Protein AF-0000000070809428 (afdb_homodimer)

InterPro domains:
  IPR001128 Cytochrome P450 [PF00067] (32-443)
  IPR001128 Cytochrome P450 [PR00385] (281-298)
  IPR001128 Cytochrome P450 [PR00385] (334-345)
  IPR001128 Cytochrome P450 [PR00385] (410-419)
  IPR001128 Cytochrome P450 [PR00385] (419-430)
  IPR002401 Cytochrome P450, E-class, group I [PR00463] (60-79)
  IPR002401 Cytochrome P450, E-class, group I [PR00463] (270-287)
  IPR002401 Cytochrome P450, E-class, group I [PR00463] (290-316)
  IPR002401 Cytochrome P450, E-class, group I [PR00463] (333-351)
  IPR002401 Cytochrome P450, E-class, group I [PR00463] (374-398)
  IPR002401 Cytochrome P450, E-class, group I [PR00463] (409-419)
  IPR002401 Cytochrome P450, E-class, group I [PR00463] (419-442)
  IPR008067 Cytochrome P450, E-class, group I, CYP2A-like [PR01684] (10-22)
  IPR008067 Cytochrome P450, E-class, group I, CYP2A-like [PR01684] (370-385)
  IPR017972 Cytochrome P450, conserved site [PS00086] (412-421)
  IPR036396 Cytochrome P450 superfamily [G3DSA:1.10.630.10] (24-474)
  IPR036396 Cytochrome P450 superfamily [SSF48264] (30-474)
  IPR050182 Cytochrome P450 family 2 [PTHR24300] (10-444)

Radius of gyration: 35.8 Å; Cα contacts (8 Å, |Δi|>4): 1599; chains: 2; bounding box: 71×135×74 Å

Structure (mmCIF, N/CA/C/O backbone):
data_AF-0000000070809428-model_v1
#
loop_
_entity.id
_entity.type
_entity.pdbx_description
1 polymer 'Cytochrome P450'
#
loop_
_atom_site.group_PDB
_atom_site.id
_atom_site.type_symbol
_atom_site.label_atom_id
_atom_site.label_alt_id
_atom_site.label_comp_id
_atom_site.label_asym_id
_atom_site.label_entity_id
_atom_site.label_seq_id
_atom_site.pdbx_PDB_ins_code
_atom_site.Cartn_x
_atom_site.Cartn_y
_atom_site.Cartn_z
_atom_site.occupancy
_atom_site.B_iso_or_equiv
_atom_site.auth_seq_id
_atom_site.auth_comp_id
_atom_site.auth_asym_id
_atom_site.auth_atom_id
_atom_site.pdbx_PDB_model_num
ATOM 1 N N . MET A 1 1 ? -28 -69.188 2.305 1 56.69 1 MET A N 1
ATOM 2 C CA . MET A 1 1 ? -26.641 -69.375 1.804 1 56.69 1 MET A CA 1
ATOM 3 C C . MET A 1 1 ? -26.609 -69.375 0.279 1 56.69 1 MET A C 1
ATOM 5 O O . MET A 1 1 ? -25.672 -68.875 -0.338 1 56.69 1 MET A O 1
ATOM 9 N N . GLU A 1 2 ? -27.656 -69.812 -0.29 1 65.19 2 GLU A N 1
ATOM 10 C CA . GLU A 1 2 ? -27.719 -70 -1.737 1 65.19 2 GLU A CA 1
ATOM 11 C C . GLU A 1 2 ? -27.969 -68.688 -2.443 1 65.19 2 GLU A C 1
ATOM 13 O O . GLU A 1 2 ? -27.391 -68.438 -3.504 1 65.19 2 GLU A O 1
ATOM 18 N N . ALA A 1 3 ? -28.75 -67.875 -1.885 1 71.12 3 ALA A N 1
ATOM 19 C CA . ALA A 1 3 ? -29.109 -66.562 -2.516 1 71.12 3 ALA A CA 1
ATOM 20 C C . ALA A 1 3 ? -27.922 -65.625 -2.461 1 71.12 3 ALA A C 1
ATOM 22 O O . ALA A 1 3 ? -27.656 -64.875 -3.43 1 71.12 3 ALA A O 1
ATOM 23 N N . ALA A 1 4 ? -27.281 -65.625 -1.378 1 68.31 4 ALA A N 1
ATOM 24 C CA . ALA A 1 4 ? -26.109 -64.75 -1.235 1 68.31 4 ALA A CA 1
ATOM 25 C C . ALA A 1 4 ? -25.031 -65.125 -2.238 1 68.31 4 ALA A C 1
ATOM 27 O O . ALA A 1 4 ? -24.344 -64.25 -2.787 1 68.31 4 ALA A O 1
ATOM 28 N N . GLY A 1 5 ? -25 -66.375 -2.502 1 67.06 5 GLY A N 1
ATOM 29 C CA . GLY A 1 5 ? -24.047 -66.875 -3.488 1 67.06 5 GLY A CA 1
ATOM 30 C C . GLY A 1 5 ? -24.375 -66.438 -4.902 1 67.06 5 GLY A C 1
ATOM 31 O O . GLY A 1 5 ? -23.484 -66.062 -5.668 1 67.06 5 GLY A O 1
ATOM 32 N N . THR A 1 6 ? -25.625 -66.438 -5.172 1 74.75 6 THR A N 1
ATOM 33 C CA . THR A 1 6 ? -26.078 -66.062 -6.5 1 74.75 6 THR A CA 1
ATOM 34 C C . THR A 1 6 ? -25.859 -64.562 -6.723 1 74.75 6 THR A C 1
ATOM 36 O O . THR A 1 6 ? -25.438 -64.125 -7.801 1 74.75 6 THR A O 1
ATOM 39 N N . TRP A 1 7 ? -26.203 -63.812 -5.738 1 74 7 TRP A N 1
ATOM 40 C CA . TRP A 1 7 ? -26.031 -62.375 -5.871 1 74 7 TRP A CA 1
ATOM 41 C C . TRP A 1 7 ? -24.562 -62 -5.969 1 74 7 TRP A C 1
ATOM 43 O O . TRP A 1 7 ? -24.188 -61.094 -6.727 1 74 7 TRP A O 1
ATOM 53 N N . ALA A 1 8 ? -23.766 -62.688 -5.246 1 75.75 8 ALA A N 1
ATOM 54 C CA . ALA A 1 8 ? -22.328 -62.469 -5.352 1 75.75 8 ALA A CA 1
ATOM 55 C C . ALA A 1 8 ? -21.812 -62.875 -6.734 1 75.75 8 ALA A C 1
ATOM 57 O O . ALA A 1 8 ? -20.969 -62.188 -7.312 1 75.75 8 ALA A O 1
ATOM 58 N N . LEU A 1 9 ? -22.328 -63.969 -7.254 1 74.06 9 LEU A N 1
ATOM 59 C CA . LEU A 1 9 ? -21.938 -64.438 -8.586 1 74.06 9 LEU A CA 1
ATOM 60 C C . LEU A 1 9 ? -22.422 -63.438 -9.648 1 74.06 9 LEU A C 1
ATOM 62 O O . LEU A 1 9 ? -21.719 -63.156 -10.609 1 74.06 9 LEU A O 1
ATOM 66 N N . LEU A 1 10 ? -23.609 -62.875 -9.508 1 73.06 10 LEU A N 1
ATOM 67 C CA . LEU A 1 10 ? -24.125 -61.906 -10.445 1 73.06 10 LEU A CA 1
ATOM 68 C C . LEU A 1 10 ? -23.344 -60.594 -10.367 1 73.06 10 LEU A C 1
ATOM 70 O O . LEU A 1 10 ? -23.078 -59.969 -11.391 1 73.06 10 LEU A O 1
ATOM 74 N N . LEU A 1 11 ? -23.031 -60.219 -9.172 1 72.62 11 LEU A N 1
ATOM 75 C CA . LEU A 1 11 ? -22.188 -59.062 -9.031 1 72.62 11 LEU A CA 1
ATOM 76 C C . LEU A 1 11 ? -20.812 -59.281 -9.672 1 72.62 11 LEU A C 1
ATOM 78 O O . LEU A 1 11 ? -20.281 -58.406 -10.328 1 72.62 11 LEU A O 1
ATOM 82 N N . LEU A 1 12 ? -20.297 -60.5 -9.43 1 71.69 12 LEU A N 1
ATOM 83 C CA . LEU A 1 12 ? -19.031 -60.844 -10.062 1 71.69 12 LEU A CA 1
ATOM 84 C C . LEU A 1 12 ? -19.172 -60.875 -11.586 1 71.69 12 LEU A C 1
ATOM 86 O O . LEU A 1 12 ? -18.281 -60.375 -12.297 1 71.69 12 LEU A O 1
ATOM 90 N N . LEU A 1 13 ? -20.203 -61.406 -12.164 1 69.94 13 LEU A N 1
ATOM 91 C CA . LEU A 1 13 ? -20.453 -61.406 -13.602 1 69.94 13 LEU A CA 1
ATOM 92 C C . LEU A 1 13 ? -20.656 -60 -14.133 1 69.94 13 LEU A C 1
ATOM 94 O O . LEU A 1 13 ? -20.156 -59.656 -15.203 1 69.94 13 LEU A O 1
ATOM 98 N N . ALA A 1 14 ? -21.406 -59.219 -13.477 1 69.94 14 ALA A N 1
ATOM 99 C CA . ALA A 1 14 ? -21.594 -57.844 -13.875 1 69.94 14 ALA A CA 1
ATOM 100 C C . ALA A 1 14 ? -20.281 -57.062 -13.883 1 69.94 14 ALA A C 1
ATOM 102 O O . ALA A 1 14 ? -20 -56.281 -14.797 1 69.94 14 ALA A O 1
ATOM 103 N N . LEU A 1 15 ? -19.531 -57.375 -12.859 1 67.19 15 LEU A N 1
ATOM 104 C CA . LEU A 1 15 ? -18.203 -56.781 -12.82 1 67.19 15 LEU A CA 1
ATOM 105 C C . LEU A 1 15 ? -17.344 -57.281 -13.969 1 67.19 15 LEU A C 1
ATOM 107 O O . LEU A 1 15 ? -16.594 -56.5 -14.57 1 67.19 15 LEU A O 1
ATOM 111 N N . LEU A 1 16 ? -17.438 -58.562 -14.281 1 64 16 LEU A N 1
ATOM 112 C CA . LEU A 1 16 ? -16.719 -59.156 -15.406 1 64 16 LEU A CA 1
ATOM 113 C C . LEU A 1 16 ? -17.219 -58.594 -16.734 1 64 16 LEU A C 1
ATOM 115 O O . LEU A 1 16 ? -16.422 -58.25 -17.609 1 64 16 LEU A O 1
ATOM 119 N N . LEU A 1 17 ? -18.484 -58.438 -16.906 1 62.66 17 LEU A N 1
ATOM 120 C CA . LEU A 1 17 ? -19.047 -57.875 -18.125 1 62.66 17 LEU A CA 1
ATOM 121 C C . LEU A 1 17 ? -18.656 -56.406 -18.25 1 62.66 17 LEU A C 1
ATOM 123 O O . LEU A 1 17 ? -18.359 -55.938 -19.359 1 62.66 17 LEU A O 1
ATOM 127 N N . LEU A 1 18 ? -18.734 -55.75 -17.219 1 61.31 18 LEU A N 1
ATOM 128 C CA . LEU A 1 18 ? -18.312 -54.344 -17.219 1 61.31 18 LEU A CA 1
ATOM 129 C C . LEU A 1 18 ? -16.844 -54.25 -17.594 1 61.31 18 LEU A C 1
ATOM 131 O O . LEU A 1 18 ? -16.453 -53.344 -18.344 1 61.31 18 LEU A O 1
ATOM 135 N N . ALA A 1 19 ? -16.078 -55.156 -17 1 59.72 19 ALA A N 1
ATOM 136 C CA . ALA A 1 19 ? -14.664 -55.219 -17.344 1 59.72 19 ALA A CA 1
ATOM 137 C C . ALA A 1 19 ? -14.469 -55.531 -18.828 1 59.72 19 ALA A C 1
ATOM 139 O O . ALA A 1 19 ? -13.57 -54.969 -19.469 1 59.72 19 ALA A O 1
ATOM 140 N N . LEU A 1 20 ? -15.227 -56.438 -19.312 1 56.94 20 LEU A N 1
ATOM 141 C CA . LEU A 1 20 ? -15.133 -56.812 -20.719 1 56.94 20 LEU A CA 1
ATOM 142 C C . LEU A 1 20 ? -15.633 -55.688 -21.609 1 56.94 20 LEU A C 1
ATOM 144 O O . LEU A 1 20 ? -15.195 -55.562 -22.766 1 56.94 20 LEU A O 1
ATOM 148 N N . ALA A 1 21 ? -16.641 -55.062 -21.188 1 54.5 21 ALA A N 1
ATOM 149 C CA . ALA A 1 21 ? -17.172 -53.969 -21.969 1 54.5 21 ALA A CA 1
ATOM 150 C C . ALA A 1 21 ? -16.219 -52.781 -21.969 1 54.5 21 ALA A C 1
ATOM 152 O O . ALA A 1 21 ? -16.406 -51.812 -22.703 1 54.5 21 ALA A O 1
ATOM 153 N N . LEU A 1 22 ? -15.414 -52.781 -21.031 1 53.44 22 LEU A N 1
ATOM 154 C CA . LEU A 1 22 ? -14.461 -51.688 -21 1 53.44 22 LEU A CA 1
ATOM 155 C C . LEU A 1 22 ? -13.578 -51.688 -22.25 1 53.44 22 LEU A C 1
ATOM 157 O O . LEU A 1 22 ? -13.031 -52.75 -22.609 1 53.44 22 LEU A O 1
ATOM 161 N N . PRO A 1 23 ? -13.945 -50.938 -23.172 1 48.5 23 PRO A N 1
ATOM 162 C CA . PRO A 1 23 ? -13.227 -50.969 -24.438 1 48.5 23 PRO A CA 1
ATOM 163 C C . PRO A 1 23 ? -11.727 -51.188 -24.266 1 48.5 23 PRO A C 1
ATOM 165 O O . PRO A 1 23 ? -11.125 -50.656 -23.328 1 48.5 23 PRO A O 1
ATOM 168 N N . GLY A 1 24 ? -11.211 -52.438 -24.359 1 47.09 24 GLY A N 1
ATOM 169 C CA . GLY A 1 24 ? -9.773 -52.531 -24.594 1 47.09 24 GLY A CA 1
ATOM 170 C C . GLY A 1 24 ? -9.219 -51.375 -25.422 1 47.09 24 GLY A C 1
ATOM 171 O O . GLY A 1 24 ? -9.617 -51.219 -26.578 1 47.09 24 GLY A O 1
ATOM 172 N N . THR A 1 25 ? -9.117 -50.219 -24.875 1 46.84 25 THR A N 1
ATOM 173 C CA . THR A 1 25 ? -8.5 -49.156 -25.641 1 46.84 25 THR A CA 1
ATOM 174 C C . THR A 1 25 ? -7.328 -49.688 -26.469 1 46.84 25 THR A C 1
ATOM 176 O O . THR A 1 25 ? -6.227 -49.844 -25.938 1 46.84 25 THR A O 1
ATOM 179 N N . ARG A 1 26 ? -7.555 -50.719 -27.25 1 47.16 26 ARG A N 1
ATOM 180 C CA . ARG A 1 26 ? -6.602 -51.062 -28.297 1 47.16 26 ARG A CA 1
ATOM 181 C C . ARG A 1 26 ? -6.074 -49.812 -29 1 47.16 26 ARG A C 1
ATOM 183 O O . ARG A 1 26 ? -6.727 -49.281 -29.906 1 47.16 26 ARG A O 1
ATOM 190 N N . THR A 1 27 ? -5.52 -48.906 -28.328 1 53.16 27 THR A N 1
ATOM 191 C CA . THR A 1 27 ? -4.914 -47.812 -29.047 1 53.16 27 THR A CA 1
ATOM 192 C C . THR A 1 27 ? -3.818 -48.281 -29.984 1 53.16 27 THR A C 1
ATOM 194 O O . THR A 1 27 ? -3.039 -49.188 -29.625 1 53.16 27 THR A O 1
ATOM 197 N N . ARG A 1 28 ? -4.102 -48.312 -31.344 1 57.84 28 ARG A N 1
ATOM 198 C CA . ARG A 1 28 ? -3.305 -48.594 -32.531 1 57.84 28 ARG A CA 1
ATOM 199 C C . ARG A 1 28 ? -1.935 -47.906 -32.438 1 57.84 28 ARG A C 1
ATOM 201 O O . ARG A 1 28 ? -1.182 -47.875 -33.406 1 57.84 28 ARG A O 1
ATOM 208 N N . GLY A 1 29 ? -1.464 -47.344 -31.266 1 65.06 29 GLY A N 1
ATOM 209 C CA . GLY A 1 29 ? -0.128 -46.781 -31.188 1 65.06 29 GLY A CA 1
ATOM 210 C C . GLY A 1 29 ? 0.848 -47.656 -30.422 1 65.06 29 GLY A C 1
ATOM 211 O O . GLY A 1 29 ? 0.487 -48.75 -29.969 1 65.06 29 GLY A O 1
ATOM 212 N N . HIS A 1 30 ? 2.059 -47.531 -30.828 1 87.12 30 HIS A N 1
ATOM 213 C CA . HIS A 1 30 ? 3.145 -48.156 -30.062 1 87.12 30 HIS A CA 1
ATOM 214 C C . HIS A 1 30 ? 3.463 -47.344 -28.812 1 87.12 30 HIS A C 1
ATOM 216 O O . HIS A 1 30 ? 4.352 -46.5 -28.812 1 87.12 30 HIS A O 1
ATOM 222 N N . LEU A 1 31 ? 2.635 -47.625 -27.719 1 90.62 31 LEU A N 1
ATOM 223 C CA . LEU A 1 31 ? 2.781 -46.875 -26.484 1 90.62 31 LEU A CA 1
ATOM 224 C C . LEU A 1 31 ? 3.941 -47.406 -25.656 1 90.62 31 LEU A C 1
ATOM 226 O O . LEU A 1 31 ? 4.324 -48.562 -25.797 1 90.62 31 LEU A O 1
ATOM 230 N N . PRO A 1 32 ? 4.539 -46.531 -24.828 1 93.25 32 PRO A N 1
ATOM 231 C CA . PRO A 1 32 ? 5.594 -47 -23.938 1 93.25 32 PRO A CA 1
ATOM 232 C C . PRO A 1 32 ? 5.098 -48.062 -22.953 1 93.25 32 PRO A C 1
ATOM 234 O O . PRO A 1 32 ? 3.916 -48.062 -22.594 1 93.25 32 PRO A O 1
ATOM 237 N N . PRO A 1 33 ? 5.98 -48.938 -22.641 1 92.56 33 PRO A N 1
ATOM 238 C CA . PRO A 1 33 ? 5.578 -50 -21.703 1 92.56 33 PRO A CA 1
ATOM 239 C C . PRO A 1 33 ? 5.266 -49.438 -20.312 1 92.56 33 PRO A C 1
ATOM 241 O O . PRO A 1 33 ? 5.559 -48.281 -20.031 1 92.56 33 PRO A O 1
ATOM 244 N N . GLY A 1 34 ? 4.543 -50.156 -19.469 1 92.62 34 GLY A N 1
ATOM 245 C CA . GLY A 1 34 ? 4.195 -49.812 -18.109 1 92.62 34 GLY A CA 1
ATOM 246 C C . GLY A 1 34 ? 3.643 -50.969 -17.297 1 92.62 34 GLY A C 1
ATOM 247 O O . GLY A 1 34 ? 3.592 -52.094 -17.797 1 92.62 34 GLY A O 1
ATOM 248 N N . PRO A 1 35 ? 3.381 -50.688 -16.094 1 92.06 35 PRO A N 1
ATOM 249 C CA . PRO A 1 35 ? 2.824 -51.75 -15.242 1 92.06 35 PRO A CA 1
ATOM 250 C C . PRO A 1 35 ? 1.485 -52.25 -15.758 1 92.06 35 PRO A C 1
ATOM 252 O O . PRO A 1 35 ? 0.705 -51.5 -16.344 1 92.06 35 PRO A O 1
ATOM 255 N N . THR A 1 36 ? 1.24 -53.531 -15.547 1 89.69 36 THR A N 1
ATOM 256 C CA . THR A 1 36 ? 0.009 -54.156 -16.016 1 89.69 36 THR A CA 1
ATOM 257 C C . THR A 1 36 ? -1.195 -53.625 -15.242 1 89.69 36 THR A C 1
ATOM 259 O O . THR A 1 36 ? -1.224 -53.688 -14.008 1 89.69 36 THR A O 1
ATOM 262 N N . PRO A 1 37 ? -2.115 -53.062 -15.922 1 89.38 37 PRO A N 1
ATOM 263 C CA . PRO A 1 37 ? -3.305 -52.562 -15.242 1 89.38 37 PRO A CA 1
ATOM 264 C C . PRO A 1 37 ? -4.281 -53.656 -14.836 1 89.38 37 PRO A C 1
ATOM 266 O O . PRO A 1 37 ? -4.383 -54.688 -15.523 1 89.38 37 PRO A O 1
ATOM 269 N N . LEU A 1 38 ? -4.918 -53.5 -13.711 1 86.12 38 LEU A N 1
ATOM 270 C CA . LEU A 1 38 ? -6.016 -54.375 -13.312 1 86.12 38 LEU A CA 1
ATOM 271 C C . LEU A 1 38 ? -7.309 -53.969 -14.008 1 86.12 38 LEU A C 1
ATOM 273 O O . LEU A 1 38 ? -7.555 -52.781 -14.234 1 86.12 38 LEU A O 1
ATOM 277 N N . PRO A 1 39 ? -8.094 -55.031 -14.195 1 81.56 39 PRO A N 1
ATOM 278 C CA . PRO A 1 39 ? -9.383 -54.688 -14.797 1 81.56 39 PRO A CA 1
ATOM 279 C C . PRO A 1 39 ? -10.211 -53.719 -13.938 1 81.56 39 PRO A C 1
ATOM 281 O O . PRO A 1 39 ? -10.258 -53.875 -12.711 1 81.56 39 PRO A O 1
ATOM 284 N N . LEU A 1 40 ? -10.68 -52.625 -14.328 1 80.06 40 LEU A N 1
ATOM 285 C CA . LEU A 1 40 ? -11.57 -51.656 -13.719 1 80.06 40 LEU A CA 1
ATOM 286 C C . LEU A 1 40 ? -10.805 -50.719 -12.773 1 80.06 40 LEU A C 1
ATOM 288 O O . LEU A 1 40 ? -11.273 -49.625 -12.461 1 80.06 40 LEU A O 1
ATOM 292 N N . LEU A 1 41 ? -9.664 -51.25 -12.266 1 86.62 41 LEU A N 1
ATOM 293 C CA . LEU A 1 41 ? -8.961 -50.469 -11.25 1 86.62 41 LEU A CA 1
ATOM 294 C C . LEU A 1 41 ? -7.703 -49.844 -11.82 1 86.62 41 LEU A C 1
ATOM 296 O O . LEU A 1 41 ? -7.129 -48.938 -11.219 1 86.62 41 LEU A O 1
ATOM 300 N N . GLY A 1 42 ? -7.293 -50.25 -12.992 1 89.12 42 GLY A N 1
ATOM 301 C CA . GLY A 1 42 ? -6.07 -49.75 -13.578 1 89.12 42 GLY A CA 1
ATOM 302 C C . GLY A 1 42 ? -4.832 -50.031 -12.758 1 89.12 42 GLY A C 1
ATOM 303 O O . GLY A 1 42 ? -4.605 -51.188 -12.367 1 89.12 42 GLY A O 1
ATOM 304 N N . ASN A 1 43 ? -3.992 -49.094 -12.523 1 92.94 43 ASN A N 1
ATOM 305 C CA . ASN A 1 43 ? -2.754 -49.281 -11.781 1 92.94 43 ASN A CA 1
ATOM 306 C C . ASN A 1 43 ? -2.887 -48.844 -10.328 1 92.94 43 ASN A C 1
ATOM 308 O O . ASN A 1 43 ? -1.953 -48.25 -9.773 1 92.94 43 ASN A O 1
ATOM 312 N N . LEU A 1 44 ? -4.004 -48.969 -9.711 1 89.69 44 LEU A N 1
ATOM 313 C CA . LEU A 1 44 ? -4.289 -48.562 -8.344 1 89.69 44 LEU A CA 1
ATOM 314 C C . LEU A 1 44 ? -3.359 -49.25 -7.355 1 89.69 44 LEU A C 1
ATOM 316 O O . LEU A 1 44 ? -3.096 -48.719 -6.273 1 89.69 44 LEU A O 1
ATOM 320 N N . LEU A 1 45 ? -2.869 -50.438 -7.711 1 88.81 45 LEU A N 1
ATOM 321 C CA . LEU A 1 45 ? -1.979 -51.188 -6.82 1 88.81 45 LEU A CA 1
ATOM 322 C C . LEU A 1 45 ? -0.62 -50.5 -6.723 1 88.81 45 LEU A C 1
ATOM 324 O O . LEU A 1 45 ? 0.044 -50.562 -5.688 1 88.81 45 LEU A O 1
ATOM 328 N N . GLN A 1 46 ? -0.209 -49.844 -7.801 1 91.38 46 GLN A N 1
ATOM 329 C CA . GLN A 1 46 ? 1.092 -49.188 -7.848 1 91.38 46 GLN A CA 1
ATOM 330 C C . GLN A 1 46 ? 0.971 -47.688 -7.508 1 91.38 46 GLN A C 1
ATOM 332 O O . GLN A 1 46 ? 1.938 -47.062 -7.062 1 91.38 46 G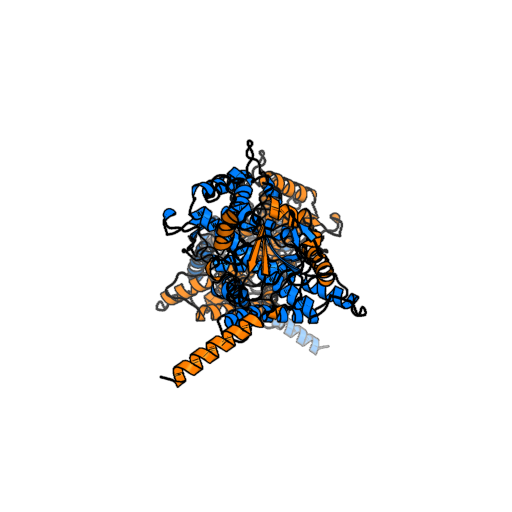LN A O 1
ATOM 337 N N . LEU A 1 47 ? -0.201 -47.188 -7.805 1 91.5 47 LEU A N 1
ATOM 338 C CA . LEU A 1 47 ? -0.441 -45.75 -7.625 1 91.5 47 LEU A CA 1
ATOM 339 C C . LEU A 1 47 ? -1.55 -45.5 -6.605 1 91.5 47 LEU A C 1
ATOM 341 O O . LEU A 1 47 ? -2.732 -45.656 -6.926 1 91.5 47 LEU A O 1
ATOM 345 N N . ARG A 1 48 ? -1.184 -45.062 -5.422 1 88.12 48 ARG A N 1
ATOM 346 C CA . ARG A 1 48 ? -2.15 -44.812 -4.359 1 88.12 48 ARG A CA 1
ATOM 347 C C . ARG A 1 48 ? -2.541 -43.344 -4.328 1 88.12 48 ARG A C 1
ATOM 349 O O . ARG A 1 48 ? -1.677 -42.469 -4.398 1 88.12 48 ARG A O 1
ATOM 356 N N . PRO A 1 49 ? -3.879 -43.219 -4.195 1 87 49 PRO A N 1
ATOM 357 C CA . PRO A 1 49 ? -4.293 -41.812 -4.035 1 87 49 PRO A CA 1
ATOM 358 C C . PRO A 1 49 ? -3.672 -41.156 -2.807 1 87 49 PRO A C 1
ATOM 360 O O . PRO A 1 49 ? -3.631 -41.75 -1.729 1 87 49 PRO A O 1
ATOM 363 N N . GLY A 1 50 ? -3.082 -39.969 -2.969 1 85.12 50 GLY A N 1
ATOM 364 C CA . GLY A 1 50 ? -2.379 -39.25 -1.909 1 85.12 50 GLY A CA 1
ATOM 365 C C . GLY A 1 50 ? -0.878 -39.219 -2.123 1 85.12 50 GLY A C 1
ATOM 366 O O . GLY A 1 50 ? -0.194 -38.375 -1.538 1 85.12 50 GLY A O 1
ATOM 367 N N . ALA A 1 51 ? -0.449 -40.156 -2.924 1 88.88 51 ALA A N 1
ATOM 368 C CA . ALA A 1 51 ? 0.983 -40.188 -3.207 1 88.88 51 ALA A CA 1
ATOM 369 C C . ALA A 1 51 ? 1.244 -40.531 -4.672 1 88.88 51 ALA A C 1
ATOM 371 O O . ALA A 1 51 ? 2.107 -41.344 -4.984 1 88.88 51 ALA A O 1
ATOM 372 N N . LEU A 1 52 ? 0.439 -39.938 -5.484 1 90.81 52 LEU A N 1
ATOM 373 C CA . LEU A 1 52 ? 0.54 -40.25 -6.91 1 90.81 52 LEU A CA 1
ATOM 374 C C . LEU A 1 52 ? 1.912 -39.844 -7.449 1 90.81 52 LEU A C 1
ATOM 376 O O . LEU A 1 52 ? 2.537 -40.625 -8.18 1 90.81 52 LEU A O 1
ATOM 380 N N . TYR A 1 53 ? 2.381 -38.719 -7.066 1 91.88 53 TYR A N 1
ATOM 381 C CA . TYR A 1 53 ? 3.662 -38.219 -7.566 1 91.88 53 TYR A CA 1
ATOM 382 C C . TYR A 1 53 ? 4.793 -39.188 -7.199 1 91.88 53 TYR A C 1
ATOM 384 O O . TYR A 1 53 ? 5.578 -39.562 -8.055 1 91.88 53 TYR A O 1
ATOM 392 N N . LEU A 1 54 ? 4.84 -39.562 -5.957 1 90.31 54 LEU A N 1
ATOM 393 C CA . LEU A 1 54 ? 5.887 -40.469 -5.484 1 90.31 54 LEU A CA 1
ATOM 394 C C . LEU A 1 54 ? 5.766 -41.844 -6.145 1 90.31 54 LEU A C 1
ATOM 396 O O . LEU A 1 54 ? 6.773 -42.469 -6.434 1 90.31 54 LEU A O 1
ATOM 400 N N . GLY A 1 55 ? 4.555 -42.25 -6.336 1 93.38 55 GLY A N 1
ATOM 401 C CA . GLY A 1 55 ? 4.332 -43.5 -7.027 1 93.38 55 GLY A CA 1
ATOM 402 C C . GLY A 1 55 ? 4.832 -43.5 -8.461 1 93.38 55 GLY A C 1
ATOM 403 O O . GLY A 1 55 ? 5.426 -44.469 -8.914 1 93.38 55 GLY A O 1
ATOM 404 N N . LEU A 1 56 ? 4.59 -42.438 -9.133 1 94.69 56 LEU A N 1
ATOM 405 C CA . LEU A 1 56 ? 5.047 -42.281 -10.516 1 94.69 56 LEU A CA 1
ATOM 406 C C . LEU A 1 56 ? 6.57 -42.25 -10.586 1 94.69 56 LEU A C 1
ATOM 408 O O . LEU A 1 56 ? 7.168 -42.844 -11.484 1 94.69 56 LEU A O 1
ATOM 412 N N . LEU A 1 57 ? 7.176 -41.594 -9.648 1 93.19 57 LEU A N 1
ATOM 413 C CA . LEU A 1 57 ? 8.633 -41.531 -9.609 1 93.19 57 LEU A CA 1
ATOM 414 C C . LEU A 1 57 ? 9.219 -42.938 -9.383 1 93.19 57 LEU A C 1
ATOM 416 O O . LEU A 1 57 ? 10.234 -43.281 -9.992 1 93.19 57 LEU A O 1
ATOM 420 N N . ARG A 1 58 ? 8.578 -43.656 -8.539 1 94.19 58 ARG A N 1
ATOM 421 C CA . ARG A 1 58 ? 9.031 -45.031 -8.266 1 94.19 58 ARG A CA 1
ATOM 422 C C . ARG A 1 58 ? 8.93 -45.906 -9.516 1 94.19 58 ARG A C 1
ATOM 424 O O . ARG A 1 58 ? 9.828 -46.688 -9.805 1 94.19 58 ARG A O 1
ATOM 431 N N . LEU A 1 59 ? 7.844 -45.781 -10.219 1 95.56 59 LEU A N 1
ATOM 432 C CA . LEU A 1 59 ? 7.625 -46.562 -11.43 1 95.56 59 LEU A CA 1
ATOM 433 C C . LEU A 1 59 ? 8.641 -46.219 -12.5 1 95.56 59 LEU A C 1
ATOM 435 O O . LEU A 1 59 ? 9.016 -47.062 -13.32 1 95.56 59 LEU A O 1
ATOM 439 N N . SER A 1 60 ? 9.109 -44.969 -12.484 1 95.12 60 SER A N 1
ATOM 440 C CA . SER A 1 60 ? 10.078 -44.531 -13.484 1 95.12 60 SER A CA 1
ATOM 441 C C . SER A 1 60 ? 11.414 -45.219 -13.32 1 95.12 60 SER A C 1
ATOM 443 O O . SER A 1 60 ? 12.164 -45.375 -14.281 1 95.12 60 SER A O 1
ATOM 445 N N . LYS A 1 61 ? 11.75 -45.625 -12.102 1 93.81 61 LYS A N 1
ATOM 446 C CA . LYS A 1 61 ? 12.992 -46.375 -11.852 1 93.81 61 LYS A CA 1
ATOM 447 C C . LYS A 1 61 ? 12.953 -47.75 -12.508 1 93.81 61 LYS A C 1
ATOM 449 O O . LYS A 1 61 ? 13.992 -48.25 -12.93 1 93.81 61 LYS A O 1
ATOM 454 N N . LYS A 1 62 ? 11.773 -48.281 -12.633 1 94.69 62 LYS A N 1
ATOM 455 C CA . LYS A 1 62 ? 11.602 -49.625 -13.195 1 94.69 62 LYS A CA 1
ATOM 456 C C . LYS A 1 62 ? 11.391 -49.562 -14.703 1 94.69 62 LYS A C 1
ATOM 458 O O . LYS A 1 62 ? 11.914 -50.406 -15.445 1 94.69 62 LYS A O 1
ATOM 463 N N . TYR A 1 63 ? 10.641 -48.625 -15.203 1 95 63 TYR A N 1
ATOM 464 C CA . TYR A 1 63 ? 10.195 -48.625 -16.594 1 95 63 TYR A CA 1
ATOM 465 C C . TYR A 1 63 ? 10.906 -47.562 -17.406 1 95 63 TYR A C 1
ATOM 467 O O . TYR A 1 63 ? 10.742 -47.469 -18.625 1 95 63 TYR A O 1
ATOM 475 N N . GLY A 1 64 ? 11.695 -46.656 -16.75 1 93.75 64 GLY A N 1
ATOM 476 C CA . GLY A 1 64 ? 12.438 -45.625 -17.453 1 93.75 64 GLY A CA 1
ATOM 477 C C . GLY A 1 64 ? 11.734 -44.281 -17.453 1 93.75 64 GLY A C 1
ATOM 478 O O . GLY A 1 64 ? 10.75 -44.094 -16.75 1 93.75 64 GLY A O 1
ATOM 479 N N . PRO A 1 65 ? 12.203 -43.312 -18.281 1 95.19 65 PRO A N 1
ATOM 480 C CA . PRO A 1 65 ? 11.727 -41.938 -18.234 1 95.19 65 PRO A CA 1
ATOM 481 C C . PRO A 1 65 ? 10.391 -41.75 -18.969 1 95.19 65 PRO A C 1
ATOM 483 O O . PRO A 1 65 ? 9.75 -40.688 -18.828 1 95.19 65 PRO A O 1
ATOM 486 N N . VAL A 1 66 ? 10.039 -42.719 -19.797 1 96.94 66 VAL A N 1
ATOM 487 C CA . VAL A 1 66 ? 8.773 -42.656 -20.516 1 96.94 66 VAL A CA 1
ATOM 488 C C . VAL A 1 66 ? 8.023 -43.969 -20.328 1 96.94 66 VAL A C 1
ATOM 490 O O . VAL A 1 66 ? 8.523 -45.031 -20.703 1 96.94 66 VAL A O 1
ATOM 493 N N . PHE A 1 67 ? 6.828 -43.875 -19.734 1 96.69 67 PHE A N 1
ATOM 494 C CA . PHE A 1 67 ? 6.043 -45.094 -19.531 1 96.69 67 PHE A CA 1
ATOM 495 C C . PHE A 1 67 ? 4.555 -44.781 -19.5 1 96.69 67 PHE A C 1
ATOM 497 O O . PHE A 1 67 ? 4.164 -43.594 -19.453 1 96.69 67 PHE A O 1
ATOM 504 N N . THR A 1 68 ? 3.713 -45.812 -19.594 1 96 68 THR A N 1
ATOM 505 C CA . THR A 1 68 ? 2.264 -45.656 -19.656 1 96 68 THR A CA 1
ATOM 506 C C . THR A 1 68 ? 1.611 -46.188 -18.375 1 96 68 THR A C 1
ATOM 508 O O . THR A 1 68 ? 2.021 -47.25 -17.859 1 96 68 THR A O 1
ATOM 511 N N . VAL A 1 69 ? 0.728 -45.438 -17.828 1 94.69 69 VAL A N 1
ATOM 512 C CA . VAL A 1 69 ? -0.046 -45.906 -16.672 1 94.69 69 VAL A CA 1
ATOM 513 C C . VAL A 1 69 ? -1.537 -45.719 -16.953 1 94.69 69 VAL A C 1
ATOM 515 O O . VAL A 1 69 ? -1.922 -44.906 -17.797 1 94.69 69 VAL A O 1
ATOM 518 N N . TYR A 1 70 ? -2.295 -46.5 -16.297 1 92.12 70 TYR A N 1
ATOM 519 C CA . TYR A 1 70 ? -3.748 -46.375 -16.391 1 92.12 70 TYR A CA 1
ATOM 520 C C . TYR A 1 70 ? -4.336 -45.875 -15.07 1 92.12 70 TYR A C 1
ATOM 522 O O . TYR A 1 70 ? -4.23 -46.562 -14.039 1 92.12 70 TYR A O 1
ATOM 530 N N . LEU A 1 71 ? -4.848 -44.625 -15.141 1 91.25 71 LEU A N 1
ATOM 531 C CA . LEU A 1 71 ? -5.535 -44.062 -13.984 1 91.25 71 LEU A CA 1
ATOM 532 C C . LEU A 1 71 ? -7.016 -44.406 -14 1 91.25 71 LEU A C 1
ATOM 534 O O . LEU A 1 71 ? -7.844 -43.656 -14.5 1 91.25 71 LEU A O 1
ATOM 538 N N . GLY A 1 72 ? -7.406 -45.531 -13.297 1 85 72 GLY A N 1
ATOM 539 C CA . GLY A 1 72 ? -8.75 -46.062 -13.406 1 85 72 GLY A CA 1
ATOM 540 C C . GLY A 1 72 ? -8.953 -46.906 -14.648 1 85 72 GLY A C 1
ATOM 541 O O . GLY A 1 72 ? -7.988 -47.281 -15.312 1 85 72 GLY A O 1
ATOM 542 N N . PRO A 1 73 ? -10.164 -47.188 -14.93 1 81.38 73 PRO A N 1
ATOM 543 C CA . PRO A 1 73 ? -10.422 -48.156 -16 1 81.38 73 PRO A CA 1
ATOM 544 C C . PRO A 1 73 ? -10.297 -47.562 -17.391 1 81.38 73 PRO A C 1
ATOM 546 O O . PRO A 1 73 ? -10.008 -48.25 -18.359 1 81.38 73 PRO A O 1
ATOM 549 N N . TRP A 1 74 ? -10.344 -46.25 -17.531 1 80.25 74 TRP A N 1
ATOM 550 C CA . TRP A 1 74 ? -10.492 -45.719 -18.891 1 80.25 74 TRP A CA 1
ATOM 551 C C . TRP A 1 74 ? -9.461 -44.656 -19.172 1 80.25 74 TRP A C 1
ATOM 553 O O . TRP A 1 74 ? -9.367 -44.156 -20.297 1 80.25 74 TRP A O 1
ATOM 563 N N . ARG A 1 75 ? -8.641 -44.312 -18.234 1 88.56 75 ARG A N 1
ATOM 564 C CA . ARG A 1 75 ? -7.754 -43.156 -18.438 1 88.56 75 ARG A CA 1
ATOM 565 C C . ARG A 1 75 ? -6.301 -43.594 -18.547 1 88.56 75 ARG A C 1
ATOM 567 O O . ARG A 1 75 ? -5.695 -44.031 -17.562 1 88.56 75 ARG A O 1
ATOM 574 N N . ARG A 1 76 ? -5.879 -43.562 -19.781 1 91.44 76 ARG A N 1
ATOM 575 C CA . ARG A 1 76 ? -4.492 -43.906 -20.094 1 91.44 76 ARG A CA 1
ATOM 576 C C . ARG A 1 76 ? -3.629 -42.625 -20.172 1 91.44 76 ARG A C 1
ATOM 578 O O . ARG A 1 76 ? -3.984 -41.688 -20.844 1 91.44 76 ARG A O 1
ATOM 585 N N . VAL A 1 77 ? -2.459 -42.688 -19.453 1 94.25 77 VAL A N 1
ATOM 586 C CA . VAL A 1 77 ? -1.597 -41.5 -19.406 1 94.25 77 VAL A CA 1
ATOM 587 C C . VAL A 1 77 ? -0.145 -41.906 -19.641 1 94.25 77 VAL A C 1
ATOM 589 O O . VAL A 1 77 ? 0.304 -42.938 -19.125 1 94.25 77 VAL A O 1
ATOM 592 N N . VAL A 1 78 ? 0.495 -41.219 -20.516 1 96.06 78 VAL A N 1
ATOM 593 C CA . VAL A 1 78 ? 1.934 -41.375 -20.688 1 96.06 78 VAL A CA 1
ATOM 594 C C . VAL A 1 78 ? 2.682 -40.406 -19.75 1 96.06 78 VAL A C 1
ATOM 596 O O . VAL A 1 78 ? 2.404 -39.219 -19.734 1 96.06 78 VAL A O 1
ATOM 599 N N . VAL A 1 79 ? 3.617 -40.938 -18.938 1 97.06 79 VAL A N 1
ATOM 600 C CA . VAL A 1 79 ? 4.336 -40.156 -17.938 1 97.06 79 VAL A CA 1
ATOM 601 C C . VAL A 1 79 ? 5.754 -39.875 -18.422 1 97.06 79 VAL A C 1
ATOM 603 O O . VAL A 1 79 ? 6.434 -40.75 -18.938 1 97.06 79 VAL A O 1
ATOM 606 N N . LEU A 1 80 ? 6.113 -38.625 -18.375 1 96.75 80 LEU A N 1
ATOM 607 C CA . LEU A 1 80 ? 7.469 -38.188 -18.703 1 96.75 80 LEU A CA 1
ATOM 608 C C . LEU A 1 80 ? 8.227 -37.781 -17.438 1 96.75 80 LEU A C 1
ATOM 610 O O . LEU A 1 80 ? 7.785 -36.906 -16.688 1 96.75 80 LEU A O 1
ATOM 614 N N . VAL A 1 81 ? 9.352 -38.438 -17.188 1 95.75 81 VAL A N 1
ATOM 615 C CA . VAL A 1 81 ? 10.148 -38.188 -15.984 1 95.75 81 VAL A CA 1
ATOM 616 C C . VAL A 1 81 ? 11.555 -37.719 -16.375 1 95.75 81 VAL A C 1
ATOM 618 O O . VAL A 1 81 ? 12.164 -38.281 -17.297 1 95.75 81 VAL A O 1
ATOM 621 N N . GLY A 1 82 ? 12.031 -36.656 -15.75 1 93.88 82 GLY A N 1
ATOM 622 C CA . GLY A 1 82 ? 13.391 -36.188 -15.969 1 93.88 82 GLY A CA 1
ATOM 623 C C . GLY A 1 82 ? 13.492 -35.062 -16.953 1 93.88 82 GLY A C 1
ATOM 624 O O . GLY A 1 82 ? 12.586 -34.844 -17.766 1 93.88 82 GLY A O 1
ATOM 625 N N . ARG A 1 83 ? 14.594 -34.375 -16.953 1 92.62 83 ARG A N 1
ATOM 626 C CA . ARG A 1 83 ? 14.812 -33.156 -17.719 1 92.62 83 ARG A CA 1
ATOM 627 C C . ARG A 1 83 ? 14.805 -33.469 -19.219 1 92.62 83 ARG A C 1
ATOM 629 O O . ARG A 1 83 ? 14.141 -32.75 -19.984 1 92.62 83 ARG A O 1
ATOM 636 N N . GLU A 1 84 ? 15.477 -34.469 -19.641 1 93.31 84 GLU A N 1
ATOM 637 C CA . GLU A 1 84 ? 15.641 -34.75 -21.062 1 93.31 84 GLU A CA 1
ATOM 638 C C . GLU A 1 84 ? 14.297 -35.094 -21.719 1 93.31 84 GLU A C 1
ATOM 640 O O . GLU A 1 84 ? 13.953 -34.531 -22.75 1 93.31 84 GLU A O 1
ATOM 645 N N . ALA A 1 85 ? 13.555 -35.969 -21.109 1 95.06 85 ALA A N 1
ATOM 646 C CA . ALA A 1 85 ? 12.273 -36.406 -21.656 1 95.06 85 ALA A CA 1
ATOM 647 C C . ALA A 1 85 ? 11.281 -35.219 -21.672 1 95.06 85 ALA A C 1
ATOM 649 O O . ALA A 1 85 ? 10.594 -35 -22.656 1 95.06 85 ALA A O 1
ATOM 650 N N . VAL A 1 86 ? 11.211 -34.531 -20.578 1 94.19 86 VAL A N 1
ATOM 651 C CA . VAL A 1 86 ? 10.242 -33.438 -20.438 1 94.19 86 VAL A CA 1
ATOM 652 C C . VAL A 1 86 ? 10.609 -32.281 -21.375 1 94.19 86 VAL A C 1
ATOM 654 O O . VAL A 1 86 ? 9.75 -31.734 -22.062 1 94.19 86 VAL A O 1
ATOM 657 N N . GLN A 1 87 ? 11.852 -31.875 -21.438 1 92.44 87 GLN A N 1
ATOM 658 C CA . GLN A 1 87 ? 12.273 -30.781 -22.297 1 92.44 87 GLN A CA 1
ATOM 659 C C . GLN A 1 87 ? 12.109 -31.141 -23.781 1 92.44 87 GLN A C 1
ATOM 661 O O . GLN A 1 87 ? 11.75 -30.297 -24.594 1 92.44 87 GLN A O 1
ATOM 666 N N . GLU A 1 88 ? 12.445 -32.375 -24.062 1 94.25 88 GLU A N 1
ATOM 667 C CA . GLU A 1 88 ? 12.266 -32.812 -25.453 1 94.25 88 GLU A CA 1
ATOM 668 C C . GLU A 1 88 ? 10.805 -32.719 -25.875 1 94.25 88 GLU A C 1
ATOM 670 O O . GLU A 1 88 ? 10.508 -32.312 -27 1 94.25 88 GLU A O 1
ATOM 675 N N . ALA A 1 89 ? 9.898 -33.062 -24.984 1 94.94 89 ALA A N 1
ATOM 676 C CA . ALA A 1 89 ? 8.469 -33.031 -25.281 1 94.94 89 ALA A CA 1
ATOM 677 C C . ALA A 1 89 ? 7.938 -31.609 -25.328 1 94.94 89 ALA A C 1
ATOM 679 O O . ALA A 1 89 ? 7.367 -31.172 -26.328 1 94.94 89 ALA A O 1
ATOM 680 N N . LEU A 1 90 ? 8.188 -30.859 -24.266 1 93.12 90 LEU A N 1
ATOM 681 C CA . LEU A 1 90 ? 7.52 -29.562 -24.078 1 93.12 90 LEU A CA 1
ATOM 682 C C . LEU A 1 90 ? 8.234 -28.469 -24.859 1 93.12 90 LEU A C 1
ATOM 684 O O . LEU A 1 90 ? 7.617 -27.469 -25.234 1 93.12 90 LEU A O 1
ATOM 688 N N . ARG A 1 91 ? 9.477 -28.547 -25.062 1 89.25 91 ARG A N 1
ATOM 689 C CA . ARG A 1 91 ? 10.219 -27.531 -25.812 1 89.25 91 ARG A CA 1
ATOM 690 C C . ARG A 1 91 ? 10.531 -28.031 -27.219 1 89.25 91 ARG A C 1
ATOM 692 O O . ARG A 1 91 ? 10.258 -27.344 -28.203 1 89.25 91 ARG A O 1
ATOM 699 N N . GLY A 1 92 ? 11.125 -29.234 -27.391 1 91.44 92 GLY A N 1
ATOM 700 C CA . GLY A 1 92 ? 11.492 -29.797 -28.688 1 91.44 92 GLY A CA 1
ATOM 701 C C . GLY A 1 92 ? 10.305 -30.016 -29.609 1 91.44 92 GLY A C 1
ATOM 702 O O . GLY A 1 92 ? 10.383 -29.734 -30.812 1 91.44 92 GLY A O 1
ATOM 703 N N . GLN A 1 93 ? 9.227 -30.594 -29.016 1 95.44 93 GLN A N 1
ATOM 704 C CA . GLN A 1 93 ? 7.996 -30.828 -29.766 1 95.44 93 GLN A CA 1
ATOM 705 C C . GLN A 1 93 ? 6.836 -30.031 -29.156 1 95.44 93 GLN A C 1
ATOM 707 O O . GLN A 1 93 ? 5.762 -30.578 -28.922 1 95.44 93 GLN A O 1
ATOM 712 N N . ALA A 1 94 ? 7.078 -28.797 -29.016 1 93.44 94 ALA A N 1
ATOM 713 C CA . ALA A 1 94 ? 6.191 -27.906 -28.266 1 93.44 94 ALA A CA 1
ATOM 714 C C . ALA A 1 94 ? 4.793 -27.891 -28.875 1 93.44 94 ALA A C 1
ATOM 716 O O . ALA A 1 94 ? 3.793 -27.875 -28.141 1 93.44 94 ALA A O 1
ATOM 717 N N . GLU A 1 95 ? 4.672 -27.875 -30.125 1 93.38 95 GLU A N 1
ATOM 718 C CA . GLU A 1 95 ? 3.373 -27.797 -30.781 1 93.38 95 GLU A CA 1
ATOM 719 C C . GLU A 1 95 ? 2.557 -29.062 -30.562 1 93.38 95 GLU A C 1
ATOM 721 O O . GLU A 1 95 ? 1.366 -29 -30.25 1 93.38 95 GLU A O 1
ATOM 726 N N . ALA A 1 96 ? 3.199 -30.219 -30.703 1 95.12 96 ALA A N 1
ATOM 727 C CA . ALA A 1 96 ? 2.506 -31.5 -30.547 1 95.12 96 ALA A CA 1
ATOM 728 C C . ALA A 1 96 ? 2.012 -31.688 -29.109 1 95.12 96 ALA A C 1
ATOM 730 O O . ALA A 1 96 ? 0.949 -32.281 -28.891 1 95.12 96 ALA A O 1
ATOM 731 N N . PHE A 1 97 ? 2.758 -31.188 -28.156 1 95.06 97 PHE A N 1
ATOM 732 C CA . PHE A 1 97 ? 2.439 -31.375 -26.75 1 95.06 97 PHE A CA 1
ATOM 733 C C . PHE A 1 97 ? 1.742 -30.156 -26.172 1 95.06 97 PHE A C 1
ATOM 735 O O . PHE A 1 97 ? 1.801 -29.906 -24.969 1 95.06 97 PHE A O 1
ATOM 742 N N . SER A 1 98 ? 1.095 -29.344 -26.969 1 93.69 98 SER A N 1
ATOM 743 C CA . SER A 1 98 ? 0.534 -28.062 -26.547 1 93.69 98 SER A CA 1
ATOM 744 C C . SER A 1 98 ? -0.901 -28.219 -26.062 1 93.69 98 SER A C 1
ATOM 746 O O . SER A 1 98 ? -1.489 -27.281 -25.531 1 93.69 98 SER A O 1
ATOM 748 N N . GLY A 1 99 ? -1.454 -29.375 -26.219 1 95.06 99 GLY A N 1
ATOM 749 C CA . GLY A 1 99 ? -2.824 -29.594 -25.781 1 95.06 99 GLY A CA 1
ATOM 750 C C . GLY A 1 99 ? -2.957 -29.688 -24.266 1 95.06 99 GLY A C 1
ATOM 751 O O . GLY A 1 99 ? -2.006 -30.062 -23.578 1 95.06 99 GLY A O 1
ATOM 752 N N . ARG A 1 100 ? -4.141 -29.281 -23.781 1 93.94 100 ARG A N 1
ATOM 753 C CA . ARG A 1 100 ? -4.438 -29.406 -22.359 1 93.94 100 ARG A CA 1
ATOM 754 C C . ARG A 1 100 ? -5.07 -30.766 -22.047 1 93.94 100 ARG A C 1
ATOM 756 O O . ARG A 1 100 ? -5.992 -31.188 -22.75 1 93.94 100 ARG A O 1
ATOM 763 N N . GLY A 1 101 ? -4.434 -31.438 -21.109 1 92.44 101 GLY A N 1
ATOM 764 C CA . GLY A 1 101 ? -5.008 -32.688 -20.656 1 92.44 101 GLY A CA 1
ATOM 765 C C . GLY A 1 101 ? -6.145 -32.5 -19.672 1 92.44 101 GLY A C 1
ATOM 766 O O . GLY A 1 101 ? -6.523 -31.375 -19.359 1 92.44 101 GLY A O 1
ATOM 767 N N . LEU A 1 102 ? -6.613 -33.562 -19.219 1 88.56 102 LEU A N 1
ATOM 768 C CA . LEU A 1 102 ? -7.797 -33.594 -18.359 1 88.56 102 LEU A CA 1
ATOM 769 C C . LEU A 1 102 ? -7.426 -33.312 -16.906 1 88.56 102 LEU A C 1
ATOM 771 O O . LEU A 1 102 ? -6.457 -33.875 -16.406 1 88.56 102 LEU A O 1
ATOM 775 N N . VAL A 1 103 ? -8.023 -32.406 -16.344 1 88.75 103 VAL A N 1
ATOM 776 C CA . VAL A 1 103 ? -8.125 -32.25 -14.898 1 88.75 103 VAL A CA 1
ATOM 777 C C . VAL A 1 103 ? -9.57 -32.469 -14.453 1 88.75 103 VAL A C 1
ATOM 779 O O . VAL A 1 103 ? -10.391 -31.562 -14.477 1 88.75 103 VAL A O 1
ATOM 782 N N . ALA A 1 104 ? -9.742 -33.656 -14.016 1 87.38 104 ALA A N 1
ATOM 783 C CA . ALA A 1 104 ? -11.102 -34.156 -13.852 1 87.38 104 ALA A CA 1
ATOM 784 C C . ALA A 1 104 ? -11.867 -33.344 -12.812 1 87.38 104 ALA A C 1
ATOM 786 O O . ALA A 1 104 ? -13.07 -33.094 -12.953 1 87.38 104 ALA A O 1
ATOM 787 N N . THR A 1 105 ? -11.227 -32.875 -11.797 1 86.44 105 THR A N 1
ATOM 788 C CA . THR A 1 105 ? -11.875 -32.156 -10.703 1 86.44 105 THR A CA 1
ATOM 789 C C . THR A 1 105 ? -12.445 -30.844 -11.18 1 86.44 105 THR A C 1
ATOM 791 O O . THR A 1 105 ? -13.414 -30.328 -10.602 1 86.44 105 THR A O 1
ATOM 794 N N . LEU A 1 106 ? -11.836 -30.266 -12.242 1 87.25 106 LEU A N 1
ATOM 795 C CA . LEU A 1 106 ? -12.258 -28.938 -12.656 1 87.25 106 LEU A CA 1
ATOM 796 C C . LEU A 1 106 ? -12.898 -28.969 -14.039 1 87.25 106 LEU A C 1
ATOM 798 O O . LEU A 1 106 ? -13.352 -27.938 -14.547 1 87.25 106 LEU A O 1
ATOM 802 N N . ASN A 1 107 ? -12.945 -30.109 -14.648 1 86.06 107 ASN A N 1
ATOM 803 C CA . ASN A 1 107 ? -13.43 -30.25 -16.016 1 86.06 107 ASN A CA 1
ATOM 804 C C . ASN A 1 107 ? -14.898 -29.859 -16.141 1 86.06 107 ASN A C 1
ATOM 806 O O . ASN A 1 107 ? -15.297 -29.234 -17.125 1 86.06 107 ASN A O 1
ATOM 810 N N . GLY A 1 108 ? -15.68 -30.234 -15.195 1 80.75 108 GLY A N 1
ATOM 811 C CA . GLY A 1 108 ? -17.094 -29.938 -15.25 1 80.75 108 GLY A CA 1
ATOM 812 C C . GLY A 1 108 ? -17.391 -28.453 -15.172 1 80.75 108 GLY A C 1
ATOM 813 O O . GLY A 1 108 ? -18.359 -27.969 -15.766 1 80.75 108 GLY A O 1
ATOM 814 N N . THR A 1 109 ? -16.594 -27.734 -14.531 1 81.94 109 THR A N 1
ATOM 815 C CA . THR A 1 109 ? -16.797 -26.312 -14.305 1 81.94 109 THR A CA 1
ATOM 816 C C . THR A 1 109 ? -16.328 -25.5 -15.508 1 81.94 109 THR A C 1
ATOM 818 O O . THR A 1 109 ? -17.047 -24.625 -15.984 1 81.94 109 THR A O 1
ATOM 821 N N . PHE A 1 110 ? -15.172 -25.812 -16.062 1 88.25 110 PHE A N 1
ATOM 822 C CA . PHE A 1 110 ? -14.57 -24.984 -17.094 1 88.25 110 PHE A CA 1
ATOM 823 C C . PHE A 1 110 ? -15 -25.469 -18.484 1 88.25 110 PHE A C 1
ATOM 825 O O . PHE A 1 110 ? -15.18 -24.656 -19.391 1 88.25 110 PHE A O 1
ATOM 832 N N . ASP A 1 111 ? -15.242 -26.703 -18.625 1 88.31 111 ASP A N 1
ATOM 833 C CA . ASP A 1 111 ? -15.758 -27.328 -19.844 1 88.31 111 ASP A CA 1
ATOM 834 C C . ASP A 1 111 ? -15.016 -26.812 -21.062 1 88.31 111 ASP A C 1
ATOM 836 O O . ASP A 1 111 ? -15.641 -26.344 -22.031 1 88.31 111 ASP A O 1
ATOM 840 N N . GLY A 1 112 ? -13.727 -26.781 -20.984 1 90.81 112 GLY A N 1
ATOM 841 C CA . GLY A 1 112 ? -12.891 -26.422 -22.109 1 90.81 112 GLY A CA 1
ATOM 842 C C . GLY A 1 112 ? -12.906 -24.938 -22.422 1 90.81 112 GLY A C 1
ATOM 843 O O . GLY A 1 112 ? -12.586 -24.516 -23.531 1 90.81 112 GLY A O 1
ATOM 844 N N . HIS A 1 113 ? -13.344 -24.156 -21.5 1 92.69 113 HIS A N 1
ATOM 845 C CA . HIS A 1 113 ? -13.406 -22.719 -21.703 1 92.69 113 HIS A CA 1
ATOM 846 C C . HIS A 1 113 ? -12.414 -22 -20.797 1 92.69 113 HIS A C 1
ATOM 848 O O . HIS A 1 113 ? -11.953 -22.562 -19.797 1 92.69 113 HIS A O 1
ATOM 854 N N . GLY A 1 114 ? -12.055 -20.734 -21.25 1 92.5 114 GLY A N 1
ATOM 855 C CA . GLY A 1 114 ? -11.07 -19.969 -20.5 1 92.5 114 GLY A CA 1
ATOM 856 C C . GLY A 1 114 ? -9.656 -20.156 -21.016 1 92.5 114 GLY A C 1
ATOM 857 O O . GLY A 1 114 ? -9.375 -21.094 -21.766 1 92.5 114 GLY A O 1
ATOM 858 N N . VAL A 1 115 ? -8.812 -19.391 -20.531 1 91.44 115 VAL A N 1
ATOM 859 C CA . VAL A 1 115 ? -7.457 -19.328 -21.062 1 91.44 115 VAL A CA 1
ATOM 860 C C . VAL A 1 115 ? -6.688 -20.578 -20.656 1 91.44 115 VAL A C 1
ATOM 862 O O . VAL A 1 115 ? -5.746 -20.984 -21.344 1 91.44 115 VAL A O 1
ATOM 865 N N . PHE A 1 116 ? -7.059 -21.266 -19.609 1 91.44 116 PHE A N 1
ATOM 866 C CA . PHE A 1 116 ? -6.273 -22.375 -19.094 1 91.44 116 PHE A CA 1
ATOM 867 C C . PHE A 1 116 ? -6.75 -23.703 -19.672 1 91.44 116 PHE A C 1
ATOM 869 O O . PHE A 1 116 ? -5.938 -24.562 -20.016 1 91.44 116 PHE A O 1
ATOM 876 N N . PHE A 1 117 ? -8.031 -23.922 -19.875 1 91.81 117 PHE A N 1
ATOM 877 C CA . PHE A 1 117 ? -8.562 -25.234 -20.172 1 91.81 117 PHE A CA 1
ATOM 878 C C . PHE A 1 117 ? -8.953 -25.359 -21.641 1 91.81 117 PHE A C 1
ATOM 880 O O . PHE A 1 117 ? -9.359 -26.422 -22.094 1 91.81 117 PHE A O 1
ATOM 887 N N . SER A 1 118 ? -8.812 -24.266 -22.312 1 93.31 118 SER A N 1
ATOM 888 C CA . SER A 1 118 ? -9.18 -24.297 -23.719 1 93.31 118 SER A CA 1
ATOM 889 C C . SER A 1 118 ? -8.07 -24.906 -24.562 1 93.31 118 SER A C 1
ATOM 891 O O . SER A 1 118 ? -6.922 -25 -24.125 1 93.31 118 SER A O 1
ATOM 893 N N . ASN A 1 119 ? -8.43 -25.406 -25.75 1 94.25 119 ASN A N 1
ATOM 894 C CA . ASN A 1 119 ? -7.5 -25.969 -26.719 1 94.25 119 ASN A CA 1
ATOM 895 C C . ASN A 1 119 ? -7.715 -25.359 -28.109 1 94.25 119 ASN A C 1
ATOM 897 O O . ASN A 1 119 ? -8.711 -24.672 -28.344 1 94.25 119 ASN A O 1
ATOM 901 N N . GLY A 1 120 ? -6.734 -25.516 -28.922 1 92.5 120 GLY A N 1
ATOM 902 C CA . GLY A 1 120 ? -6.863 -25.094 -30.312 1 92.5 120 GLY A CA 1
ATOM 903 C C . GLY A 1 120 ? -6.871 -23.578 -30.469 1 92.5 120 GLY A C 1
ATOM 904 O O . GLY A 1 120 ? -6.094 -22.875 -29.812 1 92.5 120 GLY A O 1
ATOM 905 N N . GLU A 1 121 ? -7.773 -23.172 -31.344 1 92.06 121 GLU A N 1
ATOM 906 C CA . GLU A 1 121 ? -7.828 -21.75 -31.688 1 92.06 121 GLU A CA 1
ATOM 907 C C . GLU A 1 121 ? -8.344 -20.922 -30.516 1 92.06 121 GLU A C 1
ATOM 909 O O . GLU A 1 121 ? -7.895 -19.797 -30.297 1 92.06 121 GLU A O 1
ATOM 914 N N . ARG A 1 122 ? -9.242 -21.422 -29.781 1 94.06 122 ARG A N 1
ATOM 915 C CA . ARG A 1 122 ? -9.766 -20.734 -28.594 1 94.06 122 ARG A CA 1
ATOM 916 C C . ARG A 1 122 ? -8.641 -20.406 -27.625 1 94.06 122 ARG A C 1
ATOM 918 O O . ARG A 1 122 ? -8.531 -19.266 -27.156 1 94.06 122 ARG A O 1
ATOM 925 N N . TRP A 1 123 ? -7.797 -21.406 -27.375 1 94.75 123 TRP A N 1
ATOM 926 C CA . TRP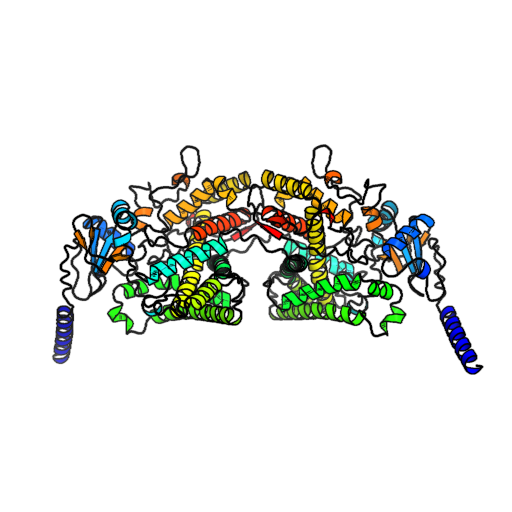 A 1 123 ? -6.668 -21.219 -26.453 1 94.75 123 TRP A CA 1
ATOM 927 C C . TRP A 1 123 ? -5.703 -20.156 -27 1 94.75 123 TRP A C 1
ATOM 929 O O . TRP A 1 123 ? -5.258 -19.281 -26.266 1 94.75 123 TRP A O 1
ATOM 939 N N . ARG A 1 124 ? -5.383 -20.219 -28.234 1 92.81 124 ARG A N 1
ATOM 940 C CA . ARG A 1 124 ? -4.418 -19.328 -28.844 1 92.81 124 ARG A CA 1
ATOM 941 C C . ARG A 1 124 ? -4.883 -17.875 -28.75 1 92.81 124 ARG A C 1
ATOM 943 O O . ARG A 1 124 ? -4.102 -16.984 -28.391 1 92.81 124 ARG A O 1
ATOM 950 N N . GLN A 1 125 ? -6.121 -17.641 -29.016 1 93.31 125 GLN A N 1
ATOM 951 C CA . GLN A 1 125 ? -6.672 -16.281 -28.969 1 93.31 125 GLN A CA 1
ATOM 952 C C . GLN A 1 125 ? -6.734 -15.75 -27.547 1 93.31 125 GLN A C 1
ATOM 954 O O . GLN A 1 125 ? -6.316 -14.617 -27.281 1 93.31 125 GLN A O 1
ATOM 959 N N . LEU A 1 126 ? -7.234 -16.562 -26.703 1 94.81 126 LEU A N 1
ATOM 960 C CA . LEU A 1 126 ? -7.398 -16.125 -25.312 1 94.81 126 LEU A CA 1
ATOM 961 C C . LEU A 1 126 ? -6.043 -15.914 -24.656 1 94.81 126 LEU A C 1
ATOM 963 O O . LEU A 1 126 ? -5.871 -14.969 -23.875 1 94.81 126 LEU A O 1
ATOM 967 N N . ARG A 1 127 ? -5.121 -16.812 -24.922 1 93.31 127 ARG A N 1
ATOM 968 C CA . ARG A 1 127 ? -3.789 -16.703 -24.328 1 93.31 127 ARG A CA 1
ATOM 969 C C . ARG A 1 127 ? -3.084 -15.438 -24.812 1 93.31 127 ARG A C 1
ATOM 971 O O . ARG A 1 127 ? -2.514 -14.695 -24.016 1 93.31 127 ARG A O 1
ATOM 978 N N . LYS A 1 128 ? -3.092 -15.219 -26.094 1 91.5 128 LYS A N 1
ATOM 979 C CA . LYS A 1 128 ? -2.473 -14.031 -26.672 1 91.5 128 LYS A CA 1
ATOM 980 C C . LYS A 1 128 ? -3.08 -12.758 -26.078 1 91.5 128 LYS A C 1
ATOM 982 O O . LYS A 1 128 ? -2.354 -11.859 -25.656 1 91.5 128 LYS A O 1
ATOM 987 N N . PHE A 1 129 ? -4.348 -12.75 -26.031 1 92.44 129 PHE A N 1
ATOM 988 C CA . PHE A 1 129 ? -5.07 -11.586 -25.531 1 92.44 129 PHE A CA 1
ATOM 989 C C . PHE A 1 129 ? -4.742 -11.344 -24.062 1 92.44 129 PHE A C 1
ATOM 991 O O . PHE A 1 129 ? -4.441 -10.211 -23.656 1 92.44 129 PHE A O 1
ATOM 998 N N . THR A 1 130 ? -4.879 -12.352 -23.25 1 91.75 130 THR A N 1
ATOM 999 C CA . THR A 1 130 ? -4.699 -12.211 -21.812 1 91.75 130 THR A CA 1
ATOM 1000 C C . THR A 1 130 ? -3.262 -11.812 -21.484 1 91.75 130 THR A C 1
ATOM 1002 O O . THR A 1 130 ? -3.031 -10.977 -20.594 1 91.75 130 THR A O 1
ATOM 1005 N N . THR A 1 131 ? -2.303 -12.43 -22.156 1 87.12 131 THR A N 1
ATOM 1006 C CA . THR A 1 131 ? -0.901 -12.086 -21.953 1 87.12 131 THR A CA 1
ATOM 1007 C C . THR A 1 131 ? -0.647 -10.617 -22.281 1 87.12 131 THR A C 1
ATOM 1009 O O . THR A 1 131 ? 0.01 -9.914 -21.516 1 87.12 131 THR A O 1
ATOM 1012 N N . LEU A 1 132 ? -1.204 -10.117 -23.359 1 83.12 132 LEU A N 1
ATOM 1013 C CA . LEU A 1 132 ? -1.041 -8.727 -23.781 1 83.12 132 LEU A CA 1
ATOM 1014 C C . LEU A 1 132 ? -1.727 -7.777 -22.812 1 83.12 132 LEU A C 1
ATOM 1016 O O . LEU A 1 132 ? -1.187 -6.719 -22.484 1 83.12 132 LEU A O 1
ATOM 1020 N N . ALA A 1 133 ? -2.883 -8.172 -22.406 1 83.88 133 ALA A N 1
ATOM 1021 C CA . ALA A 1 133 ? -3.635 -7.336 -21.469 1 83.88 133 ALA A CA 1
ATOM 1022 C C . ALA A 1 133 ? -2.889 -7.188 -20.141 1 83.88 133 ALA A C 1
ATOM 1024 O O . ALA A 1 133 ? -2.805 -6.09 -19.594 1 83.88 133 ALA A O 1
ATOM 1025 N N . LEU A 1 134 ? -2.379 -8.266 -19.625 1 81.44 134 LEU A N 1
ATOM 1026 C CA . LEU A 1 134 ? -1.645 -8.234 -18.375 1 81.44 134 LEU A CA 1
ATOM 1027 C C . LEU A 1 134 ? -0.361 -7.426 -18.516 1 81.44 134 LEU A C 1
ATOM 1029 O O . LEU A 1 134 ? 0.009 -6.676 -17.594 1 81.44 134 LEU A O 1
ATOM 1033 N N . ARG A 1 135 ? 0.278 -7.645 -19.594 1 72.62 135 ARG A N 1
ATOM 1034 C CA . ARG A 1 135 ? 1.509 -6.906 -19.859 1 72.62 135 ARG A CA 1
ATOM 1035 C C . ARG A 1 135 ? 1.246 -5.406 -19.922 1 72.62 135 ARG A C 1
ATOM 1037 O O . ARG A 1 135 ? 1.979 -4.617 -19.312 1 72.62 135 ARG A O 1
ATOM 1044 N N . ASP A 1 136 ? 0.217 -4.973 -20.641 1 68.5 136 ASP A N 1
ATOM 1045 C CA . ASP A 1 136 ? -0.116 -3.566 -20.828 1 68.5 136 ASP A CA 1
ATOM 1046 C C . ASP A 1 136 ? -0.523 -2.914 -19.516 1 68.5 136 ASP A C 1
ATOM 1048 O O . ASP A 1 136 ? -0.204 -1.749 -19.266 1 68.5 136 ASP A O 1
ATOM 1052 N N . LEU A 1 137 ? -1.329 -3.627 -18.766 1 65.12 137 LEU A N 1
ATOM 1053 C CA . LEU A 1 137 ? -1.869 -3.064 -17.531 1 65.12 137 LEU A CA 1
ATOM 1054 C C . LEU A 1 137 ? -0.835 -3.117 -16.422 1 65.12 137 LEU A C 1
ATOM 1056 O O . LEU A 1 137 ? -0.835 -2.266 -15.531 1 65.12 137 LEU A O 1
ATOM 1060 N N . GLY A 1 138 ? -0.375 -4.141 -16.172 1 55.09 138 GLY A N 1
ATOM 1061 C CA . GLY A 1 138 ? 0.595 -4.336 -15.102 1 55.09 138 GLY A CA 1
ATOM 1062 C C . GLY A 1 138 ? 1.943 -3.707 -15.398 1 55.09 138 GLY A C 1
ATOM 1063 O O . GLY A 1 138 ? 2.494 -2.982 -14.57 1 55.09 138 GLY A O 1
ATOM 1064 N N . MET A 1 139 ? 2.609 -4.367 -16.453 1 50.22 139 MET A N 1
ATOM 1065 C CA . MET A 1 139 ? 4.023 -4.184 -16.766 1 50.22 139 MET A CA 1
ATOM 1066 C C . MET A 1 139 ? 4.25 -2.879 -17.531 1 50.22 139 MET A C 1
ATOM 1068 O O . MET A 1 139 ? 5.387 -2.414 -17.656 1 50.22 139 MET A O 1
ATOM 1072 N N . GLY A 1 140 ? 3.297 -2.395 -18.266 1 43.69 140 GLY A N 1
ATOM 1073 C CA . GLY A 1 140 ? 3.547 -1.3 -19.188 1 43.69 140 GLY A CA 1
ATOM 1074 C C . GLY A 1 140 ? 3.277 0.064 -18.578 1 43.69 140 GLY A C 1
ATOM 1075 O O . GLY A 1 140 ? 2.588 0.173 -17.562 1 43.69 140 GLY A O 1
ATOM 1076 N N . LYS A 1 141 ? 4.137 0.966 -19.047 1 47.53 141 LYS A N 1
ATOM 1077 C CA . LYS A 1 141 ? 4.488 2.354 -18.766 1 47.53 141 LYS A CA 1
ATOM 1078 C C . LYS A 1 141 ? 3.293 3.279 -18.969 1 47.53 141 LYS A C 1
ATOM 1080 O O . LYS A 1 141 ? 3.08 3.787 -20.078 1 47.53 141 LYS A O 1
ATOM 1085 N N . ARG A 1 142 ? 2.062 3.01 -18.656 1 44.56 142 ARG A N 1
ATOM 1086 C CA . ARG A 1 142 ? 1.148 4.055 -19.094 1 44.56 142 ARG A CA 1
ATOM 1087 C C . ARG A 1 142 ? 1.551 5.414 -18.531 1 44.56 142 ARG A C 1
ATOM 1089 O O . ARG A 1 142 ? 1.805 5.543 -17.328 1 44.56 142 ARG A O 1
ATOM 1096 N N . GLU A 1 143 ? 2.139 6.141 -19.344 1 51.81 143 GLU A N 1
ATOM 1097 C CA . GLU A 1 143 ? 2.285 7.574 -19.109 1 51.81 143 GLU A CA 1
ATOM 1098 C C . GLU A 1 143 ? 0.977 8.188 -18.625 1 51.81 143 GLU A C 1
ATOM 1100 O O . GLU A 1 143 ? -0.066 8.039 -19.266 1 51.81 143 GLU A O 1
ATOM 1105 N N . GLY A 1 144 ? 0.878 8.375 -17.391 1 57.78 144 GLY A N 1
ATOM 1106 C CA . GLY A 1 144 ? -0.333 8.898 -16.766 1 57.78 144 GLY A CA 1
ATOM 1107 C C . GLY A 1 144 ? -0.803 10.195 -17.391 1 57.78 144 GLY A C 1
ATOM 1108 O O . GLY A 1 144 ? 0.002 10.961 -17.938 1 57.78 144 GLY A O 1
ATOM 1109 N N . ARG A 1 145 ? -2.057 10.422 -17.75 1 68.56 145 ARG A N 1
ATOM 1110 C CA . ARG A 1 145 ? -2.682 11.68 -18.141 1 68.56 145 ARG A CA 1
ATOM 1111 C C . ARG A 1 145 ? -2.547 12.734 -17.047 1 68.56 145 ARG A C 1
ATOM 1113 O O . ARG A 1 145 ? -2.479 12.398 -15.867 1 68.56 145 ARG A O 1
ATOM 1120 N N . PRO A 1 146 ? -2.307 14.023 -17.453 1 80.44 146 PRO A N 1
ATOM 1121 C CA . PRO A 1 146 ? -2.24 15.094 -16.453 1 80.44 146 PRO A CA 1
ATOM 1122 C C . PRO A 1 146 ? -3.502 15.18 -15.594 1 80.44 146 PRO A C 1
ATOM 1124 O O . PRO A 1 146 ? -4.609 14.992 -16.109 1 80.44 146 PRO A O 1
ATOM 1127 N N . PHE A 1 147 ? -3.344 15.367 -14.367 1 85.44 147 PHE A N 1
ATOM 1128 C CA . PHE A 1 147 ? -4.477 15.492 -13.461 1 85.44 147 PHE A CA 1
ATOM 1129 C C . PHE A 1 147 ? -4.121 16.359 -12.258 1 85.44 147 PHE A C 1
ATOM 1131 O O . PHE A 1 147 ? -2.947 16.672 -12.039 1 85.44 147 PHE A O 1
ATOM 1138 N N . ASP A 1 148 ? -5.145 16.891 -11.531 1 88.44 148 ASP A N 1
ATOM 1139 C CA . ASP A 1 148 ? -4.953 17.594 -10.273 1 88.44 148 ASP A CA 1
ATOM 1140 C C . ASP A 1 148 ? -4.652 16.625 -9.133 1 88.44 148 ASP A C 1
ATOM 1142 O O . ASP A 1 148 ? -5.508 15.82 -8.758 1 88.44 148 ASP A O 1
ATOM 1146 N N . PRO A 1 149 ? -3.506 16.641 -8.57 1 91.44 149 PRO A N 1
ATOM 1147 C CA . PRO A 1 149 ? -3.105 15.648 -7.574 1 91.44 149 PRO A CA 1
ATOM 1148 C C . PRO A 1 149 ? -3.719 15.906 -6.199 1 91.44 149 PRO A C 1
ATOM 1150 O O . PRO A 1 149 ? -3.541 15.109 -5.277 1 91.44 149 PRO A O 1
ATOM 1153 N N . SER A 1 150 ? -4.449 17 -6.012 1 91.88 150 SER A N 1
ATOM 1154 C CA . SER A 1 150 ? -4.91 17.438 -4.699 1 91.88 150 SER A CA 1
ATOM 1155 C C . SER A 1 150 ? -5.734 16.359 -4.012 1 91.88 150 SER A C 1
ATOM 1157 O O . SER A 1 150 ? -5.477 16.016 -2.854 1 91.88 150 SER A O 1
ATOM 1159 N N . LEU A 1 151 ? -6.695 15.812 -4.715 1 90.25 151 LEU A N 1
ATOM 1160 C CA . LEU A 1 151 ? -7.586 14.828 -4.109 1 90.25 151 LEU A CA 1
ATOM 1161 C C . LEU A 1 151 ? -6.824 13.555 -3.766 1 90.25 151 LEU A C 1
ATOM 1163 O O . LEU A 1 151 ? -7.016 12.984 -2.689 1 90.25 151 LEU A O 1
ATOM 1167 N N . LEU A 1 152 ? -6.012 13.125 -4.676 1 89.69 152 LEU A N 1
ATOM 1168 C CA . LEU A 1 152 ? -5.246 11.898 -4.477 1 89.69 152 LEU A CA 1
ATOM 1169 C C . LEU A 1 152 ? -4.328 12.016 -3.266 1 89.69 152 LEU A C 1
ATOM 1171 O O . LEU A 1 152 ? -4.23 11.086 -2.461 1 89.69 152 LEU A O 1
ATOM 1175 N N . LEU A 1 153 ? -3.65 13.117 -3.156 1 93.62 153 LEU A N 1
ATOM 1176 C CA . LEU A 1 153 ? -2.742 13.336 -2.035 1 93.62 153 LEU A CA 1
ATOM 1177 C C . LEU A 1 153 ? -3.51 13.406 -0.719 1 93.62 153 LEU A C 1
ATOM 1179 O O . LEU A 1 153 ? -3.062 12.867 0.295 1 93.62 153 LEU A O 1
ATOM 1183 N N . ALA A 1 154 ? -4.637 14.078 -0.757 1 95.19 154 ALA A N 1
ATOM 1184 C CA . ALA A 1 154 ? -5.465 14.172 0.442 1 95.19 154 ALA A CA 1
ATOM 1185 C C . ALA A 1 154 ? -5.984 12.805 0.857 1 95.19 154 ALA A C 1
ATOM 1187 O O . ALA A 1 154 ? -6.082 12.5 2.049 1 95.19 154 ALA A O 1
ATOM 1188 N N . GLN A 1 155 ? -6.316 11.992 -0.104 1 93.44 155 GLN A N 1
ATOM 1189 C CA . GLN A 1 155 ? -6.785 10.641 0.183 1 93.44 155 GLN A CA 1
ATOM 1190 C C . GLN A 1 155 ? -5.676 9.797 0.807 1 93.44 155 GLN A C 1
ATOM 1192 O O . GLN A 1 155 ? -5.922 9.039 1.746 1 93.44 155 GLN A O 1
ATOM 1197 N N . ALA A 1 156 ? -4.543 9.945 0.26 1 91.62 156 ALA A N 1
ATOM 1198 C CA . ALA A 1 156 ? -3.41 9.188 0.778 1 91.62 156 ALA A CA 1
ATOM 1199 C C . ALA A 1 156 ? -3.139 9.531 2.238 1 91.62 156 ALA A C 1
ATOM 1201 O O . ALA A 1 156 ? -2.988 8.641 3.078 1 91.62 156 ALA A O 1
ATOM 1202 N N . THR A 1 157 ? -3.055 10.797 2.559 1 95.12 157 THR A N 1
ATOM 1203 C CA . THR A 1 157 ? -2.76 11.227 3.922 1 95.12 157 THR A CA 1
ATOM 1204 C C . THR A 1 157 ? -3.93 10.914 4.852 1 95.12 157 THR A C 1
ATOM 1206 O O . THR A 1 157 ? -3.729 10.586 6.023 1 95.12 157 THR A O 1
ATOM 1209 N N . SER A 1 158 ? -5.125 11.031 4.32 1 95.25 158 SER A N 1
ATOM 1210 C CA . SER A 1 158 ? -6.301 10.688 5.117 1 95.25 158 SER A CA 1
ATOM 1211 C C . SER A 1 158 ? -6.305 9.211 5.496 1 95.25 158 SER A C 1
ATOM 1213 O O . SER A 1 158 ? -6.68 8.859 6.613 1 95.25 158 SER A O 1
ATOM 1215 N N . ASN A 1 159 ? -5.906 8.398 4.57 1 89.69 159 ASN A N 1
ATOM 1216 C CA . ASN A 1 159 ? -5.836 6.973 4.855 1 89.69 159 ASN A CA 1
ATOM 1217 C C . ASN A 1 159 ? -4.812 6.672 5.949 1 89.69 159 ASN A C 1
ATOM 1219 O O . ASN A 1 159 ? -4.996 5.738 6.734 1 89.69 159 ASN A O 1
ATOM 1223 N N . ILE A 1 160 ? -3.771 7.379 5.988 1 88.06 160 ILE A N 1
ATOM 1224 C CA . ILE A 1 160 ? -2.76 7.188 7.02 1 88.06 160 ILE A CA 1
ATOM 1225 C C . ILE A 1 160 ? -3.348 7.523 8.391 1 88.06 160 ILE A C 1
ATOM 1227 O O . ILE A 1 160 ? -3.213 6.75 9.336 1 88.06 160 ILE A O 1
ATOM 1231 N N . VAL A 1 161 ? -4.008 8.609 8.477 1 92.94 161 VAL A N 1
ATOM 1232 C CA . VAL A 1 161 ? -4.551 9.023 9.766 1 92.94 161 VAL A CA 1
ATOM 1233 C C . VAL A 1 161 ? -5.699 8.094 10.164 1 92.94 161 VAL A C 1
ATOM 1235 O O . VAL A 1 161 ? -5.871 7.773 11.344 1 92.94 161 VAL A O 1
ATOM 1238 N N . CYS A 1 162 ? -6.52 7.668 9.188 1 90.31 162 CYS A N 1
ATOM 1239 C CA . CYS A 1 162 ? -7.59 6.723 9.477 1 90.31 162 CYS A CA 1
ATOM 1240 C C . CYS A 1 162 ? -7.031 5.414 10.023 1 90.31 162 CYS A C 1
ATOM 1242 O O . CYS A 1 162 ? -7.617 4.809 10.922 1 90.31 162 CYS A O 1
ATOM 1244 N N . SER A 1 163 ? -5.941 5.051 9.469 1 85.62 163 SER A N 1
ATOM 1245 C CA . SER A 1 163 ? -5.309 3.824 9.945 1 85.62 163 SER A CA 1
ATOM 1246 C C . SER A 1 163 ? -4.848 3.963 11.391 1 85.62 163 SER A C 1
ATOM 1248 O O . SER A 1 163 ? -4.957 3.02 12.172 1 85.62 163 SER A O 1
ATOM 1250 N N . LEU A 1 164 ? -4.387 5.074 11.797 1 85.25 164 LEU A N 1
ATOM 1251 C CA . LEU A 1 164 ? -3.889 5.309 13.148 1 85.25 164 LEU A CA 1
ATOM 1252 C C . LEU A 1 164 ? -5.043 5.5 14.125 1 85.25 164 LEU A C 1
ATOM 1254 O O . LEU A 1 164 ? -4.984 5.023 15.258 1 85.25 164 LEU A O 1
ATOM 1258 N N . VAL A 1 165 ? -6.09 6.133 13.625 1 92.38 165 VAL A N 1
ATOM 1259 C CA . VAL A 1 165 ? -7.172 6.551 14.516 1 92.38 165 VAL A CA 1
ATOM 1260 C C . VAL A 1 165 ? -8.195 5.426 14.648 1 92.38 165 VAL A C 1
ATOM 1262 O O . VAL A 1 165 ? -8.75 5.211 15.727 1 92.38 165 VAL A O 1
ATOM 1265 N N . PHE A 1 166 ? -8.43 4.676 13.484 1 88.81 166 PHE A N 1
ATOM 1266 C CA . PHE A 1 166 ? -9.508 3.693 13.469 1 88.81 166 PHE A CA 1
ATOM 1267 C C . PHE A 1 166 ? -8.984 2.314 13.094 1 88.81 166 PHE A C 1
ATOM 1269 O O . PHE A 1 166 ? -9.727 1.333 13.117 1 88.81 166 PHE A O 1
ATOM 1276 N N . ARG A 1 167 ? -7.711 2.287 12.648 1 77.56 167 ARG A N 1
ATOM 1277 C CA . ARG A 1 167 ? -7.152 1.054 12.109 1 77.56 167 ARG A CA 1
ATOM 1278 C C . ARG A 1 167 ? -7.902 0.618 10.852 1 77.56 167 ARG A C 1
ATOM 1280 O O . ARG A 1 167 ? -8.18 -0.57 10.672 1 77.56 167 ARG A O 1
ATOM 1287 N N . LEU A 1 168 ? -8.297 1.649 10.078 1 76 168 LEU A N 1
ATOM 1288 C CA . LEU A 1 168 ? -9.023 1.396 8.844 1 76 168 LEU A CA 1
ATOM 1289 C C . LEU A 1 168 ? -8.336 2.072 7.66 1 76 168 LEU A C 1
ATOM 1291 O O . LEU A 1 168 ? -7.77 3.154 7.801 1 76 168 LEU A O 1
ATOM 1295 N N . ARG A 1 169 ? -8.312 1.434 6.531 1 78.75 169 ARG A N 1
ATOM 1296 C CA . ARG A 1 169 ? -7.938 2.004 5.242 1 78.75 169 ARG A CA 1
ATOM 1297 C C . ARG A 1 169 ? -9.07 1.865 4.23 1 78.75 169 ARG A C 1
ATOM 1299 O O . ARG A 1 169 ? -9.734 0.829 4.172 1 78.75 169 ARG A O 1
ATOM 1306 N N . PHE A 1 170 ? -9.273 2.936 3.508 1 76.25 170 PHE A N 1
ATOM 1307 C CA . PHE A 1 170 ? -10.398 2.957 2.576 1 76.25 170 PHE A CA 1
ATOM 1308 C C . PHE A 1 170 ? -9.906 2.965 1.134 1 76.25 170 PHE A C 1
ATOM 1310 O O . PHE A 1 170 ? -8.883 3.586 0.825 1 76.25 170 PHE A O 1
ATOM 1317 N N . PRO A 1 171 ? -10.656 2.273 0.325 1 69.31 171 PRO A N 1
ATOM 1318 C CA . PRO A 1 171 ? -10.367 2.447 -1.1 1 69.31 171 PRO A CA 1
ATOM 1319 C C . PRO A 1 171 ? -10.547 3.889 -1.568 1 69.31 171 PRO A C 1
ATOM 1321 O O . PRO A 1 171 ? -11.445 4.586 -1.098 1 69.31 171 PRO A O 1
ATOM 1324 N N . TYR A 1 172 ? -9.711 4.238 -2.564 1 76 172 TYR A N 1
ATOM 1325 C CA . TYR A 1 172 ? -9.703 5.621 -3.033 1 76 172 TYR A CA 1
ATOM 1326 C C . TYR A 1 172 ? -11.016 5.969 -3.725 1 76 172 TYR A C 1
ATOM 1328 O O . TYR A 1 172 ? -11.391 7.141 -3.811 1 76 172 TYR A O 1
ATOM 1336 N N . ASP A 1 173 ? -11.719 4.961 -4.098 1 74 173 ASP A N 1
ATOM 1337 C CA . ASP A 1 173 ? -12.961 5.219 -4.809 1 74 173 ASP A CA 1
ATOM 1338 C C . ASP A 1 173 ? -14.164 5.074 -3.877 1 74 173 ASP A C 1
ATOM 1340 O O . ASP A 1 173 ? -15.312 5.227 -4.309 1 74 173 ASP A O 1
ATOM 1344 N N . ASP A 1 174 ? -13.906 4.793 -2.588 1 76.62 174 ASP A N 1
ATOM 1345 C CA . ASP A 1 174 ? -14.984 4.719 -1.604 1 76.62 174 ASP A CA 1
ATOM 1346 C C . ASP A 1 174 ? -15.695 6.059 -1.464 1 76.62 174 ASP A C 1
ATOM 1348 O O . ASP A 1 174 ? -15.055 7.086 -1.211 1 76.62 174 ASP A O 1
ATOM 1352 N N . GLU A 1 175 ? -16.984 6.078 -1.56 1 81.38 175 GLU A N 1
ATOM 1353 C CA . GLU A 1 175 ? -17.766 7.309 -1.618 1 81.38 175 GLU A CA 1
ATOM 1354 C C . GLU A 1 175 ? -17.734 8.047 -0.282 1 81.38 175 GLU A C 1
ATOM 1356 O O . GLU A 1 175 ? -17.609 9.273 -0.246 1 81.38 175 GLU A O 1
ATOM 1361 N N . GLU A 1 176 ? -17.906 7.258 0.72 1 85.31 176 GLU A N 1
ATOM 1362 C CA . GLU A 1 176 ? -17.906 7.875 2.041 1 85.31 176 GLU A CA 1
ATOM 1363 C C . GLU A 1 176 ? -16.531 8.469 2.363 1 85.31 176 GLU A C 1
ATOM 1365 O O . GLU A 1 176 ? -16.438 9.547 2.949 1 85.31 176 GLU A O 1
ATOM 1370 N N . PHE A 1 177 ? -15.594 7.742 1.948 1 89.44 177 PHE A N 1
ATOM 1371 C CA . PHE A 1 177 ? -14.227 8.195 2.164 1 89.44 177 PHE A CA 1
ATOM 1372 C C . PHE A 1 177 ? -13.93 9.438 1.328 1 89.44 177 PHE A C 1
ATOM 1374 O O . PHE A 1 177 ? -13.312 10.383 1.812 1 89.44 177 PHE A O 1
ATOM 1381 N N . GLN A 1 178 ? -14.406 9.469 0.186 1 89.38 178 GLN A N 1
ATOM 1382 C CA . GLN A 1 178 ? -14.227 10.641 -0.667 1 89.38 178 GLN A CA 1
ATOM 1383 C C . GLN A 1 178 ? -14.938 11.859 -0.087 1 89.38 178 GLN A C 1
ATOM 1385 O O . GLN A 1 178 ? -14.438 12.984 -0.18 1 89.38 178 GLN A O 1
ATOM 1390 N N . ALA A 1 179 ? -16.078 11.57 0.45 1 91.94 179 ALA A N 1
ATOM 1391 C CA . ALA A 1 179 ? -16.828 12.656 1.065 1 91.94 179 ALA A CA 1
ATOM 1392 C C . ALA A 1 179 ? -16.078 13.242 2.26 1 91.94 179 ALA A C 1
ATOM 1394 O O . ALA A 1 179 ? -16.062 14.461 2.455 1 91.94 179 ALA A O 1
ATOM 1395 N N . LEU A 1 180 ? -15.539 12.367 3.043 1 94.81 180 LEU A N 1
ATOM 1396 C CA . LEU A 1 180 ? -14.734 12.805 4.18 1 94.81 180 LEU A CA 1
ATOM 1397 C C . LEU A 1 180 ? -13.578 13.68 3.719 1 94.81 180 LEU A C 1
ATOM 1399 O O . LEU A 1 180 ? -13.352 14.758 4.27 1 94.81 180 LEU A O 1
ATOM 1403 N N . VAL A 1 181 ? -12.875 13.203 2.721 1 95.75 181 VAL A N 1
ATOM 1404 C CA . VAL A 1 181 ? -11.68 13.883 2.234 1 95.75 181 VAL A CA 1
ATOM 1405 C C . VAL A 1 181 ? -12.07 15.227 1.617 1 95.75 181 VAL A C 1
ATOM 1407 O O . VAL A 1 181 ? -11.406 16.234 1.856 1 95.75 181 VAL A O 1
ATOM 1410 N N . ARG A 1 182 ? -13.133 15.281 0.896 1 93.12 182 ARG A N 1
ATOM 1411 C CA . ARG A 1 182 ? -13.602 16.516 0.287 1 93.12 182 ARG A CA 1
ATOM 1412 C C . ARG A 1 182 ? -14.07 17.5 1.35 1 93.12 182 ARG A C 1
ATOM 1414 O O . ARG A 1 182 ? -13.875 18.719 1.207 1 93.12 182 ARG A O 1
ATOM 1421 N N . ALA A 1 183 ? -14.727 16.969 2.297 1 95.62 183 ALA A N 1
ATOM 1422 C CA . ALA A 1 183 ? -15.18 17.812 3.389 1 95.62 183 ALA A CA 1
ATOM 1423 C C . ALA A 1 183 ? -14 18.438 4.129 1 95.62 183 ALA A C 1
ATOM 1425 O O . ALA A 1 183 ? -14.016 19.641 4.445 1 95.62 183 ALA A O 1
ATOM 1426 N N . ALA A 1 184 ? -13.031 17.609 4.414 1 95.75 184 ALA A N 1
ATOM 1427 C CA . ALA A 1 184 ? -11.836 18.125 5.086 1 95.75 184 ALA A CA 1
ATOM 1428 C C . ALA A 1 184 ? -11.156 19.188 4.246 1 95.75 184 ALA A C 1
ATOM 1430 O O . ALA A 1 184 ? -10.727 20.219 4.77 1 95.75 184 ALA A O 1
ATOM 1431 N N . SER A 1 185 ? -11.062 18.953 2.975 1 93.5 185 SER A N 1
ATOM 1432 C CA . SER A 1 185 ? -10.469 19.922 2.057 1 93.5 185 SER A CA 1
ATOM 1433 C C . SER A 1 185 ? -11.305 21.188 1.976 1 93.5 185 SER A C 1
ATOM 1435 O O . SER A 1 185 ? -10.766 22.297 1.85 1 93.5 185 SER A O 1
ATOM 1437 N N . GLY A 1 186 ? -12.547 21 2.059 1 91.75 186 GLY A N 1
ATOM 1438 C CA . GLY A 1 186 ? -13.43 22.156 2.068 1 91.75 186 GLY A CA 1
ATOM 1439 C C . GLY A 1 186 ? -13.305 23 3.324 1 91.75 186 GLY A C 1
ATOM 1440 O O . GLY A 1 186 ? -13.43 24.219 3.271 1 91.75 186 GLY A O 1
ATOM 1441 N N . ILE A 1 187 ? -13.07 22.375 4.387 1 93.5 187 ILE A N 1
ATOM 1442 C CA . ILE A 1 187 ? -12.93 23.078 5.656 1 93.5 187 ILE A CA 1
ATOM 1443 C C . ILE A 1 187 ? -11.695 23.969 5.609 1 93.5 187 ILE A C 1
ATOM 1445 O O . ILE A 1 187 ? -11.742 25.125 6.023 1 93.5 187 ILE A O 1
ATOM 1449 N N . VAL A 1 188 ? -10.633 23.391 5.133 1 93.12 188 VAL A N 1
ATOM 1450 C CA . VAL A 1 188 ? -9.383 24.156 5.121 1 93.12 188 VAL A CA 1
ATOM 1451 C C . VAL A 1 188 ? -9.539 25.375 4.23 1 93.12 188 VAL A C 1
ATOM 1453 O O . VAL A 1 188 ? -9.07 26.469 4.574 1 93.12 188 VAL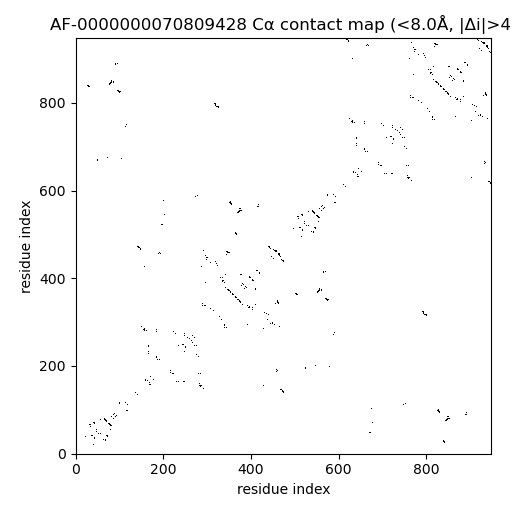 A O 1
ATOM 1456 N N . VAL A 1 189 ? -10.219 25.25 3.123 1 90.81 189 VAL A N 1
ATOM 1457 C CA . VAL A 1 189 ? -10.477 26.375 2.234 1 90.81 189 VAL A CA 1
ATOM 1458 C C . VAL A 1 189 ? -11.438 27.359 2.902 1 90.81 189 VAL A C 1
ATOM 1460 O O . VAL A 1 189 ? -11.25 28.578 2.842 1 90.81 189 VAL A O 1
ATOM 1463 N N . GLY A 1 190 ? -12.406 26.828 3.549 1 90.44 190 GLY A N 1
ATOM 1464 C CA . GLY A 1 190 ? -13.422 27.641 4.195 1 90.44 190 GLY A CA 1
ATOM 1465 C C . GLY A 1 190 ? -12.875 28.5 5.32 1 90.44 190 GLY A C 1
ATOM 1466 O O . GLY A 1 190 ? -13.164 29.703 5.402 1 90.44 190 GLY A O 1
ATOM 1467 N N . VAL A 1 191 ? -12.078 27.922 6.121 1 91.44 191 VAL A N 1
ATOM 1468 C CA . VAL A 1 191 ? -11.57 28.625 7.293 1 91.44 191 VAL A CA 1
ATOM 1469 C C . VAL A 1 191 ? -10.492 29.625 6.867 1 91.44 191 VAL A C 1
ATOM 1471 O O . VAL A 1 191 ? -10.172 30.562 7.613 1 91.44 191 VAL A O 1
ATOM 1474 N N . SER A 1 192 ? -9.961 29.453 5.668 1 92.19 192 SER A N 1
ATOM 1475 C CA . SER A 1 192 ? -8.906 30.328 5.188 1 92.19 192 SER A CA 1
ATOM 1476 C C . SER A 1 192 ? -9.453 31.391 4.25 1 92.19 192 SER A C 1
ATOM 1478 O O . SER A 1 192 ? -8.727 32.312 3.846 1 92.19 192 SER A O 1
ATOM 1480 N N . SER A 1 193 ? -10.758 31.391 3.98 1 89.94 193 SER A N 1
ATOM 1481 C CA . SER A 1 193 ? -11.383 32.281 3.004 1 89.94 193 SER A CA 1
ATOM 1482 C C . SER A 1 193 ? -11.539 33.688 3.561 1 89.94 193 SER A C 1
ATOM 1484 O O . SER A 1 193 ? -11.469 33.906 4.773 1 89.94 193 SER A O 1
ATOM 1486 N N . PRO A 1 194 ? -11.703 34.656 2.621 1 89.31 194 PRO A N 1
ATOM 1487 C CA . PRO A 1 194 ? -11.953 36 3.078 1 89.31 194 PRO A CA 1
ATOM 1488 C C . PRO A 1 194 ? -13.211 36.125 3.941 1 89.31 194 PRO A C 1
ATOM 1490 O O . PRO A 1 194 ? -13.25 36.906 4.883 1 89.31 194 PRO A O 1
ATOM 1493 N N . TRP A 1 195 ? -14.117 35.344 3.643 1 86.94 195 TRP A N 1
ATOM 1494 C CA . TRP A 1 195 ? -15.328 35.344 4.453 1 86.94 195 TRP A CA 1
ATOM 1495 C C . TRP A 1 195 ? -15.047 34.875 5.871 1 86.94 195 TRP A C 1
ATOM 1497 O O . TRP A 1 195 ? -15.602 35.406 6.836 1 86.94 195 TRP A O 1
ATOM 1507 N N . ALA A 1 196 ? -14.281 33.844 5.973 1 88.44 196 ALA A N 1
ATOM 1508 C CA . ALA A 1 196 ? -13.93 33.312 7.293 1 88.44 196 ALA A CA 1
ATOM 1509 C C . ALA A 1 196 ? -13.18 34.375 8.102 1 88.44 196 ALA A C 1
ATOM 1511 O O . ALA A 1 196 ? -13.352 34.469 9.32 1 88.44 196 ALA A O 1
ATOM 1512 N N . GLN A 1 197 ? -12.344 35.125 7.445 1 88.56 197 GLN A N 1
ATOM 1513 C CA . GLN A 1 197 ? -11.609 36.188 8.109 1 88.56 197 GLN A CA 1
ATOM 1514 C C . GLN A 1 197 ? -12.555 37.281 8.586 1 88.56 197 GLN A C 1
ATOM 1516 O O . GLN A 1 197 ? -12.359 37.844 9.672 1 88.56 197 GLN A O 1
ATOM 1521 N N . THR A 1 198 ? -13.531 37.531 7.734 1 88.12 198 THR A N 1
ATOM 1522 C CA . THR A 1 198 ? -14.555 38.5 8.148 1 88.12 198 THR A CA 1
ATOM 1523 C C . THR A 1 198 ? -15.297 37.969 9.383 1 88.12 198 THR A C 1
ATOM 1525 O O . THR A 1 198 ? -15.578 38.75 10.305 1 88.12 198 THR A O 1
ATOM 1528 N N . TYR A 1 199 ? -15.57 36.75 9.328 1 87.44 199 TYR A N 1
ATOM 1529 C CA . TYR A 1 199 ? -16.266 36.156 10.461 1 87.44 199 TYR A CA 1
ATOM 1530 C C . TYR A 1 199 ? -15.398 36.188 11.711 1 87.44 199 TYR A C 1
ATOM 1532 O O . TYR A 1 199 ? -15.906 36.375 12.82 1 87.44 199 TYR A O 1
ATOM 1540 N N . GLU A 1 200 ? -14.125 35.938 11.562 1 87.44 200 GLU A N 1
ATOM 1541 C CA . GLU A 1 200 ? -13.195 36.031 12.688 1 87.44 200 GLU A CA 1
ATOM 1542 C C . GLU A 1 200 ? -13.211 37.406 13.328 1 87.44 200 GLU A C 1
ATOM 1544 O O . GLU A 1 200 ? -13.047 37.531 14.539 1 87.44 200 GLU A O 1
ATOM 1549 N N . MET A 1 201 ? -13.414 38.406 12.539 1 85.88 201 MET A N 1
ATOM 1550 C CA . MET A 1 201 ? -13.367 39.781 13.008 1 85.88 201 MET A CA 1
ATOM 1551 C C . MET A 1 201 ? -14.688 40.188 13.648 1 85.88 201 MET A C 1
ATOM 1553 O O . MET A 1 201 ? -14.711 40.938 14.617 1 85.88 201 MET A O 1
ATOM 1557 N N . PHE A 1 202 ? -15.852 39.562 13.141 1 86.25 202 PHE A N 1
ATOM 1558 C CA . PHE A 1 202 ? -17.156 40.031 13.562 1 86.25 202 PHE A CA 1
ATOM 1559 C C . PHE A 1 202 ? -18.047 38.875 13.969 1 86.25 202 PHE A C 1
ATOM 1561 O O . PHE A 1 202 ? -19.234 38.844 13.656 1 86.25 202 PHE A O 1
ATOM 1568 N N . SER A 1 203 ? -17.469 37.969 14.562 1 83.5 203 SER A N 1
ATOM 1569 C CA . SER A 1 203 ? -18.188 36.719 14.852 1 83.5 203 SER A CA 1
ATOM 1570 C C . SER A 1 203 ? -19.422 37 15.711 1 83.5 203 SER A C 1
ATOM 1572 O O . SER A 1 203 ? -20.469 36.406 15.5 1 83.5 203 SER A O 1
ATOM 1574 N N . ARG A 1 204 ? -19.375 37.844 16.688 1 79.31 204 ARG A N 1
ATOM 1575 C CA . ARG A 1 204 ? -20.484 38.125 17.594 1 79.31 204 ARG A CA 1
ATOM 1576 C C . ARG A 1 204 ? -21.703 38.688 16.828 1 79.31 204 ARG A C 1
ATOM 1578 O O . ARG A 1 204 ? -22.844 38.438 17.203 1 79.31 204 ARG A O 1
ATOM 1585 N N . LEU A 1 205 ? -21.422 39.344 15.789 1 78.38 205 LEU A N 1
ATOM 1586 C CA . LEU A 1 205 ? -22.484 39.938 14.992 1 78.38 205 LEU A CA 1
ATOM 1587 C C . LEU A 1 205 ? -22.984 39 13.922 1 78.38 205 LEU A C 1
ATOM 1589 O O . LEU A 1 205 ? -24.188 38.875 13.68 1 78.38 205 LEU A O 1
ATOM 1593 N N . LEU A 1 206 ? -22.047 38.312 13.367 1 81.69 206 LEU A N 1
ATOM 1594 C CA . LEU A 1 206 ? -22.359 37.531 12.172 1 81.69 206 LEU A CA 1
ATOM 1595 C C . LEU A 1 206 ? -22.891 36.156 12.531 1 81.69 206 LEU A C 1
ATOM 1597 O O . LEU A 1 206 ? -23.516 35.5 11.703 1 81.69 206 LEU A O 1
ATOM 1601 N N . GLN A 1 207 ? -22.641 35.688 13.688 1 80 207 GLN A N 1
ATOM 1602 C CA . GLN A 1 207 ? -23.062 34.344 14.094 1 80 207 GLN A CA 1
ATOM 1603 C C . GLN A 1 207 ? -24.578 34.219 13.977 1 80 207 GLN A C 1
ATOM 1605 O O . GLN A 1 207 ? -25.094 33.094 13.859 1 80 207 GLN A O 1
ATOM 1610 N N . HIS A 1 208 ? -25.344 35.312 13.906 1 76 208 HIS A N 1
ATOM 1611 C CA . HIS A 1 208 ? -26.797 35.281 13.875 1 76 208 HIS A CA 1
ATOM 1612 C C . HIS A 1 208 ? -27.312 35.406 12.445 1 76 208 HIS A C 1
ATOM 1614 O O . HIS A 1 208 ? -28.531 35.312 12.211 1 76 208 HIS A O 1
ATOM 1620 N N . LEU A 1 209 ? -26.438 35.562 11.516 1 76.94 209 LEU A N 1
ATOM 1621 C CA . LEU A 1 209 ? -26.859 35.75 10.125 1 76.94 209 LEU A CA 1
ATOM 1622 C C . LEU A 1 209 ? -26.531 34.5 9.297 1 76.94 209 LEU A C 1
ATOM 1624 O O . LEU A 1 209 ? -25.516 33.844 9.539 1 76.94 209 LEU A O 1
ATOM 1628 N N . PRO A 1 210 ? -27.578 34.188 8.438 1 75.25 210 PRO A N 1
ATOM 1629 C CA . PRO A 1 210 ? -27.266 33.062 7.535 1 75.25 210 PRO A CA 1
ATOM 1630 C C . PRO A 1 210 ? -26.156 33.406 6.543 1 75.25 210 PRO A C 1
ATOM 1632 O O . PRO A 1 210 ? -25.969 34.562 6.184 1 75.25 210 PRO A O 1
ATOM 1635 N N . GLY A 1 211 ? -25.078 32.625 6.352 1 72.31 211 GLY A N 1
ATOM 1636 C CA . GLY A 1 211 ? -23.984 32.906 5.418 1 72.31 211 GLY A CA 1
ATOM 1637 C C . GLY A 1 211 ? -23.125 31.688 5.129 1 72.31 211 GLY A C 1
ATOM 1638 O O . GLY A 1 211 ? -23.516 30.562 5.414 1 72.31 211 GLY A O 1
ATOM 1639 N N . PRO A 1 212 ? -22.062 31.906 4.398 1 75.62 212 PRO A N 1
ATOM 1640 C CA . PRO A 1 212 ? -21.125 30.859 4.016 1 75.62 212 PRO A CA 1
ATOM 1641 C C . PRO A 1 212 ? -20.672 30.016 5.203 1 75.62 212 PRO A C 1
ATOM 1643 O O . PRO A 1 212 ? -20.172 28.891 5.02 1 75.62 212 PRO A O 1
ATOM 1646 N N . TYR A 1 213 ? -20.969 30.578 6.297 1 80.94 213 TYR A N 1
ATOM 1647 C CA . TYR A 1 213 ? -20.641 29.859 7.516 1 80.94 213 TYR A CA 1
ATOM 1648 C C . TYR A 1 213 ? -21.422 28.547 7.598 1 80.94 213 TYR A C 1
ATOM 1650 O O . TYR A 1 213 ? -20.891 27.547 8.086 1 80.94 213 TYR A O 1
ATOM 1658 N N . THR A 1 214 ? -22.531 28.562 6.977 1 80 214 THR A N 1
ATOM 1659 C CA . THR A 1 214 ? -23.375 27.375 6.984 1 80 214 THR A CA 1
ATOM 1660 C C . THR A 1 214 ? -22.734 26.266 6.148 1 80 214 THR A C 1
ATOM 1662 O O . THR A 1 214 ? -22.859 25.078 6.477 1 80 214 THR A O 1
ATOM 1665 N N . GLN A 1 215 ? -22.062 26.688 5.145 1 84 215 GLN A N 1
ATOM 1666 C CA . GLN A 1 215 ? -21.375 25.703 4.32 1 84 215 GLN A CA 1
ATOM 1667 C C . GLN A 1 215 ? -20.203 25.078 5.074 1 84 215 GLN A C 1
ATOM 1669 O O . GLN A 1 215 ? -19.969 23.875 4.969 1 84 215 GLN A O 1
ATOM 1674 N N . LEU A 1 216 ? -19.469 25.906 5.727 1 88.25 216 LEU A N 1
ATOM 1675 C CA . LEU A 1 216 ? -18.359 25.422 6.539 1 88.25 216 LEU A CA 1
ATOM 1676 C C . LEU A 1 216 ? -18.844 24.438 7.605 1 88.25 216 LEU A C 1
ATOM 1678 O O . LEU A 1 216 ? -18.25 23.391 7.809 1 88.25 216 LEU A O 1
ATOM 1682 N N . LEU A 1 217 ? -19.969 24.812 8.211 1 87.44 217 LEU A N 1
ATOM 1683 C CA . LEU A 1 217 ? -20.547 23.953 9.242 1 87.44 217 LEU A CA 1
ATOM 1684 C C . LEU A 1 217 ? -21.016 22.641 8.648 1 87.44 217 LEU A C 1
ATOM 1686 O O . LEU A 1 217 ? -20.953 21.594 9.305 1 87.44 217 LEU A O 1
ATOM 1690 N N . GLY A 1 218 ? -21.5 22.781 7.441 1 89.62 218 GLY A N 1
ATOM 1691 C CA . GLY A 1 218 ? -21.891 21.562 6.75 1 89.62 218 GLY A CA 1
ATOM 1692 C C . GLY A 1 218 ? -20.734 20.609 6.512 1 89.62 218 GLY A C 1
ATOM 1693 O O . GLY A 1 218 ? -20.875 19.391 6.66 1 89.62 218 GLY A O 1
ATOM 1694 N N . GLN A 1 219 ? -19.609 21.125 6.113 1 92.75 219 GLN A N 1
ATOM 1695 C CA . GLN A 1 219 ? -18.406 20.312 5.902 1 92.75 219 GLN A CA 1
ATOM 1696 C C . GLN A 1 219 ? -17.922 19.703 7.215 1 92.75 219 GLN A C 1
ATOM 1698 O O . GLN A 1 219 ? -17.562 18.516 7.258 1 92.75 219 GLN A O 1
ATOM 1703 N N . VAL A 1 220 ? -17.953 20.484 8.242 1 92.88 220 VAL A N 1
ATOM 1704 C CA . VAL A 1 220 ? -17.562 19.984 9.555 1 92.88 220 VAL A CA 1
ATOM 1705 C C . VAL A 1 220 ? -18.516 18.875 9.984 1 92.88 220 VAL A C 1
ATOM 1707 O O . VAL A 1 220 ? -18.094 17.891 10.586 1 92.88 220 VAL A O 1
ATOM 1710 N N . GLY A 1 221 ? -19.766 19.094 9.648 1 93.38 221 GLY A N 1
ATOM 1711 C CA . GLY A 1 221 ? -20.766 18.078 9.953 1 93.38 221 GLY A CA 1
ATOM 1712 C C . GLY A 1 221 ? -20.5 16.766 9.266 1 93.38 221 GLY A C 1
ATOM 1713 O O . GLY A 1 221 ? -20.734 15.695 9.844 1 93.38 221 GLY A O 1
ATOM 1714 N N . THR A 1 222 ? -20.016 16.844 8.086 1 94 222 THR A N 1
ATOM 1715 C CA . THR A 1 222 ? -19.703 15.633 7.332 1 94 222 THR A CA 1
ATOM 1716 C C . THR A 1 222 ? -18.547 14.867 7.992 1 94 222 THR A C 1
ATOM 1718 O O . THR A 1 222 ? -18.609 13.641 8.133 1 94 222 THR A O 1
ATOM 1721 N N . VAL A 1 223 ? -17.547 15.547 8.383 1 95.38 223 VAL A N 1
ATOM 1722 C CA . VAL A 1 223 ? -16.422 14.922 9.07 1 95.38 223 VAL A CA 1
ATOM 1723 C C . VAL A 1 223 ? -16.875 14.336 10.406 1 95.38 223 VAL A C 1
ATOM 1725 O O . VAL A 1 223 ? -16.5 13.227 10.773 1 95.38 223 VAL A O 1
ATOM 1728 N N . ALA A 1 224 ? -17.734 15.102 11.062 1 95.25 224 ALA A N 1
ATOM 1729 C CA . ALA A 1 224 ? -18.25 14.672 12.352 1 95.25 224 ALA A CA 1
ATOM 1730 C C . ALA A 1 224 ? -19.109 13.414 12.211 1 95.25 224 ALA A C 1
ATOM 1732 O O . ALA A 1 224 ? -19.062 12.523 13.062 1 95.25 224 ALA A O 1
ATOM 1733 N N . ALA A 1 225 ? -19.875 13.414 11.188 1 95.25 225 ALA A N 1
ATOM 1734 C CA . ALA A 1 225 ? -20.719 12.25 10.945 1 95.25 225 ALA A CA 1
ATOM 1735 C C . ALA A 1 225 ? -19.875 11 10.711 1 95.25 225 ALA A C 1
ATOM 1737 O O . ALA A 1 225 ? -20.172 9.922 11.219 1 95.25 225 ALA A O 1
ATOM 1738 N N . PHE A 1 226 ? -18.906 11.133 9.945 1 95 226 PHE A N 1
ATOM 1739 C CA . PHE A 1 226 ? -17.984 10.031 9.688 1 95 226 PHE A CA 1
ATOM 1740 C C . PHE A 1 226 ? -17.328 9.562 10.977 1 95 226 PHE A C 1
ATOM 1742 O O . PHE A 1 226 ? -17.266 8.359 11.258 1 95 226 PHE A O 1
ATOM 1749 N N . ALA A 1 227 ? -16.781 10.508 11.734 1 95.94 227 ALA A N 1
ATOM 1750 C CA . ALA A 1 227 ? -16.125 10.203 13.008 1 95.94 227 ALA A CA 1
ATOM 1751 C C . ALA A 1 227 ? -17.078 9.477 13.953 1 95.94 227 ALA A C 1
ATOM 1753 O O . ALA A 1 227 ? -16.703 8.492 14.594 1 95.94 227 ALA A O 1
ATOM 1754 N N . THR A 1 228 ? -18.297 9.984 14.031 1 96.06 228 THR A N 1
ATOM 1755 C CA . THR A 1 228 ? -19.297 9.406 14.922 1 96.06 228 THR A CA 1
ATOM 1756 C C . THR A 1 228 ? -19.594 7.961 14.539 1 96.06 228 THR A C 1
ATOM 1758 O O . THR A 1 228 ? -19.672 7.086 15.398 1 96.06 228 THR A O 1
ATOM 1761 N N . GLN A 1 229 ? -19.703 7.801 13.305 1 92.88 229 GLN A N 1
ATOM 1762 C CA . GLN A 1 229 ? -19.984 6.457 12.805 1 92.88 229 GLN A CA 1
ATOM 1763 C C . GLN A 1 229 ? -18.859 5.492 13.164 1 92.88 229 GLN A C 1
ATOM 1765 O O . GLN A 1 229 ? -19.109 4.375 13.617 1 92.88 229 GLN A O 1
ATOM 1770 N N . GLN A 1 230 ? -17.656 5.902 12.961 1 91.88 230 GLN A N 1
ATOM 1771 C CA . GLN A 1 230 ? -16.516 5.043 13.234 1 91.88 230 GLN A CA 1
ATOM 1772 C C . GLN A 1 230 ? -16.344 4.809 14.734 1 91.88 230 GLN A C 1
ATOM 1774 O O . GLN A 1 230 ? -15.977 3.709 15.156 1 91.88 230 GLN A O 1
ATOM 1779 N N . ILE A 1 231 ? -16.594 5.805 15.523 1 95.19 231 ILE A N 1
ATOM 1780 C CA . ILE A 1 231 ? -16.5 5.672 16.969 1 95.19 231 ILE A CA 1
ATOM 1781 C C . ILE A 1 231 ? -17.547 4.668 17.469 1 95.19 231 ILE A C 1
ATOM 1783 O O . ILE A 1 231 ? -17.234 3.814 18.312 1 95.19 231 ILE A O 1
ATOM 1787 N N . GLN A 1 232 ? -18.75 4.766 16.922 1 93.38 232 GLN A N 1
ATOM 1788 C CA . GLN A 1 232 ? -19.812 3.844 17.312 1 93.38 232 GLN A CA 1
ATOM 1789 C C . GLN A 1 232 ? -19.453 2.406 16.953 1 93.38 232 GLN A C 1
ATOM 1791 O O . GLN A 1 232 ? -19.719 1.479 17.719 1 93.38 232 GLN A O 1
ATOM 1796 N N . ARG A 1 233 ? -18.875 2.305 15.82 1 87.81 233 ARG A N 1
ATOM 1797 C CA . ARG A 1 233 ? -18.422 0.981 15.398 1 87.81 233 ARG A CA 1
ATOM 1798 C C . ARG A 1 233 ? -17.391 0.425 16.375 1 87.81 233 ARG A C 1
ATOM 1800 O O . ARG A 1 233 ? -17.406 -0.766 16.688 1 87.81 233 ARG A O 1
ATOM 1807 N N . HIS A 1 234 ? -16.453 1.223 16.828 1 89.06 234 HIS A N 1
ATOM 1808 C CA . HIS A 1 234 ? -15.422 0.823 17.766 1 89.06 234 HIS A CA 1
ATOM 1809 C C . HIS A 1 234 ? -16.016 0.499 19.141 1 89.06 234 HIS A C 1
ATOM 1811 O O . HIS A 1 234 ? -15.555 -0.417 19.812 1 89.06 234 HIS A O 1
ATOM 1817 N N . GLN A 1 235 ? -17.062 1.235 19.516 1 91.56 235 GLN A N 1
ATOM 1818 C CA . GLN A 1 235 ? -17.719 0.998 20.797 1 91.56 235 GLN A CA 1
ATOM 1819 C C . GLN A 1 235 ? -18.391 -0.375 20.812 1 91.56 235 GLN A C 1
ATOM 1821 O O . GLN A 1 235 ? -18.375 -1.054 21.844 1 91.56 235 GLN A O 1
ATOM 1826 N N . ARG A 1 236 ? -18.828 -0.817 19.672 1 86.19 236 ARG A N 1
ATOM 1827 C CA . ARG A 1 236 ? -19.516 -2.102 19.562 1 86.19 236 ARG A CA 1
ATOM 1828 C C . ARG A 1 236 ? -18.516 -3.254 19.547 1 86.19 236 ARG A C 1
ATOM 1830 O O . ARG A 1 236 ? -18.828 -4.352 20.016 1 86.19 236 ARG A O 1
ATOM 1837 N N . SER A 1 237 ? -17.359 -2.941 19.094 1 79.75 237 SER A N 1
ATOM 1838 C CA . SER A 1 237 ? -16.375 -4.016 18.891 1 79.75 237 SER A CA 1
ATOM 1839 C C . SER A 1 237 ? -15.242 -3.912 19.906 1 79.75 237 SER A C 1
ATOM 1841 O O . SER A 1 237 ? -14.234 -4.613 19.781 1 79.75 237 SER A O 1
ATOM 1843 N N . LEU A 1 238 ? -15.43 -3.148 20.875 1 84 238 LEU A N 1
ATOM 1844 C CA . LEU A 1 238 ? -14.336 -2.879 21.797 1 84 238 LEU A CA 1
ATOM 1845 C C . LEU A 1 238 ? -13.984 -4.125 22.609 1 84 238 LEU A C 1
ATOM 1847 O O . LEU A 1 238 ? -14.875 -4.766 23.172 1 84 238 LEU A O 1
ATOM 1851 N N . ASP A 1 239 ? -12.727 -4.547 22.453 1 75 239 ASP A N 1
ATOM 1852 C CA . ASP A 1 239 ? -12.195 -5.594 23.312 1 75 239 ASP A CA 1
ATOM 1853 C C . ASP A 1 239 ? -11.547 -4.996 24.562 1 75 239 ASP A C 1
ATOM 1855 O O . ASP A 1 239 ? -10.414 -4.523 24.516 1 75 239 ASP A O 1
ATOM 1859 N N . ALA A 1 240 ? -12.211 -5.086 25.672 1 77.25 240 ALA A N 1
ATOM 1860 C CA . ALA A 1 240 ? -11.766 -4.449 26.906 1 77.25 240 ALA A CA 1
ATOM 1861 C C . ALA A 1 240 ? -10.555 -5.172 27.484 1 77.25 240 ALA A C 1
ATOM 1863 O O . ALA A 1 240 ? -9.828 -4.609 28.312 1 77.25 240 ALA A O 1
ATOM 1864 N N . SER A 1 241 ? -10.414 -6.398 27.094 1 74.06 241 SER A N 1
ATOM 1865 C CA . SER A 1 241 ? -9.367 -7.215 27.703 1 74.06 241 SER A CA 1
ATOM 1866 C C . SER A 1 241 ? -8.062 -7.109 26.922 1 74.06 241 SER A C 1
ATOM 1868 O O . SER A 1 241 ? -6.992 -7.438 27.438 1 74.06 241 SER A O 1
ATOM 1870 N N . GLY A 1 242 ? -8.117 -6.5 25.781 1 65.88 242 GLY A N 1
ATOM 1871 C CA . GLY A 1 242 ? -6.918 -6.438 24.953 1 65.88 242 GLY A CA 1
ATOM 1872 C C . GLY A 1 242 ? -6.34 -5.039 24.844 1 65.88 242 GLY A C 1
ATOM 1873 O O . GLY A 1 242 ? -6.898 -4.086 25.391 1 65.88 242 GLY A O 1
ATOM 1874 N N . PRO A 1 243 ? -5.105 -4.98 24.312 1 73.75 243 PRO A N 1
ATOM 1875 C CA . PRO A 1 243 ? -4.504 -3.67 24.078 1 73.75 243 PRO A CA 1
ATOM 1876 C C . PRO A 1 243 ? -5.273 -2.848 23.047 1 73.75 243 PRO A C 1
ATOM 1878 O O . PRO A 1 243 ? -6.016 -3.406 22.234 1 73.75 243 PRO A O 1
ATOM 1881 N N . ALA A 1 244 ? -5.172 -1.522 23.219 1 82.25 244 ALA A N 1
ATOM 1882 C CA . ALA A 1 244 ? -5.82 -0.633 22.266 1 82.25 244 ALA A CA 1
ATOM 1883 C C . ALA A 1 244 ? -5.293 -0.87 20.844 1 82.25 244 ALA A C 1
ATOM 1885 O O . ALA A 1 244 ? -4.086 -1.018 20.641 1 82.25 244 ALA A O 1
ATOM 1886 N N . ARG A 1 245 ? -6.129 -0.895 19.984 1 80 245 ARG A N 1
ATOM 1887 C CA . ARG A 1 245 ? -5.77 -1.167 18.594 1 80 245 ARG A CA 1
ATOM 1888 C C . ARG A 1 245 ? -5.465 0.125 17.844 1 80 245 ARG A C 1
ATOM 1890 O O . ARG A 1 245 ? -4.762 0.11 16.828 1 80 245 ARG A O 1
ATOM 1897 N N . ASP A 1 246 ? -6.07 1.157 18.188 1 85.75 246 ASP A N 1
ATOM 1898 C CA . ASP A 1 246 ? -5.949 2.477 17.578 1 85.75 246 ASP A CA 1
ATOM 1899 C C . ASP A 1 246 ? -6.258 3.58 18.594 1 85.75 246 ASP A C 1
ATOM 1901 O O . ASP A 1 246 ? -6.398 3.312 19.797 1 85.75 246 ASP A O 1
ATOM 1905 N N . VAL A 1 247 ? -6.285 4.793 18.203 1 91.44 247 VAL A N 1
ATOM 1906 C CA . VAL A 1 247 ? -6.445 5.934 19.109 1 91.44 247 VAL A CA 1
ATOM 1907 C C . VAL A 1 247 ? -7.836 5.898 19.734 1 91.44 247 VAL A C 1
ATOM 1909 O O . VAL A 1 247 ? -7.988 6.207 20.922 1 91.44 247 VAL A O 1
ATOM 1912 N N . VAL A 1 248 ? -8.844 5.531 18.953 1 94.12 248 VAL A N 1
ATOM 1913 C CA . VAL A 1 248 ? -10.211 5.508 19.469 1 94.12 248 VAL A CA 1
ATOM 1914 C C . VAL A 1 248 ? -10.352 4.422 20.531 1 94.12 248 VAL A C 1
ATOM 1916 O O . VAL A 1 248 ? -10.93 4.656 21.594 1 94.12 248 VAL A O 1
ATOM 1919 N N . ASP A 1 249 ? -9.781 3.254 20.219 1 90.62 249 ASP A N 1
ATOM 1920 C CA . ASP A 1 249 ? -9.789 2.193 21.219 1 90.62 249 ASP A CA 1
ATOM 1921 C C . ASP A 1 249 ? -9.094 2.645 22.5 1 90.62 249 ASP A C 1
ATOM 1923 O O . ASP A 1 249 ? -9.57 2.369 23.609 1 90.62 249 ASP A O 1
ATOM 1927 N N . ALA A 1 250 ? -7.941 3.236 22.344 1 91.44 250 ALA A N 1
ATOM 1928 C CA . ALA A 1 250 ? -7.191 3.705 23.5 1 91.44 250 ALA A CA 1
ATOM 1929 C C . ALA A 1 250 ? -8.023 4.672 24.344 1 91.44 250 ALA A C 1
ATOM 1931 O O . ALA A 1 250 ? -8.023 4.602 25.578 1 91.44 250 ALA A O 1
ATOM 1932 N N . PHE A 1 251 ? -8.703 5.574 23.672 1 95.44 251 PHE A N 1
ATOM 1933 C CA . PHE A 1 251 ? -9.523 6.57 24.359 1 95.44 251 PHE A CA 1
ATOM 1934 C C . PHE A 1 251 ? -10.688 5.906 25.078 1 95.44 251 PHE A C 1
ATOM 1936 O O . PHE A 1 251 ? -10.984 6.246 26.234 1 95.44 251 PHE A O 1
ATOM 1943 N N . LEU A 1 252 ? -11.336 4.973 24.438 1 94.94 252 LEU A N 1
ATOM 1944 C CA . LEU A 1 252 ? -12.469 4.27 25.016 1 94.94 252 LEU A CA 1
ATOM 1945 C C . LEU A 1 252 ? -12.039 3.471 26.25 1 94.94 252 LEU A C 1
ATOM 1947 O O . LEU A 1 252 ? -12.758 3.426 27.25 1 94.94 252 LEU A O 1
ATOM 1951 N N . LEU A 1 253 ? -10.906 2.826 26.109 1 93 253 LEU A N 1
ATOM 1952 C CA . LEU A 1 253 ? -10.383 2.072 27.25 1 93 253 LEU A CA 1
ATOM 1953 C C . LEU A 1 253 ? -10.086 2.996 28.422 1 93 253 LEU A C 1
ATOM 1955 O O . LEU A 1 253 ? -10.352 2.65 29.578 1 93 253 LEU A O 1
ATOM 1959 N N . LYS A 1 254 ? -9.508 4.156 28.156 1 93.69 254 LYS A N 1
ATOM 1960 C CA . LYS A 1 254 ? -9.234 5.145 29.188 1 93.69 254 LYS A CA 1
ATOM 1961 C C . LYS A 1 254 ? -10.531 5.652 29.812 1 93.69 254 LYS A C 1
ATOM 1963 O O . LYS A 1 254 ? -10.594 5.867 31.031 1 93.69 254 LYS A O 1
ATOM 1968 N N . MET A 1 255 ? -11.531 5.871 29.031 1 94.06 255 MET A N 1
ATOM 1969 C CA . MET A 1 255 ? -12.844 6.289 29.516 1 94.06 255 MET A CA 1
ATOM 1970 C C . MET A 1 255 ? -13.422 5.262 30.484 1 94.06 255 MET A C 1
ATOM 1972 O O . MET A 1 255 ? -13.969 5.625 31.516 1 94.06 255 MET A O 1
ATOM 1976 N N . ALA A 1 256 ? -13.289 4.039 30.094 1 92.31 256 ALA A N 1
ATOM 1977 C CA . ALA A 1 256 ? -13.797 2.959 30.938 1 92.31 256 ALA A CA 1
ATOM 1978 C C . ALA A 1 256 ? -13.047 2.902 32.25 1 92.31 256 ALA A C 1
ATOM 1980 O O . ALA A 1 256 ? -13.648 2.658 33.312 1 92.31 256 ALA A O 1
ATOM 1981 N N . LYS A 1 257 ? -11.812 3.078 32.188 1 91.69 257 LYS A N 1
ATOM 1982 C CA . LYS A 1 257 ? -10.969 3.027 33.375 1 91.69 257 LYS A CA 1
ATOM 1983 C C . LYS A 1 257 ? -11.312 4.164 34.344 1 91.69 257 LYS A C 1
ATOM 1985 O O . LYS A 1 257 ? -11.211 4.004 35.562 1 91.69 257 LYS A O 1
ATOM 1990 N N . GLU A 1 258 ? -11.719 5.336 33.781 1 93.5 258 GLU A N 1
ATOM 1991 C CA . GLU A 1 258 ? -11.969 6.512 34.594 1 93.5 258 GLU A CA 1
ATOM 1992 C C . GLU A 1 258 ? -13.461 6.777 34.75 1 93.5 258 GLU A C 1
ATOM 1994 O O . GLU A 1 258 ? -13.875 7.898 35.062 1 93.5 258 GLU A O 1
ATOM 1999 N N . LYS A 1 259 ? -14.219 5.824 34.594 1 89 259 LYS A N 1
ATOM 2000 C CA . LYS A 1 259 ? -15.672 5.965 34.594 1 89 259 LYS A CA 1
ATOM 2001 C C . LYS A 1 259 ? -16.156 6.488 35.938 1 89 259 LYS A C 1
ATOM 2003 O O . LYS A 1 259 ? -17.125 7.25 36 1 89 259 LYS A O 1
ATOM 2008 N N . GLN A 1 260 ? -15.469 6.18 36.969 1 91.75 260 GLN A N 1
ATOM 2009 C CA . GLN A 1 260 ? -15.914 6.547 38.312 1 91.75 260 GLN A CA 1
ATOM 2010 C C . GLN A 1 260 ? -15.289 7.867 38.75 1 91.75 260 GLN A C 1
ATOM 2012 O O . GLN A 1 260 ? -15.625 8.391 39.812 1 91.75 260 GLN A O 1
ATOM 2017 N N . ASP A 1 261 ? -14.492 8.445 38 1 92.06 261 ASP A N 1
ATOM 2018 C CA . ASP A 1 261 ? -13.867 9.727 38.312 1 92.06 261 ASP A CA 1
ATOM 2019 C C . ASP A 1 261 ? -14.719 10.891 37.812 1 92.06 261 ASP A C 1
ATOM 2021 O O . ASP A 1 261 ? -14.875 11.102 36.625 1 92.06 261 ASP A O 1
ATOM 2025 N N . PRO A 1 262 ? -15.289 11.57 38.688 1 89.81 262 PRO A N 1
ATOM 2026 C CA . PRO A 1 262 ? -16.156 12.68 38.281 1 89.81 262 PRO A CA 1
ATOM 2027 C C . PRO A 1 262 ? -15.383 13.797 37.562 1 89.81 262 PRO A C 1
ATOM 2029 O O . PRO A 1 262 ? -15.984 14.602 36.844 1 89.81 262 PRO A O 1
ATOM 2032 N N . ASN A 1 263 ? -14.125 13.875 37.656 1 90.44 263 ASN A N 1
ATOM 2033 C CA . ASN A 1 263 ? -13.312 14.938 37.062 1 90.44 263 ASN A CA 1
ATOM 2034 C C . ASN A 1 263 ? -12.594 14.461 35.812 1 90.44 263 ASN A C 1
ATOM 2036 O O . ASN A 1 263 ? -11.672 15.117 35.344 1 90.44 263 ASN A O 1
ATOM 2040 N N . THR A 1 264 ? -13.102 13.422 35.219 1 92.25 264 THR A N 1
ATOM 2041 C CA . THR A 1 264 ? -12.414 12.875 34.062 1 92.25 264 THR A CA 1
ATOM 2042 C C . THR A 1 264 ? -12.648 13.75 32.844 1 92.25 264 THR A C 1
ATOM 2044 O O . THR A 1 264 ? -13.711 14.359 32.688 1 92.25 264 THR A O 1
ATOM 2047 N N . GLU A 1 265 ? -11.664 13.891 32.031 1 94.25 265 GLU A N 1
ATOM 2048 C CA . GLU A 1 265 ? -11.781 14.609 30.766 1 94.25 265 GLU A CA 1
ATOM 2049 C C . GLU A 1 265 ? -11.984 13.648 29.609 1 94.25 265 GLU A C 1
ATOM 2051 O O . GLU A 1 265 ? -12.102 14.07 28.453 1 94.25 265 GLU A O 1
ATOM 2056 N N . PHE A 1 266 ? -11.977 12.406 29.953 1 95.81 266 PHE A N 1
ATOM 2057 C CA . PHE A 1 266 ? -12.203 11.391 28.938 1 95.81 266 PHE A CA 1
ATOM 2058 C C . PHE A 1 266 ? -13.688 11.094 28.797 1 95.81 266 PHE A C 1
ATOM 2060 O O . PHE A 1 266 ? -14.18 10.086 29.312 1 95.81 266 PHE A O 1
ATOM 2067 N N . THR A 1 267 ? -14.375 12.008 28.047 1 95.38 267 THR A N 1
ATOM 2068 C CA . THR A 1 267 ? -15.812 11.969 27.812 1 95.38 267 THR A CA 1
ATOM 2069 C C . THR A 1 267 ? -16.109 11.727 26.328 1 95.38 267 THR A C 1
ATOM 2071 O O . THR A 1 267 ? -15.203 11.812 25.484 1 95.38 267 THR A O 1
ATOM 2074 N N . ASP A 1 268 ? -17.375 11.445 26 1 94.94 268 ASP A N 1
ATOM 2075 C CA . ASP A 1 268 ? -17.797 11.234 24.609 1 94.94 268 ASP A CA 1
ATOM 2076 C C . ASP A 1 268 ? -17.562 12.477 23.766 1 94.94 268 ASP A C 1
ATOM 2078 O O . ASP A 1 268 ? -17.156 12.375 22.609 1 94.94 268 ASP A O 1
ATOM 2082 N N . LYS A 1 269 ? -17.812 13.562 24.344 1 94.69 269 LYS A N 1
ATOM 2083 C CA . LYS A 1 269 ? -17.641 14.82 23.625 1 94.69 269 LYS A CA 1
ATOM 2084 C C . LYS A 1 269 ? -16.172 15.062 23.297 1 94.69 269 LYS A C 1
ATOM 2086 O O . LYS A 1 269 ? -15.828 15.414 22.156 1 94.69 269 LYS A O 1
ATOM 2091 N N . ASN A 1 270 ? -15.297 14.852 24.281 1 96.25 270 ASN A N 1
ATOM 2092 C CA . ASN A 1 270 ? -13.867 15.055 24.047 1 96.25 270 ASN A CA 1
ATOM 2093 C C . ASN A 1 270 ? -13.305 14.023 23.078 1 96.25 270 ASN A C 1
ATOM 2095 O O . ASN A 1 270 ? -12.391 14.32 22.312 1 96.25 270 ASN A O 1
ATOM 2099 N N . LEU A 1 271 ? -13.867 12.812 23.094 1 96.56 271 LEU A N 1
ATOM 2100 C CA . LEU A 1 271 ? -13.469 11.797 22.141 1 96.56 271 LEU A CA 1
ATOM 2101 C C . LEU A 1 271 ? -13.812 12.234 20.719 1 96.56 271 LEU A C 1
ATOM 2103 O O . LEU A 1 271 ? -12.945 12.242 19.844 1 96.56 271 LEU A O 1
ATOM 2107 N N . LEU A 1 272 ? -15.062 12.656 20.562 1 96.25 272 LEU A N 1
ATOM 2108 C CA . LEU A 1 272 ? -15.531 13.039 19.234 1 96.25 272 LEU A CA 1
ATOM 2109 C C . LEU A 1 272 ? -14.734 14.227 18.703 1 96.25 272 LEU A C 1
ATOM 2111 O O . LEU A 1 272 ? -14.305 14.219 17.547 1 96.25 272 LEU A O 1
ATOM 2115 N N . MET A 1 273 ? -14.539 15.258 19.531 1 96.06 273 MET A N 1
ATOM 2116 C CA . MET A 1 273 ? -13.836 16.453 19.094 1 96.06 273 MET A CA 1
ATOM 2117 C C . MET A 1 273 ? -12.383 16.156 18.781 1 96.06 273 MET A C 1
ATOM 2119 O O . MET A 1 273 ? -11.82 16.703 17.828 1 96.06 273 MET A O 1
ATOM 2123 N N . THR A 1 274 ? -11.773 15.281 19.562 1 96 274 THR A N 1
ATOM 2124 C CA . THR A 1 274 ? -10.391 14.898 19.312 1 96 274 THR A CA 1
ATOM 2125 C C . THR A 1 274 ? -10.258 14.156 17.984 1 96 274 THR A C 1
ATOM 2127 O O . THR A 1 274 ? -9.336 14.43 17.219 1 96 274 THR A O 1
ATOM 2130 N N . VAL A 1 275 ? -11.141 13.273 17.734 1 96.06 275 VAL A N 1
ATOM 2131 C CA . VAL A 1 275 ? -11.102 12.477 16.5 1 96.06 275 VAL A CA 1
ATOM 2132 C C . VAL A 1 275 ? -11.32 13.383 15.297 1 96.06 275 VAL A C 1
ATOM 2134 O O . VAL A 1 275 ? -10.641 13.242 14.281 1 96.06 275 VAL A O 1
ATOM 2137 N N . ILE A 1 276 ? -12.273 14.297 15.383 1 95.06 276 ILE A N 1
ATOM 2138 C CA . ILE A 1 276 ? -12.539 15.234 14.297 1 95.06 276 ILE A CA 1
ATOM 2139 C C . ILE A 1 276 ? -11.273 16.047 13.992 1 95.06 276 ILE A C 1
ATOM 2141 O O . ILE A 1 276 ? -10.906 16.203 12.82 1 95.06 276 ILE A O 1
ATOM 2145 N N . TYR A 1 277 ? -10.641 16.484 15.008 1 93.56 277 TYR A N 1
ATOM 2146 C CA . TYR A 1 277 ? -9.422 17.266 14.844 1 93.56 277 TYR A CA 1
ATOM 2147 C C . TYR A 1 277 ? -8.336 16.453 14.156 1 93.56 277 TYR A C 1
ATOM 2149 O O . TYR A 1 277 ? -7.68 16.938 13.234 1 93.56 277 TYR A O 1
ATOM 2157 N N . LEU A 1 278 ? -8.148 15.227 14.602 1 94.31 278 LEU A N 1
ATOM 2158 C CA . LEU A 1 278 ? -7.098 14.375 14.039 1 94.31 278 LEU A CA 1
ATOM 2159 C C . LEU A 1 278 ? -7.371 14.078 12.57 1 94.31 278 LEU A C 1
ATOM 2161 O O . LEU A 1 278 ? -6.449 14.07 11.75 1 94.31 278 LEU A O 1
ATOM 2165 N N . LEU A 1 279 ? -8.602 13.828 12.266 1 95.12 279 LEU A N 1
ATOM 2166 C CA . LEU A 1 279 ? -8.977 13.547 10.883 1 95.12 279 LEU A CA 1
ATOM 2167 C C . LEU A 1 279 ? -8.711 14.758 10 1 95.12 279 LEU A C 1
ATOM 2169 O O . LEU A 1 279 ? -8.172 14.625 8.898 1 95.12 279 LEU A O 1
ATOM 2173 N N . PHE A 1 280 ? -9.062 15.906 10.5 1 94.56 280 PHE A N 1
ATOM 2174 C CA . PHE A 1 280 ? -8.883 17.141 9.742 1 94.56 280 PHE A CA 1
ATOM 2175 C C . PHE A 1 280 ? -7.402 17.453 9.562 1 94.56 280 PHE A C 1
ATOM 2177 O O . PHE A 1 280 ? -6.91 17.562 8.438 1 94.56 280 PHE A O 1
ATOM 2184 N N . ALA A 1 281 ? -6.699 17.578 10.664 1 93.69 281 ALA A N 1
ATOM 2185 C CA . ALA A 1 281 ? -5.297 17.984 10.641 1 93.69 281 ALA A CA 1
ATOM 2186 C C . ALA A 1 281 ? -4.441 16.953 9.914 1 93.69 281 ALA A C 1
ATOM 2188 O O . ALA A 1 281 ? -3.48 17.297 9.219 1 93.69 281 ALA A O 1
ATOM 2189 N N . GLY A 1 282 ? -4.762 15.711 10.086 1 94.31 282 GLY A N 1
ATOM 2190 C CA . GLY A 1 282 ? -3.996 14.641 9.461 1 94.31 282 GLY A CA 1
ATOM 2191 C C . GLY A 1 282 ? -4.227 14.531 7.965 1 94.31 282 GLY A C 1
ATOM 2192 O O . GLY A 1 282 ? -3.396 13.977 7.242 1 94.31 282 GLY A O 1
ATOM 2193 N N . THR A 1 283 ? -5.266 15.055 7.488 1 94.56 283 THR A N 1
ATOM 2194 C CA . THR A 1 283 ? -5.613 14.953 6.074 1 94.56 283 THR A CA 1
ATOM 2195 C C . THR A 1 283 ? -5.047 16.141 5.293 1 94.56 283 THR A C 1
ATOM 2197 O O . THR A 1 283 ? -4.387 15.953 4.27 1 94.56 283 THR A O 1
ATOM 2200 N N . VAL A 1 284 ? -5.164 17.312 5.809 1 94.62 284 VAL A N 1
ATOM 2201 C CA . VAL A 1 284 ? -5.02 18.469 4.938 1 94.62 284 VAL A CA 1
ATOM 2202 C C . VAL A 1 284 ? -3.623 19.062 5.094 1 94.62 284 VAL A C 1
ATOM 2204 O O . VAL A 1 284 ? -3.115 19.719 4.184 1 94.62 284 VAL A O 1
ATOM 2207 N N . THR A 1 285 ? -3.016 18.953 6.242 1 95.31 285 THR A N 1
ATOM 2208 C CA . THR A 1 285 ? -1.745 19.625 6.477 1 95.31 285 THR A CA 1
ATOM 2209 C C . THR A 1 285 ? -0.633 19 5.645 1 95.31 285 THR A C 1
ATOM 2211 O O . THR A 1 285 ? 0.046 19.688 4.883 1 95.31 285 THR A O 1
ATOM 2214 N N . VAL A 1 286 ? -0.559 17.719 5.746 1 96 286 VAL A N 1
ATOM 2215 C CA . VAL A 1 286 ? 0.505 17.031 5.031 1 96 286 VAL A CA 1
ATOM 2216 C C . VAL A 1 286 ? 0.217 17.047 3.531 1 96 286 VAL A C 1
ATOM 2218 O O . VAL A 1 286 ? 1.121 17.266 2.723 1 96 286 VAL A O 1
ATOM 2221 N N . SER A 1 287 ? -1.014 16.812 3.119 1 96.44 287 SER A N 1
ATOM 2222 C CA . SER A 1 287 ? -1.365 16.75 1.705 1 96.44 287 SER A CA 1
ATOM 2223 C C . SER A 1 287 ? -1.079 18.078 1.016 1 96.44 287 SER A C 1
ATOM 2225 O O . SER A 1 287 ? -0.53 18.109 -0.088 1 96.44 287 SER A O 1
ATOM 2227 N N . ASN A 1 288 ? -1.377 19.203 1.673 1 96.19 288 ASN A N 1
ATOM 2228 C CA . ASN A 1 288 ? -1.12 20.516 1.082 1 96.19 288 ASN A CA 1
ATOM 2229 C C . ASN A 1 288 ? 0.375 20.797 1.001 1 96.19 288 ASN A C 1
ATOM 2231 O O . ASN A 1 288 ? 0.833 21.453 0.061 1 96.19 288 ASN A O 1
ATOM 2235 N N . THR A 1 289 ? 1.066 20.359 1.989 1 97.56 289 THR A N 1
ATOM 2236 C CA . THR A 1 289 ? 2.51 20.562 1.978 1 97.56 289 THR A CA 1
ATOM 2237 C C . THR A 1 289 ? 3.158 19.781 0.838 1 97.56 289 THR A C 1
ATOM 2239 O O . THR A 1 289 ? 4.016 20.312 0.127 1 97.56 289 THR A O 1
ATOM 2242 N N . ILE A 1 290 ? 2.754 18.516 0.656 1 97.31 290 ILE A N 1
ATOM 2243 C CA . ILE A 1 290 ? 3.283 17.703 -0.437 1 97.31 290 ILE A CA 1
ATOM 2244 C C . ILE A 1 290 ? 2.854 18.312 -1.775 1 97.31 290 ILE A C 1
ATOM 2246 O O . ILE A 1 290 ? 3.637 18.344 -2.727 1 97.31 290 ILE A O 1
ATOM 2250 N N . ARG A 1 291 ? 1.642 18.734 -1.842 1 95.94 291 ARG A N 1
ATOM 2251 C CA . ARG A 1 291 ? 1.126 19.359 -3.055 1 95.94 291 ARG A CA 1
ATOM 2252 C C . ARG A 1 291 ? 1.985 20.562 -3.461 1 95.94 291 ARG A C 1
ATOM 2254 O O . ARG A 1 291 ? 2.377 20.688 -4.625 1 95.94 291 ARG A O 1
ATOM 2261 N N . TYR A 1 292 ? 2.262 21.375 -2.502 1 97.31 292 TYR A N 1
ATOM 2262 C CA . TYR A 1 292 ? 3.086 22.547 -2.764 1 97.31 292 TYR A CA 1
ATOM 2263 C C . TYR A 1 292 ? 4.5 22.156 -3.166 1 97.31 292 TYR A C 1
ATOM 2265 O O . TYR A 1 292 ? 5.102 22.766 -4.043 1 97.31 292 TYR A O 1
ATOM 2273 N N . THR A 1 293 ? 4.996 21.141 -2.537 1 97.81 293 THR A N 1
ATOM 2274 C CA . THR A 1 293 ? 6.34 20.672 -2.842 1 97.81 293 THR A CA 1
ATOM 2275 C C . THR A 1 293 ? 6.422 20.156 -4.273 1 97.81 293 THR A C 1
ATOM 2277 O O . THR A 1 293 ? 7.398 20.422 -4.98 1 97.81 293 THR A O 1
ATOM 2280 N N . LEU A 1 294 ? 5.406 19.422 -4.688 1 96.5 294 LEU A N 1
ATOM 2281 C CA . LEU A 1 294 ? 5.367 18.938 -6.062 1 96.5 294 LEU A CA 1
ATOM 2282 C C . LEU A 1 294 ? 5.262 20.094 -7.047 1 96.5 294 LEU A C 1
ATOM 2284 O O . LEU A 1 294 ? 5.863 20.047 -8.125 1 96.5 294 LEU A O 1
ATOM 2288 N N . LEU A 1 295 ? 4.492 21.125 -6.691 1 95.5 295 LEU A N 1
ATOM 2289 C CA . LEU A 1 295 ? 4.387 22.328 -7.508 1 95.5 295 LEU A CA 1
ATOM 2290 C C . LEU A 1 295 ? 5.746 23 -7.664 1 95.5 295 LEU A C 1
ATOM 2292 O O . LEU A 1 295 ? 6.098 23.453 -8.758 1 95.5 295 LEU A O 1
ATOM 2296 N N . LEU A 1 296 ? 6.473 23.031 -6.59 1 96.88 296 LEU A N 1
ATOM 2297 C CA . LEU A 1 296 ? 7.812 23.609 -6.617 1 96.88 296 LEU A CA 1
ATOM 2298 C C . LEU A 1 296 ? 8.727 22.828 -7.555 1 96.88 296 LEU A C 1
ATOM 2300 O O . LEU A 1 296 ? 9.508 23.422 -8.305 1 96.88 296 LEU A O 1
ATOM 2304 N N . LEU A 1 297 ? 8.602 21.5 -7.5 1 96.25 297 LEU A N 1
ATOM 2305 C CA . LEU A 1 297 ? 9.461 20.656 -8.328 1 96.25 297 LEU A CA 1
ATOM 2306 C C . LEU A 1 297 ? 9.117 20.828 -9.805 1 96.25 297 LEU A C 1
ATOM 2308 O O . LEU A 1 297 ? 9.984 20.672 -10.664 1 96.25 297 LEU A O 1
ATOM 2312 N N . LEU A 1 298 ? 7.867 21.125 -10.109 1 93.88 298 LEU A N 1
ATOM 2313 C CA . LEU A 1 298 ? 7.469 21.375 -11.492 1 93.88 298 LEU A CA 1
ATOM 2314 C C . LEU A 1 298 ? 8.031 22.719 -11.977 1 93.88 298 LEU A C 1
ATOM 2316 O O . LEU A 1 298 ? 8.43 22.844 -13.133 1 93.88 298 LEU A O 1
ATOM 2320 N N . LYS A 1 299 ? 8.023 23.656 -11.109 1 94.5 299 LYS A N 1
ATOM 2321 C CA . LYS A 1 299 ? 8.516 24.984 -11.453 1 94.5 299 LYS A CA 1
ATOM 2322 C C . LYS A 1 299 ? 10.039 25 -11.555 1 94.5 299 LYS A C 1
ATOM 2324 O O . LYS A 1 299 ? 10.602 25.766 -12.336 1 94.5 299 LYS A O 1
ATOM 2329 N N . TYR A 1 300 ? 10.672 24.172 -10.773 1 95 300 TYR A N 1
ATOM 2330 C CA . TYR A 1 300 ? 12.125 24.094 -10.742 1 95 300 TYR A CA 1
ATOM 2331 C C . TYR A 1 300 ? 12.602 22.688 -11.094 1 95 300 TYR A C 1
ATOM 2333 O O . TYR A 1 300 ? 13.086 21.953 -10.227 1 95 300 TYR A O 1
ATOM 2341 N N . PRO A 1 301 ? 12.594 22.312 -12.336 1 93.44 301 PRO A N 1
ATOM 2342 C CA . PRO A 1 301 ? 12.922 20.953 -12.758 1 93.44 301 PRO A CA 1
ATOM 2343 C C . PRO A 1 301 ? 14.336 20.531 -12.367 1 93.44 301 PRO A C 1
ATOM 2345 O O . PRO A 1 301 ? 14.594 19.344 -12.156 1 93.44 301 PRO A O 1
ATOM 2348 N N . GLN A 1 302 ? 15.211 21.562 -12.234 1 94.12 302 GLN A N 1
ATOM 2349 C CA . GLN A 1 302 ? 16.578 21.234 -11.844 1 94.12 302 GLN A CA 1
ATOM 2350 C C . GLN A 1 302 ? 16.625 20.656 -10.43 1 94.12 302 GLN A C 1
ATOM 2352 O O . GLN A 1 302 ? 17.469 19.797 -10.133 1 94.12 302 GLN A O 1
ATOM 2357 N N . VAL A 1 303 ? 15.75 21.094 -9.578 1 96.38 303 VAL A N 1
ATOM 2358 C CA . VAL A 1 303 ? 15.68 20.578 -8.211 1 96.38 303 VAL A CA 1
ATOM 2359 C C . VAL A 1 303 ? 15.133 19.141 -8.227 1 96.38 303 VAL A C 1
ATOM 2361 O O . VAL A 1 303 ? 15.625 18.281 -7.496 1 96.38 303 VAL A O 1
ATOM 2364 N N . GLN A 1 304 ? 14.102 18.891 -9.047 1 95.62 304 GLN A N 1
ATOM 2365 C CA . GLN A 1 304 ? 13.562 17.547 -9.195 1 95.62 304 GLN A CA 1
ATOM 2366 C C . GLN A 1 304 ? 14.641 16.562 -9.641 1 95.62 304 GLN A C 1
ATOM 2368 O O . GLN A 1 304 ? 14.758 15.477 -9.078 1 95.62 304 GLN A O 1
ATOM 2373 N N . GLU A 1 305 ? 15.391 16.984 -10.609 1 94.5 305 GLU A N 1
ATOM 2374 C CA . GLU A 1 305 ? 16.453 16.141 -11.148 1 94.5 305 GLU A CA 1
ATOM 2375 C C . GLU A 1 305 ? 17.516 15.836 -10.086 1 94.5 305 GLU A C 1
ATOM 2377 O O . GLU A 1 305 ? 18.016 14.711 -10 1 94.5 305 GLU A O 1
ATOM 2382 N N . ARG A 1 306 ? 17.812 16.891 -9.344 1 95.44 306 ARG A N 1
ATOM 2383 C CA . ARG A 1 306 ? 18.812 16.719 -8.305 1 95.44 306 ARG A CA 1
ATOM 2384 C C . ARG A 1 306 ? 18.328 15.766 -7.219 1 95.44 306 ARG A C 1
ATOM 2386 O O . ARG A 1 306 ? 19.094 14.945 -6.715 1 95.44 306 ARG A O 1
ATOM 2393 N N . VAL A 1 307 ? 17.094 15.852 -6.812 1 95.88 307 VAL A N 1
ATOM 2394 C CA . VAL A 1 307 ? 16.5 14.953 -5.824 1 95.88 307 VAL A CA 1
ATOM 2395 C C . VAL A 1 307 ? 16.5 13.523 -6.367 1 95.88 307 VAL A C 1
ATOM 2397 O O . VAL A 1 307 ? 16.891 12.586 -5.66 1 95.88 307 VAL A O 1
ATOM 2400 N N . GLN A 1 308 ? 16.062 13.406 -7.586 1 91.88 308 GLN A N 1
ATOM 2401 C CA . GLN A 1 308 ? 16 12.086 -8.203 1 91.88 308 GLN A CA 1
ATOM 2402 C C . GLN A 1 308 ? 17.391 11.477 -8.344 1 91.88 308 GLN A C 1
ATOM 2404 O O . GLN A 1 308 ? 17.562 10.266 -8.164 1 91.88 308 GLN A O 1
ATOM 2409 N N . ALA A 1 309 ? 18.328 12.359 -8.664 1 91.5 309 ALA A N 1
ATOM 2410 C CA . ALA A 1 309 ? 19.703 11.891 -8.742 1 91.5 309 ALA A CA 1
ATOM 2411 C C . ALA A 1 309 ? 20.188 11.398 -7.387 1 91.5 309 ALA A C 1
ATOM 2413 O O . ALA A 1 309 ? 20.875 10.375 -7.301 1 91.5 309 ALA A O 1
ATOM 2414 N N . GLU A 1 310 ? 19.828 12.141 -6.336 1 93.81 310 GLU A N 1
ATOM 2415 C CA . GLU A 1 310 ? 20.203 11.742 -4.98 1 93.81 310 GLU A CA 1
ATOM 2416 C C . GLU A 1 310 ? 19.531 10.43 -4.594 1 93.81 310 GLU A C 1
ATOM 2418 O O . GLU A 1 310 ? 20.172 9.539 -4.023 1 93.81 310 GLU A O 1
ATOM 2423 N N . LEU A 1 311 ? 18.281 10.32 -4.898 1 88.75 311 LEU A N 1
ATOM 2424 C CA . LEU A 1 311 ? 17.531 9.109 -4.594 1 88.75 311 LEU A CA 1
ATOM 2425 C C . LEU A 1 311 ? 18.109 7.906 -5.328 1 88.75 311 LEU A C 1
ATOM 2427 O O . LEU A 1 311 ? 18.266 6.832 -4.742 1 88.75 311 LEU A O 1
ATOM 2431 N N . THR A 1 312 ? 18.391 8.164 -6.562 1 83 312 THR A N 1
ATOM 2432 C CA . THR A 1 312 ? 18.953 7.098 -7.375 1 83 312 THR A CA 1
ATOM 2433 C C . THR A 1 312 ? 20.328 6.684 -6.848 1 83 312 THR A C 1
ATOM 2435 O O . THR A 1 312 ? 20.641 5.496 -6.797 1 83 312 THR A O 1
ATOM 2438 N N . ARG A 1 313 ? 21.062 7.68 -6.461 1 83.38 313 ARG A N 1
ATOM 2439 C CA . ARG A 1 313 ? 22.422 7.441 -5.988 1 83.38 313 ARG A CA 1
ATOM 2440 C C . ARG A 1 313 ? 22.406 6.715 -4.645 1 83.38 313 ARG A C 1
ATOM 2442 O O . ARG A 1 313 ? 23.172 5.762 -4.445 1 83.38 313 ARG A O 1
ATOM 2449 N N . GLU A 1 314 ? 21.531 7.133 -3.75 1 85 314 GLU A N 1
ATOM 2450 C CA . GLU A 1 314 ? 21.578 6.66 -2.369 1 85 314 GLU A CA 1
ATOM 2451 C C . GLU A 1 314 ? 20.734 5.402 -2.188 1 85 314 GLU A C 1
ATOM 2453 O O . GLU A 1 314 ? 21.062 4.547 -1.36 1 85 314 GLU A O 1
ATOM 2458 N N . LEU A 1 315 ? 19.609 5.375 -2.863 1 75.25 315 LEU A N 1
ATOM 2459 C CA . LEU A 1 315 ? 18.688 4.273 -2.635 1 75.25 315 LEU A CA 1
ATOM 2460 C C . LEU A 1 315 ? 18.734 3.268 -3.779 1 75.25 315 LEU A C 1
ATOM 2462 O O . LEU A 1 315 ? 18.484 2.078 -3.578 1 75.25 315 LEU A O 1
ATOM 2466 N N . GLY A 1 316 ? 19.141 3.729 -4.91 1 64.81 316 GLY A N 1
ATOM 2467 C CA . GLY A 1 316 ? 19.078 2.877 -6.086 1 64.81 316 GLY A CA 1
ATOM 2468 C C . GLY A 1 316 ? 17.719 2.893 -6.766 1 64.81 316 GLY A C 1
ATOM 2469 O O . GLY A 1 316 ? 16.719 3.291 -6.16 1 64.81 316 GLY A O 1
ATOM 2470 N N . PRO A 1 317 ? 17.625 2.59 -8.031 1 55.84 317 PRO A N 1
ATOM 2471 C CA . PRO A 1 317 ? 16.375 2.646 -8.789 1 55.84 317 PRO A CA 1
ATOM 2472 C C . PRO A 1 317 ? 15.32 1.666 -8.266 1 55.84 317 PRO A C 1
ATOM 2474 O O . PRO A 1 317 ? 15.641 0.51 -7.977 1 55.84 317 PRO A O 1
ATOM 2477 N N . GLY A 1 318 ? 14.055 2.172 -7.918 1 50.78 318 GLY A N 1
ATOM 2478 C CA . GLY A 1 318 ? 12.898 1.346 -7.59 1 50.78 318 GLY A CA 1
ATOM 2479 C C . GLY A 1 318 ? 12.805 1.016 -6.113 1 50.78 318 GLY A C 1
ATOM 2480 O O . GLY A 1 318 ? 11.852 0.364 -5.68 1 50.78 318 GLY A O 1
ATOM 2481 N N . GLN A 1 319 ? 13.836 1.372 -5.34 1 56.22 319 GLN A N 1
ATOM 2482 C CA . GLN A 1 319 ? 13.805 1.084 -3.91 1 56.22 319 GLN A CA 1
ATOM 2483 C C . GLN A 1 319 ? 12.859 2.035 -3.178 1 56.22 319 GLN A C 1
ATOM 2485 O O . GLN A 1 319 ? 12.859 3.24 -3.439 1 56.22 319 GLN A O 1
ATOM 2490 N N . ALA A 1 320 ? 11.914 1.362 -2.34 1 62.38 320 ALA A N 1
ATOM 2491 C CA . ALA A 1 320 ? 11.031 2.211 -1.543 1 62.38 320 ALA A CA 1
ATOM 2492 C C . ALA A 1 320 ? 11.812 2.93 -0.443 1 62.38 320 ALA A C 1
ATOM 2494 O O . ALA A 1 320 ? 12.586 2.309 0.285 1 62.38 320 ALA A O 1
ATOM 2495 N N . PRO A 1 321 ? 11.586 4.211 -0.35 1 77 321 PRO A N 1
ATOM 2496 C CA . PRO A 1 321 ? 12.281 4.984 0.685 1 77 321 PRO A CA 1
ATOM 2497 C C . PRO A 1 321 ? 11.805 4.633 2.096 1 77 321 PRO A C 1
ATOM 2499 O O . PRO A 1 321 ? 10.648 4.27 2.289 1 77 321 PRO A O 1
ATOM 2502 N N . SER A 1 322 ? 12.75 4.535 3.037 1 74.69 322 SER A N 1
ATOM 2503 C CA . SER A 1 322 ? 12.453 4.344 4.453 1 74.69 322 SER A CA 1
ATOM 2504 C C . SER A 1 322 ? 12.93 5.531 5.285 1 74.69 322 SER A C 1
ATOM 2506 O O . SER A 1 322 ? 13.695 6.371 4.797 1 74.69 322 SER A O 1
ATOM 2508 N N . LEU A 1 323 ? 12.438 5.535 6.527 1 76.88 323 LEU A N 1
ATOM 2509 C CA . LEU A 1 323 ? 12.805 6.645 7.398 1 76.88 323 LEU A CA 1
ATOM 2510 C C . LEU A 1 323 ? 14.297 6.617 7.719 1 76.88 323 LEU A C 1
ATOM 2512 O O . LEU A 1 323 ? 14.906 7.668 7.945 1 76.88 323 LEU A O 1
ATOM 2516 N N . GLY A 1 324 ? 14.82 5.441 7.672 1 75.69 324 GLY A N 1
ATOM 2517 C CA . GLY A 1 324 ? 16.234 5.309 7.941 1 75.69 324 GLY A CA 1
ATOM 2518 C C . GLY A 1 324 ? 17.109 5.918 6.863 1 75.69 324 GLY A C 1
ATOM 2519 O O . GLY A 1 324 ? 18.281 6.211 7.098 1 75.69 324 GLY A O 1
ATOM 2520 N N . ASP A 1 325 ? 16.594 6.164 5.707 1 80.19 325 ASP A N 1
ATOM 2521 C CA . ASP A 1 325 ? 17.328 6.711 4.574 1 80.19 325 ASP A CA 1
ATOM 2522 C C . ASP A 1 325 ? 17.438 8.234 4.672 1 80.19 325 ASP A C 1
ATOM 2524 O O . ASP A 1 325 ? 18.219 8.852 3.936 1 80.19 325 ASP A O 1
ATOM 2528 N N . ARG A 1 326 ? 16.781 8.781 5.566 1 88 326 ARG A N 1
ATOM 2529 C CA . ARG A 1 326 ? 16.672 10.234 5.633 1 88 326 ARG A CA 1
ATOM 2530 C C . ARG A 1 326 ? 18.031 10.875 5.828 1 88 326 ARG A C 1
ATOM 2532 O O . ARG A 1 326 ? 18.344 11.898 5.215 1 88 326 ARG A O 1
ATOM 2539 N N . ALA A 1 327 ? 18.844 10.234 6.535 1 84.81 327 ALA A N 1
ATOM 2540 C CA . ALA A 1 327 ? 20.156 10.781 6.828 1 84.81 327 ALA A CA 1
ATOM 2541 C C . ALA A 1 327 ? 21.047 10.789 5.582 1 84.81 327 ALA A C 1
ATOM 2543 O O . ALA A 1 327 ? 21.922 11.641 5.449 1 84.81 327 ALA A O 1
ATOM 2544 N N . ARG A 1 328 ? 20.781 9.898 4.672 1 88.88 328 ARG A N 1
ATOM 2545 C CA . ARG A 1 328 ? 21.578 9.773 3.457 1 88.88 328 ARG A CA 1
ATOM 2546 C C . ARG A 1 328 ? 21 10.633 2.332 1 88.88 328 ARG A C 1
ATOM 2548 O O . ARG A 1 328 ? 21.547 10.672 1.23 1 88.88 328 ARG A O 1
ATOM 2555 N N . LEU A 1 329 ? 20 11.305 2.641 1 94 329 LEU A N 1
ATOM 2556 C CA . LEU A 1 329 ? 19.344 12.125 1.631 1 94 329 LEU A CA 1
ATOM 2557 C C . LEU A 1 329 ? 19.234 13.57 2.09 1 94 329 LEU A C 1
ATOM 2559 O O . LEU A 1 329 ? 18.141 14.125 2.178 1 94 329 LEU A O 1
ATOM 2563 N N . PRO A 1 330 ? 20.375 14.164 2.303 1 94.69 330 PRO A N 1
ATOM 2564 C CA . PRO A 1 330 ? 20.375 15.516 2.869 1 94.69 330 PRO A CA 1
ATOM 2565 C C . PRO A 1 330 ? 19.719 16.531 1.948 1 94.69 330 PRO A C 1
ATOM 2567 O O . PRO A 1 330 ? 19.031 17.453 2.42 1 94.69 330 PRO A O 1
ATOM 2570 N N . TYR A 1 331 ? 19.953 16.438 0.678 1 96.69 331 TYR A N 1
ATOM 2571 C CA . TYR A 1 331 ? 19.359 17.406 -0.237 1 96.69 331 TYR A CA 1
ATOM 2572 C C . TYR A 1 331 ? 17.844 17.25 -0.273 1 96.69 331 TYR A C 1
ATOM 2574 O O . TYR A 1 331 ? 17.109 18.25 -0.312 1 96.69 331 TYR A O 1
ATOM 2582 N N . THR A 1 332 ? 17.391 16.016 -0.295 1 96.75 332 THR A N 1
ATOM 2583 C CA . THR A 1 332 ? 15.953 15.734 -0.261 1 96.75 332 THR A CA 1
ATOM 2584 C C . THR A 1 332 ? 15.32 16.312 1 1 96.75 332 THR A C 1
ATOM 2586 O O . THR A 1 332 ? 14.25 16.922 0.938 1 96.75 332 THR A O 1
ATOM 2589 N N . ASP A 1 333 ? 15.961 16.125 2.062 1 96.31 333 ASP A N 1
ATOM 2590 C CA . ASP A 1 333 ? 15.484 16.688 3.324 1 96.31 333 ASP A CA 1
ATOM 2591 C C . ASP A 1 333 ? 15.461 18.219 3.271 1 96.31 333 ASP A C 1
ATOM 2593 O O . ASP A 1 333 ? 14.539 18.844 3.791 1 96.31 333 ASP A O 1
ATOM 2597 N N . ALA A 1 334 ? 16.484 18.797 2.691 1 97.25 334 ALA A N 1
ATOM 2598 C CA . ALA A 1 334 ? 16.562 20.25 2.539 1 97.25 334 ALA A CA 1
ATOM 2599 C C . ALA A 1 334 ? 15.414 20.766 1.685 1 97.25 334 ALA A C 1
ATOM 2601 O O . ALA A 1 334 ? 14.852 21.828 1.979 1 97.25 334 ALA A O 1
ATOM 2602 N N . VAL A 1 335 ? 15.133 20.031 0.642 1 98.06 335 VAL A N 1
ATOM 2603 C CA . VAL A 1 335 ? 14.047 20.422 -0.247 1 98.06 335 VAL A CA 1
ATOM 2604 C C . VAL A 1 335 ? 12.734 20.453 0.527 1 98.06 335 VAL A C 1
ATOM 2606 O O . VAL A 1 335 ? 11.945 21.391 0.398 1 98.06 335 VAL A O 1
ATOM 2609 N N . LEU A 1 336 ? 12.492 19.469 1.341 1 97.5 336 LEU A N 1
ATOM 2610 C CA . LEU A 1 336 ? 11.266 19.375 2.127 1 97.5 336 LEU A CA 1
ATOM 2611 C C . LEU A 1 336 ? 11.18 20.516 3.139 1 97.5 336 LEU A C 1
ATOM 2613 O O . LEU A 1 336 ? 10.109 21.094 3.334 1 97.5 336 LEU A O 1
ATOM 2617 N N . HIS A 1 337 ? 12.258 20.828 3.75 1 97.25 337 HIS A N 1
ATOM 2618 C CA . HIS A 1 337 ? 12.281 21.906 4.727 1 97.25 337 HIS A CA 1
ATOM 2619 C C . HIS A 1 337 ? 12.062 23.266 4.055 1 97.25 337 HIS A C 1
ATOM 2621 O O . HIS A 1 337 ? 11.297 24.094 4.555 1 97.25 337 HIS A O 1
ATOM 2627 N N . GLU A 1 338 ? 12.742 23.438 2.932 1 98 338 GLU A N 1
ATOM 2628 C CA . GLU A 1 338 ? 12.594 24.688 2.211 1 98 338 GLU A CA 1
ATOM 2629 C C . GLU A 1 338 ? 11.164 24.875 1.708 1 98 338 GLU A C 1
ATOM 2631 O O . GLU A 1 338 ? 10.633 25.984 1.705 1 98 338 GLU A O 1
ATOM 2636 N N . ALA A 1 339 ? 10.617 23.781 1.244 1 98.06 339 ALA A N 1
ATOM 2637 C CA . ALA A 1 339 ? 9.227 23.844 0.787 1 98.06 339 ALA A CA 1
ATOM 2638 C C . ALA A 1 339 ? 8.297 24.266 1.919 1 98.06 339 ALA A C 1
ATOM 2640 O O . ALA A 1 339 ? 7.387 25.078 1.715 1 98.06 339 ALA A O 1
ATOM 2641 N N . GLN A 1 340 ? 8.484 23.688 3.105 1 97.81 340 GLN A N 1
ATOM 2642 C CA . GLN A 1 340 ? 7.672 24.031 4.262 1 97.81 340 GLN A CA 1
ATOM 2643 C C . GLN A 1 340 ? 7.879 25.5 4.66 1 97.81 340 GLN A C 1
ATOM 2645 O O . GLN A 1 340 ? 6.922 26.188 5.023 1 97.81 340 GLN A O 1
ATOM 2650 N N . ARG A 1 341 ? 9.156 25.906 4.617 1 97.25 341 ARG A N 1
ATOM 2651 C CA . ARG A 1 341 ? 9.461 27.297 4.949 1 97.25 341 ARG A CA 1
ATOM 2652 C C . ARG A 1 341 ? 8.734 28.25 4.004 1 97.25 341 ARG A C 1
ATOM 2654 O O . ARG A 1 341 ? 8.102 29.219 4.453 1 97.25 341 ARG A O 1
ATOM 2661 N N . LEU A 1 342 ? 8.914 27.969 2.709 1 96.88 342 LEU A N 1
ATOM 2662 C CA . LEU A 1 342 ? 8.352 28.859 1.683 1 96.88 342 LEU A CA 1
ATOM 2663 C C . LEU A 1 342 ? 6.832 28.859 1.74 1 96.88 342 LEU A C 1
ATOM 2665 O O . LEU A 1 342 ? 6.199 29.891 1.541 1 96.88 342 LEU A O 1
ATOM 2669 N N . LEU A 1 343 ? 6.25 27.75 1.992 1 96.62 343 LEU A N 1
ATOM 2670 C CA . LEU A 1 343 ? 4.801 27.625 2.043 1 96.62 343 LEU A CA 1
ATOM 2671 C C . LEU A 1 343 ? 4.23 28.344 3.254 1 96.62 343 LEU A C 1
ATOM 2673 O O . LEU A 1 343 ? 3.178 28.984 3.164 1 96.62 343 LEU A O 1
ATOM 2677 N N . ALA A 1 344 ? 4.977 28.203 4.402 1 96.31 344 ALA A N 1
ATOM 2678 C CA . ALA A 1 344 ? 4.438 28.734 5.648 1 96.31 344 ALA A CA 1
ATOM 2679 C C . ALA A 1 344 ? 2.951 28.422 5.785 1 96.31 344 ALA A C 1
ATOM 2681 O O . ALA A 1 344 ? 2.117 29.328 5.832 1 96.31 344 ALA A O 1
ATOM 2682 N N . LEU A 1 345 ? 2.641 27.156 5.934 1 96.56 345 LEU A N 1
ATOM 2683 C CA . LEU A 1 345 ? 1.287 26.625 5.848 1 96.56 345 LEU A CA 1
ATOM 2684 C C . LEU A 1 345 ? 0.335 27.391 6.754 1 96.56 345 LEU A C 1
ATOM 2686 O O . LEU A 1 345 ? -0.808 27.656 6.379 1 96.56 345 LEU A O 1
ATOM 2690 N N . VAL A 1 346 ? 0.794 27.688 7.953 1 95.88 346 VAL A N 1
ATOM 2691 C CA . VAL A 1 346 ? 0.008 28.453 8.914 1 95.88 346 VAL A CA 1
ATOM 2692 C C . VAL A 1 346 ? 0.712 29.766 9.234 1 95.88 346 VAL A C 1
ATOM 2694 O O . VAL A 1 346 ? 1.257 29.938 10.32 1 95.88 346 VAL A O 1
ATOM 2697 N N . PRO A 1 347 ? 0.546 30.75 8.344 1 94.19 347 PRO A N 1
ATOM 2698 C CA . PRO A 1 347 ? 1.366 31.953 8.438 1 94.19 347 PRO A CA 1
ATOM 2699 C C . PRO A 1 347 ? 1.042 32.781 9.672 1 94.19 347 PRO A C 1
ATOM 2701 O O . PRO A 1 347 ? 1.939 33.406 10.266 1 94.19 347 PRO A O 1
ATOM 2704 N N . MET A 1 348 ? -0.169 32.844 10.117 1 93 348 MET A N 1
ATOM 2705 C CA . MET A 1 348 ? -0.558 33.688 11.242 1 93 348 MET A CA 1
ATOM 2706 C C . MET A 1 348 ? -0.411 32.938 12.562 1 93 348 MET A C 1
ATOM 2708 O O . MET A 1 348 ? -0.599 33.5 13.633 1 93 348 MET A O 1
ATOM 2712 N N . GLY A 1 349 ? -0.008 31.625 12.406 1 91.94 349 GLY A N 1
ATOM 2713 C CA . GLY A 1 349 ? -0.047 30.812 13.609 1 91.94 349 GLY A CA 1
ATOM 2714 C C . GLY A 1 349 ? -1.45 30.609 14.148 1 91.94 349 GLY A C 1
ATOM 2715 O O . GLY A 1 349 ? -2.402 31.219 13.656 1 91.94 349 GLY A O 1
ATOM 2716 N N . VAL A 1 350 ? -1.536 29.781 15.133 1 93.06 350 VAL A N 1
ATOM 2717 C CA . VAL A 1 350 ? -2.82 29.578 15.797 1 93.06 350 VAL A CA 1
ATOM 2718 C C . VAL A 1 350 ? -2.924 30.516 17 1 93.06 350 VAL A C 1
ATOM 2720 O O . VAL A 1 350 ? -1.977 30.641 17.781 1 93.06 350 VAL A O 1
ATOM 2723 N N . PRO A 1 351 ? -4.062 31.172 17.094 1 94.06 351 PRO A N 1
ATOM 2724 C CA . PRO A 1 351 ? -4.215 32.156 18.188 1 94.06 351 PRO A CA 1
ATOM 2725 C C . PRO A 1 351 ? -3.973 31.516 19.562 1 94.06 351 PRO A C 1
ATOM 2727 O O . PRO A 1 351 ? -4.402 30.391 19.812 1 94.06 351 PRO A O 1
ATOM 2730 N N . ARG A 1 352 ? -3.264 32.312 20.359 1 94.38 352 ARG A N 1
ATOM 2731 C CA . ARG A 1 352 ? -3 31.953 21.734 1 94.38 352 ARG A CA 1
ATOM 2732 C C . ARG A 1 352 ? -3.748 32.875 22.703 1 94.38 352 ARG A C 1
ATOM 2734 O O . ARG A 1 352 ? -4.254 33.906 22.297 1 94.38 352 ARG A O 1
ATOM 2741 N N . ALA A 1 353 ? -3.92 32.375 23.922 1 94.88 353 ALA A N 1
ATOM 2742 C CA . ALA A 1 353 ? -4.465 33.219 25.016 1 94.88 353 ALA A CA 1
ATOM 2743 C C . ALA A 1 353 ? -3.625 33.062 26.281 1 94.88 353 ALA A C 1
ATOM 2745 O O . ALA A 1 353 ? -3.211 31.953 26.641 1 94.88 353 ALA A O 1
ATOM 2746 N N . LEU A 1 354 ? -3.334 34.188 26.891 1 94.38 354 LEU A N 1
ATOM 2747 C CA . LEU A 1 354 ? -2.535 34.156 28.109 1 94.38 354 LEU A CA 1
ATOM 2748 C C . LEU A 1 354 ? -3.311 33.531 29.25 1 94.38 354 LEU A C 1
ATOM 2750 O O . LEU A 1 354 ? -4.484 33.844 29.469 1 94.38 354 LEU A O 1
ATOM 2754 N N . VAL A 1 355 ? -2.689 32.625 29.969 1 94.19 355 VAL A N 1
ATOM 2755 C CA . VAL A 1 355 ? -3.365 31.922 31.062 1 94.19 355 VAL A CA 1
ATOM 2756 C C . VAL A 1 355 ? -3.184 32.688 32.375 1 94.19 355 VAL A C 1
ATOM 2758 O O . VAL A 1 355 ? -3.873 32.406 33.344 1 94.19 355 VAL A O 1
ATOM 2761 N N . LYS A 1 356 ? -2.281 33.625 32.406 1 94.94 356 LYS A N 1
ATOM 2762 C CA . LYS A 1 356 ? -2.037 34.5 33.531 1 94.94 356 LYS A CA 1
ATOM 2763 C C . LYS A 1 356 ? -1.522 35.875 33.094 1 94.94 356 LYS A C 1
ATOM 2765 O O . LYS A 1 356 ? -1.021 36 31.969 1 94.94 356 LYS A O 1
ATOM 2770 N N . THR A 1 357 ? -1.755 36.844 33.969 1 94.5 357 THR A N 1
ATOM 2771 C CA . THR A 1 357 ? -1.189 38.156 33.656 1 94.5 357 THR A CA 1
ATOM 2772 C C . THR A 1 357 ? 0.329 38.062 33.531 1 94.5 357 THR A C 1
ATOM 2774 O O . THR A 1 357 ? 0.998 37.469 34.375 1 94.5 357 THR A O 1
ATOM 2777 N N . THR A 1 358 ? 0.854 38.656 32.406 1 93.38 358 THR A N 1
ATOM 2778 C CA . THR A 1 358 ? 2.256 38.406 32.094 1 93.38 358 THR A CA 1
ATOM 2779 C C . THR A 1 358 ? 2.926 39.719 31.625 1 93.38 358 THR A C 1
ATOM 2781 O O . THR A 1 358 ? 2.334 40.5 30.891 1 93.38 358 THR A O 1
ATOM 2784 N N . ARG A 1 359 ? 4.117 39.875 32.188 1 94.25 359 ARG A N 1
ATOM 2785 C CA . ARG A 1 359 ? 4.953 40.938 31.672 1 94.25 359 ARG A CA 1
ATOM 2786 C C . ARG A 1 359 ? 5.742 40.5 30.453 1 94.25 359 ARG A C 1
ATOM 2788 O O . ARG A 1 359 ? 6.457 39.5 30.484 1 94.25 359 ARG A O 1
ATOM 2795 N N . PHE A 1 360 ? 5.586 41.25 29.359 1 93.38 360 PHE A N 1
ATOM 2796 C CA . PHE A 1 360 ? 6.219 40.875 28.094 1 93.38 360 PHE A CA 1
ATOM 2797 C C . PHE A 1 360 ? 6.746 42.094 27.359 1 93.38 360 PHE A C 1
ATOM 2799 O O . PHE A 1 360 ? 5.973 42.969 26.969 1 93.38 360 PHE A O 1
ATOM 2806 N N . ARG A 1 361 ? 8.039 42.25 27.219 1 93.25 361 ARG A N 1
ATOM 2807 C CA . ARG A 1 361 ? 8.742 43.281 26.469 1 93.25 361 ARG A CA 1
ATOM 2808 C C . ARG A 1 361 ? 8.297 44.688 26.906 1 93.25 361 ARG A C 1
ATOM 2810 O O . ARG A 1 361 ? 7.984 45.531 26.062 1 93.25 361 ARG A O 1
ATOM 2817 N N . GLY A 1 362 ? 8.156 44.844 28.156 1 91.62 362 GLY A N 1
ATOM 2818 C CA . GLY A 1 362 ? 7.859 46.156 28.719 1 91.62 362 GLY A CA 1
ATOM 2819 C C . GLY A 1 362 ? 6.375 46.406 28.875 1 91.62 362 GLY A C 1
ATOM 2820 O O . GLY A 1 362 ? 5.973 47.469 29.391 1 91.62 362 GLY A O 1
ATOM 2821 N N . TYR A 1 363 ? 5.566 45.438 28.5 1 93.44 363 TYR A N 1
ATOM 2822 C CA . TYR A 1 363 ? 4.117 45.594 28.625 1 93.44 363 TYR A CA 1
ATOM 2823 C C . TYR A 1 363 ? 3.559 44.594 29.625 1 93.44 363 TYR A C 1
ATOM 2825 O O . TYR A 1 363 ? 4.23 43.594 29.984 1 93.44 363 TYR A O 1
ATOM 2833 N N . THR A 1 364 ? 2.441 44.938 30.125 1 94.31 364 THR A N 1
ATOM 2834 C CA . THR A 1 364 ? 1.708 44.031 31 1 94.31 364 THR A CA 1
ATOM 2835 C C . THR A 1 364 ? 0.418 43.562 30.328 1 94.31 364 THR A C 1
ATOM 2837 O O . THR A 1 364 ? -0.526 44.344 30.172 1 94.31 364 THR A O 1
ATOM 2840 N N . LEU A 1 365 ? 0.474 42.344 29.953 1 92.94 365 LEU A N 1
ATOM 2841 C CA . LEU A 1 365 ? -0.669 41.75 29.266 1 92.94 365 LEU A CA 1
ATOM 2842 C C . LEU A 1 365 ? -1.581 41.031 30.25 1 92.94 365 LEU A C 1
ATOM 2844 O O . LEU A 1 365 ? -1.154 40.062 30.906 1 92.94 365 LEU A O 1
ATOM 2848 N N . PRO A 1 366 ? -2.775 41.375 30.312 1 93.19 366 PRO A N 1
ATOM 2849 C CA . PRO A 1 366 ? -3.688 40.719 31.266 1 93.19 366 PRO A CA 1
ATOM 2850 C C . PRO A 1 366 ? -4.004 39.281 30.875 1 93.19 366 PRO A C 1
ATOM 2852 O O . PRO A 1 366 ? -3.904 38.906 29.703 1 93.19 366 PRO A O 1
ATOM 2855 N N . GLN A 1 367 ? -4.391 38.531 31.906 1 93.69 367 GLN A N 1
ATOM 2856 C CA . GLN A 1 367 ? -4.887 37.156 31.656 1 93.69 367 GLN A CA 1
ATOM 2857 C C . GLN A 1 367 ? -6.043 37.188 30.656 1 93.69 367 GLN A C 1
ATOM 2859 O O . GLN A 1 367 ? -6.922 38.031 30.734 1 93.69 367 GLN A O 1
ATOM 2864 N N . GLY A 1 368 ? -5.945 36.25 29.688 1 91.75 368 GLY A N 1
ATOM 2865 C CA . GLY A 1 368 ? -7.016 36.156 28.719 1 91.75 368 GLY A CA 1
ATOM 2866 C C . GLY A 1 368 ? -6.727 36.938 27.438 1 91.75 368 GLY A C 1
ATOM 2867 O O . GLY A 1 368 ? -7.449 36.781 26.438 1 91.75 368 GLY A O 1
ATOM 2868 N N . THR A 1 369 ? -5.684 37.719 27.438 1 92.81 369 THR A N 1
ATOM 2869 C CA . THR A 1 369 ? -5.297 38.438 26.234 1 92.81 369 THR A CA 1
ATOM 2870 C C . THR A 1 369 ? -5 37.469 25.094 1 92.81 369 THR A C 1
ATOM 2872 O O . THR A 1 369 ? -4.254 36.5 25.266 1 92.81 369 THR A O 1
ATOM 2875 N N . GLU A 1 370 ? -5.613 37.75 23.984 1 94.5 370 GLU A N 1
ATOM 2876 C CA . GLU A 1 370 ? -5.348 36.938 22.781 1 94.5 370 GLU A CA 1
ATOM 2877 C C . GLU A 1 370 ? -4.07 37.406 22.094 1 94.5 370 GLU A C 1
ATOM 2879 O O . GLU A 1 370 ? -3.795 38.594 22.016 1 94.5 370 GLU A O 1
ATOM 2884 N N . VAL A 1 371 ? -3.34 36.438 21.641 1 94.94 371 VAL A N 1
ATOM 2885 C CA . VAL A 1 371 ? -2.055 36.719 21 1 94.94 371 VAL A CA 1
ATOM 2886 C C . VAL A 1 371 ? -1.965 36 19.656 1 94.94 371 VAL A C 1
ATOM 2888 O O . VAL A 1 371 ? -2.322 34.812 19.562 1 94.94 371 VAL A O 1
ATOM 2891 N N . PHE A 1 372 ? -1.583 36.719 18.594 1 95.75 372 PHE A N 1
ATOM 2892 C CA . PHE A 1 372 ? -1.291 36.125 17.281 1 95.75 372 PHE A CA 1
ATOM 2893 C C . PHE A 1 372 ? 0.213 36.062 17.062 1 95.75 372 PHE A C 1
ATOM 2895 O O . PHE A 1 372 ? 0.851 37.062 16.734 1 95.75 372 PHE A O 1
ATOM 2902 N N . PRO A 1 373 ? 0.733 34.906 17.266 1 95.5 373 PRO A N 1
ATOM 2903 C CA . PRO A 1 373 ? 2.141 34.75 16.891 1 95.5 373 PRO A CA 1
ATOM 2904 C C . PRO A 1 373 ? 2.332 34.5 15.391 1 95.5 373 PRO A C 1
ATOM 2906 O O . PRO A 1 373 ? 2.094 33.375 14.906 1 95.5 373 PRO A O 1
ATOM 2909 N N . LEU A 1 374 ? 2.758 35.438 14.625 1 95.94 374 LEU A N 1
ATOM 2910 C CA . LEU A 1 374 ? 2.873 35.344 13.18 1 95.94 374 LEU A CA 1
ATOM 2911 C C . LEU A 1 374 ? 4.082 34.469 12.797 1 95.94 374 LEU A C 1
ATOM 2913 O O . LEU A 1 374 ? 5.18 35 12.617 1 95.94 374 LEU A O 1
ATOM 2917 N N . LEU A 1 375 ? 3.803 33.25 12.516 1 94.81 375 LEU A N 1
ATOM 2918 C CA . LEU A 1 375 ? 4.871 32.312 12.203 1 94.81 375 LEU A CA 1
ATOM 2919 C C . LEU A 1 375 ? 5.484 32.625 10.836 1 94.81 375 LEU A C 1
ATOM 2921 O O . LEU A 1 375 ? 6.688 32.438 10.641 1 94.81 375 LEU A O 1
ATOM 2925 N N . GLY A 1 376 ? 4.637 33.062 9.922 1 95.06 376 GLY A N 1
ATOM 2926 C CA . GLY A 1 376 ? 5.113 33.438 8.594 1 95.06 376 GLY A CA 1
ATOM 2927 C C . GLY A 1 376 ? 6.18 34.5 8.609 1 95.06 376 GLY A C 1
ATOM 2928 O O . GLY A 1 376 ? 7.066 34.531 7.75 1 95.06 376 GLY A O 1
ATOM 2929 N N . SER A 1 377 ? 6.066 35.406 9.602 1 95.31 377 SER A N 1
ATOM 2930 C CA . SER A 1 377 ? 7.02 36.5 9.703 1 95.31 377 SER A CA 1
ATOM 2931 C C . SER A 1 377 ? 8.414 36 10.031 1 95.31 377 SER A C 1
ATOM 2933 O O . SER A 1 377 ? 9.414 36.656 9.734 1 95.31 377 SER A O 1
ATOM 2935 N N . ILE A 1 378 ? 8.508 34.844 10.625 1 94.88 378 ILE A N 1
ATOM 2936 C CA . ILE A 1 378 ? 9.789 34.219 10.945 1 94.88 378 ILE A CA 1
ATOM 2937 C C . ILE A 1 378 ? 10.312 33.469 9.734 1 94.88 378 ILE A C 1
ATOM 2939 O O . ILE A 1 378 ? 11.477 33.625 9.344 1 94.88 378 ILE A O 1
ATOM 2943 N N . LEU A 1 379 ? 9.469 32.688 9.117 1 95.12 379 LEU A N 1
ATOM 2944 C CA . LEU A 1 379 ? 9.828 31.812 8.023 1 95.12 379 LEU A CA 1
ATOM 2945 C C . LEU A 1 379 ? 10.203 32.594 6.773 1 95.12 379 LEU A C 1
ATOM 2947 O O . LEU A 1 379 ? 10.945 32.125 5.922 1 95.12 379 LEU A O 1
ATOM 2951 N N . HIS A 1 380 ? 9.68 33.844 6.695 1 95.12 380 HIS A N 1
ATOM 2952 C CA . HIS A 1 380 ? 9.953 34.688 5.531 1 95.12 380 HIS A CA 1
ATOM 2953 C C . HIS A 1 380 ? 10.719 35.938 5.926 1 95.12 380 HIS A C 1
ATOM 2955 O O . HIS A 1 380 ? 10.648 36.969 5.234 1 95.12 380 HIS A O 1
ATOM 2961 N N . ASP A 1 381 ? 11.391 35.875 7.031 1 94 381 ASP A N 1
ATOM 2962 C CA . ASP A 1 381 ? 12.188 37.031 7.512 1 94 381 ASP A CA 1
ATOM 2963 C C . ASP A 1 381 ? 13.438 37.219 6.656 1 94 381 ASP A C 1
ATOM 2965 O O . ASP A 1 381 ? 14.312 36.344 6.629 1 94 381 ASP A O 1
ATOM 2969 N N . PRO A 1 382 ? 13.586 38.281 5.992 1 92.94 382 PRO A N 1
ATOM 2970 C CA . PRO A 1 382 ? 14.758 38.531 5.141 1 92.94 382 PRO A CA 1
ATOM 2971 C C . PRO A 1 382 ? 16.047 38.656 5.938 1 92.94 382 PRO A C 1
ATOM 2973 O O . PRO A 1 382 ? 17.141 38.469 5.387 1 92.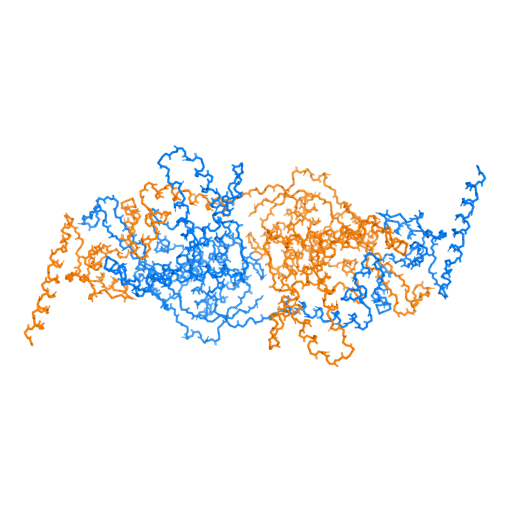94 382 PRO A O 1
ATOM 2976 N N . GLU A 1 383 ? 15.953 38.969 7.16 1 90.94 383 GLU A N 1
ATOM 2977 C CA . GLU A 1 383 ? 17.141 39.062 8 1 90.94 383 GLU A CA 1
ATOM 2978 C C . GLU A 1 383 ? 17.703 37.688 8.352 1 90.94 383 GLU A C 1
ATOM 2980 O O . GLU A 1 383 ? 18.891 37.562 8.617 1 90.94 383 GLU A O 1
ATOM 2985 N N . VAL A 1 384 ? 16.844 36.75 8.312 1 89.88 384 VAL A N 1
ATOM 2986 C CA . VAL A 1 384 ? 17.234 35.375 8.68 1 89.88 384 VAL A CA 1
ATOM 2987 C C . VAL A 1 384 ? 17.5 34.562 7.422 1 89.88 384 VAL A C 1
ATOM 2989 O O . VAL A 1 384 ? 18.5 33.875 7.316 1 89.88 384 VAL A O 1
ATOM 2992 N N . PHE A 1 385 ? 16.547 34.625 6.512 1 92.94 385 PHE A N 1
ATOM 2993 C CA . PHE A 1 385 ? 16.625 33.906 5.238 1 92.94 385 PHE A CA 1
ATOM 2994 C C . PHE A 1 385 ? 16.828 34.906 4.086 1 92.94 385 PHE A C 1
ATOM 2996 O O . PHE A 1 385 ? 15.914 35.625 3.713 1 92.94 385 PHE A O 1
ATOM 3003 N N . LYS A 1 386 ? 18 34.844 3.49 1 92.56 386 LYS A N 1
ATOM 3004 C CA . LYS A 1 386 ? 18.281 35.75 2.369 1 92.56 386 LYS A CA 1
ATOM 3005 C C . LYS A 1 386 ? 17.375 35.438 1.186 1 92.56 386 LYS A C 1
ATOM 3007 O O . LYS A 1 386 ? 17.219 34.281 0.79 1 92.56 386 LYS A O 1
ATOM 3012 N N . GLN A 1 387 ? 16.703 36.438 0.685 1 93.12 387 GLN A N 1
ATOM 3013 C CA . GLN A 1 387 ? 15.742 36.281 -0.411 1 93.12 387 GLN A CA 1
ATOM 3014 C C . GLN A 1 387 ? 14.695 35.25 -0.09 1 93.12 387 GLN A C 1
ATOM 3016 O O . GLN A 1 387 ? 14.594 34.219 -0.787 1 93.12 387 GLN A O 1
ATOM 3021 N N . PRO A 1 388 ? 13.922 35.469 0.894 1 94.12 388 PRO A N 1
ATOM 3022 C CA . PRO A 1 388 ? 13.016 34.469 1.44 1 94.12 388 PRO A CA 1
ATOM 3023 C C . PRO A 1 388 ? 11.977 33.969 0.427 1 94.12 388 PRO A C 1
ATOM 3025 O O . PRO A 1 388 ? 11.391 32.906 0.594 1 94.12 388 PRO A O 1
ATOM 3028 N N . GLU A 1 389 ? 11.727 34.719 -0.66 1 93.06 389 GLU A N 1
ATOM 3029 C CA . GLU A 1 389 ? 10.711 34.375 -1.637 1 93.06 389 GLU A CA 1
ATOM 3030 C C . GLU A 1 389 ? 11.242 33.344 -2.637 1 93.06 389 GLU A C 1
ATOM 3032 O O . GLU A 1 389 ? 10.469 32.688 -3.344 1 93.06 389 GLU A O 1
ATOM 3037 N N . GLU A 1 390 ? 12.508 33.25 -2.635 1 94.69 390 GLU A N 1
ATOM 3038 C CA . GLU A 1 390 ? 13.125 32.312 -3.576 1 94.69 390 GLU A CA 1
ATOM 3039 C C . GLU A 1 390 ? 13.203 30.906 -2.994 1 94.69 390 GLU A C 1
ATOM 3041 O O . GLU A 1 390 ? 13.453 30.734 -1.8 1 94.69 390 GLU A O 1
ATOM 3046 N N . PHE A 1 391 ? 12.977 29.953 -3.861 1 96.69 391 PHE A N 1
ATOM 3047 C CA . PHE A 1 391 ? 13.117 28.547 -3.477 1 96.69 391 PHE A CA 1
ATOM 3048 C C . PHE A 1 391 ? 14.57 28.109 -3.557 1 96.69 391 PHE A C 1
ATOM 3050 O O . PHE A 1 391 ? 15.133 28 -4.648 1 96.69 391 PHE A O 1
ATOM 3057 N N . ASN A 1 392 ? 15.188 27.953 -2.363 1 96.06 392 ASN A N 1
ATOM 3058 C CA . ASN A 1 392 ? 16.594 27.594 -2.283 1 96.06 392 ASN A CA 1
ATOM 3059 C C . ASN A 1 392 ? 16.844 26.547 -1.189 1 96.06 392 ASN A C 1
ATOM 3061 O O . ASN A 1 392 ? 17.172 26.906 -0.056 1 96.06 392 ASN A O 1
ATOM 3065 N N . PRO A 1 393 ? 16.812 25.234 -1.586 1 96.25 393 PRO A N 1
ATOM 3066 C CA . PRO A 1 393 ? 17.062 24.172 -0.6 1 96.25 393 PRO A CA 1
ATOM 3067 C C . PRO A 1 393 ? 18.438 24.281 0.037 1 96.25 393 PRO A C 1
ATOM 3069 O O . PRO A 1 393 ? 18.656 23.766 1.143 1 96.25 393 PRO A O 1
ATOM 3072 N N . GLY A 1 394 ? 19.328 24.953 -0.624 1 94.12 394 GLY A N 1
ATOM 3073 C CA . GLY A 1 394 ? 20.688 25.078 -0.13 1 94.12 394 GLY A CA 1
ATOM 3074 C C . GLY A 1 394 ? 20.766 25.734 1.236 1 94.12 394 GLY A C 1
ATOM 3075 O O . GLY A 1 394 ? 21.75 25.578 1.951 1 94.12 394 GLY A O 1
ATOM 3076 N N . ARG A 1 395 ? 19.719 26.469 1.689 1 94.25 395 ARG A N 1
ATOM 3077 C CA . ARG A 1 395 ? 19.656 27.141 2.986 1 94.25 395 ARG A CA 1
ATOM 3078 C C . ARG A 1 395 ? 19.766 26.125 4.125 1 94.25 395 ARG A C 1
ATOM 3080 O O . ARG A 1 395 ? 20.172 26.469 5.234 1 94.25 395 ARG A O 1
ATOM 3087 N N . PHE A 1 396 ? 19.406 24.922 3.758 1 95.81 396 PHE A N 1
ATOM 3088 C CA . PHE A 1 396 ? 19.344 23.906 4.801 1 95.81 396 PHE A CA 1
ATOM 3089 C C . PHE A 1 396 ? 20.484 22.922 4.664 1 95.81 396 PHE A C 1
ATOM 3091 O O . PHE A 1 396 ? 20.438 21.828 5.227 1 95.81 396 PHE A O 1
ATOM 3098 N N . LEU A 1 397 ? 21.438 23.25 3.934 1 94.88 397 LEU A N 1
ATOM 3099 C CA . LEU A 1 397 ? 22.656 22.438 3.783 1 94.88 397 LEU A CA 1
ATOM 3100 C C . LEU A 1 397 ? 23.875 23.172 4.32 1 94.88 397 LEU A C 1
ATOM 3102 O O . LEU A 1 397 ? 23.984 24.391 4.16 1 94.88 397 LEU A O 1
ATOM 3106 N N . ASP A 1 398 ? 24.719 22.5 4.957 1 92.06 398 ASP A N 1
ATOM 3107 C CA . ASP A 1 398 ? 25.969 23.109 5.406 1 92.06 398 ASP A CA 1
ATOM 3108 C C . ASP A 1 398 ? 27.016 23.078 4.301 1 92.06 398 ASP A C 1
ATOM 3110 O O . ASP A 1 398 ? 26.719 22.719 3.164 1 92.06 398 ASP A O 1
ATOM 3114 N N . ALA A 1 399 ? 28.156 23.531 4.668 1 89.69 399 ALA A N 1
ATOM 3115 C CA . ALA A 1 399 ? 29.25 23.656 3.695 1 89.69 399 ALA A CA 1
ATOM 3116 C C . ALA A 1 399 ? 29.641 22.297 3.141 1 89.69 399 ALA A C 1
ATOM 3118 O O . ALA A 1 399 ? 30.094 22.188 1.994 1 89.69 399 ALA A O 1
ATOM 3119 N N . ASP A 1 400 ? 29.406 21.219 3.877 1 89.56 400 ASP A N 1
ATOM 3120 C CA . ASP A 1 400 ? 29.797 19.875 3.48 1 89.56 400 ASP A CA 1
ATOM 3121 C C . ASP A 1 400 ? 28.656 19.156 2.764 1 89.56 400 ASP A C 1
ATOM 3123 O O . ASP A 1 400 ? 28.75 17.969 2.434 1 89.56 400 ASP A O 1
ATOM 3127 N N . GLY A 1 401 ? 27.516 19.828 2.609 1 87.69 401 GLY A N 1
ATOM 3128 C CA . GLY A 1 401 ? 26.391 19.234 1.908 1 87.69 401 GLY A CA 1
ATOM 3129 C C . GLY A 1 401 ? 25.5 18.406 2.809 1 87.69 401 GLY A C 1
ATOM 3130 O O . GLY A 1 401 ? 24.625 17.688 2.328 1 87.69 401 GLY A O 1
ATOM 3131 N N . LYS A 1 402 ? 25.734 18.5 4.055 1 87.19 402 LYS A N 1
ATOM 3132 C CA . LYS A 1 402 ? 24.906 17.781 5.02 1 87.19 402 LYS A CA 1
ATOM 3133 C C . LYS A 1 402 ? 23.703 18.625 5.449 1 87.19 402 LYS A C 1
ATOM 3135 O O . LYS A 1 402 ? 23.75 19.844 5.371 1 87.19 402 LYS A O 1
ATOM 3140 N N . PHE A 1 403 ? 22.734 17.906 5.863 1 91.31 403 PHE A N 1
ATOM 3141 C CA . PHE A 1 403 ? 21.516 18.594 6.281 1 91.31 403 PHE A CA 1
ATOM 3142 C C . PHE A 1 403 ? 21.734 19.375 7.57 1 91.31 403 PHE A C 1
ATOM 3144 O O . PHE A 1 403 ? 22.375 18.875 8.5 1 91.31 403 PHE A O 1
ATOM 3151 N N . LYS A 1 404 ? 21.328 20.609 7.574 1 88.44 404 LYS A N 1
ATOM 3152 C CA . LYS A 1 404 ? 21.391 21.453 8.758 1 88.44 404 LYS A CA 1
ATOM 3153 C C . LYS A 1 404 ? 20.062 22.156 9.008 1 88.44 404 LYS A C 1
ATOM 3155 O O . LYS A 1 404 ? 19.594 22.922 8.164 1 88.44 404 LYS A O 1
ATOM 3160 N N . LYS A 1 405 ? 19.531 21.844 10.172 1 86.62 405 LYS A N 1
ATOM 3161 C CA . LYS A 1 405 ? 18.266 22.516 10.523 1 86.62 405 LYS A CA 1
ATOM 3162 C C . LYS A 1 405 ? 18.516 23.953 10.961 1 86.62 405 LYS A C 1
ATOM 3164 O O . LYS A 1 405 ? 19.422 24.219 11.734 1 86.62 405 LYS A O 1
ATOM 3169 N N . HIS A 1 406 ? 17.781 24.828 10.43 1 86.62 406 HIS A N 1
ATOM 3170 C CA . HIS A 1 406 ? 17.859 26.234 10.789 1 86.62 406 HIS A CA 1
ATOM 3171 C C . HIS A 1 406 ? 17.031 26.531 12.039 1 86.62 406 HIS A C 1
ATOM 3173 O O . HIS A 1 406 ? 15.922 26.016 12.188 1 86.62 406 HIS A O 1
ATOM 3179 N N . GLU A 1 407 ? 17.484 27.328 12.891 1 84.38 407 GLU A N 1
ATOM 3180 C CA . GLU A 1 407 ? 16.828 27.625 14.164 1 84.38 407 GLU A CA 1
ATOM 3181 C C . GLU A 1 407 ? 15.492 28.344 13.938 1 84.38 407 GLU A C 1
ATOM 3183 O O . GLU A 1 407 ? 14.562 28.203 14.727 1 84.38 407 GLU A O 1
ATOM 3188 N N . ALA A 1 408 ? 15.477 29.094 12.859 1 91.5 408 ALA A N 1
ATOM 3189 C CA . ALA A 1 408 ? 14.281 29.875 12.578 1 91.5 408 ALA A CA 1
ATOM 3190 C C . ALA A 1 408 ? 13.234 29.047 11.844 1 91.5 408 ALA A C 1
ATOM 3192 O O . ALA A 1 408 ? 12.133 29.516 11.57 1 91.5 408 ALA A O 1
ATOM 3193 N N . PHE A 1 409 ? 13.578 27.812 11.555 1 94.31 409 PHE A N 1
ATOM 3194 C CA . PHE A 1 409 ? 12.633 26.922 10.891 1 94.31 409 PHE A CA 1
ATOM 3195 C C . PHE A 1 409 ? 11.578 26.422 11.875 1 94.31 409 PHE A C 1
ATOM 3197 O O . PHE A 1 409 ? 11.797 25.438 12.586 1 94.31 409 PHE A O 1
ATOM 3204 N N . LEU A 1 410 ? 10.414 27.094 11.883 1 92.81 410 LEU A N 1
ATOM 3205 C CA . LEU A 1 410 ? 9.375 26.812 12.867 1 92.81 410 LEU A CA 1
ATOM 3206 C C . LEU A 1 410 ? 8.023 26.594 12.188 1 92.81 410 LEU A C 1
ATOM 3208 O O . LEU A 1 410 ? 7.035 27.234 12.547 1 92.81 410 LEU A O 1
ATOM 3212 N N . PRO A 1 411 ? 7.988 25.594 11.289 1 93.44 411 PRO A N 1
ATOM 3213 C CA . PRO A 1 411 ? 6.703 25.375 10.617 1 93.44 411 PRO A CA 1
ATOM 3214 C C . PRO A 1 411 ? 5.656 24.75 11.539 1 93.44 411 PRO A C 1
ATOM 3216 O O . PRO A 1 411 ? 4.457 24.844 11.266 1 93.44 411 PRO A O 1
ATOM 3219 N N . PHE A 1 412 ? 6.035 24.141 12.664 1 94.19 412 PHE A N 1
ATOM 3220 C CA . PHE A 1 412 ? 5.133 23.422 13.555 1 94.19 412 PHE A CA 1
ATOM 3221 C C . PHE A 1 412 ? 4.906 24.203 14.844 1 94.19 412 PHE A C 1
ATOM 3223 O O . PHE A 1 412 ? 4.426 23.656 15.828 1 94.19 412 PHE A O 1
ATOM 3230 N N . SER A 1 413 ? 5.293 25.469 14.82 1 93.75 413 SER A N 1
ATOM 3231 C CA . SER A 1 413 ? 5.172 26.344 15.977 1 93.75 413 SER A CA 1
ATOM 3232 C C . SER A 1 413 ? 6.113 25.922 17.094 1 93.75 413 SER A C 1
ATOM 3234 O O . SER A 1 413 ? 7.129 25.266 16.844 1 93.75 413 SER A O 1
ATOM 3236 N N . LEU A 1 414 ? 5.965 26.516 18.281 1 89.88 414 LEU A N 1
ATOM 3237 C CA . LEU A 1 414 ? 6.82 26.266 19.438 1 89.88 414 LEU A CA 1
ATOM 3238 C C . LEU A 1 414 ? 6.016 26.328 20.734 1 89.88 414 LEU A C 1
ATOM 3240 O O . LEU A 1 414 ? 4.836 26.672 20.719 1 89.88 414 LEU A O 1
ATOM 3244 N N . GLY A 1 415 ? 6.742 25.891 21.781 1 90.19 415 GLY A N 1
ATOM 3245 C CA . GLY A 1 415 ? 6.133 26 23.094 1 90.19 415 GLY A CA 1
ATOM 3246 C C . GLY A 1 415 ? 5.309 24.781 23.469 1 90.19 415 GLY A C 1
ATOM 3247 O O . GLY A 1 415 ? 5.516 23.688 22.938 1 90.19 415 GLY A O 1
ATOM 3248 N N . LYS A 1 416 ? 4.371 25 24.328 1 90.75 416 LYS A N 1
ATOM 3249 C CA . LYS A 1 416 ? 3.607 23.906 24.906 1 90.75 416 LYS A CA 1
ATOM 3250 C C . LYS A 1 416 ? 2.59 23.359 23.922 1 90.75 416 LYS A C 1
ATOM 3252 O O . LYS A 1 416 ? 2.211 22.188 24 1 90.75 416 LYS A O 1
ATOM 3257 N N . ARG A 1 417 ? 2.215 24.219 22.984 1 92.75 417 ARG A N 1
ATOM 3258 C CA . ARG A 1 417 ? 1.2 23.797 22.031 1 92.75 417 ARG A CA 1
ATOM 3259 C C . ARG A 1 417 ? 1.814 23.531 20.656 1 92.75 417 ARG A C 1
ATOM 3261 O O . ARG A 1 417 ? 1.159 23.734 19.625 1 92.75 417 ARG A O 1
ATOM 3268 N N . VAL A 1 418 ? 3.061 23.188 20.703 1 92.94 418 VAL A N 1
ATOM 3269 C CA . VAL A 1 418 ? 3.686 22.781 19.453 1 92.94 418 VAL A CA 1
ATOM 3270 C C . VAL A 1 418 ? 2.867 21.672 18.812 1 92.94 418 VAL A C 1
ATOM 3272 O O . VAL A 1 418 ? 2.158 20.938 19.5 1 92.94 418 VAL A O 1
ATOM 3275 N N . CYS A 1 419 ? 2.902 21.547 17.562 1 92.88 419 CYS A N 1
ATOM 3276 C CA . CYS A 1 419 ? 2.098 20.578 16.844 1 92.88 419 CYS A CA 1
ATOM 3277 C C . CYS A 1 419 ? 2.277 19.172 17.422 1 92.88 419 CYS A C 1
ATOM 3279 O O . CYS A 1 419 ? 3.396 18.672 17.484 1 92.88 419 CYS A O 1
ATOM 3281 N N . LEU A 1 420 ? 1.241 18.562 17.844 1 88.62 420 LEU A N 1
ATOM 3282 C CA . LEU A 1 420 ? 1.293 17.25 18.469 1 88.62 420 LEU A CA 1
ATOM 3283 C C . LEU A 1 420 ? 1.676 16.188 17.453 1 88.62 420 LEU A C 1
ATOM 3285 O O . LEU A 1 420 ? 2.271 15.164 17.812 1 88.62 420 LEU A O 1
ATOM 3289 N N . GLY A 1 421 ? 1.369 16.438 16.219 1 88.75 421 GLY A N 1
ATOM 3290 C CA . GLY A 1 421 ? 1.652 15.469 15.164 1 88.75 421 GLY A CA 1
ATOM 3291 C C . GLY A 1 421 ? 2.918 15.781 14.391 1 88.75 421 GLY A C 1
ATOM 3292 O O . GLY A 1 421 ? 3.09 15.32 13.266 1 88.75 421 GLY A O 1
ATOM 3293 N N . GLU A 1 422 ? 3.773 16.594 14.938 1 90.12 422 GLU A N 1
ATOM 3294 C CA . GLU A 1 422 ? 4.973 17.016 14.219 1 90.12 422 GLU A CA 1
ATOM 3295 C C . GLU A 1 422 ? 5.793 15.805 13.766 1 90.12 422 GLU A C 1
ATOM 3297 O O . GLU A 1 422 ? 6.207 15.734 12.609 1 90.12 422 GLU A O 1
ATOM 3302 N N . GLY A 1 423 ? 5.988 14.852 14.695 1 86.94 423 GLY A N 1
ATOM 3303 C CA . GLY A 1 423 ? 6.746 13.664 14.344 1 86.94 423 GLY A CA 1
ATOM 3304 C C . GLY A 1 423 ? 6.129 12.875 13.211 1 86.94 423 GLY A C 1
ATOM 3305 O O . GLY A 1 423 ? 6.828 12.461 12.281 1 86.94 423 GLY A O 1
ATOM 3306 N N . LEU A 1 424 ? 4.898 12.664 13.258 1 87.5 424 LEU A N 1
ATOM 3307 C CA . LEU A 1 424 ? 4.168 11.93 12.227 1 87.5 424 LEU A CA 1
ATOM 3308 C C . LEU A 1 424 ? 4.191 12.688 10.906 1 87.5 424 LEU A C 1
ATOM 3310 O O . LEU A 1 424 ? 4.367 12.086 9.844 1 87.5 424 LEU A O 1
ATOM 3314 N N . ALA A 1 425 ? 3.975 14.008 11.016 1 92.5 425 ALA A N 1
ATOM 3315 C CA . ALA A 1 425 ? 3.955 14.836 9.812 1 92.5 425 ALA A CA 1
ATOM 3316 C C . ALA A 1 425 ? 5.297 14.781 9.086 1 92.5 425 ALA A C 1
ATOM 3318 O O . ALA A 1 425 ? 5.344 14.664 7.859 1 92.5 425 ALA A O 1
ATOM 3319 N N . ARG A 1 426 ? 6.324 14.891 9.836 1 91 426 ARG A N 1
ATOM 3320 C CA . ARG A 1 426 ? 7.66 14.836 9.25 1 91 426 ARG A CA 1
ATOM 3321 C C . ARG A 1 426 ? 7.91 13.492 8.57 1 91 426 ARG A C 1
ATOM 3323 O O . ARG A 1 426 ? 8.477 13.445 7.473 1 91 426 ARG A O 1
ATOM 3330 N N . THR A 1 427 ? 7.523 12.484 9.195 1 88.75 427 THR A N 1
ATOM 3331 C CA . THR A 1 427 ? 7.68 11.133 8.664 1 88.75 427 THR A CA 1
ATOM 3332 C C . THR A 1 427 ? 6.863 10.961 7.391 1 88.75 427 THR A C 1
ATOM 3334 O O . THR A 1 427 ? 7.367 10.438 6.395 1 88.75 427 THR A O 1
ATOM 3337 N N . GLU A 1 428 ? 5.66 11.398 7.461 1 91.88 428 GLU A N 1
ATOM 3338 C CA . GLU A 1 428 ? 4.77 11.266 6.312 1 91.88 428 GLU A CA 1
ATOM 3339 C C . GLU A 1 428 ? 5.277 12.07 5.121 1 91.88 428 GLU A C 1
ATOM 3341 O O . GLU A 1 428 ? 5.246 11.594 3.984 1 91.88 428 GLU A O 1
ATOM 3346 N N . LEU A 1 429 ? 5.695 13.289 5.41 1 95.19 429 LEU A N 1
ATOM 3347 C CA . LEU A 1 429 ? 6.215 14.141 4.348 1 95.19 429 LEU A CA 1
ATOM 3348 C C . LEU A 1 429 ? 7.402 13.484 3.65 1 95.19 429 LEU A C 1
ATOM 3350 O O . LEU A 1 429 ? 7.457 13.438 2.42 1 95.19 429 LEU A O 1
ATOM 3354 N N . PHE A 1 430 ? 8.242 12.961 4.445 1 94.12 430 PHE A N 1
ATOM 3355 C CA . PHE A 1 430 ? 9.461 12.367 3.904 1 94.12 430 PHE A CA 1
ATOM 3356 C C . PHE A 1 430 ? 9.133 11.125 3.084 1 94.12 430 PHE A C 1
ATOM 3358 O O . PHE A 1 430 ? 9.578 10.992 1.943 1 94.12 430 PHE A O 1
ATOM 3365 N N . LEU A 1 431 ? 8.32 10.281 3.59 1 89.56 431 LEU A N 1
ATOM 3366 C CA . LEU A 1 431 ? 8.039 9 2.951 1 89.56 431 LEU A CA 1
ATOM 3367 C C . LEU A 1 431 ? 7.191 9.195 1.697 1 89.56 431 LEU A C 1
ATOM 3369 O O . LEU A 1 431 ? 7.461 8.578 0.663 1 89.56 431 LEU A O 1
ATOM 3373 N N . LEU A 1 432 ? 6.172 10 1.772 1 92.88 432 LEU A N 1
ATOM 3374 C CA . LEU A 1 432 ? 5.305 10.234 0.621 1 92.88 432 LEU A CA 1
ATOM 3375 C C . LEU A 1 432 ? 6.078 10.906 -0.511 1 92.88 432 LEU A C 1
ATOM 3377 O O . LEU A 1 432 ? 5.965 10.5 -1.67 1 92.88 432 LEU A O 1
ATOM 3381 N N . PHE A 1 433 ? 6.852 11.859 -0.161 1 95.31 433 PHE A N 1
ATOM 3382 C CA . PHE A 1 433 ? 7.609 12.625 -1.143 1 95.31 433 PHE A CA 1
ATOM 3383 C C . PHE A 1 433 ? 8.633 11.742 -1.848 1 95.31 433 PHE A C 1
ATOM 3385 O O . PHE A 1 433 ? 8.695 11.719 -3.078 1 95.31 433 PHE A O 1
ATOM 3392 N N . THR A 1 434 ? 9.406 11.031 -1.075 1 92.62 434 THR A N 1
ATOM 3393 C CA . THR A 1 434 ? 10.469 10.211 -1.642 1 92.62 434 THR A CA 1
ATOM 3394 C C . THR A 1 434 ? 9.891 9.031 -2.426 1 92.62 434 THR A C 1
ATOM 3396 O O . THR A 1 434 ? 10.438 8.641 -3.457 1 92.62 434 THR A O 1
ATOM 3399 N N . ALA A 1 435 ? 8.773 8.523 -1.941 1 87.06 435 ALA A N 1
ATOM 3400 C CA . ALA A 1 435 ? 8.133 7.43 -2.664 1 87.06 435 ALA A CA 1
ATOM 3401 C C . ALA A 1 435 ? 7.648 7.887 -4.035 1 87.06 435 ALA A C 1
ATOM 3403 O O . ALA A 1 435 ? 7.812 7.172 -5.027 1 87.06 435 ALA A O 1
ATOM 3404 N N . ILE A 1 436 ? 7.062 9.039 -4.133 1 90.38 436 ILE A N 1
ATOM 3405 C CA . ILE A 1 436 ? 6.555 9.594 -5.383 1 90.38 436 ILE A CA 1
ATOM 3406 C C . ILE A 1 436 ? 7.711 9.828 -6.348 1 90.38 436 ILE A C 1
ATOM 3408 O O . ILE A 1 436 ? 7.652 9.422 -7.512 1 90.38 436 ILE A O 1
ATOM 3412 N N . LEU A 1 437 ? 8.805 10.406 -5.836 1 92.25 437 LEU A N 1
ATOM 3413 C CA . LEU A 1 437 ? 9.883 10.828 -6.723 1 92.25 437 LEU A CA 1
ATOM 3414 C C . LEU A 1 437 ? 10.773 9.648 -7.094 1 92.25 437 LEU A C 1
ATOM 3416 O O . LEU A 1 437 ? 11.531 9.719 -8.062 1 92.25 437 LEU A O 1
ATOM 3420 N N . GLN A 1 438 ? 10.695 8.68 -6.262 1 82.62 438 GLN A N 1
ATOM 3421 C CA . GLN A 1 438 ? 11.383 7.445 -6.621 1 82.62 438 GLN A CA 1
ATOM 3422 C C . GLN A 1 438 ? 10.664 6.719 -7.754 1 82.62 438 GLN A C 1
ATOM 3424 O O . GLN A 1 438 ? 11.305 6.078 -8.594 1 82.62 438 GLN A O 1
ATOM 3429 N N . ALA A 1 439 ? 9.406 6.844 -7.762 1 75.25 439 ALA A N 1
ATOM 3430 C CA . ALA A 1 439 ? 8.586 6.055 -8.68 1 75.25 439 ALA A CA 1
ATOM 3431 C C . ALA A 1 439 ? 8.258 6.852 -9.945 1 75.25 439 ALA A C 1
ATOM 3433 O O . ALA A 1 439 ? 8.039 6.273 -11.008 1 75.25 439 ALA A O 1
ATOM 3434 N N . PHE A 1 440 ? 8.203 8.18 -9.852 1 83.69 440 PHE A N 1
ATOM 3435 C CA . PHE A 1 440 ? 7.688 8.953 -10.969 1 83.69 440 PHE A CA 1
ATOM 3436 C C . PHE A 1 440 ? 8.547 10.188 -11.219 1 83.69 440 PHE A C 1
ATOM 3438 O O . PHE A 1 440 ? 9.117 10.75 -10.281 1 83.69 440 PHE A O 1
ATOM 3445 N N . SER A 1 441 ? 8.625 10.461 -12.445 1 86.56 441 SER A N 1
ATOM 3446 C CA . SER A 1 441 ? 9.008 11.82 -12.828 1 86.56 441 SER A CA 1
ATOM 3447 C C . SER A 1 441 ? 7.785 12.703 -13.039 1 86.56 441 SER A C 1
ATOM 3449 O O . SER A 1 441 ? 6.773 12.25 -13.586 1 86.56 441 SER A O 1
ATOM 3451 N N . LEU A 1 442 ? 7.984 13.859 -12.547 1 91.19 442 LEU A N 1
ATOM 3452 C CA . LEU A 1 442 ? 6.844 14.766 -12.594 1 91.19 442 LEU A CA 1
ATOM 3453 C C . LEU A 1 442 ? 6.914 15.672 -13.812 1 91.19 442 LEU A C 1
ATOM 3455 O O . LEU A 1 442 ? 7.984 16.188 -14.156 1 91.19 442 LEU A O 1
ATOM 3459 N N . GLY A 1 443 ? 5.812 15.672 -14.523 1 87.19 443 GLY A N 1
ATOM 3460 C CA . GLY A 1 443 ? 5.691 16.578 -15.656 1 87.19 443 GLY A CA 1
ATOM 3461 C C . GLY A 1 443 ? 4.449 17.453 -15.594 1 87.19 443 GLY A C 1
ATOM 3462 O O . GLY A 1 443 ? 3.555 17.203 -14.781 1 87.19 443 GLY A O 1
ATOM 3463 N N . ASN A 1 444 ? 4.516 18.594 -16.234 1 82.19 444 ASN A N 1
ATOM 3464 C CA . ASN A 1 444 ? 3.395 19.516 -16.359 1 82.19 444 ASN A CA 1
ATOM 3465 C C . ASN A 1 444 ? 3.18 19.938 -17.812 1 82.19 444 ASN A C 1
ATOM 3467 O O . ASN A 1 444 ? 4.145 20.172 -18.547 1 82.19 444 ASN A O 1
ATOM 3471 N N . PRO A 1 445 ? 1.91 19.844 -18.172 1 75.12 445 PRO A N 1
ATOM 3472 C CA . PRO A 1 445 ? 1.643 20.281 -19.531 1 75.12 445 PRO A CA 1
ATOM 3473 C C . PRO A 1 445 ? 2.008 21.75 -19.766 1 75.12 445 PRO A C 1
ATOM 3475 O O . PRO A 1 445 ? 2.289 22.141 -20.906 1 75.12 445 PRO A O 1
ATOM 3478 N N . CYS A 1 446 ? 1.97 22.516 -18.719 1 78.38 446 CYS A N 1
ATOM 3479 C CA . CYS A 1 446 ? 2.281 23.938 -18.844 1 78.38 446 CYS A CA 1
ATOM 3480 C C . CYS A 1 446 ? 3.756 24.203 -18.562 1 78.38 446 CYS A C 1
ATOM 3482 O O . CYS A 1 446 ? 4.387 23.469 -17.812 1 78.38 446 CYS A O 1
ATOM 3484 N N . PRO A 1 447 ? 4.258 25.219 -19.281 1 81.62 447 PRO A N 1
ATOM 3485 C CA . PRO A 1 447 ? 5.645 25.594 -19 1 81.62 447 PRO A CA 1
ATOM 3486 C C . PRO A 1 447 ? 5.852 26.016 -17.547 1 81.62 447 PRO A C 1
ATOM 3488 O O . PRO A 1 447 ? 4.949 26.594 -16.938 1 81.62 447 PRO A O 1
ATOM 3491 N N . PRO A 1 448 ? 6.992 25.797 -17.031 1 83.56 448 PRO A N 1
ATOM 3492 C CA . PRO A 1 448 ? 7.289 26.109 -15.625 1 83.56 448 PRO A CA 1
ATOM 3493 C C . PRO A 1 448 ? 7.027 27.578 -15.281 1 83.56 448 PRO A C 1
ATOM 3495 O O . PRO A 1 448 ? 6.605 27.875 -14.156 1 83.56 448 PRO A O 1
ATOM 3498 N N . GLY A 1 449 ? 7.273 28.438 -16.188 1 83.06 449 GLY A N 1
ATOM 3499 C CA . GLY A 1 449 ? 7.078 29.859 -15.945 1 83.06 449 GLY A CA 1
ATOM 3500 C C . GLY A 1 449 ? 5.629 30.234 -15.703 1 83.06 449 GLY A C 1
ATOM 3501 O O . GLY A 1 449 ? 5.34 31.25 -15.086 1 83.06 449 GLY A O 1
ATOM 3502 N N . ALA A 1 450 ? 4.742 29.391 -16.062 1 82.12 450 ALA A N 1
ATOM 3503 C CA . ALA A 1 450 ? 3.314 29.672 -15.945 1 82.12 450 ALA A CA 1
ATOM 3504 C C . ALA A 1 450 ? 2.787 29.25 -14.578 1 82.12 450 ALA A C 1
ATOM 3506 O O . ALA A 1 450 ? 1.688 29.641 -14.18 1 82.12 450 ALA A O 1
ATOM 3507 N N . LEU A 1 451 ? 3.621 28.609 -13.875 1 88.31 451 LEU A N 1
ATOM 3508 C CA . LEU A 1 451 ? 3.199 28.125 -12.57 1 88.31 451 LEU A CA 1
ATOM 3509 C C . LEU A 1 451 ? 3.34 29.203 -11.508 1 88.31 451 LEU A C 1
ATOM 3511 O O . LEU A 1 451 ? 4.336 29.938 -11.484 1 88.31 451 LEU A O 1
ATOM 3515 N N . ASN A 1 452 ? 2.27 29.375 -10.742 1 89.31 452 ASN A N 1
ATOM 3516 C CA . ASN A 1 452 ? 2.219 30.375 -9.672 1 89.31 452 ASN A CA 1
ATOM 3517 C C . ASN A 1 452 ? 2.443 29.75 -8.305 1 89.31 452 ASN A C 1
ATOM 3519 O O . ASN A 1 452 ? 1.727 28.828 -7.914 1 89.31 452 ASN A O 1
ATOM 3523 N N . LEU A 1 453 ? 3.391 30.266 -7.555 1 91.44 453 LEU A N 1
ATOM 3524 C CA . LEU A 1 453 ? 3.732 29.703 -6.254 1 91.44 453 LEU A CA 1
ATOM 3525 C C . LEU A 1 453 ? 2.973 30.422 -5.137 1 91.44 453 LEU A C 1
ATOM 3527 O O . LEU A 1 453 ? 2.971 29.953 -3.992 1 91.44 453 LEU A O 1
ATOM 3531 N N . GLN A 1 454 ? 2.322 31.5 -5.469 1 89.94 454 GLN A N 1
ATOM 3532 C CA . GLN A 1 454 ? 1.531 32.188 -4.457 1 89.94 454 GLN A CA 1
ATOM 3533 C C . GLN A 1 454 ? 0.312 31.359 -4.051 1 89.94 454 GLN A C 1
ATOM 3535 O O . GLN A 1 454 ? -0.303 30.703 -4.891 1 89.94 454 GLN A O 1
ATOM 3540 N N . PRO A 1 455 ? 0.028 31.375 -2.807 1 90 455 PRO A N 1
ATOM 3541 C CA . PRO A 1 455 ? -1.141 30.609 -2.367 1 90 455 PRO A CA 1
ATOM 3542 C C . PRO A 1 455 ? -2.434 31.062 -3.035 1 90 455 PRO A C 1
ATOM 3544 O O . PRO A 1 455 ? -2.619 32.25 -3.27 1 90 455 PRO A O 1
ATOM 3547 N N . ALA A 1 456 ? -3.258 30.109 -3.408 1 88.12 456 ALA A N 1
ATOM 3548 C CA . ALA A 1 456 ? -4.582 30.438 -3.936 1 88.12 456 ALA A CA 1
ATOM 3549 C C . ALA A 1 456 ? -5.449 31.109 -2.875 1 88.12 456 ALA A C 1
ATOM 3551 O O . ALA A 1 456 ? -6.266 31.969 -3.191 1 88.12 456 ALA A O 1
ATOM 3552 N N . VAL A 1 457 ? -5.348 30.641 -1.695 1 84.25 457 VAL A N 1
ATOM 3553 C CA . VAL A 1 457 ? -6.035 31.172 -0.529 1 84.25 457 VAL A CA 1
ATOM 3554 C C . VAL A 1 457 ? -5.047 31.344 0.624 1 84.25 457 VAL A C 1
ATOM 3556 O O . VAL A 1 457 ? -4.223 30.453 0.872 1 84.25 457 VAL A O 1
ATOM 3559 N N . SER A 1 458 ? -5.066 32.531 1.225 1 87.06 458 SER A N 1
ATOM 3560 C CA . SER A 1 458 ? -4.195 32.781 2.363 1 87.06 458 SER A CA 1
ATOM 3561 C C . SER A 1 458 ? -4.984 33.344 3.551 1 87.06 458 SER A C 1
ATOM 3563 O O . SER A 1 458 ? -5.594 34.406 3.469 1 87.06 458 SER A O 1
ATOM 3565 N N . GLY A 1 459 ? -5.129 32.594 4.523 1 91.25 459 GLY A N 1
ATOM 3566 C CA . GLY A 1 459 ? -5.773 32.938 5.785 1 91.25 459 GLY A CA 1
ATOM 3567 C C . GLY A 1 459 ? -5.191 32.156 6.961 1 91.25 459 GLY A C 1
ATOM 3568 O O . GLY A 1 459 ? -3.994 32.25 7.238 1 91.25 459 GLY A O 1
ATOM 3569 N N . LEU A 1 460 ? -6.008 31.375 7.469 1 90.69 460 LEU A N 1
ATOM 3570 C CA . LEU A 1 460 ? -5.453 30.531 8.516 1 90.69 460 LEU A CA 1
ATOM 3571 C C . LEU A 1 460 ? -4.395 29.578 7.949 1 90.69 460 LEU A C 1
ATOM 3573 O O . LEU A 1 460 ? -3.373 29.328 8.586 1 90.69 460 LEU A O 1
ATOM 3577 N N . PHE A 1 461 ? -4.711 29.109 6.758 1 94.12 461 PHE A N 1
ATOM 3578 C CA . PHE A 1 461 ? -3.76 28.281 6.027 1 94.12 461 PHE A CA 1
ATOM 3579 C C . PHE A 1 461 ? -3.418 28.906 4.68 1 94.12 461 PHE A C 1
ATOM 3581 O O . PHE A 1 461 ? -4.223 29.656 4.117 1 94.12 461 PHE A O 1
ATOM 3588 N N . ASN A 1 462 ? -2.207 28.672 4.25 1 95.19 462 ASN A N 1
ATOM 3589 C CA . ASN A 1 462 ? -1.849 28.922 2.857 1 95.19 462 ASN A CA 1
ATOM 3590 C C . ASN A 1 462 ? -2.129 27.719 1.971 1 95.19 462 ASN A C 1
ATOM 3592 O O . ASN A 1 462 ? -1.492 26.672 2.119 1 95.19 462 ASN A O 1
ATOM 3596 N N . ILE A 1 463 ? -3.078 27.875 1.093 1 93.31 463 ILE A N 1
ATOM 3597 C CA . ILE A 1 463 ? -3.471 26.781 0.212 1 93.31 463 ILE A CA 1
ATOM 3598 C C . ILE A 1 463 ? -2.838 26.984 -1.164 1 93.31 463 ILE A C 1
ATOM 3600 O O . ILE A 1 463 ? -3.037 28.016 -1.808 1 93.31 463 ILE A O 1
ATOM 3604 N N . PRO A 1 464 ? -2.098 25.969 -1.602 1 93.38 464 PRO A N 1
ATOM 3605 C CA . PRO A 1 464 ? -1.436 26.109 -2.9 1 93.38 464 PRO A CA 1
ATOM 3606 C C . PRO A 1 464 ? -2.424 26.203 -4.059 1 93.38 464 PRO A C 1
ATOM 3608 O O . PRO A 1 464 ? -3.57 25.766 -3.939 1 93.38 464 PRO A O 1
ATOM 3611 N N . GLN A 1 465 ? -1.916 26.75 -5.172 1 91.31 465 GLN A N 1
ATOM 3612 C CA . GLN A 1 465 ? -2.693 26.828 -6.402 1 91.31 465 GLN A CA 1
ATOM 3613 C C . GLN A 1 465 ? -2.934 25.438 -6.996 1 91.31 465 GLN A C 1
ATOM 3615 O O . GLN A 1 465 ? -2.117 24.531 -6.824 1 91.31 465 GLN A O 1
ATOM 3620 N N . ALA A 1 466 ? -4.082 25.391 -7.641 1 88.94 466 ALA A N 1
ATOM 3621 C CA . ALA A 1 466 ? -4.34 24.141 -8.375 1 88.94 466 ALA A CA 1
ATOM 3622 C C . ALA A 1 466 ? -3.42 24.031 -9.594 1 88.94 466 ALA A C 1
ATOM 3624 O O . ALA A 1 466 ? -3.078 25.031 -10.219 1 88.94 466 ALA A O 1
ATOM 3625 N N . PHE A 1 467 ? -2.984 22.859 -9.875 1 91 467 PHE A N 1
ATOM 3626 C CA . PHE A 1 467 ? -2.152 22.594 -11.047 1 91 467 PHE A CA 1
ATOM 3627 C C . PHE A 1 467 ? -2.365 21.172 -11.555 1 91 467 PHE A C 1
ATOM 3629 O O . PHE A 1 467 ? -2.996 20.359 -10.883 1 91 467 PHE A O 1
ATOM 3636 N N . GLN A 1 468 ? -1.888 20.953 -12.758 1 89 468 GLN A N 1
ATOM 3637 C CA . GLN A 1 468 ? -1.939 19.609 -13.352 1 89 468 GLN A CA 1
ATOM 3638 C C . GLN A 1 468 ? -0.589 18.906 -13.25 1 89 468 GLN A C 1
ATOM 3640 O O . GLN A 1 468 ? 0.459 19.547 -13.367 1 89 468 GLN A O 1
ATOM 3645 N N . LEU A 1 469 ? -0.681 17.688 -12.883 1 89.94 469 LEU A N 1
ATOM 3646 C CA . LEU A 1 469 ? 0.523 16.891 -12.703 1 89.94 469 LEU A CA 1
ATOM 3647 C C . LEU A 1 469 ? 0.474 15.633 -13.57 1 89.94 469 LEU A C 1
ATOM 3649 O O . LEU A 1 469 ? -0.571 14.984 -13.672 1 89.94 469 LEU A O 1
ATOM 3653 N N . GLN A 1 470 ? 1.491 15.43 -14.32 1 86.5 470 GLN A N 1
ATOM 3654 C CA . GLN A 1 470 ? 1.646 14.203 -15.102 1 86.5 470 GLN A CA 1
ATOM 3655 C C . GLN A 1 470 ? 2.746 13.32 -14.516 1 86.5 470 GLN A C 1
ATOM 3657 O O . GLN A 1 470 ? 3.895 13.75 -14.391 1 86.5 470 GLN A O 1
ATOM 3662 N N . PHE A 1 471 ? 2.316 12.18 -14.109 1 84.06 471 PHE A N 1
ATOM 3663 C CA . PHE A 1 471 ? 3.277 11.211 -13.586 1 84.06 471 PHE A CA 1
ATOM 3664 C C . PHE A 1 471 ? 3.854 10.359 -14.711 1 84.06 471 PHE A C 1
ATOM 3666 O O . PHE A 1 471 ? 3.113 9.859 -15.562 1 84.06 471 PHE A O 1
ATOM 3673 N N . ARG A 1 472 ? 5.082 10.336 -14.781 1 77.56 472 ARG A N 1
ATOM 3674 C CA . ARG A 1 472 ? 5.793 9.438 -15.695 1 77.56 472 ARG A CA 1
ATOM 3675 C C . ARG A 1 472 ? 6.602 8.406 -14.922 1 77.56 472 ARG A C 1
ATOM 3677 O O . ARG A 1 472 ? 7.531 8.758 -14.188 1 77.56 472 ARG A O 1
ATOM 3684 N N . PRO A 1 473 ? 6.211 7.258 -15.023 1 72.69 473 PRO A N 1
ATOM 3685 C CA . PRO A 1 473 ? 6.957 6.238 -14.289 1 72.69 473 PRO A CA 1
ATOM 3686 C C . PRO A 1 473 ? 8.445 6.246 -14.609 1 72.69 473 PRO A C 1
ATOM 3688 O O . PRO A 1 473 ? 8.828 6.457 -15.766 1 72.69 473 PRO A O 1
ATOM 3691 N N . ARG A 1 474 ? 9.25 6.051 -13.547 1 71.38 474 ARG A N 1
ATOM 3692 C CA . ARG A 1 474 ? 10.695 6.012 -13.711 1 71.38 474 ARG A CA 1
ATOM 3693 C C . ARG A 1 474 ? 11.203 4.574 -13.766 1 71.38 474 ARG A C 1
ATOM 3695 O O . ARG A 1 474 ? 10.664 3.697 -13.086 1 71.38 474 ARG A O 1
ATOM 3702 N N . MET B 1 1 ? -39.438 64 3.59 1 55.88 1 MET B N 1
ATOM 3703 C CA . MET B 1 1 ? -38.031 64.375 3.816 1 55.88 1 MET B CA 1
ATOM 3704 C C . MET B 1 1 ? -37.719 64.375 5.305 1 55.88 1 MET B C 1
ATOM 3706 O O . MET B 1 1 ? -36.625 64.062 5.715 1 55.88 1 MET B O 1
ATOM 3710 N N . GLU B 1 2 ? -38.75 64.625 6.105 1 65.69 2 GLU B N 1
ATOM 3711 C CA . GLU B 1 2 ? -38.531 64.75 7.547 1 65.69 2 GLU B CA 1
ATOM 3712 C C . GLU B 1 2 ? -38.438 63.406 8.234 1 65.69 2 GLU B C 1
ATOM 3714 O O . GLU B 1 2 ? -37.656 63.219 9.156 1 65.69 2 GLU B O 1
ATOM 3719 N N . ALA B 1 3 ? -39.219 62.469 7.75 1 67.81 3 ALA B N 1
ATOM 3720 C CA . ALA B 1 3 ? -39.219 61.156 8.352 1 67.81 3 ALA B CA 1
ATOM 3721 C C . ALA B 1 3 ? -37.938 60.406 8.047 1 67.81 3 ALA B C 1
ATOM 3723 O O . ALA B 1 3 ? -37.375 59.719 8.914 1 67.81 3 ALA B O 1
ATOM 3724 N N . ALA B 1 4 ? -37.5 60.625 6.91 1 70.94 4 ALA B N 1
ATOM 3725 C CA . ALA B 1 4 ? -36.25 60 6.52 1 70.94 4 ALA B CA 1
ATOM 3726 C C . ALA B 1 4 ? -35.062 60.531 7.332 1 70.94 4 ALA B C 1
ATOM 3728 O O . ALA B 1 4 ? -34.156 59.781 7.711 1 70.94 4 ALA B O 1
ATOM 3729 N N . GLY B 1 5 ? -35.188 61.688 7.629 1 67.19 5 GLY B N 1
ATOM 3730 C CA . GLY B 1 5 ? -34.188 62.312 8.461 1 67.19 5 GLY B CA 1
ATOM 3731 C C . GLY B 1 5 ? -34.188 61.812 9.891 1 67.19 5 GLY B C 1
ATOM 3732 O O . GLY B 1 5 ? -33.125 61.594 10.477 1 67.19 5 GLY B O 1
ATOM 3733 N N . THR B 1 6 ? -35.312 61.625 10.352 1 75.25 6 THR B N 1
ATOM 3734 C CA . THR B 1 6 ? -35.469 61.125 11.719 1 75.25 6 THR B CA 1
ATOM 3735 C C . THR B 1 6 ? -34.969 59.688 11.844 1 75.25 6 THR B C 1
ATOM 3737 O O . THR B 1 6 ? -34.312 59.344 12.82 1 75.25 6 THR B O 1
ATOM 3740 N N . TRP B 1 7 ? -35.375 58.938 10.914 1 74.38 7 TRP B N 1
ATOM 3741 C CA . TRP B 1 7 ? -34.938 57.531 10.969 1 74.38 7 TRP B CA 1
ATOM 3742 C C . TRP B 1 7 ? -33.438 57.406 10.805 1 74.38 7 TRP B C 1
ATOM 3744 O O . TRP B 1 7 ? -32.812 56.594 11.453 1 74.38 7 TRP B O 1
ATOM 3754 N N . ALA B 1 8 ? -32.875 58.188 9.969 1 76.38 8 ALA B N 1
ATOM 3755 C CA . ALA B 1 8 ? -31.438 58.25 9.82 1 76.38 8 ALA B CA 1
ATOM 3756 C C . ALA B 1 8 ? -30.766 58.688 11.117 1 76.38 8 ALA B C 1
ATOM 3758 O O . ALA B 1 8 ? -29.734 58.156 11.516 1 76.38 8 ALA B O 1
ATOM 3759 N N . LEU B 1 9 ? -31.359 59.656 11.742 1 74.25 9 LEU B N 1
ATOM 3760 C CA . LEU B 1 9 ? -30.828 60.156 13.016 1 74.25 9 LEU B CA 1
ATOM 3761 C C . LEU B 1 9 ? -30.969 59.094 14.102 1 74.25 9 LEU B C 1
ATOM 3763 O O . LEU B 1 9 ? -30.062 58.906 14.922 1 74.25 9 LEU B O 1
ATOM 3767 N N . LEU B 1 10 ? -32.031 58.375 14.133 1 73.06 10 LEU B N 1
ATOM 3768 C CA . LEU B 1 10 ? -32.25 57.312 15.109 1 73.06 10 LEU B CA 1
ATOM 3769 C C . LEU B 1 10 ? -31.266 56.156 14.859 1 73.06 10 LEU B C 1
ATOM 3771 O O . LEU B 1 10 ? -30.734 55.562 15.805 1 73.06 10 LEU B O 1
ATOM 3775 N N . LEU B 1 11 ? -31.141 55.844 13.625 1 72.62 11 LEU B N 1
ATOM 3776 C CA . LEU B 1 11 ? -30.141 54.844 13.305 1 72.62 11 LEU B CA 1
ATOM 3777 C C . LEU B 1 11 ? -28.75 55.281 13.719 1 72.62 11 LEU B C 1
ATOM 3779 O O . LEU B 1 11 ? -27.969 54.469 14.25 1 72.62 11 LEU B O 1
ATOM 3783 N N . LEU B 1 12 ? -28.484 56.531 13.453 1 71.5 12 LEU B N 1
ATOM 3784 C CA . LEU B 1 12 ? -27.203 57.094 13.875 1 71.5 12 LEU B CA 1
ATOM 3785 C C . LEU B 1 12 ? -27.078 57.062 15.398 1 71.5 12 LEU B C 1
ATOM 3787 O O . LEU B 1 12 ? -26.016 56.719 15.938 1 71.5 12 LEU B O 1
ATOM 3791 N N . LEU B 1 13 ? -28.062 57.438 16.156 1 69.75 13 LEU B N 1
ATOM 3792 C CA . LEU B 1 13 ? -28.078 57.375 17.609 1 69.75 13 LEU B CA 1
ATOM 3793 C C . LEU B 1 13 ? -27.953 55.969 18.109 1 69.75 13 LEU B C 1
ATOM 3795 O O . LEU B 1 13 ? -27.219 55.688 19.078 1 69.75 13 LEU B O 1
ATOM 3799 N N . ALA B 1 14 ? -28.672 55.094 17.562 1 69.62 14 ALA B N 1
ATOM 3800 C CA . ALA B 1 14 ? -28.562 53.688 17.953 1 69.62 14 ALA B CA 1
ATOM 3801 C C . ALA B 1 14 ? -27.156 53.156 17.719 1 69.62 14 ALA B C 1
ATOM 3803 O O . ALA B 1 14 ? -26.625 52.438 18.562 1 69.62 14 ALA B O 1
ATOM 3804 N N . LEU B 1 15 ? -26.656 53.594 16.609 1 67 15 LEU B N 1
ATOM 3805 C CA . LEU B 1 15 ? -25.281 53.219 16.328 1 67 15 LEU B CA 1
ATOM 3806 C C . LEU B 1 15 ? -24.328 53.844 17.344 1 67 15 LEU B C 1
ATOM 3808 O O . LEU B 1 15 ? -23.375 53.188 17.781 1 67 15 LEU B O 1
ATOM 3812 N N . LEU B 1 16 ? -24.578 55.094 17.703 1 63.69 16 LEU B N 1
ATOM 3813 C CA . LEU B 1 16 ? -23.797 55.781 18.719 1 63.69 16 LEU B CA 1
ATOM 3814 C C . LEU B 1 16 ? -23.969 55.125 20.078 1 63.69 16 LEU B C 1
ATOM 3816 O O . LEU B 1 16 ? -23 54.906 20.812 1 63.69 16 LEU B O 1
ATOM 3820 N N . LEU B 1 17 ? -25.156 54.781 20.453 1 62.12 17 LEU B N 1
ATOM 3821 C CA . LEU B 1 17 ? -25.391 54.125 21.719 1 62.12 17 LEU B CA 1
ATOM 3822 C C . LEU B 1 17 ? -24.75 52.75 21.75 1 62.12 17 LEU B C 1
ATOM 3824 O O . LEU B 1 17 ? -24.219 52.312 22.766 1 62.12 17 LEU B O 1
ATOM 3828 N N . LEU B 1 18 ? -24.891 52.094 20.719 1 61.06 18 LEU B N 1
ATOM 3829 C CA . LEU B 1 18 ? -24.25 50.781 20.609 1 61.06 18 LEU B CA 1
ATOM 3830 C C . LEU B 1 18 ? -22.734 50.938 20.734 1 61.06 18 LEU B C 1
ATOM 3832 O O . LEU B 1 18 ? -22.094 50.094 21.391 1 61.06 18 LEU B O 1
ATOM 3836 N N . ALA B 1 19 ? -22.234 51.969 20.078 1 59.28 19 ALA B N 1
ATOM 3837 C CA . ALA B 1 19 ? -20.812 52.25 20.188 1 59.28 19 ALA B CA 1
ATOM 3838 C C . ALA B 1 19 ? -20.438 52.562 21.625 1 59.28 19 ALA B C 1
ATOM 3840 O O . ALA B 1 19 ? -19.359 52.188 22.109 1 59.28 19 ALA B O 1
ATOM 3841 N N . LEU B 1 20 ? -21.25 53.344 22.234 1 56.69 20 LEU B N 1
ATOM 3842 C CA . LEU B 1 20 ? -21 53.719 23.625 1 56.69 20 LEU B CA 1
ATOM 3843 C C . LEU B 1 20 ? -21.156 52.531 24.562 1 56.69 20 LEU B C 1
ATOM 3845 O O . LEU B 1 20 ? -20.516 52.469 25.625 1 56.69 20 LEU B O 1
ATOM 3849 N N . ALA B 1 21 ? -22.109 51.75 24.281 1 54.31 21 ALA B N 1
ATOM 3850 C CA . ALA B 1 21 ? -22.312 50.562 25.109 1 54.31 21 ALA B CA 1
ATOM 3851 C C . ALA B 1 21 ? -21.172 49.562 24.906 1 54.31 21 ALA B C 1
ATOM 3853 O O . ALA B 1 21 ? -21.094 48.562 25.625 1 54.31 21 ALA B O 1
ATOM 3854 N N . LEU B 1 22 ? -20.547 49.719 23.859 1 53.41 22 LEU B N 1
ATOM 3855 C CA . LEU B 1 22 ? -19.453 48.812 23.641 1 53.41 22 LEU B CA 1
ATOM 3856 C C . LEU B 1 22 ? -18.391 48.938 24.719 1 53.41 22 LEU B C 1
ATOM 3858 O O . LEU B 1 22 ? -17.969 50.062 25.031 1 53.41 22 LEU B O 1
ATOM 3862 N N . PRO B 1 23 ? -18.469 48.156 25.656 1 48.28 23 PRO B N 1
ATOM 3863 C CA . PRO B 1 23 ? -17.578 48.281 26.797 1 48.28 23 PRO B CA 1
ATOM 3864 C C . PRO B 1 23 ? -16.172 48.75 26.406 1 48.28 23 PRO B C 1
ATOM 3866 O O . PRO B 1 23 ? -15.656 48.344 25.359 1 48.28 23 PRO B O 1
ATOM 3869 N N . GLY B 1 24 ? -15.891 50.062 26.438 1 46.81 24 GLY B N 1
ATOM 3870 C CA . GLY B 1 24 ? -14.477 50.438 26.438 1 46.81 24 GLY B CA 1
ATOM 3871 C C . GLY B 1 24 ? -13.609 49.406 27.156 1 46.81 24 GLY B C 1
ATOM 3872 O O . GLY B 1 24 ? -13.758 49.188 28.359 1 46.81 24 GLY B O 1
ATOM 3873 N N . THR B 1 25 ? -13.391 48.281 26.578 1 46.66 25 THR B N 1
ATOM 3874 C CA . THR B 1 25 ? -12.484 47.344 27.234 1 46.66 25 THR B CA 1
ATOM 3875 C C . THR B 1 25 ? -11.297 48.094 27.859 1 46.66 25 THR B C 1
ATOM 3877 O O . THR B 1 25 ? -10.336 48.438 27.156 1 46.66 25 THR B O 1
ATOM 3880 N N . ARG B 1 26 ? -11.555 49.062 28.672 1 47.09 26 ARG B N 1
ATOM 3881 C CA . ARG B 1 26 ? -10.523 49.594 29.547 1 47.09 26 ARG B CA 1
ATOM 3882 C C . ARG B 1 26 ? -9.695 48.469 30.172 1 47.09 26 ARG B C 1
ATOM 3884 O O . ARG B 1 26 ? -10.102 47.875 31.172 1 47.09 26 ARG B O 1
ATOM 3891 N N . THR B 1 27 ? -9.117 47.688 29.422 1 52.69 27 THR B N 1
ATOM 3892 C CA . THR B 1 27 ? -8.234 46.688 30.047 1 52.69 27 THR B CA 1
ATOM 3893 C C . THR B 1 27 ? -7.098 47.375 30.797 1 52.69 27 THR B C 1
ATOM 3895 O O . THR B 1 27 ? -6.539 48.375 30.312 1 52.69 27 THR B O 1
ATOM 3898 N N . ARG B 1 28 ? -7.152 47.406 32.188 1 57.09 28 ARG B N 1
ATOM 3899 C CA . ARG B 1 28 ? -6.227 47.844 33.219 1 57.09 28 ARG B CA 1
ATOM 3900 C C . ARG B 1 28 ? -4.797 47.438 32.875 1 57.09 28 ARG B C 1
ATOM 3902 O O . ARG B 1 28 ? -3.895 47.562 33.719 1 57.09 28 ARG B O 1
ATOM 3909 N N . GLY B 1 29 ? -4.453 46.875 31.688 1 64.81 29 GLY B N 1
ATOM 3910 C CA . GLY B 1 29 ? -3.07 46.531 31.391 1 64.81 29 GLY B CA 1
ATOM 3911 C C . GLY B 1 29 ? -2.385 47.531 30.5 1 64.81 29 GLY B C 1
ATOM 3912 O O . GLY B 1 29 ? -2.996 48.531 30.094 1 64.81 29 GLY B O 1
ATOM 3913 N N . HIS B 1 30 ? -1.13 47.656 30.719 1 87 30 HIS B N 1
ATOM 3914 C CA . HIS B 1 30 ? -0.289 48.438 29.812 1 87 30 HIS B CA 1
ATOM 3915 C C . HIS B 1 30 ? -0.036 47.656 28.516 1 87 30 HIS B C 1
ATOM 3917 O O . HIS B 1 30 ? 0.985 47 28.375 1 87 30 HIS B O 1
ATOM 3923 N N . LEU B 1 31 ? -1.049 47.781 27.578 1 90.5 31 LEU B N 1
ATOM 3924 C CA . LEU B 1 31 ? -0.97 47.031 26.312 1 90.5 31 LEU B CA 1
ATOM 3925 C C . LEU B 1 31 ? -0.06 47.75 25.328 1 90.5 31 LEU B C 1
ATOM 3927 O O . LEU B 1 31 ? 0.139 48.969 25.422 1 90.5 31 LEU B O 1
ATOM 3931 N N . PRO B 1 32 ? 0.535 46.969 24.406 1 93.12 32 PRO B N 1
ATOM 3932 C CA . PRO B 1 32 ? 1.342 47.594 23.359 1 93.12 32 PRO B CA 1
ATOM 3933 C C . PRO B 1 32 ? 0.53 48.562 22.484 1 93.12 32 PRO B C 1
ATOM 3935 O O . PRO B 1 32 ? -0.676 48.375 22.312 1 93.12 32 PRO B O 1
ATOM 3938 N N . PRO B 1 33 ? 1.202 49.562 22.062 1 92.5 33 PRO B N 1
ATOM 3939 C CA . PRO B 1 33 ? 0.488 50.531 21.203 1 92.5 33 PRO B CA 1
ATOM 3940 C C . PRO B 1 33 ? 0.059 49.906 19.875 1 92.5 33 PRO B C 1
ATOM 3942 O O . PRO B 1 33 ? 0.5 48.812 19.531 1 92.5 33 PRO B O 1
ATOM 3945 N N . GLY B 1 34 ? -0.905 50.5 19.172 1 92.69 34 GLY B N 1
ATOM 3946 C CA . GLY B 1 34 ? -1.398 50.062 17.875 1 92.69 34 GLY B CA 1
ATOM 3947 C C . GLY B 1 34 ? -2.256 51.125 17.188 1 92.69 34 GLY B C 1
ATOM 3948 O O . GLY B 1 34 ? -2.426 52.219 17.703 1 92.69 34 GLY B O 1
ATOM 3949 N N . PRO B 1 35 ? -2.639 50.781 16.016 1 92.12 35 PRO B N 1
ATOM 3950 C CA . PRO B 1 35 ? -3.49 51.719 15.289 1 92.12 35 PRO B CA 1
ATOM 3951 C C . PRO B 1 35 ? -4.801 52 16.016 1 92.12 35 PRO B C 1
ATOM 3953 O O . PRO B 1 35 ? -5.344 51.156 16.703 1 92.12 35 PRO B O 1
ATOM 3956 N N . THR B 1 36 ? -5.285 53.188 15.867 1 89.56 36 THR B N 1
ATOM 3957 C CA . THR B 1 36 ? -6.516 53.625 16.531 1 89.56 36 THR B CA 1
ATOM 3958 C C . THR B 1 36 ? -7.719 52.906 15.945 1 89.56 36 THR B C 1
ATOM 3960 O O . THR B 1 36 ? -7.949 52.938 14.734 1 89.56 36 THR B O 1
ATOM 3963 N N . PRO B 1 37 ? -8.422 52.188 16.75 1 89.19 37 PRO B N 1
ATOM 3964 C CA . PRO B 1 37 ? -9.602 51.469 16.25 1 89.19 37 PRO B CA 1
ATOM 3965 C C . PRO B 1 37 ? -10.797 52.406 16.031 1 89.19 37 PRO B C 1
ATOM 3967 O O . PRO B 1 37 ? -10.969 53.375 16.75 1 89.19 37 PRO B O 1
ATOM 3970 N N . LEU B 1 38 ? -11.562 52.125 15 1 86 38 LEU B N 1
ATOM 3971 C CA . LEU B 1 38 ? -12.836 52.812 14.789 1 86 38 LEU B CA 1
ATOM 3972 C C . LEU B 1 38 ? -13.922 52.219 15.68 1 86 38 LEU B C 1
ATOM 3974 O O . LEU B 1 38 ? -13.93 51 15.93 1 86 38 LEU B O 1
ATOM 3978 N N . PRO B 1 39 ? -14.828 53.125 15.984 1 81.31 39 PRO B N 1
ATOM 3979 C CA . PRO B 1 39 ? -15.938 52.562 16.781 1 81.31 39 PRO B CA 1
ATOM 3980 C C . PRO B 1 39 ? -16.719 51.5 16.047 1 81.31 39 PRO B C 1
ATOM 3982 O O . PRO B 1 39 ? -16.984 51.625 14.852 1 81.31 39 PRO B O 1
ATOM 3985 N N . LEU B 1 40 ? -16.938 50.312 16.5 1 79.69 40 LEU B N 1
ATOM 3986 C CA . LEU B 1 40 ? -17.75 49.219 16.016 1 79.69 40 LEU B CA 1
ATOM 3987 C C . LEU B 1 40 ? -17 48.406 14.953 1 79.69 40 LEU B C 1
ATOM 3989 O O . LEU B 1 40 ? -17.312 47.25 14.703 1 79.69 40 LEU B O 1
ATOM 3993 N N . LEU B 1 41 ? -16.047 49.125 14.281 1 86.38 41 LEU B N 1
ATOM 3994 C CA . LEU B 1 41 ? -15.398 48.438 13.164 1 86.38 41 LEU B CA 1
ATOM 3995 C C . LEU B 1 41 ? -13.969 48.031 13.523 1 86.38 41 LEU B C 1
ATOM 3997 O O . LEU B 1 41 ? -13.352 47.25 12.82 1 86.38 41 LEU B O 1
ATOM 4001 N N . GLY B 1 42 ? -13.453 48.531 14.609 1 89.06 42 GLY B N 1
ATOM 4002 C CA . GLY B 1 42 ? -12.086 48.25 14.992 1 89.06 42 GLY B CA 1
ATOM 4003 C C . GLY B 1 42 ? -11.062 48.719 13.984 1 89.06 42 GLY B C 1
ATOM 4004 O O . GLY B 1 42 ? -11.094 49.906 13.586 1 89.06 42 GLY B O 1
ATOM 4005 N N . ASN B 1 43 ? -10.125 47.938 13.617 1 92.88 43 ASN B N 1
ATOM 4006 C CA . ASN B 1 43 ? -9.07 48.344 12.688 1 92.88 43 ASN B CA 1
ATOM 4007 C C . ASN B 1 43 ? -9.352 47.844 11.273 1 92.88 43 ASN B C 1
ATOM 4009 O O . ASN B 1 43 ? -8.438 47.406 10.57 1 92.88 43 ASN B O 1
ATOM 4013 N N . LEU B 1 44 ? -10.555 47.781 10.836 1 89.5 44 LEU B N 1
ATOM 4014 C CA . LEU B 1 44 ? -10.977 47.312 9.531 1 89.5 44 LEU B CA 1
ATOM 4015 C C . LEU B 1 44 ? -10.344 48.125 8.414 1 89.5 44 LEU B C 1
ATOM 4017 O O . LEU B 1 44 ? -10.164 47.656 7.297 1 89.5 44 LEU B O 1
ATOM 4021 N N . LEU B 1 45 ? -10.008 49.406 8.711 1 88.56 45 LEU B N 1
ATOM 4022 C CA . LEU B 1 45 ? -9.406 50.281 7.703 1 88.56 45 LEU B CA 1
ATOM 4023 C C . LEU B 1 45 ? -7.984 49.812 7.383 1 88.56 45 LEU B C 1
ATOM 4025 O O . LEU B 1 45 ? -7.516 49.969 6.254 1 88.56 45 LEU B O 1
ATOM 4029 N N . GLN B 1 46 ? -7.305 49.25 8.375 1 91.38 46 GLN B N 1
ATOM 4030 C CA . GLN B 1 46 ? -5.922 48.812 8.203 1 91.38 46 GLN B CA 1
ATOM 4031 C C . GLN B 1 46 ? -5.848 47.312 7.871 1 91.38 46 GLN B C 1
ATOM 4033 O O . GLN B 1 46 ? -4.875 46.875 7.266 1 91.38 46 GLN B O 1
ATOM 4038 N N . LEU B 1 47 ? -6.852 46.625 8.336 1 91.44 47 LEU B N 1
ATOM 4039 C CA . LEU B 1 47 ? -6.879 45.188 8.18 1 91.44 47 LEU B CA 1
ATOM 4040 C C . LEU B 1 47 ? -8.078 44.75 7.34 1 91.44 47 LEU B C 1
ATOM 4042 O O . LEU B 1 47 ? -9.203 44.688 7.844 1 91.44 47 LEU B O 1
ATOM 4046 N N . ARG B 1 48 ? -7.832 44.344 6.109 1 88 48 ARG B N 1
ATOM 4047 C CA . ARG B 1 48 ? -8.898 43.906 5.207 1 88 48 ARG B CA 1
ATOM 4048 C C . ARG B 1 48 ? -9.031 42.406 5.211 1 88 48 ARG B C 1
ATOM 4050 O O . ARG B 1 48 ? -8.039 41.688 5.129 1 88 48 ARG B O 1
ATOM 4057 N N . PRO B 1 49 ? -10.336 42.062 5.277 1 86.88 49 PRO B N 1
ATOM 4058 C CA . PRO B 1 49 ? -10.531 40.625 5.16 1 86.88 49 PRO B CA 1
ATOM 4059 C C . PRO B 1 49 ? -10.008 40.062 3.838 1 86.88 49 PRO B C 1
ATOM 4061 O O . PRO B 1 49 ? -10.234 40.656 2.779 1 86.88 49 PRO B O 1
ATOM 4064 N N . GLY B 1 50 ? -9.227 38.969 3.889 1 84.94 50 GLY B N 1
ATOM 4065 C CA . GLY B 1 50 ? -8.586 38.375 2.721 1 84.94 50 GLY B CA 1
ATOM 4066 C C . GLY B 1 50 ? -7.082 38.594 2.701 1 84.94 50 GLY B C 1
ATOM 4067 O O . GLY B 1 50 ? -6.367 37.844 2.002 1 84.94 50 GLY B O 1
ATOM 4068 N N . ALA B 1 51 ? -6.691 39.594 3.445 1 88.69 51 ALA B N 1
ATOM 4069 C CA . ALA B 1 51 ? -5.258 39.844 3.506 1 88.69 51 ALA B CA 1
ATOM 4070 C C . ALA B 1 51 ? -4.832 40.25 4.918 1 88.69 51 ALA B C 1
ATOM 4072 O O . ALA B 1 51 ? -4.078 41.219 5.102 1 88.69 51 ALA B O 1
ATOM 4073 N N . LEU B 1 52 ? -5.387 39.562 5.844 1 90.75 52 LEU B N 1
ATOM 4074 C CA . LEU B 1 52 ? -5.113 39.875 7.234 1 90.75 52 LEU B CA 1
ATOM 4075 C C . LEU B 1 52 ? -3.631 39.75 7.551 1 90.75 52 LEU B C 1
ATOM 4077 O O . LEU B 1 52 ? -3.041 40.594 8.203 1 90.75 52 LEU B O 1
ATOM 4081 N N . TYR B 1 53 ? -3.043 38.688 7.086 1 91.88 53 TYR B N 1
ATOM 4082 C CA . TYR B 1 53 ? -1.638 38.406 7.371 1 91.88 53 TYR B CA 1
ATOM 4083 C C . TYR B 1 53 ? -0.754 39.531 6.844 1 91.88 53 TYR B C 1
ATOM 4085 O O . TYR B 1 53 ? 0.077 40.094 7.578 1 91.88 53 TYR B O 1
ATOM 4093 N N . LEU B 1 54 ? -0.966 39.906 5.617 1 90.38 54 LEU B N 1
ATOM 4094 C CA . LEU B 1 54 ? -0.172 40.969 5 1 90.38 54 LEU B CA 1
ATOM 4095 C C . LEU B 1 54 ? -0.417 42.312 5.688 1 90.38 54 LEU B C 1
ATOM 4097 O O . LEU B 1 54 ? 0.503 43.125 5.824 1 90.38 54 LEU B O 1
ATOM 4101 N N . GLY B 1 55 ? -1.636 42.531 6.074 1 93.25 55 GLY B N 1
ATOM 4102 C CA . GLY B 1 55 ? -1.957 43.75 6.805 1 93.25 55 GLY B CA 1
ATOM 4103 C C . GLY B 1 55 ? -1.245 43.844 8.141 1 93.25 55 GLY B C 1
ATOM 4104 O O . GLY B 1 55 ? -0.762 44.906 8.516 1 93.25 55 GLY B O 1
ATOM 4105 N N . LEU B 1 56 ? -1.188 42.75 8.828 1 94.69 56 LEU B N 1
ATOM 4106 C CA . LEU B 1 56 ? -0.509 42.719 10.125 1 94.69 56 LEU B CA 1
ATOM 4107 C C . LEU B 1 56 ? 0.99 42.938 9.953 1 94.69 56 LEU B C 1
ATOM 4109 O O . LEU B 1 56 ? 1.615 43.625 10.758 1 94.69 56 LEU B O 1
ATOM 4113 N N . LEU B 1 57 ? 1.541 42.375 8.938 1 93.25 57 LEU B N 1
ATOM 4114 C CA . LEU B 1 57 ? 2.963 42.562 8.664 1 93.25 57 LEU B CA 1
ATOM 4115 C C . LEU B 1 57 ? 3.273 44 8.367 1 93.25 57 LEU B C 1
ATOM 4117 O O . LEU B 1 57 ? 4.297 44.531 8.812 1 93.25 57 LEU B O 1
ATOM 4121 N N . ARG B 1 58 ? 2.393 44.625 7.637 1 94.19 58 ARG B N 1
ATOM 4122 C CA . ARG B 1 58 ? 2.568 46.031 7.32 1 94.19 58 ARG B CA 1
ATOM 4123 C C . ARG B 1 58 ? 2.523 46.906 8.586 1 94.19 58 ARG B C 1
ATOM 4125 O O . ARG B 1 58 ? 3.305 47.844 8.727 1 94.19 58 ARG B O 1
ATOM 4132 N N . LEU B 1 59 ? 1.593 46.625 9.438 1 95.56 59 LEU B N 1
ATOM 4133 C CA . LEU B 1 59 ? 1.439 47.375 10.68 1 95.56 59 LEU B CA 1
ATOM 4134 C C . LEU B 1 59 ? 2.66 47.188 11.578 1 95.56 59 LEU B C 1
ATOM 4136 O O . LEU B 1 59 ? 3.008 48.094 12.344 1 95.56 59 LEU B O 1
ATOM 4140 N N . SER B 1 60 ? 3.312 46.031 11.469 1 95.12 60 SER B N 1
ATOM 4141 C CA . SER B 1 60 ? 4.484 45.781 12.297 1 95.12 60 SER B CA 1
ATOM 4142 C C . SER B 1 60 ? 5.641 46.688 11.93 1 95.12 60 SER B C 1
ATOM 4144 O O . SER B 1 60 ? 6.5 47 12.773 1 95.12 60 SER B O 1
ATOM 4146 N N . LYS B 1 61 ? 5.715 47.125 10.688 1 93.81 61 LYS B N 1
ATOM 4147 C CA . LYS B 1 61 ? 6.762 48.062 10.258 1 93.81 61 LYS B CA 1
ATOM 4148 C C . LYS B 1 61 ? 6.602 49.406 10.93 1 93.81 61 LYS B C 1
ATOM 4150 O O . LYS B 1 61 ? 7.59 50.125 11.195 1 93.81 61 LYS B O 1
ATOM 4155 N N . LYS B 1 62 ? 5.387 49.781 11.25 1 94.69 62 LYS B N 1
ATOM 4156 C CA . LYS B 1 62 ? 5.09 51.062 11.852 1 94.69 62 LYS B CA 1
ATOM 4157 C C . LYS B 1 62 ? 5.125 51 13.375 1 94.69 62 LYS B C 1
ATOM 4159 O O . LYS B 1 62 ? 5.613 51.906 14.039 1 94.69 62 LYS B O 1
ATOM 4164 N N . TYR B 1 63 ? 4.629 49.938 13.969 1 95.06 63 TYR B N 1
ATOM 4165 C CA . TYR B 1 63 ? 4.41 49.875 15.414 1 95.06 63 TYR B CA 1
ATOM 4166 C C . TYR B 1 63 ? 5.41 48.938 16.094 1 95.06 63 TYR B C 1
ATOM 4168 O O . TYR B 1 63 ? 5.457 48.875 17.312 1 95.06 63 TYR B O 1
ATOM 4176 N N . GLY B 1 64 ? 6.215 48.219 15.297 1 93.69 64 GLY B N 1
ATOM 4177 C CA . GLY B 1 64 ? 7.219 47.312 15.875 1 93.69 64 GLY B CA 1
ATOM 4178 C C . GLY B 1 64 ? 6.762 45.875 15.969 1 93.69 64 GLY B C 1
ATOM 4179 O O . GLY B 1 64 ? 5.715 45.531 15.43 1 93.69 64 GLY B O 1
ATOM 4180 N N . PRO B 1 65 ? 7.508 45 16.672 1 95.12 65 PRO B N 1
ATOM 4181 C CA . PRO B 1 65 ? 7.27 43.562 16.703 1 95.12 65 PRO B CA 1
ATOM 4182 C C . PRO B 1 65 ? 6.117 43.156 17.625 1 95.12 65 PRO B C 1
ATOM 4184 O O . PRO B 1 65 ? 5.641 42.031 17.562 1 95.12 65 PRO B O 1
ATOM 4187 N N . VAL B 1 66 ? 5.754 44.062 18.516 1 96.88 66 VAL B N 1
ATOM 4188 C CA . VAL B 1 66 ? 4.637 43.812 19.422 1 96.88 66 VAL B CA 1
ATOM 4189 C C . VAL B 1 66 ? 3.66 44.969 19.375 1 96.88 66 VAL B C 1
ATOM 4191 O O . VAL B 1 66 ? 4.031 46.125 19.672 1 96.88 66 VAL B O 1
ATOM 4194 N N . PHE B 1 67 ? 2.422 44.688 18.984 1 96.62 67 PHE B N 1
ATOM 4195 C CA . PHE B 1 67 ? 1.424 45.75 18.906 1 96.62 67 PHE B CA 1
ATOM 4196 C C . PHE B 1 67 ? 0.021 45.188 19.109 1 96.62 67 PHE B C 1
ATOM 4198 O O . PHE B 1 67 ? -0.17 43.969 19.109 1 96.62 67 PHE B O 1
ATOM 4205 N N . THR B 1 68 ? -0.962 46.062 19.344 1 95.94 68 THR B N 1
ATOM 4206 C CA . THR B 1 68 ? -2.34 45.688 19.625 1 95.94 68 THR B CA 1
ATOM 4207 C C . THR B 1 68 ? -3.262 46.094 18.484 1 95.94 68 THR B C 1
ATOM 4209 O O . THR B 1 68 ? -3.117 47.156 17.922 1 95.94 68 THR B O 1
ATOM 4212 N N . VAL B 1 69 ? -4.086 45.188 18.062 1 94.62 69 VAL B N 1
ATOM 4213 C CA . VAL B 1 69 ? -5.094 45.5 17.062 1 94.62 69 VAL B CA 1
ATOM 4214 C C . VAL B 1 69 ? -6.473 45.062 17.562 1 94.62 69 VAL B C 1
ATOM 4216 O O . VAL B 1 69 ? -6.578 44.219 18.453 1 94.62 69 VAL B O 1
ATOM 4219 N N . TYR B 1 70 ? -7.441 45.688 17.047 1 91.94 70 TYR B N 1
ATOM 4220 C CA . TYR B 1 70 ? -8.828 45.344 17.359 1 91.94 70 TYR B CA 1
ATOM 4221 C C . TYR B 1 70 ? -9.523 44.75 16.141 1 91.94 70 TYR B C 1
ATOM 4223 O O . TYR B 1 70 ? -9.672 45.406 15.109 1 91.94 70 TYR B O 1
ATOM 4231 N N . LEU B 1 71 ? -9.797 43.406 16.266 1 91.19 71 LEU B N 1
ATOM 4232 C CA . LEU B 1 71 ? -10.547 42.719 15.227 1 91.19 71 LEU B CA 1
ATOM 4233 C C . LEU B 1 71 ? -12.047 42.844 15.477 1 91.19 71 LEU B C 1
ATOM 4235 O O . LEU B 1 71 ? -12.648 41.938 16.062 1 91.19 71 LEU B O 1
ATOM 4239 N N . GLY B 1 72 ? -12.727 43.875 14.867 1 84.94 72 GLY B N 1
ATOM 4240 C CA . GLY B 1 72 ? -14.109 44.156 15.195 1 84.94 72 GLY B CA 1
ATOM 4241 C C . GLY B 1 72 ? -14.258 45 16.469 1 84.94 72 GLY B C 1
ATOM 4242 O O . GLY B 1 72 ? -13.281 45.531 16.984 1 84.94 72 GLY B O 1
ATOM 4243 N N . PRO B 1 73 ? -15.445 45.062 16.922 1 81.25 73 PRO B N 1
ATOM 4244 C CA . PRO B 1 73 ? -15.688 45.969 18.031 1 81.25 73 PRO B CA 1
ATOM 4245 C C . PRO B 1 73 ? -15.25 45.406 19.375 1 81.25 73 PRO B C 1
ATOM 4247 O O . PRO B 1 73 ? -14.945 46.156 20.312 1 81.25 73 PRO B O 1
ATOM 4250 N N . TRP B 1 74 ? -15.062 44.125 19.516 1 80 74 TRP B N 1
ATOM 4251 C CA . TRP B 1 74 ? -14.914 43.594 20.859 1 80 74 TRP B CA 1
ATOM 4252 C C . TRP B 1 74 ? -13.68 42.719 20.969 1 80 74 TRP B C 1
ATOM 4254 O O . TRP B 1 74 ? -13.32 42.281 22.062 1 80 74 TRP B O 1
ATOM 4264 N N . ARG B 1 75 ? -12.977 42.5 19.906 1 88.38 75 ARG B N 1
ATOM 4265 C CA . ARG B 1 75 ? -11.891 41.531 19.953 1 88.38 75 ARG B CA 1
ATOM 4266 C C . ARG B 1 75 ? -10.539 42.219 19.844 1 88.38 75 ARG B C 1
ATOM 4268 O O . ARG B 1 75 ? -10.164 42.719 18.781 1 88.38 75 ARG B O 1
ATOM 4275 N N . ARG B 1 76 ? -9.914 42.25 21 1 91.31 76 ARG B N 1
ATOM 4276 C CA . ARG B 1 76 ? -8.57 42.812 21.078 1 91.31 76 ARG B CA 1
ATOM 4277 C C . ARG B 1 76 ? -7.508 41.719 21.016 1 91.31 76 ARG B C 1
ATOM 4279 O O . ARG B 1 76 ? -7.586 40.75 21.734 1 91.31 76 ARG B O 1
ATOM 4286 N N . VAL B 1 77 ? -6.484 41.938 20.125 1 94.25 77 VAL B N 1
ATOM 4287 C CA . VAL B 1 77 ? -5.461 40.938 19.922 1 94.25 77 VAL B CA 1
ATOM 4288 C C . VAL B 1 77 ? -4.078 41.594 19.938 1 94.25 77 VAL B C 1
ATOM 4290 O O . VAL B 1 77 ? -3.893 42.656 19.375 1 94.25 77 VAL B O 1
ATOM 4293 N N . VAL B 1 78 ? -3.203 41 20.703 1 96 78 VAL B N 1
ATOM 4294 C CA . VAL B 1 78 ? -1.803 41.406 20.641 1 96 78 VAL B CA 1
ATOM 4295 C C . VAL B 1 78 ? -1.062 40.594 19.594 1 96 78 VAL B C 1
ATOM 4297 O O . VAL B 1 78 ? -1.132 39.344 19.609 1 96 78 VAL B O 1
ATOM 4300 N N . VAL B 1 79 ? -0.357 41.25 18.641 1 97.06 79 VAL B N 1
ATOM 4301 C CA . VAL B 1 79 ? 0.317 40.562 17.531 1 97.06 79 VAL B CA 1
ATOM 4302 C C . VAL B 1 79 ? 1.821 40.531 17.797 1 97.06 79 VAL B C 1
ATOM 4304 O O . VAL B 1 79 ? 2.416 41.531 18.203 1 97.06 79 VAL B O 1
ATOM 4307 N N . LEU B 1 80 ? 2.367 39.375 17.656 1 96.69 80 LEU B N 1
ATOM 4308 C CA . LEU B 1 80 ? 3.809 39.156 17.766 1 96.69 80 LEU B CA 1
ATOM 4309 C C . LEU B 1 80 ? 4.422 38.875 16.391 1 96.69 80 LEU B C 1
ATOM 4311 O O . LEU B 1 80 ? 4.02 37.938 15.719 1 96.69 80 LEU B O 1
ATOM 4315 N N . VAL B 1 81 ? 5.371 39.688 15.984 1 95.75 81 VAL B N 1
ATOM 4316 C CA . VAL B 1 81 ? 6 39.562 14.672 1 95.75 81 VAL B CA 1
ATOM 4317 C C . VAL B 1 81 ? 7.504 39.375 14.836 1 95.75 81 VAL B C 1
ATOM 4319 O O . VAL B 1 81 ? 8.141 40.031 15.641 1 95.75 81 VAL B O 1
ATOM 4322 N N . GLY B 1 82 ? 8.047 38.375 14.133 1 93.94 82 GLY B N 1
ATOM 4323 C CA . GLY B 1 82 ? 9.484 38.156 14.125 1 93.94 82 GLY B CA 1
ATOM 4324 C C . GLY B 1 82 ? 9.93 37.062 15.07 1 93.94 82 GLY B C 1
ATOM 4325 O O . GLY B 1 82 ? 9.211 36.719 16.016 1 93.94 82 GLY B O 1
ATOM 4326 N N . ARG B 1 83 ? 11.109 36.594 14.883 1 92.56 83 ARG B N 1
ATOM 4327 C CA . ARG B 1 83 ? 11.641 35.438 15.594 1 92.56 83 ARG B CA 1
ATOM 4328 C C . ARG B 1 83 ? 11.828 35.719 17.078 1 92.56 83 ARG B C 1
ATOM 4330 O O . ARG B 1 83 ? 11.422 34.938 17.922 1 92.56 83 ARG B O 1
ATOM 4337 N N . GLU B 1 84 ? 12.391 36.844 17.406 1 93.31 84 GLU B N 1
ATOM 4338 C CA . GLU B 1 84 ? 12.719 37.188 18.781 1 93.31 84 GLU B CA 1
ATOM 4339 C C . GLU B 1 84 ? 11.461 37.281 19.641 1 93.31 84 GLU B C 1
ATOM 4341 O O . GLU B 1 84 ? 11.375 36.688 20.719 1 93.31 84 GLU B O 1
ATOM 4346 N N . ALA B 1 85 ? 10.492 38.031 19.156 1 95.06 85 ALA B N 1
ATOM 4347 C CA . ALA B 1 85 ? 9.258 38.219 19.906 1 95.06 85 ALA B CA 1
ATOM 4348 C C . ALA B 1 85 ? 8.484 36.906 20.062 1 95.06 85 ALA B C 1
ATOM 4350 O O . ALA B 1 85 ? 8 36.594 21.141 1 95.06 85 ALA B O 1
ATOM 4351 N N . VAL B 1 86 ? 8.367 36.188 19 1 94.19 86 VAL B N 1
ATOM 4352 C CA . VAL B 1 86 ? 7.586 34.938 19 1 94.19 86 VAL B CA 1
ATOM 4353 C C . VAL B 1 86 ? 8.281 33.906 19.859 1 94.19 86 VAL B C 1
ATOM 4355 O O . VAL B 1 86 ? 7.637 33.219 20.656 1 94.19 86 VAL B O 1
ATOM 4358 N N . GLN B 1 87 ? 9.562 33.719 19.719 1 92.5 87 GLN B N 1
ATOM 4359 C CA . GLN B 1 87 ? 10.305 32.719 20.484 1 92.5 87 GLN B CA 1
ATOM 4360 C C . GLN B 1 87 ? 10.305 33.062 21.969 1 92.5 87 GLN B C 1
ATOM 4362 O O . GLN B 1 87 ? 10.227 32.156 22.828 1 92.5 87 GLN B O 1
ATOM 4367 N N . GLU B 1 88 ? 10.477 34.312 22.219 1 94.25 88 GLU B N 1
ATOM 4368 C CA . GLU B 1 88 ? 10.445 34.75 23.625 1 94.25 88 GLU B CA 1
ATOM 4369 C C . GLU B 1 88 ? 9.102 34.406 24.266 1 94.25 88 GLU B C 1
ATOM 4371 O O . GLU B 1 88 ? 9.055 33.969 25.422 1 94.25 88 GLU B O 1
ATOM 4376 N N . ALA B 1 89 ? 8.023 34.594 23.531 1 95 89 ALA B N 1
ATOM 4377 C CA . ALA B 1 89 ? 6.684 34.344 24.062 1 95 89 ALA B CA 1
ATOM 4378 C C . ALA B 1 89 ? 6.41 32.844 24.156 1 95 89 ALA B C 1
ATOM 4380 O O . ALA B 1 89 ? 6.082 32.344 25.234 1 95 89 ALA B O 1
ATOM 4381 N N . LEU B 1 90 ? 6.613 32.125 23.062 1 93.12 90 LEU B N 1
ATOM 4382 C CA . LEU B 1 90 ? 6.148 30.75 22.969 1 93.12 90 LEU B CA 1
ATOM 4383 C C . LEU B 1 90 ? 7.148 29.781 23.609 1 93.12 90 LEU B C 1
ATOM 4385 O O . LEU B 1 90 ? 6.777 28.703 24.062 1 93.12 90 LEU B O 1
ATOM 4389 N N . ARG B 1 91 ? 8.367 30.078 23.609 1 89.31 91 ARG B N 1
ATOM 4390 C CA . ARG B 1 91 ? 9.375 29.219 24.234 1 89.31 91 ARG B CA 1
ATOM 4391 C C . ARG B 1 91 ? 9.812 29.781 25.578 1 89.31 91 ARG B C 1
ATOM 4393 O O . ARG B 1 91 ? 9.82 29.062 26.594 1 89.31 91 ARG B O 1
ATOM 4400 N N . GLY B 1 92 ? 10.219 31.062 25.672 1 91.62 92 GLY B N 1
ATOM 4401 C CA . GLY B 1 92 ? 10.688 31.688 26.891 1 91.62 92 GLY B CA 1
ATOM 4402 C C . GLY B 1 92 ? 9.641 31.719 27.984 1 91.62 92 GLY B C 1
ATOM 4403 O O . GLY B 1 92 ? 9.953 31.5 29.156 1 91.62 92 GLY B O 1
ATOM 4404 N N . GLN B 1 93 ? 8.414 32.094 27.594 1 95.44 93 GLN B N 1
ATOM 4405 C CA . GLN B 1 93 ? 7.293 32.125 28.516 1 95.44 93 GLN B CA 1
ATOM 4406 C C . GLN B 1 93 ? 6.203 31.141 28.109 1 95.44 93 GLN B C 1
ATOM 4408 O O . GLN B 1 93 ? 5.027 31.5 28.031 1 95.44 93 GLN B O 1
ATOM 4413 N N . ALA B 1 94 ? 6.613 29.953 27.891 1 93.44 94 ALA B N 1
ATOM 4414 C CA . ALA B 1 94 ? 5.781 28.922 27.281 1 93.44 94 ALA B CA 1
ATOM 4415 C C . ALA B 1 94 ? 4.516 28.688 28.109 1 93.44 94 ALA B C 1
ATOM 4417 O O . ALA B 1 94 ? 3.434 28.484 27.547 1 93.44 94 ALA B O 1
ATOM 4418 N N . GLU B 1 95 ? 4.602 28.672 29.359 1 93.31 95 GLU B N 1
ATOM 4419 C CA . GLU B 1 95 ? 3.453 28.375 30.219 1 93.31 95 GLU B CA 1
ATOM 4420 C C . GLU B 1 95 ? 2.408 29.484 30.141 1 93.31 95 GLU B C 1
ATOM 4422 O O . GLU B 1 95 ? 1.213 29.219 30.016 1 93.31 95 GLU B O 1
ATOM 4427 N N . ALA B 1 96 ? 2.857 30.75 30.188 1 95.06 96 ALA B N 1
ATOM 4428 C CA . ALA B 1 96 ? 1.945 31.891 30.156 1 95.06 96 ALA B CA 1
ATOM 4429 C C . ALA B 1 96 ? 1.21 31.969 28.828 1 95.06 96 ALA B C 1
ATOM 4431 O O . ALA B 1 96 ? 0.042 32.344 28.766 1 95.06 96 ALA B O 1
ATOM 4432 N N . PHE B 1 97 ? 1.864 31.578 27.75 1 95.06 97 PHE B N 1
ATOM 4433 C CA . PHE B 1 97 ? 1.302 31.703 26.422 1 95.06 97 PHE B CA 1
ATOM 4434 C C . PHE B 1 97 ? 0.738 30.359 25.938 1 95.06 97 PHE B C 1
ATOM 4436 O O . PHE B 1 97 ? 0.646 30.109 24.734 1 95.06 97 PHE B O 1
ATOM 4443 N N . SER B 1 98 ? 0.374 29.484 26.828 1 93.75 98 SER B N 1
ATOM 4444 C CA . SER B 1 98 ? -0.026 28.125 26.484 1 93.75 98 SER B CA 1
ATOM 4445 C C . SER B 1 98 ? -1.526 28.031 26.219 1 93.75 98 SER B C 1
ATOM 4447 O O . SER B 1 98 ? -2.025 27 25.766 1 93.75 98 SER B O 1
ATOM 4449 N N . GLY B 1 99 ? -2.238 29.078 26.469 1 95.06 99 GLY B N 1
ATOM 4450 C CA . GLY B 1 99 ? -3.676 29.047 26.25 1 95.06 99 GLY B CA 1
ATOM 4451 C C . GLY B 1 99 ? -4.055 29.109 24.781 1 95.06 99 GLY B C 1
ATOM 4452 O O . GLY B 1 99 ? -3.301 29.641 23.969 1 95.06 99 GLY B O 1
ATOM 4453 N N . ARG B 1 100 ? -5.223 28.5 24.469 1 94 100 ARG B N 1
ATOM 4454 C CA . ARG B 1 100 ? -5.754 28.562 23.109 1 94 100 ARG B CA 1
ATOM 4455 C C . ARG B 1 100 ? -6.641 29.797 22.922 1 94 100 ARG B C 1
ATOM 4457 O O . ARG B 1 100 ? -7.5 30.078 23.766 1 94 100 ARG B O 1
ATOM 4464 N N . GLY B 1 101 ? -6.285 30.562 21.922 1 92.44 101 GLY B N 1
ATOM 4465 C CA . GLY B 1 101 ? -7.121 31.688 21.578 1 92.44 101 GLY B CA 1
ATOM 4466 C C . GLY B 1 101 ? -8.352 31.312 20.766 1 92.44 101 GLY B C 1
ATOM 4467 O O . GLY B 1 101 ? -8.578 30.125 20.5 1 92.44 101 GLY B O 1
ATOM 4468 N N . LEU B 1 102 ? -9.055 32.281 20.422 1 88.31 102 LEU B N 1
ATOM 4469 C CA . LEU B 1 102 ? -10.344 32.094 19.781 1 88.31 102 LEU B CA 1
ATOM 4470 C C . LEU B 1 102 ? -10.172 31.859 18.281 1 88.31 102 LEU B C 1
ATOM 4472 O O . LEU B 1 102 ? -9.406 32.594 17.625 1 88.31 102 LEU B O 1
ATOM 4476 N N . VAL B 1 103 ? -10.688 30.859 17.797 1 88.69 103 VAL B N 1
ATOM 4477 C CA . VAL B 1 103 ? -10.984 30.656 16.391 1 88.69 103 VAL B CA 1
ATOM 4478 C C . VAL B 1 103 ? -12.5 30.656 16.172 1 88.69 103 VAL B C 1
ATOM 4480 O O . VAL B 1 103 ? -13.148 29.609 16.281 1 88.69 103 VAL B O 1
ATOM 4483 N N . ALA B 1 104 ? -12.93 31.766 15.781 1 87.31 104 ALA B N 1
ATOM 4484 C CA . ALA B 1 104 ? -14.359 32.031 15.836 1 87.31 104 ALA B CA 1
ATOM 4485 C C . ALA B 1 104 ? -15.133 31.094 14.922 1 87.31 104 ALA B C 1
ATOM 4487 O O . ALA B 1 104 ? -16.25 30.672 15.242 1 87.31 104 ALA B O 1
ATOM 4488 N N . THR B 1 105 ? -14.586 30.734 13.812 1 86.31 105 THR B N 1
ATOM 4489 C CA . THR B 1 105 ? -15.273 29.922 12.82 1 86.31 105 THR B CA 1
ATOM 4490 C C . THR B 1 105 ? -15.547 28.516 13.367 1 86.31 105 THR B C 1
ATOM 4492 O O . THR B 1 105 ? -16.484 27.844 12.945 1 86.31 105 THR B O 1
ATOM 4495 N N . LEU B 1 106 ? -14.688 28.062 14.297 1 87.19 106 LEU B N 1
ATOM 4496 C CA . LEU B 1 106 ? -14.812 26.688 14.758 1 87.19 106 LEU B CA 1
ATOM 4497 C C . LEU B 1 106 ? -15.234 26.625 16.219 1 87.19 106 LEU B C 1
ATOM 4499 O O . LEU B 1 106 ? -15.445 25.547 16.781 1 87.19 106 LEU B O 1
ATOM 4503 N N . ASN B 1 107 ? -15.375 27.75 16.859 1 85.88 107 ASN B N 1
ATOM 4504 C CA . ASN B 1 107 ? -15.648 27.828 18.281 1 85.88 107 ASN B CA 1
ATOM 4505 C C . ASN B 1 107 ? -17 27.203 18.625 1 85.88 107 ASN B C 1
ATOM 4507 O O . ASN B 1 107 ? -17.125 26.531 19.656 1 85.88 107 ASN B O 1
ATOM 4511 N N . GLY B 1 108 ? -17.969 27.438 17.828 1 80.69 108 GLY B N 1
ATOM 4512 C CA . GLY B 1 108 ? -19.297 26.906 18.094 1 80.69 108 GLY B CA 1
ATOM 4513 C C . GLY B 1 108 ? -19.344 25.391 18.047 1 80.69 108 GLY B C 1
ATOM 4514 O O . GLY B 1 108 ? -20.109 24.766 18.781 1 80.69 108 GLY B O 1
ATOM 4515 N N . THR B 1 109 ? -18.547 24.812 17.297 1 81.94 109 THR B N 1
ATOM 4516 C CA . THR B 1 109 ? -18.547 23.375 17.078 1 81.94 109 THR B CA 1
ATOM 4517 C C . THR B 1 109 ? -17.766 22.672 18.188 1 81.94 109 THR B C 1
ATOM 4519 O O . THR B 1 109 ? -18.234 21.672 18.75 1 81.94 109 THR B O 1
ATOM 4522 N N . PHE B 1 110 ? -16.609 23.156 18.531 1 88.44 110 PHE B N 1
ATOM 4523 C CA . PHE B 1 110 ? -15.727 22.453 19.453 1 88.44 110 PHE B CA 1
ATOM 4524 C C . PHE B 1 110 ? -16 22.875 20.891 1 88.44 110 PHE B C 1
ATOM 4526 O O . PHE B 1 110 ? -15.906 22.062 21.812 1 88.44 110 PHE B O 1
ATOM 4533 N N . ASP B 1 111 ? -16.422 24.078 21.078 1 88.19 111 ASP B N 1
ATOM 4534 C CA . ASP B 1 111 ? -16.844 24.594 22.375 1 88.19 111 ASP B CA 1
ATOM 4535 C C . ASP B 1 111 ? -15.836 24.234 23.469 1 88.19 111 ASP B C 1
ATOM 4537 O O . ASP B 1 111 ? -16.219 23.672 24.5 1 88.19 111 ASP B O 1
ATOM 4541 N N . GLY B 1 112 ? -14.594 24.422 23.188 1 90.94 112 GLY B N 1
ATOM 4542 C CA . GLY B 1 112 ? -13.539 24.203 24.172 1 90.94 112 GLY B CA 1
ATOM 4543 C C . GLY B 1 112 ? -13.266 22.75 24.438 1 90.94 112 GLY B C 1
ATOM 4544 O O . GLY B 1 112 ? -12.695 22.406 25.484 1 90.94 112 GLY B O 1
ATOM 4545 N N . HIS B 1 113 ? -13.703 21.906 23.594 1 92.81 113 HIS B N 1
ATOM 4546 C CA . HIS B 1 113 ? -13.492 20.469 23.781 1 92.81 113 HIS B CA 1
ATOM 4547 C C . HIS B 1 113 ? -12.547 19.922 22.719 1 92.81 113 HIS B C 1
ATOM 4549 O O . HIS B 1 113 ? -12.344 20.531 21.672 1 92.81 113 HIS B O 1
ATOM 4555 N N . GLY B 1 114 ? -11.914 18.734 23.094 1 92.69 114 GLY B N 1
ATOM 4556 C CA . GLY B 1 114 ? -10.945 18.141 22.203 1 92.69 114 GLY B CA 1
ATOM 4557 C C . GLY B 1 114 ? -9.523 18.562 22.484 1 92.69 114 GLY B C 1
ATOM 4558 O O . GLY B 1 114 ? -9.289 19.547 23.188 1 92.69 114 GLY B O 1
ATOM 4559 N N . VAL B 1 115 ? -8.648 17.938 21.875 1 91.56 115 VAL B N 1
ATOM 4560 C CA . VAL B 1 115 ? -7.234 18.109 22.188 1 91.56 115 VAL B CA 1
ATOM 4561 C C . VAL B 1 115 ? -6.758 19.469 21.688 1 91.56 115 VAL B C 1
ATOM 4563 O O . VAL B 1 115 ? -5.801 20.047 22.219 1 91.56 115 VAL B O 1
ATOM 4566 N N . PHE B 1 116 ? -7.387 20.062 20.703 1 91.44 116 PHE B N 1
ATOM 4567 C CA . PHE B 1 116 ? -6.895 21.281 20.078 1 91.44 116 PHE B CA 1
ATOM 4568 C C . PHE B 1 116 ? -7.488 22.516 20.75 1 91.44 116 PHE B C 1
ATOM 4570 O O . PHE B 1 116 ? -6.789 23.516 20.969 1 91.44 116 PHE B O 1
ATOM 4577 N N . PHE B 1 117 ? -8.734 22.531 21.156 1 91.94 117 PHE B N 1
ATOM 4578 C CA . PHE B 1 117 ? -9.43 23.75 21.547 1 91.94 117 PHE B CA 1
ATOM 4579 C C . PHE B 1 117 ? -9.594 23.812 23.062 1 91.94 117 PHE B C 1
ATOM 4581 O O . PHE B 1 117 ? -10.094 24.797 23.609 1 91.94 117 PHE B O 1
ATOM 4588 N N . SER B 1 118 ? -9.18 22.781 23.688 1 93.31 118 SER B N 1
ATOM 4589 C CA . SER B 1 118 ? -9.32 22.766 25.141 1 93.31 118 SER B CA 1
ATOM 4590 C C . SER B 1 118 ? -8.203 23.562 25.812 1 93.31 118 SER B C 1
ATOM 4592 O O . SER B 1 118 ? -7.172 23.828 25.203 1 93.31 118 SER B O 1
ATOM 4594 N N . ASN B 1 119 ? -8.461 24 27.031 1 94.19 119 ASN B N 1
ATOM 4595 C CA . ASN B 1 119 ? -7.492 24.719 27.859 1 94.19 119 ASN B CA 1
ATOM 4596 C C . ASN B 1 119 ? -7.383 24.109 29.25 1 94.19 119 ASN B C 1
ATOM 4598 O O . ASN B 1 119 ? -8.195 23.266 29.625 1 94.19 119 ASN B O 1
ATOM 4602 N N . GLY B 1 120 ? -6.316 24.438 29.922 1 92.44 120 GLY B N 1
ATOM 4603 C CA . GLY B 1 120 ? -6.152 24 31.297 1 92.44 120 GLY B CA 1
ATOM 4604 C C . GLY B 1 120 ? -5.879 22.516 31.438 1 92.44 120 GLY B C 1
ATOM 4605 O O . GLY B 1 120 ? -5.117 21.953 30.656 1 92.44 120 GLY B O 1
ATOM 4606 N N . GLU B 1 121 ? -6.551 21.969 32.438 1 92.06 121 GLU B N 1
ATOM 4607 C CA . GLU B 1 121 ? -6.309 20.562 32.75 1 92.06 121 GLU B CA 1
ATOM 4608 C C . GLU B 1 121 ? -6.863 19.641 31.672 1 92.06 121 GLU B C 1
ATOM 4610 O O . GLU B 1 121 ? -6.281 18.594 31.391 1 92.06 121 GLU B O 1
ATOM 4615 N N . ARG B 1 122 ? -7.945 19.984 31.109 1 94.12 122 ARG B N 1
ATOM 4616 C CA . ARG B 1 122 ? -8.523 19.219 30.016 1 94.12 122 ARG B CA 1
ATOM 4617 C C . ARG B 1 122 ? -7.531 19.062 28.859 1 94.12 122 ARG B C 1
ATOM 4619 O O . ARG B 1 122 ? -7.309 17.953 28.375 1 94.12 122 ARG B O 1
ATOM 4626 N N . TRP B 1 123 ? -6.906 20.172 28.484 1 94.75 123 TRP B N 1
ATOM 4627 C CA . TRP B 1 123 ? -5.922 20.172 27.422 1 94.75 123 TRP B CA 1
ATOM 4628 C C . TRP B 1 123 ? -4.723 19.297 27.781 1 94.75 123 TRP B C 1
ATOM 4630 O O . TRP B 1 123 ? -4.258 18.5 26.969 1 94.75 123 TRP B O 1
ATOM 4640 N N . ARG B 1 124 ? -4.238 19.438 28.953 1 92.94 124 ARG B N 1
ATOM 4641 C CA . ARG B 1 124 ? -3.049 18.719 29.391 1 92.94 124 ARG B CA 1
ATOM 4642 C C . ARG B 1 124 ? -3.273 17.203 29.344 1 92.94 124 ARG B C 1
ATOM 4644 O O . ARG B 1 124 ? -2.42 16.453 28.859 1 92.94 124 ARG B O 1
ATOM 4651 N N . GLN B 1 125 ? -4.395 16.766 29.797 1 93.44 125 GLN B N 1
ATOM 4652 C CA . GLN B 1 125 ? -4.707 15.344 29.828 1 93.44 125 GLN B CA 1
ATOM 4653 C C . GLN B 1 125 ? -4.902 14.797 28.422 1 93.44 125 GLN B C 1
ATOM 4655 O O . GLN B 1 125 ? -4.348 13.75 28.078 1 93.44 125 GLN B O 1
ATOM 4660 N N . LEU B 1 126 ? -5.668 15.5 27.688 1 94.81 126 LEU B N 1
ATOM 4661 C CA . LEU B 1 126 ? -5.973 15.031 26.344 1 94.81 126 LEU B CA 1
ATOM 4662 C C . LEU B 1 126 ? -4.723 15.031 25.469 1 94.81 126 LEU B C 1
ATOM 4664 O O . LEU B 1 126 ? -4.523 14.125 24.656 1 94.81 126 LEU B O 1
ATOM 4668 N N . ARG B 1 127 ? -3.926 16.078 25.594 1 93.38 127 ARG B N 1
ATOM 4669 C CA . ARG B 1 127 ? -2.703 16.172 24.797 1 93.38 127 ARG B CA 1
ATOM 4670 C C . ARG B 1 127 ? -1.73 15.055 25.141 1 93.38 127 ARG B C 1
ATOM 4672 O O . ARG B 1 127 ? -1.18 14.406 24.25 1 93.38 127 ARG B O 1
ATOM 4679 N N . LYS B 1 128 ? -1.498 14.859 26.406 1 91.38 128 LYS B N 1
ATOM 4680 C CA . LYS B 1 128 ? -0.605 13.789 26.859 1 91.38 128 LYS B CA 1
ATOM 4681 C C . LYS B 1 128 ? -1.077 12.43 26.344 1 91.38 128 LYS B C 1
ATOM 4683 O O . LYS B 1 128 ? -0.284 11.656 25.812 1 91.38 128 LYS B O 1
ATOM 4688 N N . PHE B 1 129 ? -2.32 12.211 26.531 1 92.56 129 PHE B N 1
ATOM 4689 C CA . PHE B 1 129 ? -2.904 10.938 26.125 1 92.56 129 PHE B CA 1
ATOM 4690 C C . PHE B 1 129 ? -2.777 10.727 24.625 1 92.56 129 PHE B C 1
ATOM 4692 O O . PHE B 1 129 ? -2.361 9.664 24.172 1 92.56 129 PHE B O 1
ATOM 4699 N N . THR B 1 130 ? -3.209 11.695 23.844 1 91.75 130 THR B N 1
ATOM 4700 C CA . THR B 1 130 ? -3.236 11.57 22.391 1 91.75 130 THR B CA 1
ATOM 4701 C C . THR B 1 130 ? -1.823 11.414 21.828 1 91.75 130 THR B C 1
ATOM 4703 O O . THR B 1 130 ? -1.598 10.617 20.922 1 91.75 130 THR B O 1
ATOM 4706 N N . THR B 1 131 ? -0.883 12.195 22.359 1 87 131 THR B N 1
ATOM 4707 C CA . THR B 1 131 ? 0.506 12.086 21.922 1 87 131 THR B CA 1
ATOM 4708 C C . THR B 1 131 ? 1.048 10.688 22.188 1 87 131 THR B C 1
ATOM 4710 O O . THR B 1 131 ? 1.688 10.094 21.312 1 87 131 THR B O 1
ATOM 4713 N N . LEU B 1 132 ? 0.762 10.109 23.328 1 83.31 132 LEU B N 1
ATOM 4714 C CA . LEU B 1 132 ? 1.218 8.773 23.703 1 83.31 132 LEU B CA 1
ATOM 4715 C C . LEU B 1 132 ? 0.554 7.715 22.828 1 83.31 132 LEU B C 1
ATOM 4717 O O . LEU B 1 132 ? 1.203 6.75 22.422 1 83.31 132 LEU B O 1
ATOM 4721 N N . ALA B 1 133 ? -0.699 7.902 22.625 1 84.06 133 ALA B N 1
ATOM 4722 C CA . ALA B 1 133 ? -1.438 6.945 21.797 1 84.06 133 ALA B CA 1
ATOM 4723 C C . ALA B 1 133 ? -0.896 6.906 20.375 1 84.06 133 ALA B C 1
ATOM 4725 O O . ALA B 1 133 ? -0.726 5.828 19.797 1 84.06 133 ALA B O 1
ATOM 4726 N N . LEU B 1 134 ? -0.659 8.062 19.812 1 81.5 134 LEU B N 1
ATOM 4727 C CA . LEU B 1 134 ? -0.135 8.133 18.453 1 81.5 134 LEU B CA 1
ATOM 4728 C C . LEU B 1 134 ? 1.271 7.547 18.375 1 81.5 134 LEU B C 1
ATOM 4730 O O . LEU B 1 134 ? 1.612 6.863 17.406 1 81.5 134 LEU B O 1
ATOM 4734 N N . ARG B 1 135 ? 2.035 7.879 19.344 1 72.62 135 ARG B N 1
ATOM 4735 C CA . ARG B 1 135 ? 3.396 7.359 19.406 1 72.62 135 ARG B CA 1
ATOM 4736 C C . ARG B 1 135 ? 3.4 5.836 19.484 1 72.62 135 ARG B C 1
ATOM 4738 O O . ARG B 1 135 ? 4.152 5.172 18.766 1 72.62 135 ARG B O 1
ATOM 4745 N N . ASP B 1 136 ? 2.57 5.258 20.359 1 68.56 136 ASP B N 1
ATOM 4746 C CA . ASP B 1 136 ? 2.508 3.816 20.578 1 68.56 136 ASP B CA 1
ATOM 4747 C C . ASP B 1 136 ? 2.018 3.09 19.328 1 68.56 136 ASP B C 1
ATOM 4749 O O . ASP B 1 136 ? 2.479 1.988 19.016 1 68.56 136 ASP B O 1
ATOM 4753 N N . LEU B 1 137 ? 1.014 3.654 18.719 1 65.19 137 LEU B N 1
ATOM 4754 C CA . LEU B 1 137 ? 0.392 2.996 17.578 1 65.19 137 LEU B CA 1
ATOM 4755 C C . LEU B 1 137 ? 1.222 3.203 16.312 1 65.19 137 LEU B C 1
ATOM 4757 O O . LEU B 1 137 ? 1.216 2.357 15.414 1 65.19 137 LEU B O 1
ATOM 4761 N N . GLY B 1 138 ? 1.486 4.324 16.031 1 55.16 138 GLY B N 1
ATOM 4762 C CA . GLY B 1 138 ? 2.24 4.66 14.828 1 55.16 138 GLY B CA 1
ATOM 4763 C C . GLY B 1 138 ? 3.691 4.223 14.891 1 55.16 138 GLY B C 1
ATOM 4764 O O . GLY B 1 138 ? 4.195 3.584 13.961 1 55.16 138 GLY B O 1
ATOM 4765 N N . MET B 1 139 ? 4.426 4.977 15.844 1 51 139 MET B N 1
ATOM 4766 C CA . MET B 1 139 ? 5.883 4.984 15.922 1 51 139 MET B CA 1
ATOM 4767 C C . MET B 1 139 ? 6.398 3.734 16.625 1 51 139 MET B C 1
ATOM 4769 O O . MET B 1 139 ? 7.59 3.428 16.562 1 51 139 MET B O 1
ATOM 4773 N N . GLY B 1 140 ? 5.652 3.168 17.469 1 43.12 140 GLY B N 1
ATOM 4774 C CA . GLY B 1 140 ? 6.219 2.148 18.344 1 43.12 140 GLY B CA 1
ATOM 4775 C C . GLY B 1 140 ? 6.086 0.746 17.781 1 43.12 140 GLY B C 1
ATOM 4776 O O . GLY B 1 140 ? 5.281 0.508 16.875 1 43.12 140 GLY B O 1
ATOM 4777 N N . LYS B 1 141 ? 7.145 -0.022 18.203 1 47.34 141 LYS B N 1
ATOM 4778 C CA . LYS B 1 141 ? 7.695 -1.342 17.906 1 47.34 141 LYS B CA 1
ATOM 4779 C C . LYS B 1 141 ? 6.699 -2.443 18.25 1 47.34 141 LYS B C 1
ATOM 4781 O O . LYS B 1 141 ? 6.723 -2.99 19.359 1 47.34 141 LYS B O 1
ATOM 4786 N N . ARG B 1 142 ? 5.395 -2.381 18.094 1 44.38 142 ARG B N 1
ATOM 4787 C CA . ARG B 1 142 ? 4.746 -3.562 18.641 1 44.38 142 ARG B CA 1
ATOM 4788 C C . ARG B 1 142 ? 5.297 -4.836 18.016 1 44.38 142 ARG B C 1
ATOM 4790 O O . ARG B 1 142 ? 5.383 -4.945 16.797 1 44.38 142 ARG B O 1
ATOM 4797 N N . GLU B 1 143 ? 6.117 -5.422 18.719 1 51.91 143 GLU B N 1
ATOM 4798 C CA . GLU B 1 143 ? 6.461 -6.816 18.438 1 51.91 143 GLU B CA 1
ATOM 4799 C C . GLU B 1 143 ? 5.219 -7.645 18.141 1 51.91 143 GLU B C 1
ATOM 4801 O O . GLU B 1 143 ? 4.273 -7.664 18.938 1 51.91 143 GLU B O 1
ATOM 4806 N N . GLY B 1 144 ? 4.984 -7.836 16.922 1 58.09 144 GLY B N 1
ATOM 4807 C CA . GLY B 1 144 ? 3.801 -8.555 16.484 1 58.09 144 GLY B CA 1
ATOM 4808 C C . GLY B 1 144 ? 3.654 -9.914 17.156 1 58.09 144 GLY B C 1
ATOM 4809 O O . GLY B 1 144 ? 4.648 -10.531 17.547 1 58.09 144 GLY B O 1
ATOM 4810 N N . ARG B 1 145 ? 2.529 -10.336 17.688 1 69.25 145 ARG B N 1
ATOM 4811 C CA . ARG B 1 145 ? 2.189 -11.68 18.156 1 69.25 145 ARG B CA 1
ATOM 4812 C C . ARG B 1 145 ? 2.318 -12.703 17.031 1 69.25 145 ARG B C 1
ATOM 4814 O O . ARG B 1 145 ? 2.125 -12.375 15.859 1 69.25 145 ARG B O 1
ATOM 4821 N N . PRO B 1 146 ? 2.836 -13.945 17.359 1 80.56 146 PRO B N 1
ATOM 4822 C CA . PRO B 1 146 ? 2.918 -15 16.344 1 80.56 146 PRO B CA 1
ATOM 4823 C C . PRO B 1 146 ? 1.569 -15.305 15.703 1 80.56 146 PRO B C 1
ATOM 4825 O O . PRO B 1 146 ? 0.539 -15.289 16.375 1 80.56 146 PRO B O 1
ATOM 4828 N N . PHE B 1 147 ? 1.554 -15.469 14.461 1 85.25 147 PHE B N 1
ATOM 4829 C CA . PHE B 1 147 ? 0.328 -15.789 13.734 1 85.25 147 PHE B CA 1
ATOM 4830 C C . PHE B 1 147 ? 0.634 -16.609 12.484 1 85.25 147 PHE B C 1
ATOM 4832 O O . PHE B 1 147 ? 1.794 -16.719 12.086 1 85.25 147 PHE B O 1
ATOM 4839 N N . ASP B 1 148 ? -0.384 -17.297 11.93 1 88.5 148 ASP B N 1
ATOM 4840 C CA . ASP B 1 148 ? -0.277 -17.984 10.641 1 88.5 148 ASP B CA 1
ATOM 4841 C C . ASP B 1 148 ? -0.322 -16.984 9.484 1 88.5 148 ASP B C 1
ATOM 4843 O O . ASP B 1 148 ? -1.346 -16.344 9.258 1 88.5 148 ASP B O 1
ATOM 4847 N N . PRO B 1 149 ? 0.711 -16.812 8.742 1 91.44 149 PRO B N 1
ATOM 4848 C CA . PRO B 1 149 ? 0.784 -15.781 7.707 1 91.44 149 PRO B CA 1
ATOM 4849 C C . PRO B 1 149 ? 0.017 -16.156 6.441 1 91.44 149 PRO B C 1
ATOM 4851 O O . PRO B 1 149 ? -0.085 -15.359 5.512 1 91.44 149 PRO B O 1
ATOM 4854 N N . SER B 1 150 ? -0.552 -17.359 6.371 1 91.94 150 SER B N 1
ATOM 4855 C CA . SER B 1 150 ? -1.131 -17.891 5.141 1 91.94 150 SER B CA 1
ATOM 4856 C C . SER B 1 150 ? -2.219 -16.984 4.602 1 91.94 150 SER B C 1
ATOM 4858 O O . SER B 1 150 ? -2.205 -16.609 3.422 1 91.94 150 SER B O 1
ATOM 4860 N N . LEU B 1 151 ? -3.133 -16.578 5.449 1 90.25 151 LEU B N 1
ATOM 4861 C CA . LEU B 1 151 ? -4.254 -15.766 5 1 90.25 151 LEU B CA 1
ATOM 4862 C C . LEU B 1 151 ? -3.779 -14.383 4.559 1 90.25 151 LEU B C 1
ATOM 4864 O O . LEU B 1 151 ? -4.227 -13.867 3.531 1 90.25 151 LEU B O 1
ATOM 4868 N N . LEU B 1 152 ? -2.91 -13.812 5.328 1 89.75 152 LEU B N 1
ATOM 4869 C CA . LEU B 1 152 ? -2.4 -12.484 5.027 1 89.75 152 LEU B CA 1
ATOM 4870 C C . LEU B 1 152 ? -1.676 -12.469 3.688 1 89.75 152 LEU B C 1
ATOM 4872 O O . LEU B 1 152 ? -1.858 -11.547 2.889 1 89.75 152 LEU B O 1
ATOM 4876 N N . LEU B 1 153 ? -0.855 -13.445 3.459 1 93.62 153 LEU B N 1
ATOM 4877 C CA . LEU B 1 153 ? -0.109 -13.523 2.209 1 93.62 153 LEU B CA 1
ATOM 4878 C C . LEU B 1 153 ? -1.05 -13.742 1.027 1 93.62 153 LEU B C 1
ATOM 4880 O O . LEU B 1 153 ? -0.86 -13.148 -0.038 1 93.62 153 LEU B O 1
ATOM 4884 N N . ALA B 1 154 ? -2.033 -14.586 1.237 1 95.25 154 ALA B N 1
ATOM 4885 C CA . ALA B 1 154 ? -3.01 -14.836 0.18 1 95.25 154 ALA B CA 1
ATOM 4886 C C . ALA B 1 154 ? -3.811 -13.57 -0.131 1 95.25 154 ALA B C 1
ATOM 4888 O O . ALA B 1 154 ? -4.137 -13.305 -1.291 1 95.25 154 ALA B O 1
ATOM 4889 N N . GLN B 1 155 ? -4.117 -12.812 0.877 1 93.5 155 GLN B N 1
ATOM 4890 C CA . GLN B 1 155 ? -4.84 -11.562 0.685 1 93.5 155 GLN B CA 1
ATOM 4891 C C . GLN B 1 155 ? -4.004 -10.555 -0.095 1 93.5 155 GLN B C 1
ATOM 4893 O O . GLN B 1 155 ? -4.516 -9.859 -0.976 1 93.5 155 GLN B O 1
ATOM 4898 N N . ALA B 1 156 ? -2.785 -10.516 0.263 1 91.75 156 ALA B N 1
ATOM 4899 C CA . ALA B 1 156 ? -1.888 -9.586 -0.417 1 91.75 156 ALA B CA 1
ATOM 4900 C C . ALA B 1 156 ? -1.794 -9.898 -1.907 1 91.75 156 ALA B C 1
ATOM 4902 O O . ALA B 1 156 ? -1.935 -9.008 -2.748 1 91.75 156 ALA B O 1
ATOM 4903 N N . THR B 1 157 ? -1.551 -11.133 -2.254 1 95.12 157 THR B N 1
ATOM 4904 C CA . THR B 1 157 ? -1.404 -11.523 -3.65 1 95.12 157 THR B CA 1
ATOM 4905 C C . THR B 1 157 ? -2.74 -11.43 -4.383 1 95.12 157 THR B C 1
ATOM 4907 O O . THR B 1 157 ? -2.781 -11.086 -5.566 1 95.12 157 THR B O 1
ATOM 4910 N N . SER B 1 158 ? -3.805 -11.734 -3.666 1 95.19 158 SER B N 1
ATOM 4911 C CA . SER B 1 158 ? -5.129 -11.609 -4.262 1 95.19 158 SER B CA 1
ATOM 4912 C C . SER B 1 158 ? -5.441 -10.156 -4.617 1 95.19 158 SER B C 1
ATOM 4914 O O . SER B 1 158 ? -6.043 -9.883 -5.66 1 95.19 158 SER B O 1
ATOM 4916 N N . ASN B 1 159 ? -5.043 -9.266 -3.766 1 89.56 159 ASN B N 1
ATOM 4917 C CA . ASN B 1 159 ? -5.254 -7.852 -4.039 1 89.56 159 ASN B CA 1
ATOM 4918 C C . ASN B 1 159 ? -4.484 -7.398 -5.277 1 89.56 159 ASN B C 1
ATOM 4920 O O . ASN B 1 159 ? -4.949 -6.535 -6.023 1 89.56 159 ASN B O 1
ATOM 4924 N N . ILE B 1 160 ? -3.355 -7.93 -5.488 1 88.19 160 ILE B N 1
ATOM 4925 C CA . ILE B 1 160 ? -2.566 -7.586 -6.668 1 88.19 160 ILE B CA 1
ATOM 4926 C C . ILE B 1 160 ? -3.299 -8.039 -7.93 1 88.19 160 ILE B C 1
ATOM 4928 O O . ILE B 1 160 ? -3.457 -7.262 -8.875 1 88.19 160 ILE B O 1
ATOM 4932 N N . VAL B 1 161 ? -3.781 -9.219 -7.926 1 93 161 VAL B N 1
ATOM 4933 C CA . VAL B 1 161 ? -4.445 -9.734 -9.117 1 93 161 VAL B CA 1
ATOM 4934 C C . VAL B 1 161 ? -5.781 -9.023 -9.32 1 93 161 VAL B C 1
ATOM 4936 O O . VAL B 1 161 ? -6.188 -8.75 -10.453 1 93 161 VAL B O 1
ATOM 4939 N N . CYS B 1 162 ? -6.492 -8.719 -8.211 1 90.31 162 CYS B N 1
ATOM 4940 C CA . CYS B 1 162 ? -7.738 -7.973 -8.32 1 90.31 162 CYS B CA 1
ATOM 4941 C C . CYS B 1 162 ? -7.496 -6.598 -8.93 1 90.31 162 CYS B C 1
ATOM 4943 O O . CYS B 1 162 ? -8.312 -6.113 -9.719 1 90.31 162 CYS B O 1
ATOM 4945 N N . SER B 1 163 ? -6.414 -6.051 -8.547 1 85.62 163 SER B N 1
ATOM 4946 C CA . SER B 1 163 ? -6.078 -4.742 -9.102 1 85.62 163 SER B CA 1
ATOM 4947 C C . SER B 1 163 ? -5.832 -4.82 -10.602 1 85.62 163 SER B C 1
ATOM 4949 O O . SER B 1 163 ? -6.219 -3.92 -11.352 1 85.62 163 SER B O 1
ATOM 4951 N N . LEU B 1 164 ? -5.258 -5.844 -11.094 1 85.25 164 LEU B N 1
ATOM 4952 C CA . LEU B 1 164 ? -4.941 -6.008 -12.516 1 85.25 164 LEU B CA 1
ATOM 4953 C C . LEU B 1 164 ? -6.184 -6.402 -13.305 1 85.25 164 LEU B C 1
ATOM 4955 O O . LEU B 1 164 ? -6.383 -5.941 -14.43 1 85.25 164 LEU B O 1
ATOM 4959 N N . VAL B 1 165 ? -7.023 -7.195 -12.648 1 92.44 165 VAL B N 1
ATOM 4960 C CA . VAL B 1 165 ? -8.148 -7.801 -13.359 1 92.44 165 VAL B CA 1
ATOM 4961 C C . VAL B 1 165 ? -9.352 -6.867 -13.32 1 92.44 165 VAL B C 1
ATOM 4963 O O . VAL B 1 165 ? -10.102 -6.762 -14.289 1 92.44 165 VAL B O 1
ATOM 4966 N N . PHE B 1 166 ? -9.516 -6.141 -12.117 1 88.81 166 PHE B N 1
ATOM 4967 C CA . PHE B 1 166 ? -10.734 -5.359 -11.922 1 88.81 166 PHE B CA 1
ATOM 4968 C C . PHE B 1 166 ? -10.391 -3.904 -11.609 1 88.81 166 PHE B C 1
ATOM 4970 O O . PHE B 1 166 ? -11.289 -3.062 -11.508 1 88.81 166 PHE B O 1
ATOM 4977 N N . ARG B 1 167 ? -9.094 -3.658 -11.375 1 77.69 167 ARG B N 1
ATOM 4978 C CA . ARG B 1 167 ? -8.672 -2.342 -10.906 1 77.69 167 ARG B CA 1
ATOM 4979 C C . ARG B 1 167 ? -9.281 -2.021 -9.547 1 77.69 167 ARG B C 1
ATOM 4981 O O . ARG B 1 167 ? -9.727 -0.896 -9.312 1 77.69 167 ARG B O 1
ATOM 4988 N N . LEU B 1 168 ? -9.359 -3.094 -8.742 1 75.75 168 LEU B N 1
ATOM 4989 C CA . LEU B 1 168 ? -9.914 -2.949 -7.398 1 75.75 168 LEU B CA 1
ATOM 4990 C C . LEU B 1 168 ? -8.953 -3.486 -6.348 1 75.75 168 LEU B C 1
ATOM 4992 O O . LEU B 1 168 ? -8.234 -4.461 -6.594 1 75.75 168 LEU B O 1
ATOM 4996 N N . ARG B 1 169 ? -8.859 -2.834 -5.223 1 78.81 169 ARG B N 1
ATOM 4997 C CA . ARG B 1 169 ? -8.195 -3.316 -4.016 1 78.81 169 ARG B CA 1
ATOM 4998 C C . ARG B 1 169 ? -9.164 -3.35 -2.836 1 78.81 169 ARG B C 1
ATOM 5000 O O . ARG B 1 169 ? -9.977 -2.438 -2.668 1 78.81 169 ARG B O 1
ATOM 5007 N N . PHE B 1 170 ? -9.07 -4.43 -2.104 1 76.38 170 PHE B N 1
ATOM 5008 C CA . PHE B 1 170 ? -10.008 -4.617 -1.006 1 76.38 170 PHE B CA 1
ATOM 5009 C C . PHE B 1 170 ? -9.305 -4.52 0.339 1 76.38 170 PHE B C 1
ATOM 5011 O O . PHE B 1 170 ? -8.164 -4.965 0.479 1 76.38 170 PHE B O 1
ATOM 5018 N N . PRO B 1 171 ? -10.023 -3.951 1.263 1 69.44 171 PRO B N 1
ATOM 5019 C CA . PRO B 1 171 ? -9.492 -4.051 2.621 1 69.44 171 PRO B CA 1
ATOM 5020 C C . PRO B 1 171 ? -9.352 -5.496 3.096 1 69.44 171 PRO B C 1
ATOM 5022 O O . PRO B 1 171 ? -10.188 -6.34 2.764 1 69.44 171 PRO B O 1
ATOM 5025 N N . TYR B 1 172 ? -8.32 -5.688 3.945 1 76 172 TYR B N 1
ATOM 5026 C CA . TYR B 1 172 ? -8.016 -7.043 4.387 1 76 172 TYR B CA 1
ATOM 5027 C C . TYR B 1 172 ? -9.125 -7.594 5.273 1 76 172 TYR B C 1
ATOM 5029 O O . TYR B 1 172 ? -9.273 -8.812 5.406 1 76 172 TYR B O 1
ATOM 5037 N N . ASP B 1 173 ? -9.922 -6.715 5.762 1 73.62 173 ASP B N 1
ATOM 5038 C CA . ASP B 1 173 ? -10.984 -7.168 6.656 1 73.62 173 ASP B CA 1
ATOM 5039 C C . ASP B 1 173 ? -12.328 -7.242 5.926 1 73.62 173 ASP B C 1
ATOM 5041 O O . ASP B 1 173 ? -13.352 -7.574 6.523 1 73.62 173 ASP B O 1
ATOM 5045 N N . ASP B 1 174 ? -12.32 -6.949 4.617 1 76.38 174 ASP B N 1
ATOM 5046 C CA . ASP B 1 174 ? -13.531 -7.066 3.812 1 76.38 174 ASP B CA 1
ATOM 5047 C C . ASP B 1 174 ? -14.023 -8.508 3.77 1 76.38 174 ASP B C 1
ATOM 5049 O O . ASP B 1 174 ? -13.273 -9.414 3.408 1 76.38 174 ASP B O 1
ATOM 5053 N N . GLU B 1 175 ? -15.25 -8.742 4.07 1 81.38 175 GLU B N 1
ATOM 5054 C CA . GLU B 1 175 ? -15.797 -10.086 4.234 1 81.38 175 GLU B CA 1
ATOM 5055 C C . GLU B 1 175 ? -15.859 -10.82 2.9 1 81.38 175 GLU B C 1
ATOM 5057 O O . GLU B 1 175 ? -15.539 -12.016 2.83 1 81.38 175 GLU B O 1
ATOM 5062 N N . GLU B 1 176 ? -16.328 -10.086 1.946 1 85.31 176 GLU B N 1
ATOM 5063 C CA . GLU B 1 176 ? -16.422 -10.711 0.631 1 85.31 176 GLU B CA 1
ATOM 5064 C C . GLU B 1 176 ? -15.031 -11.07 0.091 1 85.31 176 GLU B C 1
ATOM 5066 O O . GLU B 1 176 ? -14.859 -12.133 -0.511 1 85.31 176 GLU B O 1
ATOM 5071 N N . PHE B 1 177 ? -14.172 -10.188 0.366 1 89.44 177 PHE B N 1
ATOM 5072 C CA . PHE B 1 177 ? -12.797 -10.414 -0.069 1 89.44 177 PHE B CA 1
ATOM 5073 C C . PHE B 1 177 ? -12.172 -11.578 0.694 1 89.44 177 PHE B C 1
ATOM 5075 O O . PHE B 1 177 ? -11.492 -12.422 0.104 1 89.44 177 PHE B O 1
ATOM 5082 N N . GLN B 1 178 ? -12.453 -11.68 1.892 1 89.31 178 GLN B N 1
ATOM 5083 C CA . GLN B 1 178 ? -11.953 -12.789 2.689 1 89.31 178 GLN B CA 1
ATOM 5084 C C . GLN B 1 178 ? -12.539 -14.117 2.217 1 89.31 178 GLN B C 1
ATOM 5086 O O . GLN B 1 178 ? -11.852 -15.141 2.213 1 89.31 178 GLN B O 1
ATOM 5091 N N . ALA B 1 179 ? -13.773 -14.031 1.867 1 92 179 ALA B N 1
ATOM 5092 C CA . ALA B 1 179 ? -14.43 -15.234 1.364 1 92 179 ALA B CA 1
ATOM 5093 C C . ALA B 1 179 ? -13.789 -15.703 0.061 1 92 179 ALA B C 1
ATOM 5095 O O . ALA B 1 179 ? -13.594 -16.906 -0.15 1 92 179 ALA B O 1
ATOM 5096 N N . LEU B 1 180 ? -13.531 -14.766 -0.784 1 94.94 180 LEU B N 1
ATOM 5097 C CA . LEU B 1 180 ? -12.852 -15.078 -2.039 1 94.94 180 LEU B CA 1
ATOM 5098 C C . LEU B 1 180 ? -11.5 -15.742 -1.778 1 94.94 180 LEU B C 1
ATOM 5100 O O . LEU B 1 180 ? -11.188 -16.766 -2.373 1 94.94 180 LEU B O 1
ATOM 5104 N N . VAL B 1 181 ? -10.742 -15.148 -0.897 1 95.81 181 VAL B N 1
ATOM 5105 C CA . VAL B 1 181 ? -9.391 -15.617 -0.613 1 95.81 181 VAL B CA 1
ATOM 5106 C C . VAL B 1 181 ? -9.445 -17 0.036 1 95.81 181 VAL B C 1
ATOM 5108 O O . VAL B 1 181 ? -8.672 -17.891 -0.32 1 95.81 181 VAL B O 1
ATOM 5111 N N . ARG B 1 182 ? -10.352 -17.203 0.917 1 93.25 182 ARG B N 1
ATOM 5112 C CA . ARG B 1 182 ? -10.508 -18.5 1.576 1 93.25 182 ARG B CA 1
ATOM 5113 C C . ARG B 1 182 ? -10.969 -19.562 0.587 1 93.25 182 ARG B C 1
ATOM 5115 O O . ARG B 1 182 ? -10.547 -20.719 0.675 1 93.25 182 ARG B O 1
ATOM 5122 N N . ALA B 1 183 ? -11.844 -19.156 -0.237 1 95.69 183 ALA B N 1
ATOM 5123 C CA . ALA B 1 183 ? -12.312 -20.078 -1.256 1 95.69 183 ALA B CA 1
ATOM 5124 C C . ALA B 1 183 ? -11.18 -20.516 -2.178 1 95.69 183 ALA B C 1
ATOM 5126 O O . ALA B 1 183 ? -11.039 -21.688 -2.498 1 95.69 183 ALA B O 1
ATOM 5127 N N . ALA B 1 184 ? -10.422 -19.547 -2.611 1 95.81 184 ALA B N 1
ATOM 5128 C CA . ALA B 1 184 ? -9.281 -19.859 -3.469 1 95.81 184 ALA B CA 1
ATOM 5129 C C . ALA B 1 184 ? -8.305 -20.781 -2.76 1 95.81 184 ALA B C 1
ATOM 5131 O O . ALA B 1 184 ? -7.797 -21.734 -3.357 1 95.81 184 ALA B O 1
ATOM 5132 N N . SER B 1 185 ? -8.055 -20.516 -1.52 1 93.5 185 SER B N 1
ATOM 5133 C CA . SER B 1 185 ? -7.176 -21.359 -0.72 1 93.5 185 SER B CA 1
ATOM 5134 C C . SER B 1 185 ? -7.766 -22.75 -0.525 1 93.5 185 SER B C 1
ATOM 5136 O O . SER B 1 185 ? -7.035 -23.734 -0.5 1 93.5 185 SER B O 1
ATOM 5138 N N . GLY B 1 186 ? -9.016 -22.781 -0.409 1 91.88 186 GLY B N 1
ATOM 5139 C CA . GLY B 1 186 ? -9.688 -24.062 -0.291 1 91.88 186 GLY B CA 1
ATOM 5140 C C . GLY B 1 186 ? -9.617 -24.891 -1.561 1 91.88 186 GLY B C 1
ATOM 5141 O O . GLY B 1 186 ? -9.523 -26.109 -1.504 1 91.88 186 GLY B O 1
ATOM 5142 N N . ILE B 1 187 ? -9.672 -24.234 -2.637 1 93.56 187 ILE B N 1
ATOM 5143 C CA . ILE B 1 187 ? -9.617 -24.922 -3.922 1 93.56 187 ILE B CA 1
ATOM 5144 C C . ILE B 1 187 ? -8.258 -25.609 -4.082 1 93.56 187 ILE B C 1
ATOM 5146 O O . ILE B 1 187 ? -8.18 -26.766 -4.488 1 93.56 187 ILE B O 1
ATOM 5150 N N . VAL B 1 188 ? -7.234 -24.859 -3.775 1 93.31 188 VAL B N 1
ATOM 5151 C CA . VAL B 1 188 ? -5.895 -25.406 -3.965 1 93.31 188 VAL B CA 1
ATOM 5152 C C . VAL B 1 188 ? -5.703 -26.625 -3.076 1 93.31 188 VAL B C 1
ATOM 5154 O O . VAL B 1 188 ? -5.121 -27.625 -3.502 1 93.31 188 VAL B O 1
ATOM 5157 N N . VAL B 1 189 ? -6.215 -26.594 -1.871 1 91 189 VAL B N 1
ATOM 5158 C CA . VAL B 1 189 ? -6.141 -27.734 -0.964 1 91 189 VAL B CA 1
ATOM 5159 C C . VAL B 1 189 ? -7.023 -28.859 -1.483 1 91 189 VAL B C 1
ATOM 5161 O O . VAL B 1 189 ? -6.621 -30.031 -1.472 1 91 189 VAL B O 1
ATOM 5164 N N . GLY B 1 190 ? -8.148 -28.516 -1.965 1 90.5 190 GLY B N 1
ATOM 5165 C CA . GLY B 1 190 ? -9.102 -29.5 -2.453 1 90.5 190 GLY B CA 1
ATOM 5166 C C . GLY B 1 190 ? -8.602 -30.266 -3.664 1 90.5 190 GLY B C 1
ATOM 5167 O O . GLY B 1 190 ? -8.695 -31.5 -3.711 1 90.5 190 GLY B O 1
ATOM 5168 N N . VAL B 1 191 ? -8.047 -29.578 -4.574 1 91.62 191 VAL B N 1
ATOM 5169 C CA . VAL B 1 191 ? -7.621 -30.219 -5.82 1 91.62 191 VAL B CA 1
ATOM 5170 C C . VAL B 1 191 ? -6.34 -31.016 -5.582 1 91.62 191 VAL B C 1
ATOM 5172 O O . VAL B 1 191 ? -5.977 -31.859 -6.395 1 91.62 191 VAL B O 1
ATOM 5175 N N . SER B 1 192 ? -5.668 -30.719 -4.477 1 92.38 192 SER B N 1
ATOM 5176 C CA . SER B 1 192 ? -4.41 -31.406 -4.18 1 92.38 192 SER B CA 1
ATOM 5177 C C . SER B 1 192 ? -4.625 -32.531 -3.184 1 92.38 192 SER B C 1
ATOM 5179 O O . SER B 1 192 ? -3.701 -33.312 -2.906 1 92.38 192 SER B O 1
ATOM 5181 N N . SER B 1 193 ? -5.852 -32.75 -2.703 1 90.06 193 SER B N 1
ATOM 5182 C CA . SER B 1 193 ? -6.156 -33.719 -1.65 1 90.06 193 SER B CA 1
ATOM 5183 C C . SER B 1 193 ? -6.16 -35.156 -2.189 1 90.06 193 SER B C 1
ATOM 5185 O O . SER B 1 193 ? -6.246 -35.344 -3.4 1 90.06 193 SER B O 1
ATOM 5187 N N . PRO B 1 194 ? -6.012 -36.094 -1.249 1 89.5 194 PRO B N 1
ATOM 5188 C CA . PRO B 1 194 ? -6.105 -37.5 -1.674 1 89.5 194 PRO B CA 1
ATOM 5189 C C . PRO B 1 194 ? -7.441 -37.812 -2.33 1 89.5 194 PRO B C 1
ATOM 5191 O O . PRO B 1 194 ? -7.492 -38.625 -3.264 1 89.5 194 PRO B O 1
ATOM 5194 N N . TRP B 1 195 ? -8.398 -37.188 -1.881 1 87.19 195 TRP B N 1
ATOM 5195 C CA . TRP B 1 195 ? -9.711 -37.406 -2.486 1 87.19 195 TRP B CA 1
ATOM 5196 C C . TRP B 1 195 ? -9.734 -36.906 -3.926 1 87.19 195 TRP B C 1
ATOM 5198 O O . TRP B 1 195 ? -10.344 -37.531 -4.797 1 87.19 195 TRP B O 1
ATOM 5208 N N . ALA B 1 196 ? -9.195 -35.781 -4.133 1 88.56 196 ALA B N 1
ATOM 5209 C CA . ALA B 1 196 ? -9.148 -35.219 -5.488 1 88.56 196 ALA B CA 1
ATOM 5210 C C . ALA B 1 196 ? -8.367 -36.156 -6.418 1 88.56 196 ALA B C 1
ATOM 5212 O O . ALA B 1 196 ? -8.711 -36.312 -7.594 1 88.56 196 ALA B O 1
ATOM 5213 N N . GLN B 1 197 ? -7.316 -36.75 -5.918 1 88.75 197 GLN B N 1
ATOM 5214 C CA . GLN B 1 197 ? -6.527 -37.688 -6.703 1 88.75 197 GLN B CA 1
ATOM 5215 C C . GLN B 1 197 ? -7.336 -38.938 -7.043 1 88.75 197 GLN B C 1
ATOM 5217 O O . GLN B 1 197 ? -7.227 -39.469 -8.148 1 88.75 197 GLN B O 1
ATOM 5222 N N . THR B 1 198 ? -8.125 -39.312 -6.043 1 88.31 198 THR B N 1
ATOM 5223 C CA . THR B 1 198 ? -9.023 -40.438 -6.309 1 88.31 198 THR B CA 1
ATOM 5224 C C . THR B 1 198 ? -10.031 -40.094 -7.402 1 88.31 198 THR B C 1
ATOM 5226 O O . THR B 1 198 ? -10.312 -40.906 -8.281 1 88.31 198 THR B O 1
ATOM 5229 N N . TYR B 1 199 ? -10.484 -38.906 -7.285 1 87.62 199 TYR B N 1
ATOM 5230 C CA . TYR B 1 199 ? -11.438 -38.438 -8.289 1 87.62 199 TYR B CA 1
ATOM 5231 C C . TYR B 1 199 ? -10.781 -38.344 -9.656 1 87.62 199 TYR B C 1
ATOM 5233 O O . TYR B 1 199 ? -11.414 -38.656 -10.68 1 87.62 199 TYR B O 1
ATOM 5241 N N . GLU B 1 200 ? -9.547 -37.906 -9.711 1 87.5 200 GLU B N 1
ATOM 5242 C CA . GLU B 1 200 ? -8.812 -37.844 -10.969 1 87.5 200 GLU B CA 1
ATOM 5243 C C . GLU B 1 200 ? -8.695 -39.219 -11.609 1 87.5 200 GLU B C 1
ATOM 5245 O O . GLU B 1 200 ? -8.703 -39.344 -12.836 1 87.5 200 GLU B O 1
ATOM 5250 N N . MET B 1 201 ? -8.602 -40.219 -10.82 1 86.19 201 MET B N 1
ATOM 5251 C CA . MET B 1 201 ? -8.398 -41.594 -11.312 1 86.19 201 MET B CA 1
ATOM 5252 C C . MET B 1 201 ? -9.719 -42.219 -11.742 1 86.19 201 MET B C 1
ATOM 5254 O O . MET B 1 201 ? -9.766 -42.969 -12.711 1 86.19 201 MET B O 1
ATOM 5258 N N . PHE B 1 202 ? -10.875 -41.781 -11.047 1 86.44 202 PHE B N 1
ATOM 5259 C CA . PHE B 1 202 ? -12.141 -42.469 -11.266 1 86.44 202 PHE B CA 1
ATOM 5260 C C . PHE B 1 202 ? -13.258 -41.469 -11.516 1 86.44 202 PHE B C 1
ATOM 5262 O O . PHE B 1 202 ? -14.383 -41.656 -11.031 1 86.44 202 PHE B O 1
ATOM 5269 N N . SER B 1 203 ? -12.93 -40.5 -12.18 1 83.69 203 SER B N 1
ATOM 5270 C CA . SER B 1 203 ? -13.891 -39.406 -12.344 1 83.69 203 SER B CA 1
ATOM 5271 C C . SER B 1 203 ? -15.172 -39.875 -13 1 83.69 203 SER B C 1
ATOM 5273 O O . SER B 1 203 ? -16.266 -39.469 -12.625 1 83.69 203 SER B O 1
ATOM 5275 N N . ARG B 1 204 ? -15.133 -40.75 -13.977 1 79.31 204 ARG B N 1
ATOM 5276 C CA . ARG B 1 204 ? -16.312 -41.219 -14.703 1 79.31 204 ARG B CA 1
ATOM 5277 C C . ARG B 1 204 ? -17.266 -41.969 -13.773 1 79.31 204 ARG B C 1
ATOM 5279 O O . ARG B 1 204 ? -18.484 -41.906 -13.969 1 79.31 204 ARG B O 1
ATOM 5286 N N . LEU B 1 205 ? -16.734 -42.531 -12.789 1 78.62 205 LEU B N 1
ATOM 5287 C CA . LEU B 1 205 ? -17.562 -43.312 -11.852 1 78.62 205 LEU B CA 1
ATOM 5288 C C . LEU B 1 205 ? -18.031 -42.438 -10.703 1 78.62 205 LEU B C 1
ATOM 5290 O O . LEU B 1 205 ? -19.188 -42.531 -10.281 1 78.62 205 LEU B O 1
ATOM 5294 N N . LEU B 1 206 ? -17.156 -41.594 -10.289 1 81.94 206 LEU B N 1
ATOM 5295 C CA . LEU B 1 206 ? -17.422 -40.875 -9.047 1 81.94 206 LEU B CA 1
ATOM 5296 C C . LEU B 1 206 ? -18.219 -39.594 -9.312 1 81.94 206 LEU B C 1
ATOM 5298 O O . LEU B 1 206 ? -18.812 -39.031 -8.391 1 81.94 206 LEU B O 1
ATOM 5302 N N . GLN B 1 207 ? -18.234 -39.125 -10.5 1 80.12 207 GLN B N 1
ATOM 5303 C CA . GLN B 1 207 ? -18.938 -37.875 -10.82 1 80.12 207 GLN B CA 1
ATOM 5304 C C . GLN B 1 207 ? -20.406 -37.969 -10.469 1 80.12 207 GLN B C 1
ATOM 5306 O O . GLN B 1 207 ? -21.078 -36.938 -10.266 1 80.12 207 GLN B O 1
ATOM 5311 N N . HIS B 1 208 ? -20.969 -39.156 -10.289 1 76.06 208 HIS B N 1
ATOM 5312 C CA . HIS B 1 208 ? -22.391 -39.375 -10.023 1 76.06 208 HIS B CA 1
ATOM 5313 C C . HIS B 1 208 ? -22.656 -39.562 -8.531 1 76.06 208 HIS B C 1
ATOM 5315 O O . HIS B 1 208 ? -23.797 -39.656 -8.117 1 76.06 208 HIS B O 1
ATOM 5321 N N . LEU B 1 209 ? -21.625 -39.562 -7.746 1 77.12 209 LEU B N 1
ATOM 5322 C CA . LEU B 1 209 ? -21.781 -39.781 -6.312 1 77.12 209 LEU B CA 1
ATOM 5323 C C . LEU B 1 209 ? -21.531 -38.5 -5.531 1 77.12 209 LEU B C 1
ATOM 5325 O O . LEU B 1 209 ? -20.703 -37.688 -5.922 1 77.12 209 LEU B O 1
ATOM 5329 N N . PRO B 1 210 ? -22.469 -38.344 -4.5 1 75.25 210 PRO B N 1
ATOM 5330 C CA . PRO B 1 210 ? -22.219 -37.188 -3.646 1 75.25 210 PRO B CA 1
ATOM 5331 C C . PRO B 1 210 ? -20.922 -37.312 -2.846 1 75.25 210 PRO B C 1
ATOM 5333 O O . PRO B 1 210 ? -20.5 -38.438 -2.533 1 75.25 210 PRO B O 1
ATOM 5336 N N . GLY B 1 211 ? -19.969 -36.375 -2.83 1 72.19 211 GLY B N 1
ATOM 5337 C CA . GLY B 1 211 ? -18.719 -36.469 -2.08 1 72.19 211 GLY B CA 1
ATOM 5338 C C . GLY B 1 211 ? -18.031 -35.125 -1.913 1 72.19 211 GLY B C 1
ATOM 5339 O O . GLY B 1 211 ? -18.641 -34.062 -2.115 1 72.19 211 GLY B O 1
ATOM 5340 N N . PRO B 1 212 ? -16.828 -35.156 -1.364 1 75.62 212 PRO B N 1
ATOM 5341 C CA . PRO B 1 212 ? -16.047 -33.938 -1.115 1 75.62 212 PRO B CA 1
ATOM 5342 C C . PRO B 1 212 ? -15.922 -33.062 -2.348 1 75.62 212 PRO B C 1
ATOM 5344 O O . PRO B 1 212 ? -15.586 -31.875 -2.229 1 75.62 212 PRO B O 1
ATOM 5347 N N . TYR B 1 213 ? -16.312 -33.688 -3.393 1 80.94 213 TYR B N 1
ATOM 5348 C CA . TYR B 1 213 ? -16.297 -32.938 -4.637 1 80.94 213 TYR B CA 1
ATOM 5349 C C . TYR B 1 213 ? -17.281 -31.766 -4.574 1 80.94 213 TYR B C 1
ATOM 5351 O O . TYR B 1 213 ? -17.016 -30.688 -5.125 1 80.94 213 TYR B O 1
ATOM 5359 N N . THR B 1 214 ? -18.266 -31.953 -3.779 1 80 214 THR B N 1
ATOM 5360 C CA . THR B 1 214 ? -19.281 -30.906 -3.639 1 80 214 THR B CA 1
ATOM 5361 C C . THR B 1 214 ? -18.703 -29.703 -2.898 1 80 214 THR B C 1
ATOM 5363 O O . THR B 1 214 ? -19.078 -28.562 -3.189 1 80 214 THR B O 1
ATOM 5366 N N . GLN B 1 215 ? -17.812 -30 -2.023 1 84.06 215 GLN B N 1
ATOM 5367 C CA . GLN B 1 215 ? -17.172 -28.906 -1.304 1 84.06 215 GLN B CA 1
ATOM 5368 C C . GLN B 1 215 ? -16.266 -28.094 -2.225 1 84.06 215 GLN B C 1
ATOM 5370 O O . GLN B 1 215 ? -16.219 -26.875 -2.146 1 84.06 215 GLN B O 1
ATOM 5375 N N . LEU B 1 216 ? -15.508 -28.797 -3.006 1 88.25 216 LEU B N 1
ATOM 5376 C CA . LEU B 1 216 ? -14.641 -28.141 -3.98 1 88.25 216 LEU B CA 1
ATOM 5377 C C . LEU B 1 216 ? -15.453 -27.281 -4.938 1 88.25 216 LEU B C 1
ATOM 5379 O O . LEU B 1 216 ? -15.078 -26.141 -5.227 1 88.25 216 LEU B O 1
ATOM 5383 N N . LEU B 1 217 ? -16.578 -27.844 -5.367 1 87.5 217 LEU B N 1
ATOM 5384 C CA . LEU B 1 217 ? -17.453 -27.109 -6.273 1 87.5 217 LEU B CA 1
ATOM 5385 C C . LEU B 1 217 ? -18.031 -25.875 -5.594 1 87.5 217 LEU B C 1
ATOM 5387 O O . LEU B 1 217 ? -18.25 -24.844 -6.238 1 87.5 217 LEU B O 1
ATOM 5391 N N . GLY B 1 218 ? -18.297 -26.078 -4.328 1 89.75 218 GLY B N 1
ATOM 5392 C CA . GLY B 1 218 ? -18.766 -24.922 -3.562 1 89.75 218 GLY B CA 1
ATOM 5393 C C . GLY B 1 218 ? -17.75 -23.797 -3.498 1 89.75 218 GLY B C 1
ATOM 5394 O O . GLY B 1 218 ? -18.125 -22.625 -3.607 1 89.75 218 GLY B O 1
ATOM 5395 N N . GLN B 1 219 ? -16.5 -24.125 -3.297 1 92.75 219 GLN B N 1
ATOM 5396 C CA . GLN B 1 219 ? -15.445 -23.125 -3.266 1 92.75 219 GLN B CA 1
ATOM 5397 C C . GLN B 1 219 ? -15.273 -22.453 -4.629 1 92.75 219 GLN B C 1
ATOM 5399 O O . GLN B 1 219 ? -15.125 -21.234 -4.715 1 92.75 219 GLN B O 1
ATOM 5404 N N . VAL B 1 220 ? -15.344 -23.25 -5.648 1 92.94 220 VAL B N 1
ATOM 5405 C CA . VAL B 1 220 ? -15.258 -22.703 -7.004 1 92.94 220 VAL B CA 1
ATOM 5406 C C . VAL B 1 220 ? -16.438 -21.781 -7.266 1 92.94 220 VAL B C 1
ATOM 5408 O O . VAL B 1 220 ? -16.281 -20.734 -7.906 1 92.94 220 VAL B O 1
ATOM 5411 N N . GLY B 1 221 ? -17.562 -22.188 -6.73 1 93.44 221 GLY B N 1
ATOM 5412 C CA . GLY B 1 221 ? -18.75 -21.359 -6.859 1 93.44 221 GLY B CA 1
ATOM 5413 C C . GLY B 1 221 ? -18.609 -20 -6.207 1 93.44 221 GLY B C 1
ATOM 5414 O O . GLY B 1 221 ? -19.094 -19 -6.73 1 93.44 221 GLY B O 1
ATOM 5415 N N . THR B 1 222 ? -17.922 -19.984 -5.121 1 94 222 THR B N 1
ATOM 5416 C CA . THR B 1 222 ? -17.703 -18.734 -4.414 1 94 222 THR B CA 1
ATOM 5417 C C . THR B 1 222 ? -16.812 -17.797 -5.238 1 94 222 THR B C 1
ATOM 5419 O O . THR B 1 222 ? -17.094 -16.609 -5.348 1 94 222 THR B O 1
ATOM 5422 N N . VAL B 1 223 ? -15.789 -18.312 -5.793 1 95.44 223 VAL B N 1
ATOM 5423 C CA . VAL B 1 223 ? -14.898 -17.516 -6.637 1 95.44 223 VAL B CA 1
ATOM 5424 C C . VAL B 1 223 ? -15.656 -17.031 -7.875 1 95.44 223 VAL B C 1
ATOM 5426 O O . VAL B 1 223 ? -15.523 -15.883 -8.281 1 95.44 223 VAL B O 1
ATOM 5429 N N . ALA B 1 224 ? -16.469 -17.938 -8.398 1 95.31 224 ALA B N 1
ATOM 5430 C CA . ALA B 1 224 ? -17.25 -17.625 -9.586 1 95.31 224 ALA B CA 1
ATOM 5431 C C . ALA B 1 224 ? -18.266 -16.516 -9.297 1 95.31 224 ALA B C 1
ATOM 5433 O O . ALA B 1 224 ? -18.5 -15.641 -10.141 1 95.31 224 ALA B O 1
ATOM 5434 N N . ALA B 1 225 ? -18.844 -16.641 -8.172 1 95.25 225 ALA B N 1
ATOM 5435 C CA . ALA B 1 225 ? -19.828 -15.617 -7.785 1 95.25 225 ALA B CA 1
ATOM 5436 C C . ALA B 1 225 ? -19.172 -14.25 -7.668 1 95.25 225 ALA B C 1
ATOM 5438 O O . ALA B 1 225 ? -19.734 -13.242 -8.117 1 95.25 225 ALA B O 1
ATOM 5439 N N . PHE B 1 226 ? -18.078 -14.203 -7.062 1 95.06 226 PHE B N 1
ATOM 5440 C CA . PHE B 1 226 ? -17.328 -12.961 -6.941 1 95.06 226 PHE B CA 1
ATOM 5441 C C . PHE B 1 226 ? -16.969 -12.406 -8.312 1 95.06 226 PHE B C 1
ATOM 5443 O O . PHE B 1 226 ? -17.156 -11.219 -8.578 1 95.06 226 PHE B O 1
ATOM 5450 N N . ALA B 1 227 ? -16.406 -13.266 -9.164 1 96 227 ALA B N 1
ATOM 5451 C CA . ALA B 1 227 ? -16.016 -12.875 -10.516 1 96 227 ALA B CA 1
ATOM 5452 C C . ALA B 1 227 ? -17.219 -12.328 -11.297 1 96 227 ALA B C 1
ATOM 5454 O O . ALA B 1 227 ? -17.109 -11.297 -11.969 1 96 227 ALA B O 1
ATOM 5455 N N . THR B 1 228 ? -18.328 -13.031 -11.188 1 96 228 THR B N 1
ATOM 5456 C CA . THR B 1 228 ? -19.531 -12.641 -11.906 1 96 228 THR B CA 1
ATOM 5457 C C . THR B 1 228 ? -20 -11.258 -11.453 1 96 228 THR B C 1
ATOM 5459 O O . THR B 1 228 ? -20.375 -10.422 -12.289 1 96 228 THR B O 1
ATOM 5462 N N . GLN B 1 229 ? -19.953 -11.094 -10.227 1 92.94 229 GLN B N 1
ATOM 5463 C CA . GLN B 1 229 ? -20.359 -9.812 -9.672 1 92.94 229 GLN B CA 1
ATOM 5464 C C . GLN B 1 229 ? -19.484 -8.68 -10.188 1 92.94 229 GLN B C 1
ATOM 5466 O O . GLN B 1 229 ? -19.984 -7.621 -10.578 1 92.94 229 GLN B O 1
ATOM 5471 N N . GLN B 1 230 ? -18.219 -8.891 -10.18 1 91.81 230 GLN B N 1
ATOM 5472 C CA . GLN B 1 230 ? -17.281 -7.855 -10.625 1 91.81 230 GLN B CA 1
ATOM 5473 C C . GLN B 1 230 ? -17.391 -7.613 -12.125 1 91.81 230 GLN B C 1
ATOM 5475 O O . GLN B 1 230 ? -17.281 -6.477 -12.586 1 91.81 230 GLN B O 1
ATOM 5480 N N . ILE B 1 231 ? -17.609 -8.648 -12.875 1 95.19 231 ILE B N 1
ATOM 5481 C CA . ILE B 1 231 ? -17.766 -8.523 -14.32 1 95.19 231 ILE B CA 1
ATOM 5482 C C . ILE B 1 231 ? -19.031 -7.707 -14.633 1 95.19 231 ILE B C 1
ATOM 5484 O O . ILE B 1 231 ? -19 -6.82 -15.492 1 95.19 231 ILE B O 1
ATOM 5488 N N . GLN B 1 232 ? -20.094 -7.996 -13.906 1 93.25 232 GLN B N 1
ATOM 5489 C CA . GLN B 1 232 ? -21.344 -7.266 -14.109 1 93.25 232 GLN B CA 1
ATOM 5490 C C . GLN B 1 232 ? -21.172 -5.785 -13.789 1 93.25 232 GLN B C 1
ATOM 5492 O O . GLN B 1 232 ? -21.703 -4.926 -14.492 1 93.25 232 GLN B O 1
ATOM 5497 N N . ARG B 1 233 ? -20.438 -5.57 -12.758 1 87.62 233 ARG B N 1
ATOM 5498 C CA . ARG B 1 233 ? -20.156 -4.184 -12.398 1 87.62 233 ARG B CA 1
ATOM 5499 C C . ARG B 1 233 ? -19.391 -3.477 -13.516 1 87.62 233 ARG B C 1
ATOM 5501 O O . ARG B 1 233 ? -19.656 -2.311 -13.812 1 87.62 233 ARG B O 1
ATOM 5508 N N . HIS B 1 234 ? -18.438 -4.125 -14.125 1 88.88 234 HIS B N 1
ATOM 5509 C CA . HIS B 1 234 ? -17.641 -3.572 -15.211 1 88.88 234 HIS B CA 1
ATOM 5510 C C . HIS B 1 234 ? -18.484 -3.371 -16.469 1 88.88 234 HIS B C 1
ATOM 5512 O O . HIS B 1 234 ? -18.297 -2.4 -17.203 1 88.88 234 HIS B O 1
ATOM 5518 N N . GLN B 1 235 ? -19.438 -4.273 -16.688 1 91.38 235 GLN B N 1
ATOM 5519 C CA . GLN B 1 235 ? -20.328 -4.168 -17.844 1 91.38 235 GLN B CA 1
ATOM 5520 C C . GLN B 1 235 ? -21.203 -2.924 -17.75 1 91.38 235 GLN B C 1
ATOM 5522 O O . GLN B 1 235 ? -21.469 -2.266 -18.75 1 91.38 235 GLN B O 1
ATOM 5527 N N . ARG B 1 236 ? -21.516 -2.541 -16.547 1 85.81 236 ARG B N 1
ATOM 5528 C CA . ARG B 1 236 ? -22.391 -1.386 -16.312 1 85.81 236 ARG B CA 1
ATOM 5529 C C . ARG B 1 236 ? -21.594 -0.083 -16.438 1 85.81 236 ARG B C 1
ATOM 5531 O O . ARG B 1 236 ? -22.156 0.942 -16.844 1 85.81 236 ARG B O 1
ATOM 5538 N N . SER B 1 237 ? -20.344 -0.195 -16.156 1 79.5 237 SER B N 1
ATOM 5539 C CA . SER B 1 237 ? -19.547 1.026 -16.109 1 79.5 237 SER B CA 1
ATOM 5540 C C . SER B 1 237 ? -18.578 1.102 -17.297 1 79.5 237 SER B C 1
ATOM 5542 O O . SER B 1 237 ? -17.703 1.967 -17.328 1 79.5 237 SER B O 1
ATOM 5544 N N . LEU B 1 238 ? -18.797 0.296 -18.219 1 84 238 LEU B N 1
ATOM 5545 C CA . LEU B 1 238 ? -17.828 0.2 -19.312 1 84 238 LEU B CA 1
ATOM 5546 C C . LEU B 1 238 ? -17.828 1.475 -20.156 1 84 238 LEU B C 1
ATOM 5548 O O . LEU B 1 238 ? -18.891 1.955 -20.562 1 84 238 LEU B O 1
ATOM 5552 N N . ASP B 1 239 ? -16.656 2.107 -20.188 1 74.94 239 ASP B N 1
ATOM 5553 C CA . ASP B 1 239 ? -16.453 3.215 -21.109 1 74.94 239 ASP B CA 1
ATOM 5554 C C . ASP B 1 239 ? -15.914 2.715 -22.453 1 74.94 239 ASP B C 1
ATOM 5556 O O . ASP B 1 239 ? -14.719 2.438 -22.594 1 74.94 239 ASP B O 1
ATOM 5560 N N . ALA B 1 240 ? -16.75 2.664 -23.453 1 77.38 240 ALA B N 1
ATOM 5561 C CA . ALA B 1 240 ? -16.406 2.092 -24.75 1 77.38 240 ALA B CA 1
ATOM 5562 C C . ALA B 1 240 ? -15.438 2.992 -25.5 1 77.38 240 ALA B C 1
ATOM 5564 O O . ALA B 1 240 ? -14.758 2.545 -26.438 1 77.38 240 ALA B O 1
ATOM 5565 N N . SER B 1 241 ? -15.438 4.238 -25.141 1 73.88 241 SER B N 1
ATOM 5566 C CA . SER B 1 241 ? -14.641 5.203 -25.891 1 73.88 241 SER B CA 1
ATOM 5567 C C . SER B 1 241 ? -13.234 5.328 -25.312 1 73.88 241 SER B C 1
ATOM 5569 O O . SER B 1 241 ? -12.328 5.828 -25.969 1 73.88 241 SER B O 1
ATOM 5571 N N . GLY B 1 242 ? -13.016 4.73 -24.172 1 65.81 242 GLY B N 1
ATOM 5572 C CA . GLY B 1 242 ? -11.719 4.883 -23.531 1 65.81 242 GLY B CA 1
ATOM 5573 C C . GLY B 1 242 ? -10.898 3.607 -23.531 1 65.81 242 GLY B C 1
ATOM 5574 O O . GLY B 1 242 ? -11.359 2.564 -24 1 65.81 242 GLY B O 1
ATOM 5575 N N . PRO B 1 243 ? -9.609 3.773 -23.203 1 73.56 243 PRO B N 1
ATOM 5576 C CA . PRO B 1 243 ? -8.758 2.588 -23.078 1 73.56 243 PRO B CA 1
ATOM 5577 C C . PRO B 1 243 ? -9.211 1.662 -21.953 1 73.56 243 PRO B C 1
ATOM 5579 O O . PRO B 1 243 ? -9.906 2.098 -21.031 1 73.56 243 PRO B O 1
ATOM 5582 N N . ALA B 1 244 ? -8.906 0.364 -22.156 1 82.19 244 ALA B N 1
ATOM 5583 C CA . ALA B 1 244 ? -9.242 -0.609 -21.125 1 82.19 244 ALA B CA 1
ATOM 5584 C C . ALA B 1 244 ? -8.547 -0.268 -19.812 1 82.19 244 ALA B C 1
ATOM 5586 O O . ALA B 1 244 ? -7.359 0.074 -19.797 1 82.19 244 ALA B O 1
ATOM 5587 N N . ARG B 1 245 ? -9.227 -0.367 -18.812 1 79.69 245 ARG B N 1
ATOM 5588 C CA . ARG B 1 245 ? -8.703 -0.023 -17.484 1 79.69 245 ARG B CA 1
ATOM 5589 C C . ARG B 1 245 ? -8.07 -1.236 -16.812 1 79.69 245 ARG B C 1
ATOM 5591 O O . ARG B 1 245 ? -7.215 -1.091 -15.945 1 79.69 245 ARG B O 1
ATOM 5598 N N . ASP B 1 246 ? -8.547 -2.359 -17.094 1 85.69 246 ASP B N 1
ATOM 5599 C CA . ASP B 1 246 ? -8.109 -3.631 -16.531 1 85.69 246 ASP B CA 1
ATOM 5600 C C . ASP B 1 246 ? -8.383 -4.785 -17.5 1 85.69 246 ASP B C 1
ATOM 5602 O O . ASP B 1 246 ? -8.758 -4.562 -18.656 1 85.69 246 ASP B O 1
ATOM 5606 N N . VAL B 1 247 ? -8.156 -5.984 -17.125 1 91.44 247 VAL B N 1
ATOM 5607 C CA . VAL B 1 247 ? -8.266 -7.145 -18 1 91.44 247 VAL B CA 1
ATOM 5608 C C . VAL B 1 247 ? -9.719 -7.352 -18.406 1 91.44 247 VAL B C 1
ATOM 5610 O O . VAL B 1 247 ? -10.008 -7.691 -19.562 1 91.44 247 VAL B O 1
ATOM 5613 N N . VAL B 1 248 ? -10.641 -7.141 -17.469 1 94.12 248 VAL B N 1
ATOM 5614 C CA . VAL B 1 248 ? -12.055 -7.352 -17.75 1 94.12 248 VAL B CA 1
ATOM 5615 C C . VAL B 1 248 ? -12.539 -6.32 -18.766 1 94.12 248 VAL B C 1
ATOM 5617 O O . VAL B 1 248 ? -13.234 -6.66 -19.734 1 94.12 248 VAL B O 1
ATOM 5620 N N . ASP B 1 249 ? -12.125 -5.066 -18.547 1 90.44 249 ASP B N 1
ATOM 5621 C CA . ASP B 1 249 ? -12.461 -4.035 -19.516 1 90.44 249 ASP B CA 1
ATOM 5622 C C . ASP B 1 249 ? -11.914 -4.383 -20.906 1 90.44 249 ASP B C 1
ATOM 5624 O O . ASP B 1 249 ? -12.602 -4.215 -21.906 1 90.44 249 ASP B O 1
ATOM 5628 N N . ALA B 1 250 ? -10.672 -4.781 -20.938 1 91.38 250 ALA B N 1
ATOM 5629 C CA . ALA B 1 250 ? -10.047 -5.133 -22.219 1 91.38 250 ALA B CA 1
ATOM 5630 C C . ALA B 1 250 ? -10.828 -6.242 -22.922 1 91.38 250 ALA B C 1
ATOM 5632 O O . ALA B 1 250 ? -11.039 -6.184 -24.125 1 91.38 250 ALA B O 1
ATOM 5633 N N . PHE B 1 251 ? -11.234 -7.227 -22.156 1 95.44 251 PHE B N 1
ATOM 5634 C CA . PHE B 1 251 ? -11.977 -8.359 -22.719 1 95.44 251 PHE B CA 1
ATOM 5635 C C . PHE B 1 251 ? -13.336 -7.906 -23.25 1 95.44 251 PHE B C 1
ATOM 5637 O O . PHE B 1 251 ? -13.742 -8.312 -24.328 1 95.44 251 PHE B O 1
ATOM 5644 N N . LEU B 1 252 ? -14.016 -7.078 -22.484 1 95 252 LEU B N 1
ATOM 5645 C CA . LEU B 1 252 ? -15.328 -6.586 -22.875 1 95 252 LEU B CA 1
ATOM 5646 C C . LEU B 1 252 ? -15.234 -5.742 -24.141 1 95 252 LEU B C 1
ATOM 5648 O O . LEU B 1 252 ? -16.094 -5.832 -25.016 1 95 252 LEU B O 1
ATOM 5652 N N . LEU B 1 253 ? -14.211 -4.922 -24.203 1 92.88 253 LEU B N 1
ATOM 5653 C CA . LEU B 1 253 ? -14.008 -4.105 -25.391 1 92.88 253 LEU B CA 1
ATOM 5654 C C . LEU B 1 253 ? -13.742 -4.984 -26.609 1 92.88 253 LEU B C 1
ATOM 5656 O O . LEU B 1 253 ? -14.242 -4.707 -27.703 1 92.88 253 LEU B O 1
ATOM 5660 N N . LYS B 1 254 ? -12.961 -6.047 -26.438 1 93.69 254 LYS B N 1
ATOM 5661 C CA . LYS B 1 254 ? -12.688 -6.988 -27.531 1 93.69 254 LYS B CA 1
ATOM 5662 C C . LYS B 1 254 ? -13.961 -7.715 -27.953 1 93.69 254 LYS B C 1
ATOM 5664 O O . LYS B 1 254 ? -14.188 -7.953 -29.141 1 93.69 254 LYS B O 1
ATOM 5669 N N . MET B 1 255 ? -14.781 -8.07 -27.016 1 94 255 MET B N 1
ATOM 5670 C CA . MET B 1 255 ? -16.062 -8.703 -27.281 1 94 255 MET B CA 1
ATOM 5671 C C . MET B 1 255 ? -16.953 -7.797 -28.141 1 94 255 MET B C 1
ATOM 5673 O O . MET B 1 255 ? -17.578 -8.258 -29.094 1 94 255 MET B O 1
ATOM 5677 N N . ALA B 1 256 ? -16.969 -6.559 -27.781 1 92.25 256 ALA B N 1
ATOM 5678 C CA . ALA B 1 256 ? -17.766 -5.59 -28.516 1 92.25 256 ALA B CA 1
ATOM 5679 C C . ALA B 1 256 ? -17.25 -5.43 -29.938 1 92.25 256 ALA B C 1
ATOM 5681 O O . ALA B 1 256 ? -18.031 -5.309 -30.891 1 92.25 256 ALA B O 1
ATOM 5682 N N . LYS B 1 257 ? -16.016 -5.41 -30.062 1 91.62 257 LYS B N 1
ATOM 5683 C CA . LYS B 1 257 ? -15.383 -5.238 -31.359 1 91.62 257 LYS B CA 1
ATOM 5684 C C . LYS B 1 257 ? -15.672 -6.43 -32.281 1 91.62 257 LYS B C 1
ATOM 5686 O O . LYS B 1 257 ? -15.797 -6.273 -33.5 1 91.62 257 LYS B O 1
ATOM 5691 N N . GLU B 1 258 ? -15.781 -7.648 -31.656 1 93.5 258 GLU B N 1
ATOM 5692 C CA . GLU B 1 258 ? -15.953 -8.867 -32.438 1 93.5 258 GLU B CA 1
ATOM 5693 C C . GLU B 1 258 ? -17.391 -9.375 -32.375 1 93.5 258 GLU B C 1
ATOM 5695 O O . GLU B 1 258 ? -17.656 -10.555 -32.625 1 93.5 258 GLU B O 1
ATOM 5700 N N . LYS B 1 259 ? -18.266 -8.555 -32.094 1 88.94 259 LYS B N 1
ATOM 5701 C CA . LYS B 1 259 ? -19.656 -8.945 -31.875 1 88.94 259 LYS B CA 1
ATOM 5702 C C . LYS B 1 259 ? -20.25 -9.562 -33.125 1 88.94 259 LYS B C 1
ATOM 5704 O O . LYS B 1 259 ? -21.078 -10.477 -33.062 1 88.94 259 LYS B O 1
ATOM 5709 N N . GLN B 1 260 ? -19.797 -9.156 -34.25 1 91.62 260 GLN B N 1
ATOM 5710 C CA . GLN B 1 260 ? -20.375 -9.602 -35.5 1 91.62 260 GLN B CA 1
ATOM 5711 C C . GLN B 1 260 ? -19.609 -10.812 -36.062 1 91.62 260 GLN B C 1
ATOM 5713 O O . GLN B 1 260 ? -20.016 -11.398 -37.062 1 91.62 260 GLN B O 1
ATOM 5718 N N . ASP B 1 261 ? -18.609 -11.25 -35.438 1 92 261 ASP B N 1
ATOM 5719 C CA . ASP B 1 261 ? -17.844 -12.406 -35.875 1 92 261 ASP B CA 1
ATOM 5720 C C . ASP B 1 261 ? -18.406 -13.695 -35.281 1 92 261 ASP B C 1
ATOM 5722 O O . ASP B 1 261 ? -18.328 -13.906 -34.062 1 92 261 ASP B O 1
ATOM 5726 N N . PRO B 1 262 ? -18.969 -14.469 -36.031 1 89.81 262 PRO B N 1
ATOM 5727 C CA . PRO B 1 262 ? -19.562 -15.703 -35.531 1 89.81 262 PRO B CA 1
ATOM 5728 C C . PRO B 1 262 ? -18.516 -16.672 -34.969 1 89.81 262 PRO B C 1
ATOM 5730 O O . PRO B 1 262 ? -18.859 -17.547 -34.156 1 89.81 262 PRO B O 1
ATOM 5733 N N . ASN B 1 263 ? -17.297 -16.516 -35.219 1 90.38 263 ASN B N 1
ATOM 5734 C CA . ASN B 1 263 ? -16.234 -17.422 -34.781 1 90.38 263 ASN B CA 1
ATOM 5735 C C . ASN B 1 263 ? -15.422 -16.812 -33.656 1 90.38 263 ASN B C 1
ATOM 5737 O O . ASN B 1 263 ? -14.336 -17.297 -33.312 1 90.38 263 ASN B O 1
ATOM 5741 N N . THR B 1 264 ? -15.992 -15.875 -32.969 1 92.25 264 THR B N 1
ATOM 5742 C CA . THR B 1 264 ? -15.234 -15.203 -31.922 1 92.25 264 THR B CA 1
ATOM 5743 C C . THR B 1 264 ? -15.133 -16.078 -30.688 1 92.25 264 THR B C 1
ATOM 5745 O O . THR B 1 264 ? -16.047 -16.859 -30.391 1 92.25 264 THR B O 1
ATOM 5748 N N . GLU B 1 265 ? -14.023 -16.047 -30.047 1 94.31 265 GLU B N 1
ATOM 5749 C CA . GLU B 1 265 ? -13.828 -16.75 -28.781 1 94.31 265 GLU B CA 1
ATOM 5750 C C . GLU B 1 265 ? -14 -15.812 -27.594 1 94.31 265 GLU B C 1
ATOM 5752 O O . GLU B 1 265 ? -13.859 -16.234 -26.438 1 94.31 265 GLU B O 1
ATOM 5757 N N . PHE B 1 266 ? -14.273 -14.602 -27.922 1 95.88 266 PHE B N 1
ATOM 5758 C CA . PHE B 1 266 ? -14.5 -13.625 -26.859 1 95.88 266 PHE B CA 1
ATOM 5759 C C . PHE B 1 266 ? -15.977 -13.578 -26.484 1 95.88 266 PHE B C 1
ATOM 5761 O O . PHE B 1 266 ? -16.703 -12.68 -26.922 1 95.88 266 PHE B O 1
ATOM 5768 N N . THR B 1 267 ? -16.375 -14.586 -25.672 1 95.38 267 THR B N 1
ATOM 5769 C CA . THR B 1 267 ? -17.734 -14.789 -25.203 1 95.38 267 THR B CA 1
ATOM 5770 C C . THR B 1 267 ? -17.828 -14.578 -23.688 1 95.38 267 THR B C 1
ATOM 5772 O O . THR B 1 267 ? -16.812 -14.492 -23 1 95.38 267 THR B O 1
ATOM 5775 N N . ASP B 1 268 ? -19.062 -14.508 -23.156 1 94.94 268 ASP B N 1
ATOM 5776 C CA . ASP B 1 268 ? -19.297 -14.344 -21.719 1 94.94 268 ASP B CA 1
ATOM 5777 C C . ASP B 1 268 ? -18.719 -15.516 -20.938 1 94.94 268 ASP B C 1
ATOM 5779 O O . ASP B 1 268 ? -18.172 -15.328 -19.844 1 94.94 268 ASP B O 1
ATOM 5783 N N . LYS B 1 269 ? -18.875 -16.641 -21.484 1 94.69 269 LYS B N 1
ATOM 5784 C CA . LYS B 1 269 ? -18.375 -17.828 -20.812 1 94.69 269 LYS B CA 1
ATOM 5785 C C . LYS B 1 269 ? -16.859 -17.812 -20.719 1 94.69 269 LYS B C 1
ATOM 5787 O O . LYS B 1 269 ? -16.297 -18.078 -19.656 1 94.69 269 LYS B O 1
ATOM 5792 N N . ASN B 1 270 ? -16.188 -17.484 -21.828 1 96.25 270 ASN B N 1
ATOM 5793 C CA . ASN B 1 270 ? -14.734 -17.438 -21.828 1 96.25 270 ASN B CA 1
ATOM 5794 C C . ASN B 1 270 ? -14.203 -16.312 -20.938 1 96.25 270 ASN B C 1
ATOM 5796 O O . ASN B 1 270 ? -13.148 -16.438 -20.328 1 96.25 270 ASN B O 1
ATOM 5800 N N . LEU B 1 271 ? -14.969 -15.219 -20.875 1 96.56 271 LEU B N 1
ATOM 5801 C CA . LEU B 1 271 ? -14.602 -14.141 -19.969 1 96.56 271 LEU B CA 1
ATOM 5802 C C . LEU B 1 271 ? -14.633 -14.602 -18.516 1 96.56 271 LEU B C 1
ATOM 5804 O O . LEU B 1 271 ? -13.656 -14.453 -17.781 1 96.56 271 LEU B O 1
ATOM 5808 N N . LEU B 1 272 ? -15.75 -15.219 -18.172 1 96.25 272 LEU B N 1
ATOM 5809 C CA . LEU B 1 272 ? -15.938 -15.656 -16.797 1 96.25 272 LEU B CA 1
ATOM 5810 C C . LEU B 1 272 ? -14.883 -16.688 -16.406 1 96.25 272 LEU B C 1
ATOM 5812 O O . LEU B 1 272 ? -14.273 -16.578 -15.344 1 96.25 272 LEU B O 1
ATOM 5816 N N . MET B 1 273 ? -14.648 -17.672 -17.266 1 96 273 MET B N 1
ATOM 5817 C CA . MET B 1 273 ? -13.695 -18.75 -16.953 1 96 273 MET B CA 1
ATOM 5818 C C . MET B 1 273 ? -12.273 -18.188 -16.859 1 96 273 MET B C 1
ATOM 5820 O O . MET B 1 273 ? -11.492 -18.625 -16.031 1 96 273 MET B O 1
ATOM 5824 N N . THR B 1 274 ? -11.945 -17.25 -17.734 1 96 274 THR B N 1
ATOM 5825 C CA . THR B 1 274 ? -10.625 -16.641 -17.703 1 96 274 THR B CA 1
ATOM 5826 C C . THR B 1 274 ? -10.414 -15.859 -16.406 1 96 274 THR B C 1
ATOM 5828 O O . THR B 1 274 ? -9.352 -15.961 -15.781 1 96 274 THR B O 1
ATOM 5831 N N . VAL B 1 275 ? -11.383 -15.133 -16 1 96.06 275 VAL B N 1
ATOM 5832 C CA . VAL B 1 275 ? -11.297 -14.328 -14.789 1 96.06 275 VAL B CA 1
ATOM 5833 C C . VAL B 1 275 ? -11.164 -15.234 -13.562 1 96.06 275 VAL B C 1
ATOM 5835 O O . VAL B 1 275 ? -10.367 -14.969 -12.664 1 96.06 275 VAL B O 1
ATOM 5838 N N . ILE B 1 276 ? -11.953 -16.297 -13.516 1 95.06 276 ILE B N 1
ATOM 5839 C CA . ILE B 1 276 ? -11.883 -17.25 -12.414 1 95.06 276 ILE B CA 1
ATOM 5840 C C . ILE B 1 276 ? -10.477 -17.828 -12.312 1 95.06 276 ILE B C 1
ATOM 5842 O O . ILE B 1 276 ? -9.898 -17.906 -11.227 1 95.06 276 ILE B O 1
ATOM 5846 N N . TYR B 1 277 ? -9.945 -18.188 -13.43 1 93.62 277 TYR B N 1
ATOM 5847 C CA . TYR B 1 277 ? -8.602 -18.75 -13.469 1 93.62 277 TYR B CA 1
ATOM 5848 C C . TYR B 1 277 ? -7.57 -17.75 -12.945 1 93.62 277 TYR B C 1
ATOM 5850 O O . TYR B 1 277 ? -6.707 -18.109 -12.141 1 93.62 277 TYR B O 1
ATOM 5858 N N . LEU B 1 278 ? -7.652 -16.516 -13.398 1 94.44 278 LEU B N 1
ATOM 5859 C CA . LEU B 1 278 ? -6.684 -15.5 -12.992 1 94.44 278 LEU B CA 1
ATOM 5860 C C . LEU B 1 278 ? -6.773 -15.227 -11.5 1 94.44 278 LEU B C 1
ATOM 5862 O O . LEU B 1 278 ? -5.75 -15.062 -10.828 1 94.44 278 LEU B O 1
ATOM 5866 N N . LEU B 1 279 ? -7.969 -15.18 -11 1 95.12 279 LEU B N 1
ATOM 5867 C CA . LEU B 1 279 ? -8.164 -14.945 -9.578 1 95.12 279 LEU B CA 1
ATOM 5868 C C . LEU B 1 279 ? -7.562 -16.078 -8.758 1 95.12 279 LEU B C 1
ATOM 5870 O O . LEU B 1 279 ? -6.887 -15.836 -7.754 1 95.12 279 LEU B O 1
ATOM 5874 N N . PHE B 1 280 ? -7.793 -17.281 -9.211 1 94.62 280 PHE B N 1
ATOM 5875 C CA . PHE B 1 280 ? -7.297 -18.453 -8.5 1 94.62 280 PHE B CA 1
ATOM 5876 C C . PHE B 1 280 ? -5.773 -18.516 -8.562 1 94.62 280 PHE B C 1
ATOM 5878 O O . PHE B 1 280 ? -5.105 -18.531 -7.531 1 94.62 280 PHE B O 1
ATOM 5885 N N . ALA B 1 281 ? -5.238 -18.547 -9.766 1 93.75 281 ALA B N 1
ATOM 5886 C CA . ALA B 1 281 ? -3.801 -18.703 -9.969 1 93.75 281 ALA B CA 1
ATOM 5887 C C . ALA B 1 281 ? -3.025 -17.531 -9.367 1 93.75 281 ALA B C 1
ATOM 5889 O O . ALA B 1 281 ? -1.925 -17.719 -8.844 1 93.75 281 ALA B O 1
ATOM 5890 N N . GLY B 1 282 ? -3.572 -16.375 -9.477 1 94.38 282 GLY B N 1
ATOM 5891 C CA . GLY B 1 282 ? -2.912 -15.18 -8.961 1 94.38 282 GLY B CA 1
ATOM 5892 C C . GLY B 1 282 ? -2.918 -15.094 -7.449 1 94.38 282 GLY B C 1
ATOM 5893 O O . GLY B 1 282 ? -2.092 -14.391 -6.859 1 94.38 282 GLY B O 1
ATOM 5894 N N . THR B 1 283 ? -3.766 -15.766 -6.816 1 94.62 283 THR B N 1
ATOM 5895 C CA . THR B 1 283 ? -3.9 -15.703 -5.367 1 94.62 283 THR B CA 1
ATOM 5896 C C . THR B 1 283 ? -3.033 -16.766 -4.695 1 94.62 283 THR B C 1
ATOM 5898 O O . THR B 1 283 ? -2.264 -16.453 -3.781 1 94.62 283 THR B O 1
ATOM 5901 N N . VAL B 1 284 ? -3.033 -17.938 -5.199 1 94.56 284 VAL B N 1
ATOM 5902 C CA . VAL B 1 284 ? -2.566 -19.047 -4.379 1 94.56 284 VAL B CA 1
ATOM 5903 C C . VAL B 1 284 ? -1.131 -19.406 -4.758 1 94.56 284 VAL B C 1
ATOM 5905 O O . VAL B 1 284 ? -0.382 -19.953 -3.939 1 94.56 284 VAL B O 1
ATOM 5908 N N . THR B 1 285 ? -0.728 -19.219 -5.984 1 95.31 285 THR B N 1
ATOM 5909 C CA . THR B 1 285 ? 0.584 -19.672 -6.422 1 95.31 285 THR B CA 1
ATOM 5910 C C . THR B 1 285 ? 1.692 -18.859 -5.766 1 95.31 285 THR B C 1
ATOM 5912 O O . THR B 1 285 ? 2.584 -19.422 -5.121 1 95.31 285 THR B O 1
ATOM 5915 N N . VAL B 1 286 ? 1.541 -17.594 -5.863 1 96.06 286 VAL B N 1
ATOM 5916 C CA . VAL B 1 286 ? 2.572 -16.734 -5.312 1 96.06 286 VAL B CA 1
ATOM 5917 C C . VAL B 1 286 ? 2.525 -16.766 -3.787 1 96.06 286 VAL B C 1
ATOM 5919 O O . VAL B 1 286 ? 3.566 -16.828 -3.129 1 96.06 286 VAL B O 1
ATOM 5922 N N . SER B 1 287 ? 1.349 -16.734 -3.189 1 96.44 287 SER B N 1
ATOM 5923 C CA . SER B 1 287 ? 1.216 -16.719 -1.737 1 96.44 287 SER B CA 1
ATOM 5924 C C . SER B 1 287 ? 1.821 -17.984 -1.117 1 96.44 287 SER B C 1
ATOM 5926 O O . SER B 1 287 ? 2.531 -17.906 -0.113 1 96.44 287 SER B O 1
ATOM 5928 N N . ASN B 1 288 ? 1.615 -19.141 -1.729 1 96.25 288 ASN B N 1
ATOM 5929 C CA . ASN B 1 288 ? 2.174 -20.375 -1.203 1 96.25 288 ASN B CA 1
ATOM 5930 C C . ASN B 1 288 ? 3.691 -20.422 -1.358 1 96.25 288 ASN B C 1
ATOM 5932 O O . ASN B 1 288 ? 4.391 -20.969 -0.507 1 96.25 288 ASN B O 1
ATOM 5936 N N . THR B 1 289 ? 4.145 -19.875 -2.441 1 97.62 289 THR B N 1
ATOM 5937 C CA . THR B 1 289 ? 5.59 -19.828 -2.656 1 97.62 289 THR B CA 1
ATOM 5938 C C . THR B 1 289 ? 6.266 -18.938 -1.622 1 97.62 289 THR B C 1
ATOM 5940 O O . THR B 1 289 ? 7.301 -19.312 -1.058 1 97.62 289 THR B O 1
ATOM 5943 N N . ILE B 1 290 ? 5.684 -17.766 -1.365 1 97.31 290 ILE B N 1
ATOM 5944 C CA . ILE B 1 290 ? 6.234 -16.859 -0.357 1 97.31 290 ILE B CA 1
ATOM 5945 C C . ILE B 1 290 ? 6.121 -17.5 1.023 1 97.31 290 ILE B C 1
ATOM 5947 O O . ILE B 1 290 ? 7.039 -17.391 1.84 1 97.31 290 ILE B O 1
ATOM 5951 N N . ARG B 1 291 ? 5.035 -18.125 1.278 1 95.94 291 ARG B N 1
ATOM 5952 C CA . ARG B 1 291 ? 4.824 -18.812 2.547 1 95.94 291 ARG B CA 1
ATOM 5953 C C . ARG B 1 291 ? 5.922 -19.844 2.801 1 95.94 291 ARG B C 1
ATOM 5955 O O . ARG B 1 291 ? 6.504 -19.891 3.887 1 95.94 291 ARG B O 1
ATOM 5962 N N . TYR B 1 292 ? 6.176 -20.625 1.801 1 97.38 292 TYR B N 1
ATOM 5963 C CA . TYR B 1 292 ? 7.215 -21.641 1.916 1 97.38 292 TYR B CA 1
ATOM 5964 C C . TYR B 1 292 ? 8.586 -21.016 2.098 1 97.38 292 TYR B C 1
ATOM 5966 O O . TYR B 1 292 ? 9.414 -21.516 2.863 1 97.38 292 TYR B O 1
ATOM 5974 N N . THR B 1 293 ? 8.805 -19.938 1.404 1 97.81 293 THR B N 1
ATOM 5975 C CA . THR B 1 293 ? 10.086 -19.25 1.501 1 97.81 293 THR B CA 1
ATOM 5976 C C . THR B 1 293 ? 10.305 -18.703 2.91 1 97.81 293 THR B C 1
ATOM 5978 O O . THR B 1 293 ? 11.406 -18.797 3.451 1 97.81 293 THR B O 1
ATOM 5981 N N . LEU B 1 294 ? 9.258 -18.141 3.494 1 96.5 294 LEU B N 1
ATOM 5982 C CA . LEU B 1 294 ? 9.352 -17.641 4.863 1 96.5 294 LEU B CA 1
ATOM 5983 C C . LEU B 1 294 ? 9.594 -18.797 5.84 1 96.5 294 LEU B C 1
ATOM 5985 O O . LEU B 1 294 ? 10.352 -18.641 6.805 1 96.5 294 LEU B O 1
ATOM 5989 N N . LEU B 1 295 ? 8.961 -19.953 5.59 1 95.5 295 LEU B N 1
ATOM 5990 C CA . LEU B 1 295 ? 9.188 -21.141 6.395 1 95.5 295 LEU B CA 1
ATOM 5991 C C . LEU B 1 295 ? 10.648 -21.578 6.332 1 95.5 295 LEU B C 1
ATOM 5993 O O . LEU B 1 295 ? 11.234 -21.938 7.355 1 95.5 295 LEU B O 1
ATOM 5997 N N . LEU B 1 296 ? 11.195 -21.516 5.156 1 96.88 296 LEU B N 1
ATOM 5998 C CA . LEU B 1 296 ? 12.602 -21.859 4.969 1 96.88 296 LEU B CA 1
ATOM 5999 C C . LEU B 1 296 ? 13.5 -20.922 5.762 1 96.88 296 LEU B C 1
ATOM 6001 O O . LEU B 1 29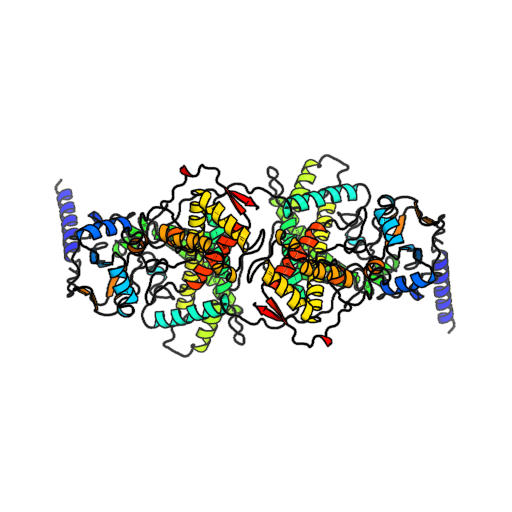6 ? 14.477 -21.359 6.375 1 96.88 296 LEU B O 1
ATOM 6005 N N . LEU B 1 297 ? 13.156 -19.641 5.746 1 96.25 297 LEU B N 1
ATOM 6006 C CA . LEU B 1 297 ? 13.977 -18.641 6.441 1 96.25 297 LEU B CA 1
ATOM 6007 C C . LEU B 1 297 ? 13.898 -18.844 7.953 1 96.25 297 LEU B C 1
ATOM 6009 O O . LEU B 1 297 ? 14.859 -18.547 8.672 1 96.25 297 LEU B O 1
ATOM 6013 N N . LEU B 1 298 ? 12.781 -19.344 8.445 1 93.88 298 LEU B N 1
ATOM 6014 C CA . LEU B 1 298 ? 12.648 -19.641 9.867 1 93.88 298 LEU B CA 1
ATOM 6015 C C . LEU B 1 298 ? 13.484 -20.859 10.242 1 93.88 298 LEU B C 1
ATOM 6017 O O . LEU B 1 298 ? 14.078 -20.906 11.328 1 93.88 298 LEU B O 1
ATOM 6021 N N . LYS B 1 299 ? 13.508 -21.797 9.383 1 94.5 299 LYS B N 1
ATOM 6022 C CA . LYS B 1 299 ? 14.258 -23.031 9.625 1 94.5 299 LYS B CA 1
ATOM 6023 C C . LYS B 1 299 ? 15.766 -22.797 9.484 1 94.5 299 LYS B C 1
ATOM 6025 O O . LYS B 1 299 ? 16.562 -23.438 10.156 1 94.5 299 LYS B O 1
ATOM 6030 N N . TYR B 1 300 ? 16.125 -21.875 8.625 1 95 300 TYR B N 1
ATOM 6031 C CA . TYR B 1 300 ? 17.516 -21.547 8.367 1 95 300 TYR B CA 1
ATOM 6032 C C . TYR B 1 300 ? 17.797 -20.078 8.656 1 95 300 TYR B C 1
ATOM 6034 O O . TYR B 1 300 ? 18.016 -19.297 7.738 1 95 300 TYR B O 1
ATOM 6042 N N . PRO B 1 301 ? 17.922 -19.703 9.891 1 93.38 301 PRO B N 1
ATOM 6043 C CA . PRO B 1 301 ? 18.094 -18.297 10.281 1 93.38 301 PRO B CA 1
ATOM 6044 C C . PRO B 1 301 ? 19.328 -17.656 9.672 1 93.38 301 PRO B C 1
ATOM 6046 O O . PRO B 1 301 ? 19.359 -16.453 9.445 1 93.38 301 PRO B O 1
ATOM 6049 N N . GLN B 1 302 ? 20.344 -18.531 9.383 1 94.06 302 GLN B N 1
ATOM 6050 C CA . GLN B 1 302 ? 21.562 -17.984 8.789 1 94.06 302 GLN B CA 1
ATOM 6051 C C . GLN B 1 302 ? 21.281 -17.438 7.395 1 94.06 302 GLN B C 1
ATOM 6053 O O . GLN B 1 302 ? 21.922 -16.453 6.977 1 94.06 302 GLN B O 1
ATOM 6058 N N . VAL B 1 303 ? 20.375 -18.016 6.688 1 96.38 303 VAL B N 1
ATOM 6059 C CA . VAL B 1 303 ? 20 -17.531 5.359 1 96.38 303 VAL B CA 1
ATOM 6060 C C . VAL B 1 303 ? 19.234 -16.219 5.477 1 96.38 303 VAL B C 1
ATOM 6062 O O . VAL B 1 303 ? 19.469 -15.289 4.691 1 96.38 303 VAL B O 1
ATOM 6065 N N . GLN B 1 304 ? 18.312 -16.141 6.457 1 95.56 304 GLN B N 1
ATOM 6066 C CA . GLN B 1 304 ? 17.594 -14.898 6.699 1 95.56 304 GLN B CA 1
ATOM 6067 C C . GLN B 1 304 ? 18.547 -13.742 6.984 1 95.56 304 GLN B C 1
ATOM 6069 O O . GLN B 1 304 ? 18.391 -12.656 6.426 1 95.56 304 GLN B O 1
ATOM 6074 N N . GLU B 1 305 ? 19.5 -14 7.82 1 94.44 305 GLU B N 1
ATOM 6075 C CA . GLU B 1 305 ? 20.484 -12.984 8.195 1 94.44 305 GLU B CA 1
ATOM 6076 C C . GLU B 1 305 ? 21.281 -12.523 6.984 1 94.44 305 GLU B C 1
ATOM 6078 O O . GLU B 1 305 ? 21.578 -11.336 6.84 1 94.44 305 GLU B O 1
ATOM 6083 N N . ARG B 1 306 ? 21.641 -13.531 6.188 1 95.44 306 ARG B N 1
ATOM 6084 C CA . ARG B 1 306 ? 22.438 -13.211 5.008 1 95.44 306 ARG B CA 1
ATOM 6085 C C . ARG B 1 306 ? 21.625 -12.367 4.023 1 95.44 306 ARG B C 1
ATOM 6087 O O . ARG B 1 306 ? 22.156 -11.43 3.418 1 95.44 306 ARG B O 1
ATOM 6094 N N . VAL B 1 307 ? 20.375 -12.664 3.82 1 95.81 307 VAL B N 1
ATOM 6095 C CA . VAL B 1 307 ? 19.5 -11.883 2.947 1 95.81 307 VAL B CA 1
ATOM 6096 C C . VAL B 1 307 ? 19.344 -10.469 3.498 1 95.81 307 VAL B C 1
ATOM 6098 O O . VAL B 1 307 ? 19.453 -9.492 2.754 1 95.81 307 VAL B O 1
ATOM 6101 N N . GLN B 1 308 ? 19.094 -10.406 4.766 1 91.94 308 GLN B N 1
ATOM 6102 C CA . GLN B 1 308 ? 18.906 -9.102 5.398 1 91.94 308 GLN B CA 1
ATOM 6103 C C . GLN B 1 308 ? 20.188 -8.273 5.332 1 91.94 308 GLN B C 1
ATOM 6105 O O . GLN B 1 308 ? 20.125 -7.055 5.145 1 91.94 308 GLN B O 1
ATOM 6110 N N . ALA B 1 309 ? 21.281 -8.969 5.496 1 91.5 309 ALA B N 1
ATOM 6111 C CA . ALA B 1 309 ? 22.562 -8.281 5.359 1 91.5 309 ALA B CA 1
ATOM 6112 C C . ALA B 1 309 ? 22.75 -7.734 3.947 1 91.5 309 ALA B C 1
ATOM 6114 O O . ALA B 1 309 ? 23.234 -6.613 3.768 1 91.5 309 ALA B O 1
ATOM 6115 N N . GLU B 1 310 ? 22.344 -8.547 2.963 1 93.81 310 GLU B N 1
ATOM 6116 C CA . GLU B 1 310 ? 22.422 -8.109 1.572 1 93.81 310 GLU B CA 1
ATOM 6117 C C . GLU B 1 310 ? 21.5 -6.926 1.311 1 93.81 310 GLU B C 1
ATOM 6119 O O . GLU B 1 310 ? 21.875 -5.953 0.658 1 93.81 310 GLU B O 1
ATOM 6124 N N . LEU B 1 311 ? 20.312 -7.031 1.81 1 88.75 311 LEU B N 1
ATOM 6125 C CA . LEU B 1 311 ? 19.328 -5.969 1.643 1 88.75 311 LEU B CA 1
ATOM 6126 C C . LEU B 1 311 ? 19.812 -4.676 2.293 1 88.75 311 LEU B C 1
ATOM 6128 O O . LEU B 1 311 ? 19.703 -3.602 1.699 1 88.75 311 LEU B O 1
ATOM 6132 N N . THR B 1 312 ? 20.312 -4.859 3.469 1 83 312 THR B N 1
ATOM 6133 C CA . THR B 1 312 ? 20.812 -3.701 4.195 1 83 312 THR B CA 1
ATOM 6134 C C . THR B 1 312 ? 22 -3.076 3.465 1 83 312 THR B C 1
ATOM 6136 O O . THR B 1 312 ? 22.109 -1.85 3.381 1 83 312 THR B O 1
ATOM 6139 N N . ARG B 1 313 ? 22.828 -3.939 2.945 1 83.5 313 ARG B N 1
ATOM 6140 C CA . ARG B 1 313 ? 24.031 -3.486 2.268 1 83.5 313 ARG B CA 1
ATOM 6141 C C . ARG B 1 313 ? 23.703 -2.791 0.953 1 83.5 313 ARG B C 1
ATOM 6143 O O . ARG B 1 313 ? 24.25 -1.727 0.65 1 83.5 313 ARG B O 1
ATOM 6150 N N . GLU B 1 314 ? 22.766 -3.357 0.207 1 84.69 314 GLU B N 1
ATOM 6151 C CA . GLU B 1 314 ? 22.516 -2.902 -1.157 1 84.69 314 GLU B CA 1
ATOM 6152 C C . GLU B 1 314 ? 21.469 -1.804 -1.187 1 84.69 314 GLU B C 1
ATOM 6154 O O . GLU B 1 314 ? 21.5 -0.919 -2.045 1 84.69 314 GLU B O 1
ATOM 6159 N N . LEU B 1 315 ? 20.484 -1.954 -0.338 1 75.06 315 LEU B N 1
ATOM 6160 C CA . LEU B 1 315 ? 19.359 -1.025 -0.403 1 75.06 315 LEU B CA 1
ATOM 6161 C C . LEU B 1 315 ? 19.422 -0.009 0.733 1 75.06 315 LEU B C 1
ATOM 6163 O O . LEU B 1 315 ? 18.938 1.118 0.593 1 75.06 315 LEU B O 1
ATOM 6167 N N . GLY B 1 316 ? 20.062 -0.375 1.776 1 64.38 316 GLY B N 1
ATOM 6168 C CA . GLY B 1 316 ? 20.047 0.47 2.961 1 64.38 316 GLY B CA 1
ATOM 6169 C C . GLY B 1 316 ? 18.828 0.243 3.842 1 64.38 316 GLY B C 1
ATOM 6170 O O . GLY B 1 316 ? 17.812 -0.305 3.389 1 64.38 316 GLY B O 1
ATOM 6171 N N . PRO B 1 317 ? 18.891 0.53 5.117 1 56.06 317 PRO B N 1
ATOM 6172 C CA . PRO B 1 317 ? 17.797 0.279 6.059 1 56.06 317 PRO B CA 1
ATOM 6173 C C . PRO B 1 317 ? 16.531 1.071 5.719 1 56.06 317 PRO B C 1
ATOM 6175 O O . PRO B 1 317 ? 16.609 2.26 5.398 1 56.06 317 PRO B O 1
ATOM 6178 N N . GLY B 1 318 ? 15.32 0.37 5.559 1 50.69 318 GLY B N 1
ATOM 6179 C CA . GLY B 1 318 ? 14.016 0.996 5.422 1 50.69 318 GLY B CA 1
ATOM 6180 C C . GLY B 1 318 ? 13.641 1.283 3.979 1 50.69 318 GLY B C 1
ATOM 6181 O O . GLY B 1 318 ? 12.539 1.76 3.703 1 50.69 318 GLY B O 1
ATOM 6182 N N . GLN B 1 319 ? 14.586 1.075 3.049 1 56.19 319 GLN B N 1
ATOM 6183 C CA . GLN B 1 319 ? 14.289 1.329 1.644 1 56.19 319 GLN B CA 1
ATOM 6184 C C . GLN B 1 319 ? 13.414 0.226 1.059 1 56.19 319 GLN B C 1
ATOM 6186 O O . GLN B 1 319 ? 13.648 -0.958 1.304 1 56.19 319 GLN B O 1
ATOM 6191 N N . ALA B 1 320 ? 12.242 0.722 0.395 1 62.03 320 ALA B N 1
ATOM 6192 C CA . ALA B 1 320 ? 11.398 -0.272 -0.259 1 62.03 320 ALA B CA 1
ATOM 6193 C C . ALA B 1 320 ? 12.094 -0.874 -1.475 1 62.03 320 ALA B C 1
ATOM 6195 O O . ALA B 1 320 ? 12.641 -0.147 -2.311 1 62.03 320 ALA B O 1
ATOM 6196 N N . PRO B 1 321 ? 12.078 -2.166 -1.545 1 76.88 321 PRO B N 1
ATOM 6197 C CA . PRO B 1 321 ? 12.711 -2.838 -2.682 1 76.88 321 PRO B CA 1
ATOM 6198 C C . PRO B 1 321 ? 11.977 -2.59 -3.998 1 76.88 321 PRO B C 1
ATOM 6200 O O . PRO B 1 321 ? 10.75 -2.418 -4.004 1 76.88 321 PRO B O 1
ATOM 6203 N N . SER B 1 322 ? 12.734 -2.348 -5.07 1 74.5 322 SER B N 1
ATOM 6204 C CA . SER B 1 322 ? 12.195 -2.227 -6.422 1 74.5 322 SER B CA 1
ATOM 6205 C C . SER B 1 322 ? 12.727 -3.33 -7.332 1 74.5 322 SER B C 1
ATOM 6207 O O . SER B 1 322 ? 13.68 -4.027 -6.98 1 74.5 322 SER B O 1
ATOM 6209 N N . LEU B 1 323 ? 12.047 -3.43 -8.492 1 76.62 323 LEU B N 1
ATOM 6210 C CA . LEU B 1 323 ? 12.445 -4.477 -9.422 1 76.62 323 LEU B CA 1
ATOM 6211 C C . LEU B 1 323 ? 13.844 -4.211 -9.969 1 76.62 323 LEU B C 1
ATOM 6213 O O . LEU B 1 323 ? 14.57 -5.148 -10.305 1 76.62 323 LEU B O 1
ATOM 6217 N N . GLY B 1 324 ? 14.172 -2.959 -9.992 1 75.31 324 GLY B N 1
ATOM 6218 C CA . GLY B 1 324 ? 15.492 -2.598 -10.477 1 75.31 324 GLY B CA 1
ATOM 6219 C C . GLY B 1 324 ? 16.609 -3.041 -9.555 1 75.31 324 GLY B C 1
ATOM 6220 O O . GLY B 1 324 ? 17.766 -3.143 -9.977 1 75.31 324 GLY B O 1
ATOM 6221 N N . ASP B 1 325 ? 16.312 -3.355 -8.328 1 79.88 325 AS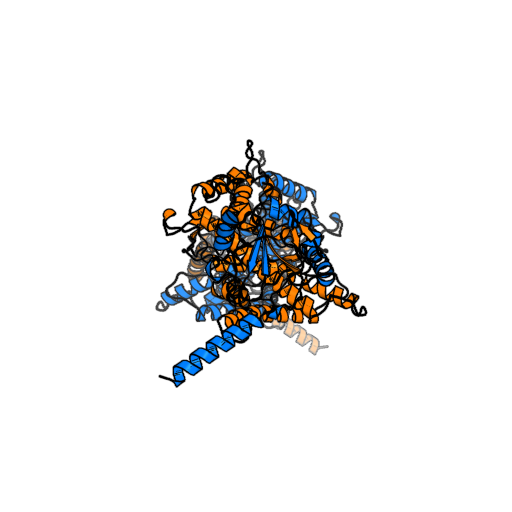P B N 1
ATOM 6222 C CA . ASP B 1 325 ? 17.312 -3.756 -7.332 1 79.88 325 ASP B CA 1
ATOM 6223 C C . ASP B 1 325 ? 17.656 -5.238 -7.465 1 79.88 325 ASP B C 1
ATOM 6225 O O . ASP B 1 325 ? 18.625 -5.711 -6.875 1 79.88 325 ASP B O 1
ATOM 6229 N N . ARG B 1 326 ? 16.953 -5.902 -8.258 1 87.56 326 ARG B N 1
ATOM 6230 C CA . ARG B 1 326 ? 17.078 -7.355 -8.328 1 87.56 326 ARG B CA 1
ATOM 6231 C C . ARG B 1 326 ? 18.484 -7.762 -8.742 1 87.56 326 ARG B C 1
ATOM 6233 O O . ARG B 1 326 ? 19.047 -8.711 -8.195 1 87.56 326 ARG B O 1
ATOM 6240 N N . ALA B 1 327 ? 19.047 -6.996 -9.562 1 84.5 327 ALA B N 1
ATOM 6241 C CA . ALA B 1 327 ? 20.375 -7.324 -10.062 1 84.5 327 ALA B CA 1
ATOM 6242 C C . ALA B 1 327 ? 21.438 -7.172 -8.977 1 84.5 327 ALA B C 1
ATOM 6244 O O . ALA B 1 327 ? 22.453 -7.855 -8.992 1 84.5 327 ALA B O 1
ATOM 6245 N N . ARG B 1 328 ? 21.172 -6.324 -8.016 1 88.69 328 ARG B N 1
ATOM 6246 C CA . ARG B 1 328 ? 22.125 -6.055 -6.941 1 88.69 328 ARG B CA 1
ATOM 6247 C C . ARG B 1 328 ? 21.875 -6.98 -5.754 1 88.69 328 ARG B C 1
ATOM 6249 O O . ARG B 1 328 ? 22.594 -6.918 -4.754 1 88.69 328 ARG B O 1
ATOM 6256 N N . LEU B 1 329 ? 20.969 -7.812 -5.91 1 93.94 329 LEU B N 1
ATOM 6257 C CA . LEU B 1 329 ? 20.625 -8.719 -4.82 1 93.94 329 LEU B CA 1
ATOM 6258 C C . LEU B 1 329 ? 20.688 -10.172 -5.277 1 93.94 329 LEU B C 1
ATOM 6260 O O . LEU B 1 329 ? 19.703 -10.906 -5.195 1 93.94 329 LEU B O 1
ATOM 6264 N N . PRO B 1 330 ? 21.859 -10.57 -5.676 1 94.56 330 PRO B N 1
ATOM 6265 C CA . PRO B 1 330 ? 22 -11.906 -6.254 1 94.56 330 PRO B CA 1
ATOM 6266 C C . PRO B 1 330 ? 21.672 -13.016 -5.258 1 94.56 330 PRO B C 1
ATOM 6268 O O . PRO B 1 330 ? 21.078 -14.031 -5.629 1 94.56 330 PRO B O 1
ATOM 6271 N N . TYR B 1 331 ? 22.078 -12.867 -4.039 1 96.62 331 TYR B N 1
ATOM 6272 C CA . TYR B 1 331 ? 21.797 -13.906 -3.057 1 96.62 331 TYR B CA 1
ATOM 6273 C C . TYR B 1 331 ? 20.297 -14.008 -2.783 1 96.62 331 TYR B C 1
ATOM 6275 O O . TYR B 1 331 ? 19.766 -15.102 -2.645 1 96.62 331 TYR B O 1
ATOM 6283 N N . THR B 1 332 ? 19.656 -12.852 -2.666 1 96.75 332 THR B N 1
ATOM 6284 C CA . THR B 1 332 ? 18.219 -12.82 -2.473 1 96.75 332 THR B CA 1
ATOM 6285 C C . THR B 1 332 ? 17.5 -13.516 -3.627 1 96.75 332 THR B C 1
ATOM 6287 O O . THR B 1 332 ? 16.562 -14.297 -3.408 1 96.75 332 THR B O 1
ATOM 6290 N N . ASP B 1 333 ? 17.922 -13.242 -4.781 1 96.31 333 ASP B N 1
ATOM 6291 C CA . ASP B 1 333 ? 17.359 -13.883 -5.961 1 96.31 333 ASP B CA 1
ATOM 6292 C C . ASP B 1 333 ? 17.594 -15.391 -5.926 1 96.31 333 ASP B C 1
ATOM 6294 O O . ASP B 1 333 ? 16.719 -16.172 -6.301 1 96.31 333 ASP B O 1
ATOM 6298 N N . ALA B 1 334 ? 18.781 -15.781 -5.52 1 97.19 334 ALA B N 1
ATOM 6299 C CA . ALA B 1 334 ? 19.125 -17.203 -5.402 1 97.19 334 ALA B CA 1
ATOM 6300 C C . ALA B 1 334 ? 18.219 -17.906 -4.387 1 97.19 334 ALA B C 1
ATOM 6302 O O . ALA B 1 334 ? 17.797 -19.031 -4.605 1 97.19 334 ALA B O 1
ATOM 6303 N N . VAL B 1 335 ? 17.984 -17.203 -3.303 1 98.06 335 VAL B N 1
ATOM 6304 C CA . VAL B 1 335 ? 17.141 -17.766 -2.262 1 98.06 335 VAL B CA 1
ATOM 6305 C C . VAL B 1 335 ? 15.734 -18 -2.822 1 98.06 335 VAL B C 1
ATOM 6307 O O . VAL B 1 335 ? 15.148 -19.062 -2.588 1 98.06 335 VAL B O 1
ATOM 6310 N N . LEU B 1 336 ? 15.219 -17.109 -3.572 1 97.5 336 LEU B N 1
ATOM 6311 C CA . LEU B 1 336 ? 13.883 -17.219 -4.156 1 97.5 336 LEU B CA 1
ATOM 6312 C C . LEU B 1 336 ? 13.828 -18.375 -5.156 1 97.5 336 LEU B C 1
ATOM 6314 O O . LEU B 1 336 ? 12.859 -19.125 -5.188 1 97.5 336 LEU B O 1
ATOM 6318 N N . HIS B 1 337 ? 14.844 -18.516 -5.934 1 97.25 337 HIS B N 1
ATOM 6319 C CA . HIS B 1 337 ? 14.891 -19.594 -6.918 1 97.25 337 HIS B CA 1
ATOM 6320 C C . HIS B 1 337 ? 15.008 -20.953 -6.242 1 97.25 337 HIS B C 1
ATOM 6322 O O . HIS B 1 337 ? 14.312 -21.891 -6.617 1 97.25 337 HIS B O 1
ATOM 6328 N N . GLU B 1 338 ? 15.875 -20.984 -5.238 1 98 338 GLU B N 1
ATOM 6329 C CA . GLU B 1 338 ? 16.047 -22.234 -4.52 1 98 338 GLU B CA 1
ATOM 6330 C C . GLU B 1 338 ? 14.766 -22.641 -3.803 1 98 338 GLU B C 1
ATOM 6332 O O . GLU B 1 338 ? 14.438 -23.828 -3.736 1 98 338 GLU B O 1
ATOM 6337 N N . ALA B 1 339 ? 14.125 -21.672 -3.242 1 98.06 339 ALA B N 1
ATOM 6338 C CA . ALA B 1 339 ? 12.852 -21.953 -2.576 1 98.06 339 ALA B CA 1
ATOM 6339 C C . ALA B 1 339 ? 11.844 -22.531 -3.555 1 98.06 339 ALA B C 1
ATOM 6341 O O . ALA B 1 339 ? 11.125 -23.484 -3.223 1 98.06 339 ALA B O 1
ATOM 6342 N N . GLN B 1 340 ? 11.742 -21.953 -4.75 1 97.88 340 GLN B N 1
ATOM 6343 C CA . GLN B 1 340 ? 10.828 -22.453 -5.77 1 97.88 340 GLN B CA 1
ATOM 6344 C C . GLN B 1 340 ? 11.211 -23.859 -6.215 1 97.88 340 GLN B C 1
ATOM 6346 O O . GLN B 1 340 ? 10.336 -24.719 -6.426 1 97.88 340 GLN B O 1
ATOM 6351 N N . ARG B 1 341 ? 12.531 -24.047 -6.379 1 97.31 341 ARG B N 1
ATOM 6352 C CA . ARG B 1 341 ? 13.008 -25.375 -6.77 1 97.31 341 ARG B CA 1
ATOM 6353 C C . ARG B 1 341 ? 12.609 -26.422 -5.738 1 97.31 341 ARG B C 1
ATOM 6355 O O . ARG B 1 341 ? 12.07 -27.484 -6.09 1 97.31 341 ARG B O 1
ATOM 6362 N N . LEU B 1 342 ? 12.93 -26.094 -4.477 1 97 342 LEU B N 1
ATOM 6363 C CA . LEU B 1 342 ? 12.688 -27.047 -3.389 1 97 342 LEU B CA 1
ATOM 6364 C C . LEU B 1 342 ? 11.195 -27.297 -3.207 1 97 342 LEU B C 1
ATOM 6366 O O . LEU B 1 342 ? 10.781 -28.422 -2.926 1 97 342 LEU B O 1
ATOM 6370 N N . LEU B 1 343 ? 10.414 -26.297 -3.355 1 96.69 343 LEU B N 1
ATOM 6371 C CA . LEU B 1 343 ? 8.969 -26.406 -3.178 1 96.69 343 LEU B CA 1
ATOM 6372 C C . LEU B 1 343 ? 8.344 -27.25 -4.293 1 96.69 343 LEU B C 1
ATOM 6374 O O . LEU B 1 343 ? 7.441 -28.047 -4.047 1 96.69 343 LEU B O 1
ATOM 6378 N N . ALA B 1 344 ? 8.867 -27 -5.539 1 96.31 344 ALA B N 1
ATOM 6379 C CA . ALA B 1 344 ? 8.234 -27.641 -6.691 1 96.31 344 ALA B CA 1
ATOM 6380 C C . ALA B 1 344 ? 6.715 -27.562 -6.586 1 96.31 344 ALA B C 1
ATOM 6382 O O . ALA B 1 344 ? 6.043 -28.609 -6.523 1 96.31 344 ALA B O 1
ATOM 6383 N N . LEU B 1 345 ? 6.184 -26.391 -6.672 1 96.62 345 LEU B N 1
ATOM 6384 C CA . LEU B 1 345 ? 4.789 -26.078 -6.371 1 96.62 345 LEU B CA 1
ATOM 6385 C C . LEU B 1 345 ? 3.848 -27 -7.129 1 96.62 345 LEU B C 1
ATOM 6387 O O . LEU B 1 345 ? 2.846 -27.453 -6.578 1 96.62 345 LEU B O 1
ATOM 6391 N N . VAL B 1 346 ? 4.152 -27.234 -8.383 1 96 346 VAL B N 1
ATOM 6392 C CA . VAL B 1 346 ? 3.361 -28.125 -9.219 1 96 346 VAL B CA 1
ATOM 6393 C C . VAL B 1 346 ? 4.215 -29.312 -9.656 1 96 346 VAL B C 1
ATOM 6395 O O . VAL B 1 346 ? 4.602 -29.422 -10.828 1 96 346 VAL B O 1
ATOM 6398 N N . PRO B 1 347 ? 4.359 -30.297 -8.773 1 94.31 347 PRO B N 1
ATOM 6399 C CA . PRO B 1 347 ? 5.34 -31.344 -9.008 1 94.31 347 PRO B CA 1
ATOM 6400 C C . PRO B 1 347 ? 4.973 -32.25 -10.188 1 94.31 347 PRO B C 1
ATOM 6402 O O . PRO B 1 347 ? 5.852 -32.719 -10.922 1 94.31 347 PRO B O 1
ATOM 6405 N N . MET B 1 348 ? 3.734 -32.5 -10.438 1 93.06 348 MET B N 1
ATOM 6406 C CA . MET B 1 348 ? 3.316 -33.406 -11.5 1 93.06 348 MET B CA 1
ATOM 6407 C C . MET B 1 348 ? 3.127 -32.656 -12.812 1 93.06 348 MET B C 1
ATOM 6409 O O . MET B 1 348 ? 2.852 -33.281 -13.852 1 93.06 348 MET B O 1
ATOM 6413 N N . GLY B 1 349 ? 3.332 -31.312 -12.711 1 92.06 349 GLY B N 1
ATOM 6414 C CA . GLY B 1 349 ? 2.971 -30.531 -13.883 1 92.06 349 GLY B CA 1
ATOM 6415 C C . GLY B 1 349 ? 1.485 -30.562 -14.195 1 92.06 349 GLY B C 1
ATOM 6416 O O . GLY B 1 349 ? 0.735 -31.312 -13.562 1 92.06 349 GLY B O 1
ATOM 6417 N N . VAL B 1 350 ? 1.104 -29.781 -15.141 1 93.25 350 VAL B N 1
ATOM 6418 C CA . VAL B 1 350 ? -0.281 -29.812 -15.594 1 93.25 350 VAL B CA 1
ATOM 6419 C C . VAL B 1 350 ? -0.413 -30.766 -16.781 1 93.25 350 VAL B C 1
ATOM 6421 O O . VAL B 1 350 ? 0.412 -30.75 -17.703 1 93.25 350 VAL B O 1
ATOM 6424 N N . PRO B 1 351 ? -1.415 -31.609 -16.719 1 94.12 351 PRO B N 1
ATOM 6425 C CA . PRO B 1 351 ? -1.57 -32.594 -17.781 1 94.12 351 PRO B CA 1
ATOM 6426 C C . PRO B 1 351 ? -1.654 -31.969 -19.172 1 94.12 351 PRO B C 1
ATOM 6428 O O . PRO B 1 351 ? -2.295 -30.938 -19.328 1 94.12 351 PRO B O 1
ATOM 6431 N N . ARG B 1 352 ? -0.954 -32.656 -20.062 1 94.44 352 ARG B N 1
ATOM 6432 C CA . ARG B 1 352 ? -0.976 -32.25 -21.469 1 94.44 352 ARG B CA 1
ATOM 6433 C C . ARG B 1 352 ? -1.696 -33.312 -22.312 1 94.44 352 ARG B C 1
ATOM 6435 O O . ARG B 1 352 ? -1.937 -34.406 -21.859 1 94.44 352 ARG B O 1
ATOM 6442 N N . ALA B 1 353 ? -2.137 -32.875 -23.5 1 94.94 353 ALA B N 1
ATOM 6443 C CA . ALA B 1 353 ? -2.697 -33.781 -24.484 1 94.94 353 ALA B CA 1
ATOM 6444 C C . ALA B 1 353 ? -2.102 -33.531 -25.875 1 94.94 353 ALA B C 1
ATOM 6446 O O . ALA B 1 353 ? -1.948 -32.375 -26.281 1 94.94 353 ALA B O 1
ATOM 6447 N N . LEU B 1 354 ? -1.73 -34.594 -26.531 1 94.44 354 LEU B N 1
ATOM 6448 C CA . LEU B 1 354 ? -1.146 -34.469 -27.859 1 94.44 354 LEU B CA 1
ATOM 6449 C C . LEU B 1 354 ? -2.186 -33.969 -28.859 1 94.44 354 LEU B C 1
ATOM 6451 O O . LEU B 1 354 ? -3.307 -34.469 -28.891 1 94.44 354 LEU B O 1
ATOM 6455 N N . VAL B 1 355 ? -1.845 -33 -29.641 1 94.19 355 VAL B N 1
ATOM 6456 C CA . VAL B 1 355 ? -2.789 -32.406 -30.609 1 94.19 355 VAL B CA 1
ATOM 6457 C C . VAL B 1 355 ? -2.689 -33.156 -31.938 1 94.19 355 VAL B C 1
ATOM 6459 O O . VAL B 1 355 ? -3.551 -33 -32.812 1 94.19 355 VAL B O 1
ATOM 6462 N N . LYS B 1 356 ? -1.666 -33.938 -32.125 1 94.88 356 LYS B N 1
ATOM 6463 C CA . LYS B 1 356 ? -1.462 -34.781 -33.312 1 94.88 356 LYS B CA 1
ATOM 6464 C C . LYS B 1 356 ? -0.665 -36.031 -32.938 1 94.88 356 LYS B C 1
ATOM 6466 O O . LYS B 1 356 ? 0.017 -36.094 -31.922 1 94.88 356 LYS B O 1
ATOM 6471 N N . THR B 1 357 ? -0.862 -37.031 -33.781 1 94.5 357 THR B N 1
ATOM 6472 C CA . THR B 1 357 ? -0.046 -38.25 -33.594 1 94.5 357 THR B CA 1
ATOM 6473 C C . THR B 1 357 ? 1.438 -37.906 -33.688 1 94.5 357 THR B C 1
ATOM 6475 O O . THR B 1 357 ? 1.856 -37.219 -34.625 1 94.5 357 THR B O 1
ATOM 6478 N N . THR B 1 358 ? 2.223 -38.375 -32.688 1 93.44 358 THR B N 1
ATOM 6479 C CA . THR B 1 358 ? 3.602 -37.906 -32.562 1 93.44 358 THR B CA 1
ATOM 6480 C 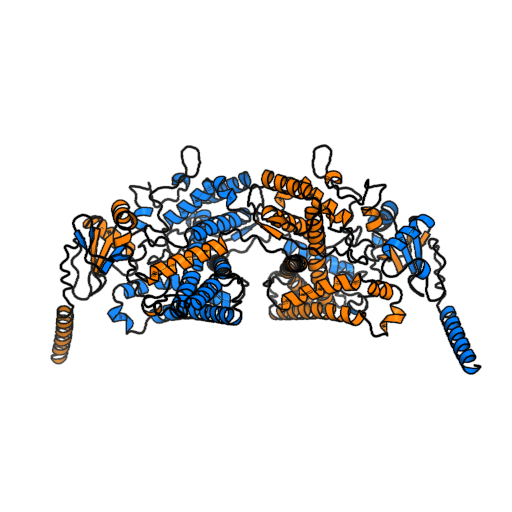C . THR B 1 358 ? 4.539 -39.062 -32.25 1 93.44 358 THR B C 1
ATOM 6482 O O . THR B 1 358 ? 4.211 -39.938 -31.438 1 93.44 358 THR B O 1
ATOM 6485 N N . ARG B 1 359 ? 5.641 -39.031 -32.969 1 94.31 359 ARG B N 1
ATOM 6486 C CA . ARG B 1 359 ? 6.719 -39.938 -32.625 1 94.31 359 ARG B CA 1
ATOM 6487 C C . ARG B 1 359 ? 7.602 -39.375 -31.531 1 94.31 359 ARG B C 1
ATOM 6489 O O . ARG B 1 359 ? 8.125 -38.25 -31.656 1 94.31 359 ARG B O 1
ATOM 6496 N N . PHE B 1 360 ? 7.73 -40.094 -30.438 1 93.44 360 PHE B N 1
ATOM 6497 C CA . PHE B 1 360 ? 8.477 -39.625 -29.281 1 93.44 360 PHE B CA 1
ATOM 6498 C C . PHE B 1 360 ? 9.312 -40.719 -28.656 1 93.44 360 PHE B C 1
ATOM 6500 O O . PHE B 1 360 ? 8.766 -41.719 -28.156 1 93.44 360 PHE B O 1
ATOM 6507 N N . ARG B 1 361 ? 10.625 -40.656 -28.734 1 93.38 361 ARG B N 1
ATOM 6508 C CA . ARG B 1 361 ? 11.602 -41.531 -28.125 1 93.38 361 ARG B CA 1
ATOM 6509 C C . ARG B 1 361 ? 11.336 -43 -28.484 1 93.38 361 ARG B C 1
ATOM 6511 O O . ARG B 1 361 ? 11.305 -43.875 -27.625 1 93.38 361 ARG B O 1
ATOM 6518 N N . GLY B 1 362 ? 11.031 -43.219 -29.703 1 91.56 362 GLY B N 1
ATOM 6519 C CA . GLY B 1 362 ? 10.875 -44.562 -30.219 1 91.56 362 GLY B CA 1
ATOM 6520 C C . GLY B 1 362 ? 9.445 -45.062 -30.156 1 91.56 362 GLY B C 1
ATOM 6521 O O . GLY B 1 362 ? 9.148 -46.188 -30.609 1 91.56 362 GLY B O 1
ATOM 6522 N N . TYR B 1 363 ? 8.547 -44.25 -29.656 1 93.44 363 TYR B N 1
ATOM 6523 C CA . TYR B 1 363 ? 7.145 -44.625 -29.547 1 93.44 363 TYR B CA 1
ATOM 6524 C C . TYR B 1 363 ? 6.281 -43.75 -30.453 1 93.44 363 TYR B C 1
ATOM 6526 O O . TYR B 1 363 ? 6.719 -42.688 -30.891 1 93.44 363 TYR B O 1
ATOM 6534 N N . THR B 1 364 ? 5.176 -44.281 -30.766 1 94.31 364 THR B N 1
ATOM 6535 C CA . THR B 1 364 ? 4.176 -43.5 -31.5 1 94.31 364 THR B CA 1
ATOM 6536 C C . THR B 1 364 ? 2.945 -43.25 -30.625 1 94.31 364 THR B C 1
ATOM 6538 O O . THR B 1 364 ? 2.174 -44.188 -30.344 1 94.31 364 THR B O 1
ATOM 6541 N N . LEU B 1 365 ? 2.848 -42.031 -30.25 1 93 365 LEU B N 1
ATOM 6542 C CA . LEU B 1 365 ? 1.744 -41.656 -29.375 1 93 365 LEU B CA 1
ATOM 6543 C C . LEU B 1 365 ? 0.58 -41.094 -30.203 1 93 365 LEU B C 1
ATOM 6545 O O . LEU B 1 365 ? 0.734 -40.094 -30.906 1 93 365 LEU B O 1
ATOM 6549 N N . PRO B 1 366 ? -0.534 -41.625 -30.094 1 93.25 366 PRO B N 1
ATOM 6550 C CA . PRO B 1 366 ? -1.679 -41.156 -30.875 1 93.25 366 PRO B CA 1
ATOM 6551 C C . PRO B 1 366 ? -2.166 -39.781 -30.422 1 93.25 366 PRO B C 1
ATOM 6553 O O . PRO B 1 366 ? -1.938 -39.375 -29.266 1 93.25 366 PRO B O 1
ATOM 6556 N N . GLN B 1 367 ? -2.82 -39.125 -31.359 1 93.69 367 GLN B N 1
ATOM 6557 C CA . GLN B 1 367 ? -3.49 -37.875 -31.016 1 93.69 367 GLN B CA 1
ATOM 6558 C C . GLN B 1 367 ? -4.457 -38.062 -29.844 1 93.69 367 GLN B C 1
ATOM 6560 O O . GLN B 1 367 ? -5.18 -39.062 -29.797 1 93.69 367 GLN B O 1
ATOM 6565 N N . GLY B 1 368 ? -4.359 -37.125 -28.906 1 91.75 368 GLY B N 1
ATOM 6566 C CA . GLY B 1 368 ? -5.27 -37.188 -27.781 1 91.75 368 GLY B CA 1
ATOM 6567 C C . GLY B 1 368 ? -4.664 -37.875 -26.562 1 91.75 368 GLY B C 1
ATOM 6568 O O . GLY B 1 368 ? -5.234 -37.844 -25.469 1 91.75 368 GLY B O 1
ATOM 6569 N N . THR B 1 369 ? -3.518 -38.469 -26.734 1 92.75 369 THR B N 1
ATOM 6570 C CA . THR B 1 369 ? -2.836 -39.125 -25.609 1 92.75 369 THR B CA 1
ATOM 6571 C C . THR B 1 369 ? -2.525 -38.094 -24.516 1 92.75 369 THR B C 1
ATOM 6573 O O . THR B 1 369 ? -1.989 -37.031 -24.797 1 92.75 369 THR B O 1
ATOM 6576 N N . GLU B 1 370 ? -2.906 -38.438 -23.328 1 94.56 370 GLU B N 1
ATOM 6577 C CA . GLU B 1 370 ? -2.592 -37.594 -22.188 1 94.56 370 GLU B CA 1
ATOM 6578 C C . GLU B 1 370 ? -1.163 -37.812 -21.703 1 94.56 370 GLU B C 1
ATOM 6580 O O . GLU B 1 370 ? -0.684 -38.938 -21.688 1 94.56 370 GLU B O 1
ATOM 6585 N N . VAL B 1 371 ? -0.543 -36.719 -21.359 1 95 371 VAL B N 1
ATOM 6586 C CA . VAL B 1 371 ? 0.854 -36.781 -20.938 1 95 371 VAL B CA 1
ATOM 6587 C C . VAL B 1 371 ? 1.03 -36.031 -19.609 1 95 371 VAL B C 1
ATOM 6589 O O . VAL B 1 371 ? 0.503 -34.938 -19.438 1 95 371 VAL B O 1
ATOM 6592 N N . PHE B 1 372 ? 1.68 -36.656 -18.625 1 95.81 372 PHE B N 1
ATOM 6593 C CA . PHE B 1 372 ? 2.074 -36.031 -17.375 1 95.81 372 PHE B CA 1
ATOM 6594 C C . PHE B 1 372 ? 3.561 -35.688 -17.375 1 95.81 372 PHE B C 1
ATOM 6596 O O . PHE B 1 372 ? 4.402 -36.594 -17.172 1 95.81 372 PHE B O 1
ATOM 6603 N N . PRO B 1 373 ? 3.844 -34.469 -17.656 1 95.44 373 PRO B N 1
ATOM 6604 C CA . PRO B 1 373 ? 5.246 -34.062 -17.5 1 95.44 373 PRO B CA 1
ATOM 6605 C C . PRO B 1 373 ? 5.625 -33.781 -16.062 1 95.44 373 PRO B C 1
ATOM 6607 O O . PRO B 1 373 ? 5.281 -32.719 -15.523 1 95.44 373 PRO B O 1
ATOM 6610 N N . LEU B 1 374 ? 6.316 -34.656 -15.375 1 96 374 LEU B N 1
ATOM 6611 C CA . LEU B 1 374 ? 6.637 -34.5 -13.961 1 96 374 LEU B CA 1
ATOM 6612 C C . LEU B 1 374 ? 7.73 -33.438 -13.766 1 96 374 LEU B C 1
ATOM 6614 O O . LEU B 1 374 ? 8.922 -33.781 -13.773 1 96 374 LEU B O 1
ATOM 6618 N N . LEU B 1 375 ? 7.305 -32.281 -13.43 1 94.88 375 LEU B N 1
ATOM 6619 C CA . LEU B 1 375 ? 8.242 -31.172 -13.266 1 94.88 375 LEU B CA 1
ATOM 6620 C C . LEU B 1 375 ? 9.102 -31.359 -12.023 1 94.88 375 LEU B C 1
ATOM 6622 O O . LEU B 1 375 ? 10.273 -30.984 -12.008 1 94.88 375 LEU B O 1
ATOM 6626 N N . GLY B 1 376 ? 8.484 -31.938 -10.992 1 95.12 376 GLY B N 1
ATOM 6627 C CA . GLY B 1 376 ? 9.211 -32.188 -9.758 1 95.12 376 GLY B CA 1
ATOM 6628 C C . GLY B 1 376 ? 10.43 -33.094 -9.953 1 95.12 376 GLY B C 1
ATOM 6629 O O . GLY B 1 376 ? 11.422 -32.938 -9.234 1 95.12 376 GLY B O 1
ATOM 6630 N N . SER B 1 377 ? 10.312 -34 -10.922 1 95.44 377 SER B N 1
ATOM 6631 C CA . SER B 1 377 ? 11.406 -34.938 -11.188 1 95.44 377 SER B CA 1
ATOM 6632 C C . SER B 1 377 ? 12.633 -34.188 -11.727 1 95.44 377 SER B C 1
ATOM 6634 O O . SER B 1 377 ? 13.758 -34.688 -11.602 1 95.44 377 SER B O 1
ATOM 6636 N N . ILE B 1 378 ? 12.438 -33.031 -12.312 1 94.94 378 ILE B N 1
ATOM 6637 C CA . ILE B 1 378 ? 13.531 -32.219 -12.82 1 94.94 378 ILE B CA 1
ATOM 6638 C C . ILE B 1 378 ? 14.109 -31.375 -11.695 1 94.94 378 ILE B C 1
ATOM 6640 O O . ILE B 1 378 ? 15.32 -31.344 -11.492 1 94.94 378 ILE B O 1
ATOM 6644 N N . LEU B 1 379 ? 13.25 -30.766 -10.945 1 95.25 379 LEU B N 1
ATOM 6645 C CA . LEU B 1 379 ? 13.625 -29.812 -9.906 1 95.25 379 LEU B CA 1
ATOM 6646 C C . LEU B 1 379 ? 14.312 -30.516 -8.742 1 95.25 379 LEU B C 1
ATOM 6648 O O . LEU B 1 379 ? 15.094 -29.891 -8.016 1 95.25 379 LEU B O 1
ATOM 6652 N N . HIS B 1 380 ? 14.023 -31.828 -8.594 1 95.25 380 HIS B N 1
ATOM 6653 C CA . HIS B 1 380 ? 14.609 -32.594 -7.5 1 95.25 380 HIS B CA 1
ATOM 6654 C C . HIS B 1 380 ? 15.5 -33.719 -8.023 1 95.25 380 HIS B C 1
ATOM 6656 O O . HIS B 1 380 ? 15.711 -34.719 -7.344 1 95.25 380 HIS B O 1
ATOM 6662 N N . ASP B 1 381 ? 15.969 -33.562 -9.227 1 94 381 ASP B N 1
ATOM 6663 C CA . ASP B 1 381 ? 16.859 -34.562 -9.836 1 94 381 ASP B CA 1
ATOM 6664 C C . ASP B 1 381 ? 18.234 -34.531 -9.188 1 94 381 ASP B C 1
ATOM 6666 O O . ASP B 1 381 ? 18.953 -33.531 -9.297 1 94 381 ASP B O 1
ATOM 6670 N N . PRO B 1 382 ? 18.672 -35.562 -8.57 1 93.06 382 PRO B N 1
ATOM 6671 C CA . PRO B 1 382 ? 19.984 -35.562 -7.91 1 93.06 382 PRO B CA 1
ATOM 6672 C C . PRO B 1 382 ? 21.141 -35.5 -8.898 1 93.06 382 PRO B C 1
ATOM 6674 O O . PRO B 1 382 ? 22.25 -35.125 -8.523 1 93.06 382 PRO B O 1
ATOM 6677 N N . GLU B 1 383 ? 20.906 -35.844 -10.109 1 91.06 383 GLU B N 1
ATOM 6678 C CA . GLU B 1 383 ? 21.938 -35.75 -11.125 1 91.06 383 GLU B CA 1
ATOM 6679 C C . GLU B 1 383 ? 22.203 -34.312 -11.547 1 91.06 383 GLU B C 1
ATOM 6681 O O . GLU B 1 383 ? 23.297 -33.969 -12.008 1 91.06 383 GLU B O 1
ATOM 6686 N N . VAL B 1 384 ? 21.203 -33.5 -11.359 1 90.06 384 VAL B N 1
ATOM 6687 C CA . VAL B 1 384 ? 21.312 -32.094 -11.766 1 90.06 384 VAL B CA 1
ATOM 6688 C C . VAL B 1 384 ? 21.625 -31.234 -10.555 1 90.06 384 VAL B C 1
ATOM 6690 O O . VAL B 1 384 ? 22.516 -30.375 -10.609 1 90.06 384 VAL B O 1
ATOM 6693 N N . PHE B 1 385 ? 20.875 -31.453 -9.5 1 93 385 PHE B N 1
ATOM 6694 C CA . PHE B 1 385 ? 21.031 -30.719 -8.25 1 93 385 PHE B CA 1
ATOM 6695 C C . PHE B 1 385 ? 21.578 -31.641 -7.16 1 93 385 PHE B C 1
ATOM 6697 O O . PHE B 1 385 ? 20.859 -32.5 -6.664 1 93 385 PHE B O 1
ATOM 6704 N N . LYS B 1 386 ? 22.797 -31.375 -6.75 1 92.69 386 LYS B N 1
ATOM 6705 C CA . LYS B 1 386 ? 23.391 -32.188 -5.695 1 92.69 386 LYS B CA 1
ATOM 6706 C C . LYS B 1 386 ? 22.641 -32.031 -4.383 1 92.69 386 LYS B C 1
ATOM 6708 O O . LYS B 1 386 ? 22.344 -30.906 -3.953 1 92.69 386 LYS B O 1
ATOM 6713 N N . GLN B 1 387 ? 22.219 -33.125 -3.795 1 93.19 387 GLN B N 1
ATOM 6714 C CA . GLN B 1 387 ? 21.438 -33.125 -2.562 1 93.19 387 GLN B CA 1
ATOM 6715 C C . GLN B 1 387 ? 20.188 -32.281 -2.703 1 93.19 387 GLN B C 1
ATOM 6717 O O . GLN B 1 387 ? 20.016 -31.281 -1.985 1 93.19 387 GLN B O 1
ATOM 6722 N N . PRO B 1 388 ? 19.312 -32.625 -3.557 1 94.19 388 PRO B N 1
ATOM 6723 C CA . PRO B 1 388 ? 18.188 -31.797 -3.943 1 94.19 388 PRO B CA 1
ATOM 6724 C C . PRO B 1 388 ? 17.25 -31.484 -2.775 1 94.19 388 PRO B C 1
ATOM 6726 O O . PRO B 1 388 ? 16.469 -30.531 -2.836 1 94.19 388 PRO B O 1
ATOM 6729 N N . GLU B 1 389 ? 17.297 -32.25 -1.674 1 93.19 389 GLU B N 1
ATOM 6730 C CA . GLU B 1 389 ? 16.391 -32.062 -0.544 1 93.19 389 GLU B CA 1
ATOM 6731 C C . GLU B 1 389 ? 16.906 -30.938 0.374 1 93.19 389 GLU B C 1
ATOM 6733 O O . GLU B 1 389 ? 16.156 -30.422 1.204 1 93.19 389 GLU B O 1
ATOM 6738 N N . GLU B 1 390 ? 18.125 -30.625 0.173 1 94.75 390 GLU B N 1
ATOM 6739 C CA . GLU B 1 390 ? 18.719 -29.594 1.021 1 94.75 390 GLU B CA 1
ATOM 6740 C C . GLU B 1 390 ? 18.469 -28.203 0.451 1 94.75 390 GLU B C 1
ATOM 6742 O O . GLU B 1 390 ? 18.5 -28.016 -0.766 1 94.75 390 GLU B O 1
ATOM 6747 N N . PHE B 1 391 ? 18.234 -27.297 1.352 1 96.75 391 PHE B N 1
ATOM 6748 C CA . PHE B 1 391 ? 18.078 -25.891 0.968 1 96.75 391 PHE B CA 1
ATOM 6749 C C . PHE B 1 391 ? 19.438 -25.219 0.826 1 96.75 391 PHE B C 1
ATOM 6751 O O . PHE B 1 391 ? 20.141 -25 1.818 1 96.75 391 PHE B O 1
ATOM 6758 N N . ASN B 1 392 ? 19.828 -24.969 -0.451 1 96.06 392 ASN B N 1
ATOM 6759 C CA . ASN B 1 392 ? 21.125 -24.375 -0.743 1 96.06 392 ASN B CA 1
ATOM 6760 C C . ASN B 1 392 ? 21.031 -23.328 -1.848 1 96.06 392 ASN B C 1
ATOM 6762 O O . ASN B 1 392 ? 21.234 -23.641 -3.021 1 96.06 392 ASN B O 1
ATOM 6766 N N . PRO B 1 393 ? 20.828 -22.031 -1.427 1 96.31 393 PRO B N 1
ATOM 6767 C CA . PRO B 1 393 ? 20.75 -20.969 -2.426 1 96.31 393 PRO B CA 1
ATOM 6768 C C . PRO B 1 393 ? 22.016 -20.844 -3.271 1 96.31 393 PRO B C 1
ATOM 6770 O O . PRO B 1 393 ? 21.953 -20.312 -4.387 1 96.31 393 PRO B O 1
ATOM 6773 N N . GLY B 1 394 ? 23.078 -21.359 -2.768 1 94.12 394 GLY B N 1
ATOM 6774 C CA . GLY B 1 394 ? 24.359 -21.266 -3.471 1 94.12 394 GLY B CA 1
ATOM 6775 C C . GLY B 1 394 ? 24.328 -21.922 -4.84 1 94.12 394 GLY B C 1
ATOM 6776 O O . GLY B 1 394 ? 25.156 -21.609 -5.699 1 94.12 394 GLY B O 1
ATOM 6777 N N . ARG B 1 395 ? 23.359 -22.812 -5.141 1 94.25 395 ARG B N 1
ATOM 6778 C CA . ARG B 1 395 ? 23.203 -23.5 -6.418 1 94.25 395 ARG B CA 1
ATOM 6779 C C . ARG B 1 395 ? 22.969 -22.5 -7.547 1 94.25 395 ARG B C 1
ATOM 6781 O O . ARG B 1 395 ? 23.25 -22.797 -8.711 1 94.25 395 ARG B O 1
ATOM 6788 N N . PHE B 1 396 ? 22.484 -21.375 -7.109 1 95.81 396 PHE B N 1
ATOM 6789 C CA . PHE B 1 396 ? 22.094 -20.391 -8.117 1 95.81 396 PHE B CA 1
ATOM 6790 C C . PHE B 1 396 ? 23.062 -19.219 -8.148 1 95.81 396 PHE B C 1
ATOM 6792 O O . PHE B 1 396 ? 22.75 -18.156 -8.672 1 95.81 396 PHE B O 1
ATOM 6799 N N . LEU B 1 397 ? 24.156 -19.375 -7.574 1 94.88 397 LEU B N 1
ATOM 6800 C CA . LEU B 1 397 ? 25.219 -18.391 -7.605 1 94.88 397 LEU B CA 1
ATOM 6801 C C . LEU B 1 397 ? 26.453 -18.922 -8.336 1 94.88 397 LEU B C 1
ATOM 6803 O O . LEU B 1 397 ? 26.797 -20.094 -8.203 1 94.88 397 LEU B O 1
ATOM 6807 N N . ASP B 1 398 ? 27.062 -18.109 -9.094 1 92.06 398 ASP B N 1
ATOM 6808 C CA . ASP B 1 398 ? 28.297 -18.516 -9.742 1 92.06 398 ASP B CA 1
ATOM 6809 C C . ASP B 1 398 ? 29.5 -18.297 -8.82 1 92.06 398 ASP B C 1
ATOM 6811 O O . ASP B 1 398 ? 29.328 -17.969 -7.641 1 92.06 398 ASP B O 1
ATOM 6815 N N . ALA B 1 399 ? 30.625 -18.562 -9.367 1 89.75 399 ALA B N 1
ATOM 6816 C CA . ALA B 1 399 ? 31.859 -18.5 -8.578 1 89.75 399 ALA B CA 1
ATOM 6817 C C . ALA B 1 399 ? 32.125 -17.078 -8.078 1 89.75 399 ALA B C 1
ATOM 6819 O O . ALA B 1 399 ? 32.719 -16.891 -7.016 1 89.75 399 ALA B O 1
ATOM 6820 N N . ASP B 1 400 ? 31.578 -16.062 -8.75 1 89.5 400 ASP B N 1
ATOM 6821 C CA . ASP B 1 400 ? 31.797 -14.664 -8.406 1 89.5 400 ASP B CA 1
ATOM 6822 C C . ASP B 1 400 ? 30.672 -14.141 -7.504 1 89.5 400 ASP B C 1
ATOM 6824 O O . ASP B 1 400 ? 30.641 -12.953 -7.184 1 89.5 400 ASP B O 1
ATOM 6828 N N . GLY B 1 401 ? 29.703 -15 -7.188 1 87.69 401 GLY B N 1
ATOM 6829 C CA . GLY B 1 401 ? 28.625 -14.594 -6.309 1 87.69 401 GLY B CA 1
ATOM 6830 C C . GLY B 1 401 ? 27.469 -13.93 -7.043 1 87.69 401 GLY B C 1
ATOM 6831 O O . GLY B 1 401 ? 26.578 -13.359 -6.422 1 87.69 401 GLY B O 1
ATOM 6832 N N . LYS B 1 402 ? 27.516 -14 -8.305 1 87 402 LYS B N 1
ATOM 6833 C CA . LYS B 1 402 ? 26.438 -13.438 -9.125 1 87 402 LYS B CA 1
ATOM 6834 C C . LYS B 1 402 ? 25.344 -14.469 -9.375 1 87 402 LYS B C 1
ATOM 6836 O O . LYS B 1 402 ? 25.594 -15.672 -9.312 1 87 402 LYS B O 1
ATOM 6841 N N . PHE B 1 403 ? 24.219 -13.938 -9.617 1 91.38 403 PHE B N 1
ATOM 6842 C CA . PHE B 1 403 ? 23.078 -14.82 -9.852 1 91.38 403 PHE B CA 1
ATOM 6843 C C . PHE B 1 403 ? 23.234 -15.57 -11.172 1 91.38 403 PHE B C 1
ATOM 6845 O O . PHE B 1 403 ? 23.609 -14.977 -12.18 1 91.38 403 PHE B O 1
ATOM 6852 N N . LYS B 1 404 ? 23.031 -16.844 -11.125 1 88.31 404 LYS B N 1
ATOM 6853 C CA . LYS B 1 404 ? 23.047 -17.688 -12.312 1 88.31 404 LYS B CA 1
ATOM 6854 C C . LYS B 1 404 ? 21.828 -18.594 -12.367 1 88.31 404 LYS B C 1
ATOM 6856 O O . LYS B 1 404 ? 21.625 -19.422 -11.469 1 88.31 404 LYS B O 1
ATOM 6861 N N . LYS B 1 405 ? 21.078 -18.406 -13.43 1 86.44 405 LYS B N 1
ATOM 6862 C CA . LYS B 1 405 ? 19.906 -19.266 -13.594 1 86.44 405 LYS B CA 1
ATOM 6863 C C . LYS B 1 405 ? 20.312 -20.656 -14.078 1 86.44 405 LYS B C 1
ATOM 6865 O O . LYS B 1 405 ? 21.156 -20.781 -14.977 1 86.44 405 LYS B O 1
ATOM 6870 N N . HIS B 1 406 ? 19.828 -21.625 -13.445 1 86.56 406 HIS B N 1
ATOM 6871 C CA . HIS B 1 406 ? 20.078 -23 -13.828 1 86.56 406 HIS B CA 1
ATOM 6872 C C . HIS B 1 406 ? 19.141 -23.453 -14.938 1 86.56 406 HIS B C 1
ATOM 6874 O O . HIS B 1 406 ? 17.938 -23.141 -14.906 1 86.56 406 HIS B O 1
ATOM 6880 N N . GLU B 1 407 ? 19.562 -24.172 -15.867 1 84.19 407 GLU B N 1
ATOM 6881 C CA . GLU B 1 407 ? 18.781 -24.594 -17.016 1 84.19 407 GLU B CA 1
ATOM 6882 C C . GLU B 1 407 ? 17.641 -25.531 -16.609 1 84.19 407 GLU B C 1
ATOM 6884 O O . GLU B 1 407 ? 16.594 -25.562 -17.25 1 84.19 407 GLU B O 1
ATOM 6889 N N . ALA B 1 408 ? 17.922 -26.25 -15.547 1 91.44 408 ALA B N 1
ATOM 6890 C CA . ALA B 1 408 ? 16.922 -27.219 -15.086 1 91.44 408 ALA B CA 1
ATOM 6891 C C . ALA B 1 408 ? 15.883 -26.562 -14.188 1 91.44 408 ALA B C 1
ATOM 6893 O O . ALA B 1 408 ? 14.938 -27.219 -13.742 1 91.44 408 ALA B O 1
ATOM 6894 N N . PHE B 1 409 ? 16.062 -25.297 -13.945 1 94.38 409 PHE B N 1
ATOM 6895 C CA . PHE B 1 409 ? 15.094 -24.562 -13.125 1 94.38 409 PHE B CA 1
ATOM 6896 C C . PHE B 1 409 ? 13.828 -24.266 -13.922 1 94.38 409 PHE B C 1
ATOM 6898 O O . PHE B 1 409 ? 13.758 -23.266 -14.648 1 94.38 409 PHE B O 1
ATOM 6905 N N . LEU B 1 410 ? 12.797 -25.125 -13.758 1 92.88 410 LEU B N 1
ATOM 6906 C CA . LEU B 1 410 ? 11.586 -25.031 -14.562 1 92.88 410 LEU B CA 1
ATOM 6907 C C . LEU B 1 410 ? 10.344 -25.031 -13.68 1 92.88 410 LEU B C 1
ATOM 6909 O O . LEU B 1 410 ? 9.43 -25.828 -13.898 1 92.88 410 LEU B O 1
ATOM 6913 N N . PRO B 1 411 ? 10.289 -24.047 -12.758 1 93.56 411 PRO B N 1
ATOM 6914 C CA . PRO B 1 411 ? 9.109 -24.031 -11.898 1 93.56 411 PRO B CA 1
ATOM 6915 C C . PRO B 1 411 ? 7.844 -23.594 -12.633 1 93.56 411 PRO B C 1
ATOM 6917 O O . PRO B 1 411 ? 6.73 -23.891 -12.18 1 93.56 411 PRO B O 1
ATOM 6920 N N . PHE B 1 412 ? 7.941 -22.953 -13.797 1 94.19 412 PHE B N 1
ATOM 6921 C CA . PHE B 1 412 ? 6.805 -22.391 -14.531 1 94.19 412 PHE B CA 1
ATOM 6922 C C . PHE B 1 412 ? 6.512 -23.219 -15.773 1 94.19 412 PHE B C 1
ATOM 6924 O O . PHE B 1 412 ? 5.789 -22.781 -16.672 1 94.19 412 PHE B O 1
ATOM 6931 N N . SER B 1 413 ? 7.102 -24.391 -15.836 1 93.81 413 SER B N 1
ATOM 6932 C CA . SER B 1 413 ? 6.949 -25.297 -16.969 1 93.81 413 SER B CA 1
ATOM 6933 C C . SER B 1 413 ? 7.617 -24.734 -18.219 1 93.81 413 SER B C 1
ATOM 6935 O O . SER B 1 413 ? 8.539 -23.922 -18.125 1 93.81 413 SER B O 1
ATOM 6937 N N . LEU B 1 414 ? 7.387 -25.359 -19.375 1 90.06 414 LEU B N 1
ATOM 6938 C CA . LEU B 1 414 ? 8 -24.984 -20.641 1 90.06 414 LEU B CA 1
ATOM 6939 C C . LEU B 1 414 ? 7.023 -25.203 -21.797 1 90.06 414 LEU B C 1
ATOM 6941 O O . LEU B 1 414 ? 5.941 -25.766 -21.609 1 90.06 414 LEU B O 1
ATOM 6945 N N . GLY B 1 415 ? 7.484 -24.656 -22.938 1 90.19 415 GLY B N 1
ATOM 6946 C CA . GLY B 1 415 ? 6.707 -24.891 -24.141 1 90.19 415 GLY B CA 1
ATOM 6947 C C . GLY B 1 415 ? 5.641 -23.828 -24.375 1 90.19 415 GLY B C 1
ATOM 6948 O O . GLY B 1 415 ? 5.738 -22.719 -23.875 1 90.19 415 GLY B O 1
ATOM 6949 N N . LYS B 1 416 ? 4.633 -24.234 -25.094 1 90.88 416 LYS B N 1
ATOM 6950 C CA . LYS B 1 416 ? 3.613 -23.281 -25.531 1 90.88 416 LYS B CA 1
ATOM 6951 C C . LYS B 1 416 ? 2.689 -22.891 -24.375 1 90.88 416 LYS B C 1
ATOM 6953 O O . LYS B 1 416 ? 2.127 -21.797 -24.375 1 90.88 416 LYS B O 1
ATOM 6958 N N . ARG B 1 417 ? 2.615 -23.797 -23.406 1 92.88 417 ARG B N 1
ATOM 6959 C CA . ARG B 1 417 ? 1.704 -23.531 -22.297 1 92.88 417 ARG B CA 1
ATOM 6960 C C . ARG B 1 417 ? 2.473 -23.156 -21.031 1 92.88 417 ARG B C 1
ATOM 6962 O O . ARG B 1 417 ? 2.029 -23.453 -19.922 1 92.88 417 ARG B O 1
ATOM 6969 N N . VAL B 1 418 ? 3.619 -22.609 -21.266 1 93.06 418 VAL B N 1
ATOM 6970 C CA . VAL B 1 418 ? 4.355 -22.078 -20.125 1 93.06 418 VAL B CA 1
ATOM 6971 C C . VAL B 1 418 ? 3.475 -21.109 -19.344 1 93.06 418 VAL B C 1
ATOM 6973 O O . VAL B 1 418 ? 2.553 -20.516 -19.891 1 93.06 418 VAL B O 1
ATOM 6976 N N . CYS B 1 419 ? 3.691 -20.984 -18.109 1 93.06 419 CYS B N 1
ATOM 6977 C CA . CYS B 1 419 ? 2.857 -20.156 -17.266 1 93.06 419 CYS B CA 1
ATOM 6978 C C . CYS B 1 419 ? 2.703 -18.75 -17.844 1 93.06 419 CYS B C 1
ATOM 6980 O O . CYS B 1 419 ? 3.695 -18.062 -18.078 1 93.06 419 CYS B O 1
ATOM 6982 N N . LEU B 1 420 ? 1.531 -18.328 -18.094 1 88.62 420 LEU B N 1
ATOM 6983 C CA . LEU B 1 420 ? 1.261 -17.031 -18.703 1 88.62 420 LEU B CA 1
ATOM 6984 C C . LEU B 1 420 ? 1.618 -15.898 -17.75 1 88.62 420 LEU B C 1
ATOM 6986 O O . LEU B 1 420 ? 1.979 -14.805 -18.172 1 88.62 420 LEU B O 1
ATOM 6990 N N . GLY B 1 421 ? 1.551 -16.172 -16.469 1 88.81 421 GLY B N 1
ATOM 6991 C CA . GLY B 1 421 ? 1.829 -15.164 -15.461 1 88.81 421 GLY B CA 1
ATOM 6992 C C . GLY B 1 421 ? 3.236 -15.242 -14.906 1 88.81 421 GLY B C 1
ATOM 6993 O O . GLY B 1 421 ? 3.506 -14.742 -13.812 1 88.81 421 GLY B O 1
ATOM 6994 N N . GLU B 1 422 ? 4.121 -15.898 -15.602 1 90.31 422 GLU B N 1
ATOM 6995 C CA . GLU B 1 422 ? 5.473 -16.109 -15.086 1 90.31 422 GLU B CA 1
ATOM 6996 C C . GLU B 1 422 ? 6.145 -14.773 -14.758 1 90.31 422 GLU B C 1
ATOM 6998 O O . GLU B 1 422 ? 6.715 -14.609 -13.68 1 90.31 422 GLU B O 1
ATOM 7003 N N . GLY B 1 423 ? 6.035 -13.82 -15.695 1 87 423 GLY B N 1
ATOM 7004 C CA . GLY B 1 423 ? 6.633 -12.516 -15.461 1 87 423 GLY B CA 1
ATOM 7005 C C . GLY B 1 423 ? 6.082 -11.82 -14.234 1 87 423 GLY B C 1
ATOM 7006 O O . GLY B 1 423 ? 6.84 -11.281 -13.422 1 87 423 GLY B O 1
ATOM 7007 N N . LEU B 1 424 ? 4.824 -11.812 -14.086 1 87.44 424 LEU B N 1
ATOM 7008 C CA . LEU B 1 424 ? 4.156 -11.195 -12.945 1 87.44 424 LEU B CA 1
ATOM 7009 C C . LEU B 1 424 ? 4.516 -11.914 -11.648 1 87.44 424 LEU B C 1
ATOM 7011 O O . LEU B 1 424 ? 4.754 -11.273 -10.625 1 87.44 424 LEU B O 1
ATOM 7015 N N . ALA B 1 425 ? 4.508 -13.258 -11.734 1 92.56 425 ALA B N 1
ATOM 7016 C CA . ALA B 1 425 ? 4.812 -14.062 -10.555 1 92.56 425 ALA B CA 1
ATOM 7017 C C . ALA B 1 425 ? 6.227 -13.773 -10.047 1 92.56 425 ALA B C 1
ATOM 7019 O O . ALA B 1 425 ? 6.441 -13.625 -8.844 1 92.56 425 ALA B O 1
ATOM 7020 N N . ARG B 1 426 ? 7.129 -13.719 -10.945 1 91 426 ARG B N 1
ATOM 7021 C CA . ARG B 1 426 ? 8.516 -13.438 -10.578 1 91 426 ARG B CA 1
ATOM 7022 C C . ARG B 1 426 ? 8.641 -12.062 -9.93 1 91 426 ARG B C 1
ATOM 7024 O O . ARG B 1 426 ? 9.359 -11.906 -8.938 1 91 426 ARG B O 1
ATOM 7031 N N . THR B 1 427 ? 8 -11.133 -10.469 1 88.69 427 THR B N 1
ATOM 7032 C CA . THR B 1 427 ? 8.016 -9.773 -9.945 1 88.69 427 THR B CA 1
ATOM 7033 C C . THR B 1 427 ? 7.387 -9.719 -8.555 1 88.69 427 THR B C 1
ATOM 7035 O O . THR B 1 427 ? 7.945 -9.109 -7.645 1 88.69 427 THR B O 1
ATOM 7038 N N . GLU B 1 428 ? 6.281 -10.352 -8.445 1 91.81 428 GLU B N 1
ATOM 7039 C CA . GLU B 1 428 ? 5.57 -10.352 -7.168 1 91.81 428 GLU B CA 1
ATOM 7040 C C . GLU B 1 428 ? 6.383 -11.047 -6.078 1 91.81 428 GLU B C 1
ATOM 7042 O O . GLU B 1 428 ? 6.457 -10.562 -4.949 1 91.81 428 GLU B O 1
ATOM 7047 N N . LEU B 1 429 ? 6.953 -12.18 -6.453 1 95.19 429 LEU B N 1
ATOM 7048 C CA . LEU B 1 429 ? 7.762 -12.922 -5.496 1 95.19 429 LEU B CA 1
ATOM 7049 C C . LEU B 1 429 ? 8.914 -12.07 -4.98 1 95.19 429 LEU B C 1
ATOM 7051 O O . LEU B 1 429 ? 9.148 -12 -3.773 1 95.19 429 LEU B O 1
ATOM 7055 N N . PHE B 1 430 ? 9.531 -11.422 -5.891 1 94.06 430 PHE B N 1
ATOM 7056 C CA . PHE B 1 430 ? 10.695 -10.625 -5.535 1 94.06 430 PHE B CA 1
ATOM 7057 C C . PHE B 1 430 ? 10.297 -9.445 -4.656 1 94.06 430 PHE B C 1
ATOM 7059 O O . PHE B 1 430 ? 10.883 -9.227 -3.596 1 94.06 430 PHE B O 1
ATOM 7066 N N . LEU B 1 431 ? 9.289 -8.766 -5.016 1 89.5 431 LEU B N 1
ATOM 7067 C CA . LEU B 1 431 ? 8.898 -7.539 -4.328 1 89.5 431 LEU B CA 1
ATOM 7068 C C . LEU B 1 431 ? 8.305 -7.852 -2.959 1 89.5 431 LEU B C 1
ATOM 7070 O O . LEU B 1 431 ? 8.625 -7.188 -1.972 1 89.5 431 LEU B O 1
ATOM 7074 N N . LEU B 1 432 ? 7.422 -8.82 -2.885 1 92.94 432 LEU B N 1
ATOM 7075 C CA . LEU B 1 432 ? 6.801 -9.18 -1.617 1 92.94 432 LEU B CA 1
ATOM 7076 C C . LEU B 1 432 ? 7.84 -9.703 -0.629 1 92.94 432 LEU B C 1
ATOM 7078 O O . LEU B 1 432 ? 7.844 -9.305 0.539 1 92.94 432 LEU B O 1
ATOM 7082 N N . PHE B 1 433 ? 8.703 -10.5 -1.101 1 95.38 433 PHE B N 1
ATOM 7083 C CA . PHE B 1 433 ? 9.727 -11.117 -0.26 1 95.38 433 PHE B CA 1
ATOM 7084 C C . PHE B 1 433 ? 10.68 -10.07 0.289 1 95.38 433 PHE B C 1
ATOM 7086 O O . PHE B 1 433 ? 10.93 -10.016 1.496 1 95.38 433 PHE B O 1
ATOM 7093 N N . THR B 1 434 ? 11.195 -9.25 -0.597 1 92.62 434 THR B 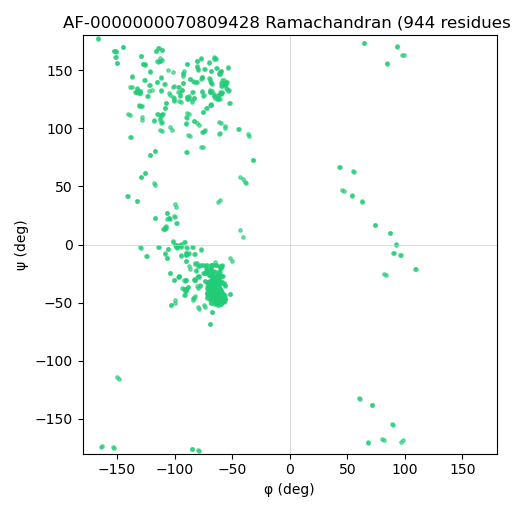N 1
ATOM 7094 C CA . THR B 1 434 ? 12.188 -8.258 -0.192 1 92.62 434 THR B CA 1
ATOM 7095 C C . THR B 1 434 ? 11.555 -7.184 0.688 1 92.62 434 THR B C 1
ATOM 7097 O O . THR B 1 434 ? 12.18 -6.691 1.627 1 92.62 434 THR B O 1
ATOM 7100 N N . ALA B 1 435 ? 10.297 -6.879 0.393 1 87.19 435 ALA B N 1
ATOM 7101 C CA . ALA B 1 435 ? 9.609 -5.895 1.221 1 87.19 435 ALA B CA 1
ATOM 7102 C C . ALA B 1 435 ? 9.422 -6.406 2.646 1 87.19 435 ALA B C 1
ATOM 7104 O O . ALA B 1 435 ? 9.633 -5.664 3.609 1 87.19 435 ALA B O 1
ATOM 7105 N N . ILE B 1 436 ? 9.055 -7.633 2.82 1 90.38 436 ILE B N 1
ATOM 7106 C CA . ILE B 1 436 ? 8.844 -8.242 4.129 1 90.38 436 ILE B CA 1
ATOM 7107 C C . ILE B 1 436 ? 10.164 -8.281 4.898 1 90.38 436 ILE B C 1
ATOM 7109 O O . ILE B 1 436 ? 10.227 -7.863 6.059 1 90.38 436 ILE B O 1
ATOM 7113 N N . LEU B 1 437 ? 11.25 -8.672 4.219 1 92.25 437 LEU B N 1
ATOM 7114 C CA . LEU B 1 437 ? 12.508 -8.898 4.918 1 92.25 437 LEU B CA 1
ATOM 7115 C C . LEU B 1 437 ? 13.242 -7.582 5.168 1 92.25 437 LEU B C 1
ATOM 7117 O O . LEU B 1 437 ? 14.133 -7.516 6.012 1 92.25 437 LEU B O 1
ATOM 7121 N N . GLN B 1 438 ? 12.883 -6.648 4.355 1 82.69 438 GLN B N 1
ATOM 7122 C CA . GLN B 1 438 ? 13.414 -5.316 4.617 1 82.69 438 GLN B CA 1
ATOM 7123 C C . GLN B 1 438 ? 12.773 -4.699 5.855 1 82.69 438 GLN B C 1
ATOM 7125 O O . GLN B 1 438 ? 13.422 -3.953 6.59 1 82.69 438 GLN B O 1
ATOM 7130 N N . ALA B 1 439 ? 11.562 -5.039 6.066 1 75.56 439 ALA B N 1
ATOM 7131 C CA . ALA B 1 439 ? 10.781 -4.383 7.113 1 75.56 439 ALA B CA 1
ATOM 7132 C C . ALA B 1 439 ? 10.789 -5.203 8.398 1 75.56 439 ALA B C 1
ATOM 7134 O O . ALA B 1 439 ? 10.656 -4.652 9.5 1 75.56 439 ALA B O 1
ATOM 7135 N N . PHE B 1 440 ? 10.93 -6.52 8.312 1 83.88 440 PHE B N 1
ATOM 7136 C CA . PHE B 1 440 ? 10.727 -7.359 9.484 1 83.88 440 PHE B CA 1
ATOM 7137 C C . PHE B 1 440 ? 11.812 -8.43 9.578 1 83.88 440 PHE B C 1
ATOM 7139 O O . PHE B 1 440 ? 12.305 -8.906 8.555 1 83.88 440 PHE B O 1
ATOM 7146 N N . SER B 1 441 ? 12.125 -8.664 10.773 1 86.56 441 SER B N 1
ATOM 7147 C CA . SER B 1 441 ? 12.781 -9.938 11.07 1 86.56 441 SER B CA 1
ATOM 7148 C C . SER B 1 441 ? 11.766 -11.008 11.461 1 86.56 441 SER B C 1
ATOM 7150 O O . SER B 1 441 ? 10.797 -10.719 12.164 1 86.56 441 SER B O 1
ATOM 7152 N N . LEU B 1 442 ? 12.07 -12.125 10.93 1 91.12 442 LEU B N 1
ATOM 7153 C CA . LEU B 1 442 ? 11.117 -13.211 11.141 1 91.12 442 LEU B CA 1
ATOM 7154 C C . LEU B 1 442 ? 11.523 -14.078 12.32 1 91.12 442 LEU B C 1
ATOM 7156 O O . LEU B 1 442 ? 12.703 -14.398 12.484 1 91.12 442 LEU B O 1
ATOM 7160 N N . GLY B 1 443 ? 10.562 -14.25 13.195 1 87.12 443 GLY B N 1
ATOM 7161 C CA . GLY B 1 443 ? 10.773 -15.148 14.32 1 87.12 443 GLY B CA 1
ATOM 7162 C C . GLY B 1 443 ? 9.695 -16.219 14.438 1 87.12 443 GLY B C 1
ATOM 7163 O O . GLY B 1 443 ? 8.656 -16.125 13.773 1 87.12 443 GLY B O 1
ATOM 7164 N N . ASN B 1 444 ? 10.039 -17.328 15.055 1 82.12 444 ASN B N 1
ATOM 7165 C CA . ASN B 1 444 ? 9.125 -18.422 15.344 1 82.12 444 ASN B CA 1
ATOM 7166 C C . ASN B 1 444 ? 9.211 -18.859 16.797 1 82.12 444 ASN B C 1
ATOM 7168 O O . ASN B 1 444 ? 10.305 -18.938 17.375 1 82.12 444 ASN B O 1
ATOM 7172 N N . PRO B 1 445 ? 8.008 -18.969 17.344 1 75.06 445 PRO B N 1
ATOM 7173 C CA . PRO B 1 445 ? 8.031 -19.438 18.734 1 75.06 445 PRO B CA 1
ATOM 7174 C C . PRO B 1 445 ? 8.664 -20.812 18.891 1 75.06 445 PRO B C 1
ATOM 7176 O O . PRO B 1 445 ? 9.188 -21.141 19.953 1 75.06 445 PRO B O 1
ATOM 7179 N N . CYS B 1 446 ? 8.602 -21.594 17.859 1 78.19 446 CYS B N 1
ATOM 7180 C CA . CYS B 1 446 ? 9.156 -22.938 17.906 1 78.19 446 CYS B CA 1
ATOM 7181 C C . CYS B 1 446 ? 10.594 -22.969 17.406 1 78.19 446 CYS B C 1
ATOM 7183 O O . CYS B 1 446 ? 10.977 -22.141 16.578 1 78.19 446 CYS B O 1
ATOM 7185 N N . PRO B 1 447 ? 11.359 -23.875 18.016 1 81.38 447 PRO B N 1
ATOM 7186 C CA . PRO B 1 447 ? 12.727 -24.016 17.516 1 81.38 447 PRO B CA 1
ATOM 7187 C C . PRO B 1 447 ? 12.773 -24.422 16.047 1 81.38 447 PRO B C 1
ATOM 7189 O O . PRO B 1 447 ? 11.891 -25.141 15.562 1 81.38 447 PRO B O 1
ATOM 7192 N N . PRO B 1 448 ? 13.773 -24.016 15.367 1 83.5 448 PRO B N 1
ATOM 7193 C CA . PRO B 1 448 ? 13.898 -24.281 13.93 1 83.5 448 PRO B CA 1
ATOM 7194 C C . PRO B 1 448 ? 13.82 -25.781 13.602 1 83.5 448 PRO B C 1
ATOM 7196 O O . PRO B 1 448 ? 13.281 -26.156 12.562 1 83.5 448 PRO B O 1
ATOM 7199 N N . GLY B 1 449 ? 14.352 -26.578 14.445 1 83.12 449 GLY B N 1
ATOM 7200 C CA . GLY B 1 449 ? 14.359 -28.016 14.211 1 83.12 449 GLY B CA 1
ATOM 7201 C C . GLY B 1 449 ? 12.969 -28.625 14.188 1 83.12 449 GLY B C 1
ATOM 7202 O O . GLY B 1 449 ? 12.75 -29.688 13.609 1 83.12 449 GLY B O 1
ATOM 7203 N N . ALA B 1 450 ? 12.016 -27.938 14.703 1 82.06 450 ALA B N 1
ATOM 7204 C CA . ALA B 1 450 ? 10.648 -28.438 14.797 1 82.06 450 ALA B CA 1
ATOM 7205 C C . ALA B 1 450 ? 9.859 -28.125 13.531 1 82.06 450 ALA B C 1
ATOM 7207 O O . ALA B 1 450 ? 8.781 -28.688 13.312 1 82.06 450 ALA B O 1
ATOM 7208 N N . LEU B 1 451 ? 10.461 -27.391 12.727 1 88.25 451 LEU B N 1
ATOM 7209 C CA . LEU B 1 451 ? 9.766 -26.984 11.508 1 88.25 451 LEU B CA 1
ATOM 7210 C C . LEU B 1 451 ? 9.914 -28.047 10.422 1 88.25 451 LEU B C 1
ATOM 7212 O O . LEU B 1 451 ? 11.008 -28.594 10.234 1 88.25 451 LEU B O 1
ATOM 7216 N N . ASN B 1 452 ? 8.781 -28.406 9.82 1 89.25 452 ASN B N 1
ATOM 7217 C CA . ASN B 1 452 ? 8.734 -29.406 8.766 1 89.25 452 ASN B CA 1
ATOM 7218 C C . ASN B 1 452 ? 8.633 -28.766 7.383 1 89.25 452 ASN B C 1
ATOM 7220 O O . ASN B 1 452 ? 7.719 -27.984 7.117 1 89.25 452 ASN B O 1
ATOM 7224 N N . LEU B 1 453 ? 9.531 -29.141 6.488 1 91.5 453 LEU B N 1
ATOM 7225 C CA . LEU B 1 453 ? 9.57 -28.531 5.16 1 91.5 453 LEU B CA 1
ATOM 7226 C C . LEU B 1 453 ? 8.773 -29.375 4.164 1 91.5 453 LEU B C 1
ATOM 7228 O O . LEU B 1 453 ? 8.523 -28.938 3.039 1 91.5 453 LEU B O 1
ATOM 7232 N N . GLN B 1 454 ? 8.375 -30.547 4.578 1 90 454 GLN B N 1
ATOM 7233 C CA . GLN B 1 454 ? 7.562 -31.375 3.691 1 90 454 GLN B CA 1
ATOM 7234 C C . GLN B 1 454 ? 6.176 -30.766 3.492 1 90 454 GLN B C 1
ATOM 7236 O O . GLN B 1 454 ? 5.598 -30.203 4.422 1 90 454 GLN B O 1
ATOM 7241 N N . PRO B 1 455 ? 5.703 -30.828 2.309 1 90.06 455 PRO B N 1
ATOM 7242 C CA . PRO B 1 455 ? 4.371 -30.281 2.068 1 90.06 455 PRO B CA 1
ATOM 7243 C C . PRO B 1 455 ? 3.293 -30.938 2.924 1 90.06 455 PRO B C 1
ATOM 7245 O O . PRO B 1 455 ? 3.352 -32.156 3.168 1 90.06 455 PRO B O 1
ATOM 7248 N N . ALA B 1 456 ? 2.387 -30.141 3.436 1 88.38 456 ALA B N 1
ATOM 7249 C CA . ALA B 1 456 ? 1.23 -30.672 4.156 1 88.38 456 ALA B CA 1
ATOM 7250 C C . ALA B 1 456 ? 0.337 -31.5 3.232 1 88.38 456 ALA B C 1
ATOM 7252 O O . ALA B 1 456 ? -0.252 -32.5 3.656 1 88.38 456 ALA B O 1
ATOM 7253 N N . VAL B 1 457 ? 0.183 -31.031 2.055 1 84.81 457 VAL B N 1
ATOM 7254 C CA . VAL B 1 457 ? -0.574 -31.703 1.001 1 84.81 457 VAL B CA 1
ATOM 7255 C C . VAL B 1 457 ? 0.24 -31.703 -0.291 1 84.81 457 VAL B C 1
ATOM 7257 O O . VAL B 1 457 ? 0.867 -30.703 -0.646 1 84.81 457 VAL B O 1
ATOM 7260 N N . SER B 1 458 ? 0.322 -32.875 -0.903 1 88 458 SER B N 1
ATOM 7261 C CA . SER B 1 458 ? 1.041 -33.031 -2.166 1 88 458 SER B CA 1
ATOM 7262 C C . SER B 1 458 ? 0.177 -33.719 -3.225 1 88 458 SER B C 1
ATOM 7264 O O . SER B 1 458 ? -0.207 -34.875 -3.068 1 88 458 SER B O 1
ATOM 7266 N N . GLY B 1 459 ? -0.252 -33.031 -4.148 1 91.5 459 GLY B N 1
ATOM 7267 C CA . GLY B 1 459 ? -1.024 -33.438 -5.301 1 91.5 459 GLY B CA 1
ATOM 7268 C C . GLY B 1 459 ? -0.767 -32.625 -6.539 1 91.5 459 GLY B C 1
ATOM 7269 O O . GLY B 1 459 ? 0.372 -32.531 -7.004 1 91.5 459 GLY B O 1
ATOM 7270 N N . LEU B 1 460 ? -1.768 -31.984 -6.91 1 90.94 460 LEU B N 1
ATOM 7271 C CA . LEU B 1 460 ? -1.535 -31.062 -8.016 1 90.94 460 LEU B CA 1
ATOM 7272 C C . LEU B 1 460 ? -0.576 -29.953 -7.605 1 90.94 460 LEU B C 1
ATOM 7274 O O . LEU B 1 460 ? 0.282 -29.547 -8.391 1 90.94 460 LEU B O 1
ATOM 7278 N N . PHE B 1 461 ? -0.775 -29.531 -6.375 1 94.25 461 PHE B N 1
ATOM 7279 C CA . PHE B 1 461 ? 0.126 -28.547 -5.789 1 94.25 461 PHE B CA 1
ATOM 7280 C C . PHE B 1 461 ? 0.772 -29.094 -4.52 1 94.25 461 PHE B C 1
ATOM 7282 O O . PHE B 1 461 ? 0.201 -29.953 -3.848 1 94.25 461 PHE B O 1
ATOM 7289 N N . ASN B 1 462 ? 1.974 -28.641 -4.27 1 95.25 462 ASN B N 1
ATOM 7290 C CA . ASN B 1 462 ? 2.582 -28.812 -2.955 1 95.25 462 ASN B CA 1
ATOM 7291 C C . ASN B 1 462 ? 2.244 -27.656 -2.02 1 95.25 462 ASN B C 1
ATOM 7293 O O . ASN B 1 462 ? 2.658 -26.516 -2.258 1 95.25 462 ASN B O 1
ATOM 7297 N N . ILE B 1 463 ? 1.491 -27.969 -1.003 1 93.38 463 ILE B N 1
ATOM 7298 C CA . ILE B 1 463 ? 1.063 -26.953 -0.058 1 93.38 463 ILE B CA 1
ATOM 7299 C C . ILE B 1 463 ? 1.925 -27.016 1.201 1 93.38 463 ILE B C 1
ATOM 7301 O O . ILE B 1 463 ? 2.004 -28.062 1.853 1 93.38 463 ILE B O 1
ATOM 7305 N N . PRO B 1 464 ? 2.551 -25.891 1.525 1 93.44 464 PRO B N 1
ATOM 7306 C CA . PRO B 1 464 ? 3.42 -25.891 2.703 1 93.44 464 PRO B CA 1
ATOM 7307 C C . PRO B 1 464 ? 2.654 -26.141 4 1 93.44 464 PRO B C 1
ATOM 7309 O O . PRO B 1 464 ? 1.444 -25.922 4.062 1 93.44 464 PRO B O 1
ATOM 7312 N N . GLN B 1 465 ? 3.414 -26.578 5.016 1 91.31 465 GLN B N 1
ATOM 7313 C CA . GLN B 1 465 ? 2.861 -26.766 6.352 1 91.31 465 GLN B CA 1
ATOM 7314 C C . GLN B 1 465 ? 2.49 -25.438 6.992 1 91.31 465 GLN B C 1
ATOM 7316 O O . GLN B 1 465 ? 3.104 -24.406 6.703 1 91.31 465 GLN B O 1
ATOM 7321 N N . ALA B 1 466 ? 1.469 -25.547 7.812 1 88.81 466 ALA B N 1
ATOM 7322 C CA . ALA B 1 466 ? 1.128 -24.375 8.602 1 88.81 466 ALA B CA 1
ATOM 7323 C C . ALA B 1 466 ? 2.193 -24.094 9.656 1 88.81 466 ALA B C 1
ATOM 7325 O O . ALA B 1 466 ? 2.791 -25.016 10.203 1 88.81 466 ALA B O 1
ATOM 7326 N N . PHE B 1 467 ? 2.459 -22.844 9.883 1 90.94 467 PHE B N 1
ATOM 7327 C CA . PHE B 1 467 ? 3.406 -22.438 10.914 1 90.94 467 PHE B CA 1
ATOM 7328 C C . PHE B 1 467 ? 3.043 -21.062 11.461 1 90.94 467 PHE B C 1
ATOM 7330 O O . PHE B 1 467 ? 2.189 -20.375 10.906 1 90.94 467 PHE B O 1
ATOM 7337 N N . GLN B 1 468 ? 3.658 -20.734 12.57 1 89 468 GLN B N 1
ATOM 7338 C CA . GLN B 1 468 ? 3.477 -19.422 13.188 1 89 468 GLN B CA 1
ATOM 7339 C C . GLN B 1 468 ? 4.66 -18.516 12.891 1 89 468 GLN B C 1
ATOM 7341 O O . GLN B 1 468 ? 5.805 -18.969 12.844 1 89 468 GLN B O 1
ATOM 7346 N N . LEU B 1 469 ? 4.316 -17.328 12.555 1 89.88 469 LEU B N 1
ATOM 7347 C CA . LEU B 1 469 ? 5.328 -16.344 12.203 1 89.88 469 LEU B CA 1
ATOM 7348 C C . LEU B 1 469 ? 5.211 -15.102 13.086 1 89.88 469 LEU B C 1
ATOM 7350 O O . LEU B 1 469 ? 4.102 -14.641 13.359 1 89.88 469 LEU B O 1
ATOM 7354 N N . GLN B 1 470 ? 6.285 -14.727 13.672 1 86.5 470 GLN B N 1
ATOM 7355 C CA . GLN B 1 470 ? 6.355 -13.484 14.43 1 86.5 470 GLN B CA 1
ATOM 7356 C C . GLN B 1 470 ? 7.191 -12.438 13.695 1 86.5 470 GLN B C 1
ATOM 7358 O O . GLN B 1 470 ? 8.359 -12.672 13.383 1 86.5 470 GLN B O 1
ATOM 7363 N N . PHE B 1 471 ? 6.516 -11.383 13.375 1 84.06 471 PHE B N 1
ATOM 7364 C CA . PHE B 1 471 ? 7.211 -10.281 12.727 1 84.06 471 PHE B CA 1
ATOM 7365 C C . PHE B 1 471 ? 7.809 -9.336 13.758 1 84.06 471 PHE B C 1
ATOM 7367 O O . PHE B 1 471 ? 7.137 -8.945 14.719 1 84.06 471 PHE B O 1
ATOM 7374 N N . ARG B 1 472 ? 9.008 -9.078 13.633 1 77.94 472 ARG B N 1
ATOM 7375 C CA . ARG B 1 472 ? 9.695 -8.062 14.43 1 77.94 472 ARG B CA 1
ATOM 7376 C C . ARG B 1 472 ? 10.195 -6.922 13.555 1 77.94 472 ARG B C 1
ATOM 7378 O O . ARG B 1 472 ? 11.039 -7.129 12.68 1 77.94 472 ARG B O 1
ATOM 7385 N N . PRO B 1 473 ? 9.641 -5.867 13.742 1 73.06 473 PRO B N 1
ATOM 7386 C CA . PRO B 1 473 ? 10.078 -4.75 12.906 1 73.06 473 PRO B CA 1
ATOM 7387 C C . PRO B 1 473 ? 11.586 -4.504 12.992 1 73.06 473 PRO B C 1
ATOM 7389 O O . PRO B 1 473 ? 12.172 -4.645 14.07 1 73.06 473 PRO B O 1
ATOM 7392 N N . ARG B 1 474 ? 12.164 -4.199 11.812 1 71.5 474 ARG B N 1
ATOM 7393 C CA . ARG B 1 474 ? 13.594 -3.916 11.75 1 71.5 474 ARG B CA 1
ATOM 7394 C C . ARG B 1 474 ? 13.852 -2.414 11.727 1 71.5 474 ARG B C 1
ATOM 7396 O O . ARG B 1 474 ? 13.078 -1.654 11.141 1 71.5 474 ARG B O 1
#

Foldseek 3Di:
DVVVVVVVVVVVVVLVVVLVPLPPCPPPDPAQAFDDQDRQQWVCVQAPPPCNVVSVVVRCVVRNQWYWTDHGHHDIDIHGHDDVRVCCVCPVVVPVNVADDDDPVCCVPQVQHDCRRHDDPRNVVRVVVVVVVCCCVPVDFPFFDWDWCLLVLLLVLLQVLCCQAQVDGDDSPDPLSSLLSVLLVVLLQLCQAPVVVVCVVVVVPCVPPDDCVVVNVVSLVSLLVVLVVSLVVCVVVADLVDDQNHNSNVLVNVCVVCVPPPPDPSDPVNSSVVSSVSSNCSRNVLSQLLSLLLLVCQLPVVLLVVQLVQCCVQQNAPGQDDPVCCQSRQLLLLSSLLSLLLFLFQQQDDKDFACAFDDDPNDTDHGGDIDTDGLNCLSQPCVQPPPSNDRDSCSQADPVRGGHDDPSSQSQHDDPPGNPCPVVSSRCNSRVNSRQSSFWDKHFPDHSVPRDSFAPGGGRTRGGDTGIITTGTD/DVVVVVVVVVVVVVLVVVLVPLPPCPPPDPAQAFDDQDRQQWVCVQAPPPCNVVSVVVRCVVRNQWYWTDHGHHDIDIHGHDDVRVCCVCPVVVPVNVADDDDPVCCVPQVQHDCRRHDDPRNVVRVVVVVVVCCCVPVDFPFFDWDWCLLVLLLVLLQVLCCQAQVDGDDSPDPLSSLLSVLLVVLLQLCLAPVVVVCVVVVVPCVPPDDCVVVNVVSLVSLLVVLVVSLVVCVVVADLVDDQSHNSNVLVNVCVVCVPPPPDPSDPVNSSVVSSVSSNCSRNVLSQLLSLLLLVCQLPVVLLVVQLVQCCVQQNAPGQDDPVCCQSRQLLLLSSLLSLLLFLFQQQDDKDFACAFDDDPNDTDGGGDIDTDGLNCLSQPCVQPPPSNDRDSCSQADPVRGGHDDPSSQSQHDDPPGNPCPVVSSRCNSRVNSRQSSFWDKHFPDHSVPRDSFFPGGGSTRGGDTGIITTGTD

Organism: Delphinapterus leucas (NCBI:txid9749)

Solvent-accessible surface area (backbone atoms only — not comparable to full-atom values): 49038 Å² total; per-residue (Å²): 116,66,63,62,48,49,52,50,50,49,50,50,46,48,51,48,48,52,44,65,62,41,71,74,78,73,61,94,43,51,66,51,60,54,73,81,57,43,82,63,44,12,32,49,90,66,38,42,66,52,40,46,64,62,29,53,56,56,48,30,75,76,54,38,45,51,25,28,44,31,41,19,64,82,39,60,33,38,40,26,41,31,57,69,52,33,45,45,40,26,55,72,37,19,72,42,46,49,27,53,31,82,50,56,88,50,40,82,79,41,65,55,33,17,48,78,51,16,52,69,70,53,15,54,53,41,40,54,49,51,46,49,40,47,40,53,63,68,75,38,78,67,65,46,72,69,37,62,56,63,63,60,40,25,46,54,32,32,33,53,38,32,32,48,40,66,59,40,67,70,51,89,81,36,63,70,55,44,49,37,46,49,21,41,52,45,34,54,52,41,58,10,28,39,66,35,44,42,35,52,29,36,37,90,69,46,73,81,48,92,54,73,62,55,55,40,50,50,24,51,46,49,39,44,52,53,45,50,52,54,49,52,52,47,67,74,63,61,58,87,89,52,78,62,76,22,40,53,46,41,48,52,53,50,25,62,73,40,64,84,44,90,84,57,64,64,42,72,63,30,50,52,39,30,48,40,48,46,54,40,55,39,13,47,54,52,22,46,52,51,50,43,39,52,51,48,32,52,51,36,52,70,56,42,51,50,40,40,50,46,43,39,70,61,37,32,57,44,30,27,56,23,80,67,40,49,80,72,31,24,65,51,52,14,40,54,51,38,41,45,39,64,53,27,48,42,26,39,39,72,43,19,11,23,71,39,67,40,80,54,98,92,23,35,42,46,53,60,42,30,31,32,39,27,40,29,45,33,44,50,23,56,90,79,37,77,63,37,86,55,92,54,36,64,78,23,36,45,98,86,57,42,62,39,88,54,88,63,68,48,85,53,60,56,43,77,70,29,48,79,54,48,68,58,45,54,50,48,52,52,42,55,51,46,39,48,49,46,44,25,42,80,42,52,96,60,61,39,86,75,60,65,85,59,51,68,36,50,40,55,33,42,36,58,50,88,57,56,39,19,47,31,73,100,116,67,65,60,48,48,52,52,49,47,52,50,46,50,50,48,50,52,45,65,62,40,70,75,77,72,63,94,43,52,64,52,60,53,74,79,55,41,82,63,44,12,31,48,90,67,37,42,66,53,40,48,65,62,28,51,55,57,49,31,75,76,55,38,45,52,24,30,45,31,41,20,64,81,38,63,33,36,39,27,40,32,56,68,52,33,45,45,41,26,55,71,38,20,74,43,47,48,26,54,31,82,50,58,87,53,40,81,80,40,64,55,32,18,49,78,51,17,52,70,68,53,17,54,54,41,41,54,48,50,46,51,41,48,42,54,63,69,74,40,81,67,64,46,71,68,37,63,56,64,64,59,39,25,45,54,31,31,33,53,39,34,31,47,41,68,60,40,67,68,50,88,80,35,64,68,55,45,49,38,46,50,20,41,52,45,34,56,52,41,57,11,30,41,64,35,43,42,34,53,28,36,35,90,68,46,72,80,49,93,52,74,62,55,55,41,50,49,24,50,46,48,37,43,50,52,45,51,52,53,49,53,53,46,66,74,63,60,60,86,89,52,78,61,76,21,40,52,46,41,49,52,52,50,25,62,72,39,64,84,44,89,83,56,65,63,43,72,64,30,49,52,38,32,48,40,48,47,54,38,55,40,14,47,53,52,22,46,51,51,50,43,40,52,50,50,32,55,52,34,51,70,56,41,52,49,40,39,49,47,43,39,70,62,35,34,57,43,31,27,55,23,81,67,41,50,79,72,32,24,65,51,52,14,41,54,51,38,41,44,38,64,53,27,46,40,27,39,40,73,41,18,11,25,71,39,68,40,79,54,96,91,23,34,42,47,54,60,42,28,32,33,40,26,38,31,46,35,44,49,24,56,91,78,36,76,62,35,87,56,93,55,37,66,78,22,36,46,98,87,57,42,62,38,89,54,89,63,68,47,84,54,58,56,43,77,70,29,49,79,54,46,70,59,46,54,51,48,51,51,42,56,51,43,40,48,49,47,44,26,42,80,42,50,96,59,61,40,86,74,60,65,85,60,52,67,36,52,41,54,33,41,35,59,50,89,57,57,40,19,47,31,75,101

pLDDT: mean 87.63, std 10.7, range [43.12, 98.06]

Sequence (948 aa):
MEAAGTWALLLLLALLLLALALPGTRTRGHLPPGPTPLPLLGNLLQLRPGALYLGLLRLSKKYGPVFTVYLGPWRRVVVLVGREAVQEALRGQAEAFSGRGLVATLNGTFDGHGVFFSNGERWRQLRKFTTLALRDLGMGKREGRPFDPSLLLAQATSNIVCSLVFRLRFPYDDEEFQALVRAASGIVVGVSSPWAQTYEMFSRLLQHLPGPYTQLLGQVGTVAAFATQQIQRHQRSLDASGPARDVVDAFLLKMAKEKQDPNTEFTDKNLLMTVIYLLFAGTVTVSNTIRYTLLLLLKYPQVQERVQAELTRELGPGQAPSLGDRARLPYTDAVLHEAQRLLALVPMGVPRALVKTTRFRGYTLPQGTEVFPLLGSILHDPEVFKQPEEFNPGRFLDADGKFKKHEAFLPFSLGKRVCLGEGLARTELFLLFTAILQAFSLGNPCPPGALNLQPAVSGLFNIPQAFQLQFRPRMEAAGTWALLLLLALLLLALALPGTRTRGHLPPGPTPLPLLGNLLQLRPGALYLGLLRLSKKYGPVFTVYLGPWRRVVVLVGREAVQEALRGQAEAFSGRGLVATLNGTFDGHGVFFSNGERWRQLRKFTTLALRDLGMGKREGRPFDPSLLLAQATSNIVCSLVFRLRFPYDDEEFQALVRAASGIVVGVSSPWAQTYEMFSRLLQHLPGPYTQLLGQVGTVAAFATQQIQRHQRSLDASGPARDVVDAFLLKMAKEKQDPNTEFTDKNLLMTVIYLLFAGTVTVSNTIRYTLLLLLKYPQVQERVQAELTRELGPGQAPSLGDRARLPYTDAVLHEAQRLLALVPMGVPRALVKTTRFRGYTLPQGTEVFPLLGSILHDPEVFKQPEEFNPGRFLDADGKFKKHEAFLPFSLGKRVCLGEGLARTELFLLFTAILQAFSLGNPCPPGALNLQPAVSGLFNIPQAFQLQFRPR

Secondary structure (DSSP, 8-state):
-HHHHHHHHHHHHHHHHHHHHS-----SSBPPP-PPPBTTTBTTTTS-TT-HHHHHHHHHHHH-SEEEEEBSSS-EEEEEESHHHHHIIIIITTTTT-EE---HHHHHHHTT-HHHH--HHHHHHHHHHHHHHHIIIIIS---PPPB-THHHHHHHHHHHHHHHHHS----TT-HHHHHHHHHHHHHHHHHHSHHHHHHHHSHHHHTTS-STHHHHHHHHHHHHHHHHHHHHHHHHS--TTS---SHHHHHHHHHHHTTT-TT----HHHHHHHHHHHHHHHHHHHHHHHHHHHHHHHH-HHHHHHHHHHHHHHT-TTPBP-GGGGGG-HHHHHHHHHHHHHH-SSTT---EE-SS-EEETTEEEPTT-EEEEEHHHHHT-TTTSSSTTS--GGGGB-TTS-B---TT--TT--GGGS-TTHHHHHHHHHHHHHHHHHHEEEE-SS-GGG---S-SEESSSEEPPP--BEEEE-/-HHHHHHHHHHHHHHHHHHHHS-----SSBPPP-PPPBTTTBTTTTS-TT-HHHHHHHHHHHH-SEEEEEBSSS-EEEEEESHHHHHIIIIITTTTT-EE---HHHHHHHTT-HHHH--HHHHHHHHHHHHHHHIIIIIS---PPPB-THHHHHHHHHHHHHHHHHS----TT-HHHHHHHHHHHHHHHHHHSHHHHHHHHSHHHHTTS-STHHHHHHHHHHHHHHHHHHHHHHHHH--TTS---SHHHHHHHHHHHTTT-TT----HHHHHHHHHHHHHHHHHHHHHHHHHHHHHHHH-HHHHHHHHHHHHHHT-TTPBP-GGGGGG-HHHHHHHHHHHHHH-SSTT---EE-SS-EEETTEEEPTT-EEEEEHHHHHT-TTTSSSTTS--GGGGB-TTS-B---TT--TT--GGGS-TTHHHHHHHHHHHHHHHHHHEEEE-SS-GGG---S-SEESSSEEPPP--BEEEE-

Nearest PDB structures (foldseek):
  5ufg-assembly1_A  TM=7.305E-01  e=6.264E-42  Homo sapiens
  3qoa-assembly1_A  TM=7.319E-01  e=1.434E-41  Homo sapiens
  5uda-assembly2_B  TM=7.350E-01  e=2.703E-41  Homo sapiens
  5uda-assembly1_A  TM=7.294E-01  e=1.743E-41  Homo sapiens
  4zv8-assembly1_A  TM=7.314E-01  e=5.894E-41  Homo sapiens